Protein AF-0000000070957959 (afdb_homodimer)

pLDDT: mean 90.69, std 14.15, range [27.62, 98.88]

Secondary structure (DSSP, 8-state):
--SSSTHHHHHHHHHHS---------EEEEE-----HHHHHHHHHHHHHHHHTT-EEEEEES---SS--TTEEEEE-TTHHHHHHHH--TGGGTT--HHHHHHHHHHHHHHHHHHHHHSHHHHHHHHHTGGG--SEEEEE-SS-GGGHHHHHHTT---EEEEETT---HHHHHHHT----TTTS--TTS---SS--HHHHHHHHHHHHHHHHHIIIIIHHHHHHHHHHHH-S-SPPHHHHHHT-SEEEES--TTTS----B-TTEEE---SS--SSPPPPPHHHHHHHHT-TT-EEEEE-TTTS-GGGS-HHHHHHHHHHHHT-SSEEEEE-SSS--TT--TTEEEES---HHHHHTSTTEEEEEE---HHHHHHHHHHT--EEE---STTHHHHHHHHHHTTSEEE--GGG--HHHHHHHHHHHHH-HHHHHHHHHHHHHHH--SS-HHHHHHHHHHHHHHTTT-GGGS-GGGGS-HHHHTTHHHHHHHHHHHHHHHHHHHHHHHHHHHHHS---------------/--TTTTTHHHHHHHHHS---------EEEEE-----HHHHHHHHHHHHHHHHTT-EEEEEESS--SS--TTEEEEE-TTHHHHHHHH--TGGGTT--HHHHHHHHHHHHHHHHHHHHHSHHHHHHHHHTGGG--SEEEEE-SS-GGGHHHHHHTT---EEEEETT---HHHHHHHT----TTTS--TTS---SS--HHHHHHHHHHHHHHHHHIIIIIHHHHHHHHHHHH-S-SPPHHHHHHT-SEEEES--TTTS----B-TTEEE---SS--SSPPPPPHHHHHHHHT-TT-EEEEE-TTTS-GGGS-HHHHHHHHHHHHT-SSEEEEE-SSS--TT--TTEEEES---HHHHHTSTTEEEEEE---HHHHHHHHHHT--EEE---STTHHHHHHHHHHTTSEEE--GGG--HHHHHHHHHHHHH-HHHHHHHHHHHHHHH--SS-HHHHHHHHHHHHHHTTT-GGGS-GGGGS-HHHHTTHHHHHHHHHHHHHHHHHHHHHHHHHHHHHS---------------

Organism: NCBI:txid2509291

InterPro domains:
  IPR002213 UDP-glucuronosyl/UDP-glucosyltransferase [PF00201] (36-499)
  IPR002213 UDP-glucuronosyl/UDP-glucosyltransferase [cd03784] (26-450)
  IPR035595 UDP-glycosyltransferase family, conserved site [PS00375] (349-392)
  IPR050271 UDP-glycosyltransferase [PTHR48043] (38-495)

Nearest PDB structures (foldseek):
  2o6l-assembly1_B  TM=9.450E-01  e=4.364E-14  Homo sapiens
  2o6l-assembly1_A  TM=9.464E-01  e=1.926E-13  Homo sapiens
  7yan-assembly2_D-2  TM=9.320E-01  e=1.075E-13  Homo sapiens
  7yf5-assembly1_A  TM=9.341E-01  e=1.642E-13  Homo sapiens
  7cjx-assembly2_B  TM=9.316E-01  e=2.510E-13  Homo sapiens

Radius of gyration: 35.18 Å; Cα contacts (8 Å, |Δi|>4): 1770; chains: 2; bounding box: 72×118×155 Å

Structure (mmCIF, N/CA/C/O backbone):
data_AF-0000000070957959-model_v1
#
loop_
_entity.id
_entity.type
_entity.pdbx_description
1 polymer UDP-glucuronosyltransferase
#
loop_
_atom_site.group_PDB
_atom_site.id
_atom_site.type_symbol
_atom_site.label_atom_id
_atom_site.label_alt_id
_atom_site.label_comp_id
_atom_site.label_asym_id
_atom_site.label_entity_id
_atom_site.label_seq_id
_atom_site.pdbx_PDB_ins_code
_atom_site.Cartn_x
_atom_site.Cartn_y
_atom_site.Cartn_z
_atom_site.occupancy
_atom_site.B_iso_or_equiv
_atom_site.auth_seq_id
_atom_site.auth_comp_id
_atom_site.auth_asym_id
_atom_site.auth_atom_id
_atom_site.pdbx_PDB_model_num
ATOM 1 N N . MET A 1 1 ? -3.891 26.984 -51.281 1 30.73 1 MET A N 1
ATOM 2 C CA . MET A 1 1 ? -2.564 26.422 -51 1 30.73 1 MET A CA 1
ATOM 3 C C . MET A 1 1 ? -1.951 27.062 -49.75 1 30.73 1 MET A C 1
ATOM 5 O O . MET A 1 1 ? -1.009 26.516 -49.188 1 30.73 1 MET A O 1
ATOM 9 N N . GLY A 1 2 ? -2.471 28.297 -49.438 1 33.56 2 GLY A N 1
ATOM 10 C CA . GLY A 1 2 ? -1.83 29.109 -48.406 1 33.56 2 GLY A CA 1
ATOM 11 C C . GLY A 1 2 ? -2.201 28.703 -47 1 33.56 2 GLY A C 1
ATOM 12 O O . GLY A 1 2 ? -1.458 28.969 -46.062 1 33.56 2 GLY A O 1
ATOM 13 N N . ALA A 1 3 ? -3.531 28.297 -46.781 1 35.53 3 ALA A N 1
ATOM 14 C CA . ALA A 1 3 ? -4.02 28.125 -45.406 1 35.53 3 ALA A CA 1
ATOM 15 C C . ALA A 1 3 ? -3.473 26.844 -44.781 1 35.53 3 ALA A C 1
ATOM 17 O O . ALA A 1 3 ? -3.625 26.609 -43.594 1 35.53 3 ALA A O 1
ATOM 18 N N . LEU A 1 4 ? -3.154 25.828 -45.656 1 36.91 4 LEU A N 1
ATOM 19 C CA . LEU A 1 4 ? -2.686 24.562 -45.125 1 36.91 4 LEU A CA 1
ATOM 20 C C . LEU A 1 4 ? -1.299 24.703 -44.531 1 36.91 4 LEU A C 1
ATOM 22 O O . LEU A 1 4 ? -0.892 23.891 -43.688 1 36.91 4 LEU A O 1
ATOM 26 N N . ILE A 1 5 ? -0.542 25.781 -44.906 1 41.12 5 ILE A N 1
ATOM 27 C CA . ILE A 1 5 ? 0.854 25.875 -44.5 1 41.12 5 ILE A CA 1
ATOM 28 C C . ILE A 1 5 ? 0.932 26.359 -43.062 1 41.12 5 ILE A C 1
ATOM 30 O O . ILE A 1 5 ? 1.941 26.156 -42.375 1 41.12 5 ILE A O 1
ATOM 34 N N . ALA A 1 6 ? -0.154 27.172 -42.625 1 39.28 6 ALA A N 1
ATOM 35 C CA . ALA A 1 6 ? 0.054 27.797 -41.312 1 39.28 6 ALA A CA 1
ATOM 36 C C . ALA A 1 6 ? -0.189 26.812 -40.188 1 39.28 6 ALA A C 1
ATOM 38 O O . ALA A 1 6 ? 0.077 27.125 -39 1 39.28 6 ALA A O 1
ATOM 39 N N . ARG A 1 7 ? -1.023 25.797 -40.438 1 42.38 7 ARG A N 1
ATOM 40 C CA . ARG A 1 7 ? -1.355 24.938 -39.312 1 42.38 7 ARG A CA 1
ATOM 41 C C . ARG A 1 7 ? -0.302 23.859 -39.125 1 42.38 7 ARG A C 1
ATOM 43 O O . ARG A 1 7 ? -0.403 23.031 -38.188 1 42.38 7 ARG A O 1
ATOM 50 N N . LEU A 1 8 ? 0.708 23.828 -40.094 1 44.59 8 LEU A N 1
ATOM 51 C CA . LEU A 1 8 ? 1.721 22.797 -39.969 1 44.59 8 LEU A CA 1
ATOM 52 C C . LEU A 1 8 ? 2.609 23.016 -38.75 1 44.59 8 LEU A C 1
ATOM 54 O O . LEU A 1 8 ? 2.955 22.078 -38.062 1 44.59 8 LEU A O 1
ATOM 58 N N . PRO A 1 9 ? 2.863 24.391 -38.438 1 47.53 9 PRO A N 1
ATOM 59 C CA . PRO A 1 9 ? 3.791 24.5 -37.312 1 47.53 9 PRO A CA 1
ATOM 60 C C . PRO A 1 9 ? 3.139 24.156 -36 1 47.53 9 PRO A C 1
ATOM 62 O O . PRO A 1 9 ? 3.805 23.625 -35.094 1 47.53 9 PRO A O 1
ATOM 65 N N . LEU A 1 10 ? 1.771 24.344 -35.938 1 46 10 LEU A N 1
ATOM 66 C CA . LEU A 1 10 ? 1.179 24.109 -34.625 1 46 10 LEU A CA 1
ATOM 67 C C . LEU A 1 10 ? 1.058 22.609 -34.375 1 46 10 LEU A C 1
ATOM 69 O O . LEU A 1 10 ? 1.142 22.172 -33.219 1 46 10 LEU A O 1
ATOM 73 N N . LEU A 1 11 ? 0.83 21.844 -35.469 1 44.56 11 LEU A N 1
ATOM 74 C CA . LEU A 1 11 ? 0.797 20.391 -35.25 1 44.56 11 LEU A CA 1
ATOM 75 C C . LEU A 1 11 ? 2.186 19.859 -34.906 1 44.56 11 LEU A C 1
ATOM 77 O O . LEU A 1 11 ? 2.328 18.984 -34.062 1 44.56 11 LEU A O 1
ATOM 81 N N . LEU A 1 12 ? 3.236 20.484 -35.594 1 45.44 12 LEU A N 1
ATOM 82 C CA . LEU A 1 12 ? 4.59 20.062 -35.25 1 45.44 12 LEU A CA 1
ATOM 83 C C . LEU A 1 12 ? 4.957 20.469 -33.844 1 45.44 12 LEU A C 1
ATOM 85 O O . LEU A 1 12 ? 5.68 19.766 -33.125 1 45.44 12 LEU A O 1
ATOM 89 N N . LEU A 1 13 ? 4.367 21.594 -33.375 1 41.5 13 LEU A N 1
ATOM 90 C CA . LEU A 1 13 ? 4.684 22.016 -32 1 41.5 13 LEU A CA 1
ATOM 91 C C . LEU A 1 13 ? 3.951 21.141 -30.984 1 41.5 13 LEU A C 1
ATOM 93 O O . LEU A 1 13 ? 4.48 20.859 -29.906 1 41.5 13 LEU A O 1
ATOM 97 N N . ALA A 1 14 ? 2.715 20.688 -31.297 1 42.56 14 ALA A N 1
ATOM 98 C CA . ALA A 1 14 ? 2.01 19.844 -30.344 1 42.56 14 ALA A CA 1
ATOM 99 C C . ALA A 1 14 ? 2.668 18.469 -30.234 1 42.56 14 ALA A C 1
ATOM 101 O O . ALA A 1 14 ? 2.645 17.844 -29.172 1 42.56 14 ALA A O 1
ATOM 102 N N . LEU A 1 15 ? 3.219 18 -31.328 1 42.25 15 LEU A N 1
ATOM 103 C CA . LEU A 1 15 ? 3.959 16.75 -31.25 1 42.25 15 LEU A CA 1
ATOM 104 C C . LEU A 1 15 ? 5.254 16.922 -30.469 1 42.25 15 LEU A C 1
ATOM 106 O O . LEU A 1 15 ? 5.812 15.953 -29.953 1 42.25 15 LEU A O 1
ATOM 110 N N . GLY A 1 16 ? 5.777 18.156 -30.484 1 38.84 16 GLY A N 1
ATOM 111 C CA . GLY A 1 16 ? 7.047 18.344 -29.797 1 38.84 16 GLY A CA 1
ATOM 112 C C . GLY A 1 16 ? 6.941 18.219 -28.297 1 38.84 16 GLY A C 1
ATOM 113 O O . GLY A 1 16 ? 7.949 18.016 -27.609 1 38.84 16 GLY A O 1
ATOM 114 N N . LEU A 1 17 ? 5.805 18.625 -27.719 1 39.28 17 LEU A N 1
ATOM 115 C CA . LEU A 1 17 ? 5.832 18.812 -26.281 1 39.28 17 LEU A CA 1
ATOM 116 C C . LEU A 1 17 ? 5.734 17.469 -25.562 1 39.28 17 LEU A C 1
ATOM 118 O O . LEU A 1 17 ? 5.816 17.422 -24.328 1 39.28 17 LEU A O 1
ATOM 122 N N . TRP A 1 18 ? 5.164 16.547 -26.188 1 39.06 18 TRP A N 1
ATOM 123 C CA . TRP A 1 18 ? 5.273 15.328 -25.391 1 39.06 18 TRP A CA 1
ATOM 124 C C . TRP A 1 18 ? 6.68 14.742 -25.469 1 39.06 18 TRP A C 1
ATOM 126 O O . TRP A 1 18 ? 6.914 13.773 -26.203 1 39.06 18 TRP A O 1
ATOM 136 N N . LEU A 1 19 ? 7.684 15.531 -25.672 1 38.03 19 LEU A N 1
ATOM 137 C CA . LEU A 1 19 ? 8.961 14.844 -25.531 1 38.03 19 LEU A CA 1
ATOM 138 C C . LEU A 1 19 ? 9.07 14.172 -24.172 1 38.03 19 LEU A C 1
ATOM 140 O O . LEU A 1 19 ? 8.977 14.836 -23.141 1 38.03 19 LEU A O 1
ATOM 144 N N . PRO A 1 20 ? 8.719 12.898 -24.031 1 43.19 20 PRO A N 1
ATOM 145 C CA . PRO A 1 20 ? 9.086 12.273 -22.766 1 43.19 20 PRO A CA 1
ATOM 146 C C . PRO A 1 20 ? 10.453 12.727 -22.266 1 43.19 20 PRO A C 1
ATOM 148 O O . PRO A 1 20 ? 11.312 13.117 -23.062 1 43.19 20 PRO A O 1
ATOM 151 N N . ALA A 1 21 ? 10.656 13.258 -21.156 1 47.41 21 ALA A N 1
ATOM 152 C CA . ALA A 1 21 ? 11.977 13.477 -20.562 1 47.41 21 ALA A CA 1
ATOM 153 C C . ALA A 1 21 ? 12.984 12.453 -21.094 1 47.41 21 ALA A C 1
ATOM 155 O O . ALA A 1 21 ? 12.664 11.266 -21.203 1 47.41 21 ALA A O 1
ATOM 156 N N . PRO A 1 22 ? 13.93 12.828 -21.922 1 48.28 22 PRO A N 1
ATOM 157 C CA . PRO A 1 22 ? 14.953 11.891 -22.391 1 48.28 22 PRO A CA 1
ATOM 158 C C . PRO A 1 22 ? 15.375 10.883 -21.328 1 48.28 22 PRO A C 1
ATOM 160 O O . PRO A 1 22 ? 15.914 11.273 -20.281 1 48.28 22 PRO A O 1
ATOM 163 N N . THR A 1 23 ? 14.547 9.969 -20.969 1 56.81 23 THR A N 1
ATOM 164 C CA . THR A 1 23 ? 15.164 8.938 -20.141 1 56.81 23 THR A CA 1
ATOM 165 C C . THR A 1 23 ? 16.531 8.539 -20.703 1 56.81 23 THR A C 1
ATOM 167 O O . THR A 1 23 ? 16.656 8.25 -21.891 1 56.81 23 THR A O 1
ATOM 170 N N . HIS A 1 24 ? 17.562 9.031 -20.172 1 69.88 24 HIS A N 1
ATOM 171 C CA . HIS A 1 24 ? 18.906 8.562 -20.469 1 69.88 24 HIS A CA 1
ATOM 172 C C . HIS A 1 24 ? 18.953 7.043 -20.578 1 69.88 24 HIS A C 1
ATOM 174 O O . HIS A 1 24 ? 18.406 6.34 -19.719 1 69.88 24 HIS A O 1
ATOM 180 N N . ALA A 1 25 ? 19.234 6.488 -21.656 1 90.06 25 ALA A N 1
ATOM 181 C CA . ALA A 1 25 ? 19.438 5.066 -21.922 1 90.06 25 ALA A CA 1
ATOM 182 C C . ALA A 1 25 ? 20.375 4.445 -20.891 1 90.06 25 ALA A C 1
ATOM 184 O O . ALA A 1 25 ? 21.5 4.906 -20.719 1 90.06 25 ALA A O 1
ATOM 185 N N . ALA A 1 26 ? 19.812 3.572 -20.078 1 97.25 26 ALA A N 1
ATOM 186 C CA . ALA A 1 26 ? 20.578 2.896 -19.031 1 97.25 26 ALA A CA 1
ATOM 187 C C . ALA A 1 26 ? 20.984 1.494 -19.484 1 97.25 26 ALA A C 1
ATOM 189 O O . ALA A 1 26 ? 20.422 0.949 -20.438 1 97.25 26 ALA A O 1
ATOM 190 N N . ARG A 1 27 ? 22.047 0.978 -18.938 1 97.75 27 ARG A N 1
ATOM 191 C CA . ARG A 1 27 ? 22.438 -0.422 -19.078 1 97.75 27 ARG A CA 1
ATOM 192 C C . ARG A 1 27 ? 21.875 -1.266 -17.938 1 97.75 27 ARG A C 1
ATOM 194 O O . ARG A 1 27 ? 22.203 -1.05 -16.766 1 97.75 27 ARG A O 1
ATOM 201 N N . ILE A 1 28 ? 21.031 -2.205 -18.25 1 98.31 28 ILE A N 1
ATOM 202 C CA . ILE A 1 28 ? 20.328 -3.002 -17.266 1 98.31 28 ILE A CA 1
ATOM 203 C C . ILE A 1 28 ? 20.719 -4.469 -17.391 1 98.31 28 ILE A C 1
ATOM 205 O O . ILE A 1 28 ? 20.75 -5.016 -18.5 1 98.31 28 ILE A O 1
ATOM 209 N N . LEU A 1 29 ? 21.125 -5.09 -16.312 1 98.38 29 LEU A N 1
ATOM 210 C CA . LEU A 1 29 ? 21.422 -6.516 -16.266 1 98.38 29 LEU A CA 1
ATOM 211 C C . LEU A 1 29 ? 20.266 -7.297 -15.672 1 98.38 29 LEU A C 1
ATOM 213 O O . LEU A 1 29 ? 19.891 -7.07 -14.516 1 98.38 29 LEU A O 1
ATOM 217 N N . GLY A 1 30 ? 19.656 -8.164 -16.469 1 98.38 30 GLY A N 1
ATOM 218 C CA . GLY A 1 30 ? 18.641 -9.086 -15.984 1 98.38 30 GLY A CA 1
ATOM 219 C C . GLY A 1 30 ? 19.203 -10.422 -15.539 1 98.38 30 GLY A C 1
ATOM 220 O O . GLY A 1 30 ? 19.984 -11.039 -16.266 1 98.38 30 GLY A O 1
ATOM 221 N N . ILE A 1 31 ? 18.828 -10.867 -14.312 1 98.25 31 ILE A N 1
ATOM 222 C CA . ILE A 1 31 ? 19.281 -12.141 -13.766 1 98.25 31 ILE A CA 1
ATOM 223 C C . ILE A 1 31 ? 18.062 -13.008 -13.43 1 98.25 31 ILE A C 1
ATOM 225 O O . ILE A 1 31 ? 17.438 -12.828 -12.375 1 98.25 31 ILE A O 1
ATOM 229 N N . PHE A 1 32 ? 17.812 -13.992 -14.273 1 98.19 32 PHE A N 1
ATOM 230 C CA . PHE A 1 32 ? 16.625 -14.828 -14.141 1 98.19 32 PHE A CA 1
ATOM 231 C C . PHE A 1 32 ? 16.984 -16.297 -14.289 1 98.19 32 PHE A C 1
ATOM 233 O O . PHE A 1 32 ? 16.672 -16.922 -15.312 1 98.19 32 PHE A O 1
ATOM 240 N N . PRO A 1 33 ? 17.375 -16.938 -13.227 1 97.12 33 PRO A N 1
ATOM 241 C CA . PRO A 1 33 ? 18 -18.25 -13.328 1 97.12 33 PRO A CA 1
ATOM 242 C C . PRO A 1 33 ? 16.984 -19.391 -13.43 1 97.12 33 PRO A C 1
ATOM 244 O O . PRO A 1 33 ? 17.328 -20.484 -13.867 1 97.12 33 PRO A O 1
ATOM 247 N N . THR A 1 34 ? 15.789 -19.25 -13.031 1 94.88 34 THR A N 1
ATOM 248 C CA . THR A 1 34 ? 14.844 -20.344 -12.922 1 94.88 34 THR A CA 1
ATOM 249 C C . THR A 1 34 ? 14.523 -20.922 -14.305 1 94.88 34 THR A C 1
ATOM 251 O O . THR A 1 34 ? 13.992 -20.219 -15.164 1 94.88 34 THR A O 1
ATOM 254 N N . PRO A 1 35 ? 14.812 -22.219 -14.516 1 93.56 35 PRO A N 1
ATOM 255 C CA . PRO A 1 35 ? 14.477 -22.844 -15.797 1 93.56 35 PRO A CA 1
ATOM 256 C C . PRO A 1 35 ? 13.008 -23.25 -15.898 1 93.56 35 PRO A C 1
ATOM 258 O O . PRO A 1 35 ? 12.695 -24.438 -15.961 1 93.56 35 PRO A O 1
ATOM 261 N N . SER A 1 36 ? 12.195 -22.328 -15.961 1 89.88 36 SER A N 1
ATOM 262 C CA . SER A 1 36 ? 10.75 -22.484 -16.109 1 89.88 36 SER A CA 1
ATOM 263 C C . SER A 1 36 ? 10.148 -21.391 -16.969 1 89.88 36 SER A C 1
ATOM 265 O O . SER A 1 36 ? 10.273 -20.203 -16.656 1 89.88 36 SER A O 1
ATOM 267 N N . ILE A 1 37 ? 9.508 -21.844 -17.984 1 87.06 37 ILE A N 1
ATOM 268 C CA . ILE A 1 37 ? 8.969 -20.906 -18.969 1 87.06 37 ILE A CA 1
ATOM 269 C C . ILE A 1 37 ? 7.969 -19.969 -18.297 1 87.06 37 ILE A C 1
ATOM 271 O O . ILE A 1 37 ? 7.945 -18.766 -18.594 1 87.06 37 ILE A O 1
ATOM 275 N N . SER A 1 38 ? 7.172 -20.5 -17.422 1 87.75 38 SER A N 1
ATOM 276 C CA . SER A 1 38 ? 6.137 -19.703 -16.781 1 87.75 38 SER A CA 1
ATOM 277 C C . SER A 1 38 ? 6.746 -18.562 -15.953 1 87.75 38 SER A C 1
ATOM 279 O O . SER A 1 38 ? 6.152 -17.484 -15.836 1 87.75 38 SER A O 1
ATOM 281 N N . HIS A 1 39 ? 7.926 -18.719 -15.438 1 91.94 39 HIS A N 1
ATOM 282 C CA . HIS A 1 39 ? 8.617 -17.688 -14.688 1 91.94 39 HIS A CA 1
ATOM 283 C C . HIS A 1 39 ? 9.18 -16.625 -15.625 1 91.94 39 HIS A C 1
ATOM 285 O O . HIS A 1 39 ? 9.164 -15.43 -15.305 1 91.94 39 HIS A O 1
ATOM 291 N N . GLN A 1 40 ? 9.602 -17.062 -16.75 1 94.25 40 GLN A N 1
ATOM 292 C CA . GLN A 1 40 ? 10.359 -16.203 -17.641 1 94.25 40 GLN A CA 1
ATOM 293 C C . GLN A 1 40 ? 9.438 -15.242 -18.391 1 94.25 40 GLN A C 1
ATOM 295 O O . GLN A 1 40 ? 9.844 -14.141 -18.75 1 94.25 40 GLN A O 1
ATOM 300 N N . LEU A 1 41 ? 8.195 -15.602 -18.562 1 92.44 41 LEU A N 1
ATOM 301 C CA . LEU A 1 41 ? 7.277 -14.859 -19.406 1 92.44 41 LEU A CA 1
ATOM 302 C C . LEU A 1 41 ? 7.129 -13.422 -18.922 1 92.44 41 LEU A C 1
ATOM 304 O O . LEU A 1 41 ? 7.34 -12.477 -19.688 1 92.44 41 LEU A O 1
ATOM 308 N N . PRO A 1 42 ? 6.805 -13.211 -17.656 1 94.19 42 PRO A N 1
ATOM 309 C CA . PRO A 1 42 ? 6.664 -11.828 -17.219 1 94.19 42 PRO A CA 1
ATOM 310 C C . PRO A 1 42 ? 7.984 -11.062 -17.234 1 94.19 42 PRO A C 1
ATOM 312 O O . PRO A 1 42 ? 8 -9.859 -17.5 1 94.19 42 PRO A O 1
ATOM 315 N N . TYR A 1 43 ? 9.102 -11.734 -16.969 1 96.5 43 TYR A N 1
ATOM 316 C CA . TYR A 1 43 ? 10.398 -11.086 -17 1 96.5 43 TYR A CA 1
ATOM 317 C C . TYR A 1 43 ? 10.711 -10.539 -18.391 1 96.5 43 TYR A C 1
ATOM 319 O O . TYR A 1 43 ? 11.094 -9.375 -18.531 1 96.5 43 TYR A O 1
ATOM 327 N N . GLN A 1 44 ? 10.484 -11.398 -19.344 1 96.06 44 GLN A N 1
ATOM 328 C CA . GLN A 1 44 ? 10.789 -11.055 -20.719 1 96.06 44 GLN A CA 1
ATOM 329 C C . GLN A 1 44 ? 9.93 -9.891 -21.203 1 96.06 44 GLN A C 1
ATOM 331 O O . GLN A 1 44 ? 10.398 -9.031 -21.953 1 96.06 44 GLN A O 1
ATOM 336 N N . ALA A 1 45 ? 8.703 -9.898 -20.797 1 95.31 45 ALA A N 1
ATOM 337 C CA . ALA A 1 45 ? 7.809 -8.812 -21.188 1 95.31 45 ALA A CA 1
ATOM 338 C C . ALA A 1 45 ? 8.352 -7.457 -20.719 1 95.31 45 ALA A C 1
ATOM 340 O O . ALA A 1 45 ? 8.398 -6.504 -21.5 1 95.31 45 ALA A O 1
ATOM 341 N N . VAL A 1 46 ? 8.812 -7.336 -19.516 1 97.44 46 VAL A N 1
ATOM 342 C CA . VAL A 1 46 ? 9.32 -6.086 -18.953 1 97.44 46 VAL A CA 1
ATOM 343 C C . VAL A 1 46 ? 10.633 -5.711 -19.641 1 97.44 46 VAL A C 1
ATOM 345 O O . VAL A 1 46 ? 10.828 -4.562 -20.047 1 97.44 46 VAL A O 1
ATOM 348 N N . LEU A 1 47 ? 11.492 -6.695 -19.844 1 98 47 LEU A N 1
ATOM 349 C CA . LEU A 1 47 ? 12.82 -6.441 -20.406 1 98 47 LEU A CA 1
ATOM 350 C C . LEU A 1 47 ? 12.727 -6.012 -21.859 1 98 47 LEU A C 1
ATOM 352 O O . LEU A 1 47 ? 13.438 -5.102 -22.297 1 98 47 LEU A O 1
ATOM 356 N N . LYS A 1 48 ? 11.875 -6.66 -22.625 1 97.06 48 LYS A N 1
ATOM 357 C CA . LYS A 1 48 ? 11.672 -6.258 -24.016 1 97.06 48 LYS A CA 1
ATOM 358 C C . LYS A 1 48 ? 11.141 -4.828 -24.094 1 97.06 48 LYS A C 1
ATOM 360 O O . LYS A 1 48 ? 11.547 -4.059 -24.969 1 97.06 48 LYS A O 1
ATOM 365 N N . ALA A 1 49 ? 10.227 -4.5 -23.203 1 96.69 49 ALA A N 1
ATOM 366 C CA . ALA A 1 49 ? 9.656 -3.156 -23.188 1 96.69 49 ALA A CA 1
ATOM 367 C C . ALA A 1 49 ? 10.711 -2.115 -22.812 1 96.69 49 ALA A C 1
ATOM 369 O O . ALA A 1 49 ? 10.727 -1.013 -23.375 1 96.69 49 ALA A O 1
ATOM 370 N N . LEU A 1 50 ? 11.578 -2.432 -21.891 1 98.06 50 LEU A N 1
ATOM 371 C CA . LEU A 1 50 ? 12.672 -1.532 -21.531 1 98.06 50 LEU A CA 1
ATOM 372 C C . LEU A 1 50 ? 13.633 -1.343 -22.688 1 98.06 50 LEU A C 1
ATOM 374 O O . LEU A 1 50 ? 14.102 -0.229 -22.938 1 98.06 50 LEU A O 1
ATOM 378 N N . ALA A 1 51 ? 13.922 -2.428 -23.391 1 98 51 ALA A N 1
ATOM 379 C CA . ALA A 1 51 ? 14.773 -2.348 -24.578 1 98 51 ALA A CA 1
ATOM 380 C C . ALA A 1 51 ? 14.156 -1.442 -25.625 1 98 51 ALA A C 1
ATOM 382 O O . ALA A 1 51 ? 14.852 -0.642 -26.266 1 98 51 ALA A O 1
ATOM 383 N N . ALA A 1 52 ? 12.898 -1.605 -25.812 1 96.94 52 ALA A N 1
ATOM 384 C CA . ALA A 1 52 ? 12.18 -0.809 -26.812 1 96.94 52 ALA A CA 1
ATOM 385 C C . ALA A 1 52 ? 12.234 0.677 -26.453 1 96.94 52 ALA A C 1
ATOM 387 O O . ALA A 1 52 ? 12.141 1.53 -27.344 1 96.94 52 ALA A O 1
ATOM 388 N N . ARG A 1 53 ? 12.406 0.985 -25.188 1 96.19 53 ARG A N 1
ATOM 389 C CA . ARG A 1 53 ? 12.492 2.371 -24.75 1 96.19 53 ARG A CA 1
ATOM 390 C C . ARG A 1 53 ? 13.914 2.9 -24.859 1 96.19 53 ARG A C 1
ATOM 392 O O . ARG A 1 53 ? 14.203 4.02 -24.422 1 96.19 53 ARG A O 1
ATOM 399 N N . GLY A 1 54 ? 14.844 2.051 -25.281 1 96.94 54 GLY A N 1
ATOM 400 C CA . GLY A 1 54 ? 16.188 2.523 -25.578 1 96.94 54 GLY A CA 1
ATOM 401 C C . GLY A 1 54 ? 17.219 2.045 -24.562 1 96.94 54 GLY A C 1
ATOM 402 O O . GLY A 1 54 ? 18.406 2.311 -24.719 1 96.94 54 GLY A O 1
ATOM 403 N N . HIS A 1 55 ? 16.812 1.336 -23.547 1 98.06 55 HIS A N 1
ATOM 404 C CA . HIS A 1 55 ? 17.766 0.8 -22.594 1 98.06 55 HIS A CA 1
ATOM 405 C C . HIS A 1 55 ? 18.547 -0.372 -23.188 1 98.06 55 HIS A C 1
ATOM 407 O O . HIS A 1 55 ? 18.031 -1.112 -24.016 1 98.06 55 HIS A O 1
ATOM 413 N N . GLN A 1 56 ? 19.844 -0.486 -22.844 1 97.56 56 GLN A N 1
ATOM 414 C CA . GLN A 1 56 ? 20.641 -1.651 -23.203 1 97.56 56 GLN A CA 1
ATOM 415 C C . GLN A 1 56 ? 20.438 -2.787 -22.203 1 97.56 56 GLN A C 1
ATOM 417 O O . GLN A 1 56 ? 20.797 -2.656 -21.031 1 97.56 56 GLN A O 1
ATOM 422 N N . ILE A 1 57 ? 19.938 -3.84 -22.703 1 98 57 ILE A N 1
ATOM 423 C CA . ILE A 1 57 ? 19.531 -4.926 -21.828 1 98 57 ILE A CA 1
ATOM 424 C C . ILE A 1 57 ? 20.453 -6.133 -22.047 1 98 57 ILE A C 1
ATOM 426 O O . ILE A 1 57 ? 20.641 -6.574 -23.172 1 98 57 ILE A O 1
ATOM 430 N N . THR A 1 58 ? 21.047 -6.648 -21.047 1 97.88 58 THR A N 1
ATOM 431 C CA . THR A 1 58 ? 21.703 -7.953 -21.016 1 97.88 58 THR A CA 1
ATOM 432 C C . THR A 1 58 ? 20.969 -8.906 -20.078 1 97.88 58 THR A C 1
ATOM 434 O O . THR A 1 58 ? 20.734 -8.586 -18.906 1 97.88 58 THR A O 1
ATOM 437 N N . VAL A 1 59 ? 20.625 -10.078 -20.578 1 98.38 59 VAL A N 1
ATOM 438 C CA . VAL A 1 59 ? 19.766 -10.961 -19.797 1 98.38 59 VAL A CA 1
ATOM 439 C C . VAL A 1 59 ? 20.453 -12.32 -19.609 1 98.38 59 VAL A C 1
ATOM 441 O O . VAL A 1 59 ? 20.812 -12.977 -20.594 1 98.38 59 VAL A O 1
ATOM 444 N N . ILE A 1 60 ? 20.609 -12.688 -18.375 1 98.25 60 ILE A N 1
ATOM 445 C CA . ILE A 1 60 ? 21.047 -14.031 -18 1 98.25 60 ILE A CA 1
ATOM 446 C C . ILE A 1 60 ? 19.828 -14.898 -17.688 1 98.25 60 ILE A C 1
ATOM 448 O O . ILE A 1 60 ? 19.156 -14.695 -16.672 1 98.25 60 ILE A O 1
ATOM 452 N N . SER A 1 61 ? 19.5 -15.852 -18.516 1 97.88 61 SER A N 1
ATOM 453 C CA . SER A 1 61 ? 18.312 -16.656 -18.312 1 97.88 61 SER A CA 1
ATOM 454 C C . SER A 1 61 ? 18.391 -17.969 -19.094 1 97.88 61 SER A C 1
ATOM 456 O O . SER A 1 61 ? 19.219 -18.109 -20 1 97.88 61 SER A O 1
ATOM 458 N N . PRO A 1 62 ? 17.562 -18.922 -18.766 1 96.81 62 PRO A N 1
ATOM 459 C CA . PRO A 1 62 ? 17.484 -20.172 -19.531 1 96.81 62 PRO A CA 1
ATOM 460 C C . PRO A 1 62 ? 16.609 -20.047 -20.766 1 96.81 62 PRO A C 1
ATOM 462 O O . PRO A 1 62 ? 16.406 -21.031 -21.484 1 96.81 62 PRO A O 1
ATOM 465 N N . ASP A 1 63 ? 16.062 -18.891 -20.984 1 94.75 63 ASP A N 1
ATOM 466 C CA . ASP A 1 63 ? 15.133 -18.719 -22.094 1 94.75 63 ASP A CA 1
ATOM 467 C C . ASP A 1 63 ? 15.562 -17.562 -23 1 94.75 63 ASP A C 1
ATOM 469 O O . ASP A 1 63 ? 14.859 -16.562 -23.109 1 94.75 63 ASP A O 1
ATOM 473 N N . PRO A 1 64 ? 16.625 -17.797 -23.719 1 95.94 64 PRO A N 1
ATOM 474 C CA . PRO A 1 64 ? 17.031 -16.734 -24.641 1 95.94 64 PRO A CA 1
ATOM 475 C C . PRO A 1 64 ? 15.984 -16.469 -25.719 1 95.94 64 PRO A C 1
ATOM 477 O O . PRO A 1 64 ? 15.203 -17.359 -26.062 1 95.94 64 PRO A O 1
ATOM 480 N N . LEU A 1 65 ? 16.016 -15.242 -26.219 1 94.88 65 LEU A N 1
ATOM 481 C CA . LEU A 1 65 ? 15.07 -14.891 -27.281 1 94.88 65 LEU A CA 1
ATOM 482 C C . LEU A 1 65 ? 15.375 -15.656 -28.562 1 94.88 65 LEU A C 1
ATOM 484 O O . LEU A 1 65 ? 16.547 -15.859 -28.906 1 94.88 65 LEU A O 1
ATOM 488 N N . LYS A 1 66 ? 14.367 -16.047 -29.172 1 91 66 LYS A N 1
ATOM 489 C CA . LYS A 1 66 ? 14.516 -16.766 -30.422 1 91 66 LYS A CA 1
ATOM 490 C C . LYS A 1 66 ? 14.938 -15.828 -31.562 1 91 66 LYS A C 1
ATOM 492 O O . LYS A 1 66 ? 15.758 -16.203 -32.406 1 91 66 LYS A O 1
ATOM 497 N N . GLU A 1 67 ? 14.375 -14.688 -31.531 1 92.88 67 GLU A N 1
ATOM 498 C CA . GLU A 1 67 ? 14.711 -13.648 -32.5 1 92.88 67 GLU A CA 1
ATOM 499 C C . GLU A 1 67 ? 15.406 -12.469 -31.828 1 92.88 67 GLU A C 1
ATOM 501 O O . GLU A 1 67 ? 15.023 -12.055 -30.734 1 92.88 67 GLU A O 1
ATOM 506 N N . PRO A 1 68 ? 16.375 -12.023 -32.562 1 92.38 68 PRO A N 1
ATOM 507 C CA . PRO A 1 68 ? 17.094 -10.883 -31.984 1 92.38 68 PRO A CA 1
ATOM 508 C C . PRO A 1 68 ? 16.203 -9.648 -31.828 1 92.38 68 PRO A C 1
ATOM 510 O O . PRO A 1 68 ? 15.359 -9.383 -32.688 1 92.38 68 PRO A O 1
ATOM 513 N N . VAL A 1 69 ? 16.359 -8.992 -30.766 1 94.81 69 VAL A N 1
ATOM 514 C CA . VAL A 1 69 ? 15.703 -7.723 -30.469 1 94.81 69 VAL A CA 1
ATOM 515 C C . VAL A 1 69 ? 16.75 -6.645 -30.219 1 94.81 69 VAL A C 1
ATOM 517 O O . VAL A 1 69 ? 17.781 -6.906 -29.594 1 94.81 69 VAL A O 1
ATOM 520 N N . ALA A 1 70 ? 16.531 -5.461 -30.812 1 95.81 70 ALA A N 1
ATOM 521 C CA . ALA A 1 70 ? 17.469 -4.359 -30.625 1 95.81 70 ALA A CA 1
ATOM 522 C C . ALA A 1 70 ? 17.703 -4.062 -29.156 1 95.81 70 ALA A C 1
ATOM 524 O O . ALA A 1 70 ? 16.766 -4.086 -28.359 1 95.81 70 ALA A O 1
ATOM 525 N N . ASN A 1 71 ? 18.969 -3.789 -28.781 1 96.81 71 ASN A N 1
ATOM 526 C CA . ASN A 1 71 ? 19.391 -3.396 -27.438 1 96.81 71 ASN A CA 1
ATOM 527 C C . ASN A 1 71 ? 19.203 -4.535 -26.438 1 96.81 71 ASN A C 1
ATOM 529 O O . ASN A 1 71 ? 19.141 -4.305 -25.234 1 96.81 71 ASN A O 1
ATOM 533 N N . TYR A 1 72 ? 19.078 -5.738 -26.938 1 97.69 72 TYR A N 1
ATOM 534 C CA . TYR A 1 72 ? 18.828 -6.902 -26.109 1 97.69 72 TYR A CA 1
ATOM 535 C C . TYR A 1 72 ? 19.859 -7.996 -26.359 1 97.69 72 TYR A C 1
ATOM 537 O O . TYR A 1 72 ? 19.984 -8.477 -27.484 1 97.69 72 TYR A O 1
ATOM 545 N N . SER A 1 73 ? 20.609 -8.414 -25.375 1 96.62 73 SER A N 1
ATOM 546 C CA . SER A 1 73 ? 21.609 -9.469 -25.5 1 96.62 73 SER A CA 1
ATOM 547 C C . SER A 1 73 ? 21.375 -10.578 -24.469 1 96.62 73 SER A C 1
ATOM 549 O O . SER A 1 73 ? 21.094 -10.297 -23.297 1 96.62 73 SER A O 1
ATOM 551 N N . ASP A 1 74 ? 21.578 -11.812 -24.891 1 97.44 74 ASP A N 1
ATOM 552 C CA . ASP A 1 74 ? 21.297 -12.953 -24.031 1 97.44 74 ASP A CA 1
ATOM 553 C C . ASP A 1 74 ? 22.578 -13.641 -23.594 1 97.44 74 ASP A C 1
ATOM 555 O O . ASP A 1 74 ? 23.531 -13.766 -24.375 1 97.44 74 ASP A O 1
ATOM 559 N N . VAL A 1 75 ? 22.641 -13.945 -22.328 1 97.75 75 VAL A N 1
ATOM 560 C CA . VAL A 1 75 ? 23.547 -14.961 -21.781 1 97.75 75 VAL A CA 1
ATOM 561 C C . VAL A 1 75 ? 22.766 -16.266 -21.547 1 97.75 75 VAL A C 1
ATOM 563 O O . VAL A 1 75 ? 22 -16.375 -20.594 1 97.75 75 VAL A O 1
ATOM 566 N N . ASP A 1 76 ? 23.047 -17.25 -22.375 1 97.75 76 ASP A N 1
ATOM 567 C CA . ASP A 1 76 ? 22.188 -18.406 -22.547 1 97.75 76 ASP A CA 1
ATOM 568 C C . ASP A 1 76 ? 22.469 -19.469 -21.484 1 97.75 76 ASP A C 1
ATOM 570 O O . ASP A 1 76 ? 23.562 -20.047 -21.453 1 97.75 76 ASP A O 1
ATOM 574 N N . LEU A 1 77 ? 21.469 -19.734 -20.641 1 97.88 77 LEU A N 1
ATOM 575 C CA . LEU A 1 77 ? 21.562 -20.797 -19.641 1 97.88 77 LEU A CA 1
ATOM 576 C C . LEU A 1 77 ? 20.562 -21.906 -19.922 1 97.88 77 LEU A C 1
ATOM 578 O O . LEU A 1 77 ? 20.094 -22.594 -19.016 1 97.88 77 LEU A O 1
ATOM 582 N N . SER A 1 78 ? 20.156 -22.125 -21.156 1 96.12 78 SER A N 1
ATOM 583 C CA . SER A 1 78 ? 19.094 -23.062 -21.547 1 96.12 78 SER A CA 1
ATOM 584 C C . SER A 1 78 ? 19.453 -24.5 -21.172 1 96.12 78 SER A C 1
ATOM 586 O O . SER A 1 78 ? 18.578 -25.344 -21 1 96.12 78 SER A O 1
ATOM 588 N N . PHE A 1 79 ? 20.75 -24.797 -20.984 1 94.31 79 PHE A N 1
ATOM 589 C CA . PHE A 1 79 ? 21.203 -26.125 -20.625 1 94.31 79 PHE A CA 1
ATOM 590 C C . PHE A 1 79 ? 20.609 -26.562 -19.281 1 94.31 79 PHE A C 1
ATOM 592 O O . PHE A 1 79 ? 20.484 -27.766 -19.016 1 94.31 79 PHE A O 1
ATOM 599 N N . SER A 1 80 ? 20.219 -25.625 -18.453 1 94.19 80 SER A N 1
ATOM 600 C CA . SER A 1 80 ? 19.797 -25.938 -17.094 1 94.19 80 SER A CA 1
ATOM 601 C C . SER A 1 80 ? 18.375 -26.469 -17.062 1 94.19 80 SER A C 1
ATOM 603 O O . SER A 1 80 ? 17.906 -26.953 -16.031 1 94.19 80 SER A O 1
ATOM 605 N N . TYR A 1 81 ? 17.625 -26.375 -18.141 1 89.5 81 TYR A N 1
ATOM 606 C CA . TYR A 1 81 ? 16.281 -26.969 -18.219 1 89.5 81 TYR A CA 1
ATOM 607 C C . TYR A 1 81 ? 16.328 -28.469 -17.969 1 89.5 81 TYR A C 1
ATOM 609 O O . TYR A 1 81 ? 15.469 -29.016 -17.281 1 89.5 81 TYR A O 1
ATOM 617 N N . GLU A 1 82 ? 17.266 -29.078 -18.594 1 84 82 GLU A N 1
ATOM 618 C CA . GLU A 1 82 ? 17.375 -30.531 -18.469 1 84 82 GLU A CA 1
ATOM 619 C C . GLU A 1 82 ? 17.594 -30.938 -17.016 1 84 82 GLU A C 1
ATOM 621 O O . GLU A 1 82 ? 17 -31.906 -16.547 1 84 82 GLU A O 1
ATOM 626 N N . ASP A 1 83 ? 18.391 -30.266 -16.328 1 80.75 83 ASP A N 1
ATOM 627 C CA . ASP A 1 83 ? 18.656 -30.562 -14.922 1 80.75 83 ASP A CA 1
ATOM 628 C C . ASP A 1 83 ? 17.406 -30.375 -14.07 1 80.75 83 ASP A C 1
ATOM 630 O O . ASP A 1 83 ? 17.125 -31.203 -13.195 1 80.75 83 ASP A O 1
ATOM 634 N N . PHE A 1 84 ? 16.719 -29.406 -14.344 1 81.25 84 PHE A N 1
ATOM 635 C CA . PHE A 1 84 ? 15.516 -29.078 -13.578 1 81.25 84 PHE A CA 1
ATOM 636 C C . PHE A 1 84 ? 14.422 -30.109 -13.812 1 81.25 84 PHE A C 1
ATOM 638 O O . PHE A 1 84 ? 13.797 -30.578 -12.859 1 81.25 84 PHE A O 1
ATOM 645 N N . ARG A 1 85 ? 14.25 -30.516 -15.039 1 77.25 85 ARG A N 1
ATOM 646 C CA . ARG A 1 85 ? 13.203 -31.453 -15.414 1 77.25 85 ARG A CA 1
ATOM 647 C C . ARG A 1 85 ? 13.5 -32.844 -14.867 1 77.25 85 ARG A C 1
ATOM 649 O O . ARG A 1 85 ? 12.586 -33.594 -14.539 1 77.25 85 ARG A O 1
ATOM 656 N N . GLN A 1 86 ? 14.719 -33.125 -14.758 1 75.56 86 GLN A N 1
ATOM 657 C CA . GLN A 1 86 ? 15.109 -34.469 -14.266 1 75.56 86 GLN A CA 1
ATOM 658 C C . GLN A 1 86 ? 14.914 -34.562 -12.75 1 75.56 86 GLN A C 1
ATOM 660 O O . GLN A 1 86 ? 14.695 -35.656 -12.219 1 75.56 86 GLN A O 1
ATOM 665 N N . SER A 1 87 ? 14.906 -33.5 -12.188 1 74.81 87 SER A N 1
ATOM 666 C CA . SER A 1 87 ? 14.906 -33.5 -10.727 1 74.81 87 SER A CA 1
ATOM 667 C C . SER A 1 87 ? 13.492 -33.406 -10.172 1 74.81 87 SER A C 1
ATOM 669 O O . SER A 1 87 ? 13.242 -33.781 -9.023 1 74.81 87 SER A O 1
ATOM 671 N N . ILE A 1 88 ? 12.594 -32.906 -11.008 1 70.31 88 ILE A N 1
ATOM 672 C CA . ILE A 1 88 ? 11.273 -32.625 -10.453 1 70.31 88 ILE A CA 1
ATOM 673 C C . ILE A 1 88 ? 10.219 -33.438 -11.219 1 70.31 88 ILE A C 1
ATOM 675 O O . ILE A 1 88 ? 10.133 -33.344 -12.445 1 70.31 88 ILE A O 1
ATOM 679 N N . THR A 1 89 ? 9.664 -34.375 -10.492 1 68.44 89 THR A N 1
ATOM 680 C CA . THR A 1 89 ? 8.469 -35 -11.047 1 68.44 89 THR A CA 1
ATOM 681 C C . THR A 1 89 ? 7.215 -34.25 -10.586 1 68.44 89 THR A C 1
ATOM 683 O O . THR A 1 89 ? 6.773 -34.438 -9.445 1 68.44 89 THR A O 1
ATOM 686 N N . PHE A 1 90 ? 6.602 -33.5 -11.422 1 69.19 90 PHE A N 1
ATOM 687 C CA . PHE A 1 90 ? 5.504 -32.625 -11.055 1 69.19 90 PHE A CA 1
ATOM 688 C C . PHE A 1 90 ? 4.273 -33.438 -10.648 1 69.19 90 PHE A C 1
ATOM 690 O O . PHE A 1 90 ? 3.59 -33.062 -9.68 1 69.19 90 PHE A O 1
ATOM 697 N N . ALA A 1 91 ? 3.971 -34.469 -11.336 1 66.88 91 ALA A N 1
ATOM 698 C CA . ALA A 1 91 ? 2.801 -35.281 -11 1 66.88 91 ALA A CA 1
ATOM 699 C C . ALA A 1 91 ? 2.938 -35.875 -9.602 1 66.88 91 ALA A C 1
ATOM 701 O O . ALA A 1 91 ? 1.95 -36 -8.867 1 66.88 91 ALA A O 1
ATOM 702 N N . GLY A 1 92 ? 4.098 -36.156 -9.266 1 67.5 92 GLY A N 1
ATOM 703 C CA . GLY A 1 92 ? 4.344 -36.75 -7.957 1 67.5 92 GLY A CA 1
ATOM 704 C C . GLY A 1 92 ? 4.281 -35.719 -6.828 1 67.5 92 GLY A C 1
ATOM 705 O O . GLY A 1 92 ? 4.238 -36.094 -5.656 1 67.5 92 GLY A O 1
ATOM 706 N N . MET A 1 93 ? 4.188 -34.594 -7.176 1 74.12 93 MET A N 1
ATOM 707 C CA . MET A 1 93 ? 4.23 -33.562 -6.156 1 74.12 93 MET A CA 1
ATOM 708 C C . MET A 1 93 ? 2.824 -33.062 -5.805 1 74.12 93 MET A C 1
ATOM 710 O O . MET A 1 93 ? 2.652 -32.219 -4.926 1 74.12 93 MET A O 1
ATOM 714 N N . ALA A 1 94 ? 2.01 -33.906 -6.484 1 74.56 94 ALA A N 1
ATOM 715 C CA . ALA A 1 94 ? 0.626 -33.562 -6.199 1 74.56 94 ALA A CA 1
ATOM 716 C C . ALA A 1 94 ? 0.265 -33.844 -4.746 1 74.56 94 ALA A C 1
ATOM 718 O O . ALA A 1 94 ? 0.749 -34.844 -4.176 1 74.56 94 ALA A O 1
ATOM 719 N N . ASP A 1 95 ? -0.036 -32.906 -3.873 1 77.56 95 ASP A N 1
ATOM 720 C CA . ASP A 1 95 ? -0.585 -33.094 -2.533 1 77.56 95 ASP A CA 1
ATOM 721 C C . ASP A 1 95 ? 0.512 -33 -1.475 1 77.56 95 ASP A C 1
ATOM 723 O O . ASP A 1 95 ? 0.306 -33.406 -0.327 1 77.56 95 ASP A O 1
ATOM 727 N N . VAL A 1 96 ? 1.639 -32.781 -1.946 1 82.25 96 VAL A N 1
ATOM 728 C CA . VAL A 1 96 ? 2.725 -32.562 -0.992 1 82.25 96 VAL A CA 1
ATOM 729 C C . VAL A 1 96 ? 2.525 -31.234 -0.257 1 82.25 96 VAL A C 1
ATOM 731 O O . VAL A 1 96 ? 2.119 -30.25 -0.86 1 82.25 96 VAL A O 1
ATOM 734 N N . ASN A 1 97 ? 2.701 -31.297 1.057 1 86.56 97 ASN A N 1
ATOM 735 C CA . ASN A 1 97 ? 2.561 -30.047 1.794 1 86.56 97 ASN A CA 1
ATOM 736 C C . ASN A 1 97 ? 3.713 -29.094 1.502 1 86.56 97 ASN A C 1
ATOM 738 O O . ASN A 1 97 ? 4.762 -29.516 1.008 1 86.56 97 ASN A O 1
ATOM 742 N N . PRO A 1 98 ? 3.549 -27.859 1.843 1 87.5 98 PRO A N 1
ATOM 743 C CA . PRO A 1 98 ? 4.516 -26.828 1.466 1 87.5 98 PRO A CA 1
ATOM 744 C C . PRO A 1 98 ? 5.91 -27.094 2.025 1 87.5 98 PRO A C 1
ATOM 746 O O . PRO A 1 98 ? 6.91 -26.844 1.347 1 87.5 98 PRO A O 1
ATOM 749 N N . ILE A 1 99 ? 5.977 -27.578 3.195 1 91.75 99 ILE A N 1
ATOM 750 C CA . ILE A 1 99 ? 7.262 -27.812 3.848 1 91.75 99 ILE A CA 1
ATOM 751 C C . ILE A 1 99 ? 8.016 -28.938 3.123 1 91.75 99 ILE A C 1
ATOM 753 O O . ILE A 1 99 ? 9.188 -28.781 2.787 1 91.75 99 ILE A O 1
ATOM 757 N N . ARG A 1 100 ? 7.355 -29.984 2.863 1 89.94 100 ARG A N 1
ATOM 758 C CA . ARG A 1 100 ? 7.969 -31.094 2.133 1 89.94 100 ARG A CA 1
ATOM 759 C C . ARG A 1 100 ? 8.344 -30.672 0.715 1 89.94 100 ARG A C 1
ATOM 761 O O . ARG A 1 100 ? 9.383 -31.062 0.195 1 89.94 100 ARG A O 1
ATOM 768 N N . MET A 1 101 ? 7.496 -29.969 0.145 1 87.88 101 MET A N 1
ATOM 769 C CA . MET A 1 101 ? 7.781 -29.453 -1.189 1 87.88 101 MET A CA 1
ATOM 770 C C . MET A 1 101 ? 9.07 -28.641 -1.193 1 87.88 101 MET A C 1
ATOM 772 O O . MET A 1 101 ? 9.938 -28.844 -2.045 1 87.88 101 MET A O 1
ATOM 776 N N . MET A 1 102 ? 9.172 -27.734 -0.254 1 89.69 102 MET A N 1
ATOM 777 C CA . MET A 1 102 ? 10.352 -26.891 -0.181 1 89.69 102 MET A CA 1
ATOM 778 C C . MET A 1 102 ? 11.602 -27.719 0.1 1 89.69 102 MET A C 1
ATOM 780 O O . MET A 1 102 ? 12.672 -27.453 -0.458 1 89.69 102 MET A O 1
ATOM 784 N N . LYS A 1 103 ? 11.445 -28.75 0.909 1 90.5 103 LYS A N 1
ATOM 785 C CA . LYS A 1 103 ? 12.57 -29.625 1.193 1 90.5 103 LYS A CA 1
ATOM 786 C C . LYS A 1 103 ? 13.016 -30.375 -0.064 1 90.5 103 LYS A C 1
ATOM 788 O O . LYS A 1 103 ? 14.211 -30.625 -0.25 1 90.5 103 LYS A O 1
ATOM 793 N N . MET A 1 104 ? 12.094 -30.672 -0.874 1 86.81 104 MET A N 1
ATOM 794 C CA . MET A 1 104 ? 12.391 -31.375 -2.117 1 86.81 104 MET A CA 1
ATOM 795 C C . MET A 1 104 ? 12.984 -30.422 -3.15 1 86.81 104 MET A C 1
ATOM 797 O O . MET A 1 104 ? 13.844 -30.828 -3.939 1 86.81 104 MET A O 1
ATOM 801 N N . MET A 1 105 ? 12.562 -29.203 -3.141 1 88.75 105 MET A N 1
ATOM 802 C CA . MET A 1 105 ? 12.969 -28.219 -4.148 1 88.75 105 MET A CA 1
ATOM 803 C C . MET A 1 105 ? 14.336 -27.625 -3.807 1 88.75 105 MET A C 1
ATOM 805 O O . MET A 1 105 ? 15.086 -27.234 -4.699 1 88.75 105 MET A O 1
ATOM 809 N N . THR A 1 106 ? 14.664 -27.578 -2.561 1 93.25 106 THR A N 1
ATOM 810 C CA . THR A 1 106 ? 15.859 -26.906 -2.082 1 93.25 106 THR A CA 1
ATOM 811 C C . THR A 1 106 ? 17.109 -27.469 -2.754 1 93.25 106 THR A C 1
ATOM 813 O O . THR A 1 106 ? 17.875 -26.734 -3.373 1 93.25 106 THR A O 1
ATOM 816 N N . PRO A 1 107 ? 17.312 -28.828 -2.734 1 92.75 107 PRO A N 1
ATOM 817 C CA . PRO A 1 107 ? 18.516 -29.359 -3.393 1 92.75 107 PRO A CA 1
ATOM 818 C C . PRO A 1 107 ? 18.531 -29.078 -4.895 1 92.75 107 PRO A C 1
ATOM 820 O O . PRO A 1 107 ? 19.594 -28.875 -5.477 1 92.75 107 PRO A O 1
ATOM 823 N N . THR A 1 108 ? 17.406 -29.062 -5.484 1 91.56 108 THR A N 1
ATOM 824 C CA . THR A 1 108 ? 17.312 -28.797 -6.914 1 91.56 108 THR A CA 1
ATOM 825 C C . THR A 1 108 ? 17.734 -27.359 -7.223 1 91.56 108 THR A C 1
ATOM 827 O O . THR A 1 108 ? 18.516 -27.125 -8.141 1 91.56 108 THR A O 1
ATOM 830 N N . ILE A 1 109 ? 17.234 -26.406 -6.48 1 93.81 109 ILE A N 1
ATOM 831 C CA . ILE A 1 109 ? 17.547 -25 -6.68 1 93.81 109 ILE A CA 1
ATOM 832 C C . ILE A 1 109 ? 19.047 -24.766 -6.5 1 93.81 109 ILE A C 1
ATOM 834 O O . ILE A 1 109 ? 19.688 -24.125 -7.328 1 93.81 109 ILE A O 1
ATOM 838 N N . LEU A 1 110 ? 19.578 -25.391 -5.48 1 95.38 110 LEU A N 1
ATOM 839 C CA . LEU A 1 110 ? 21 -25.219 -5.188 1 95.38 110 LEU A CA 1
ATOM 840 C C . LEU A 1 110 ? 21.859 -25.859 -6.277 1 95.38 110 LEU A C 1
ATOM 842 O O . LEU A 1 110 ? 22.859 -25.281 -6.703 1 95.38 110 LEU A O 1
ATOM 846 N N . SER A 1 111 ? 21.438 -27.016 -6.707 1 94.62 111 SER A N 1
ATOM 847 C CA . SER A 1 111 ? 22.172 -27.719 -7.75 1 94.62 111 SER A CA 1
ATOM 848 C C . SER A 1 111 ? 22.156 -26.953 -9.062 1 94.62 111 SER A C 1
ATOM 850 O O . SER A 1 111 ? 23.188 -26.812 -9.727 1 94.62 111 SER A O 1
ATOM 852 N N . VAL A 1 112 ? 21.031 -26.484 -9.422 1 94.94 112 VAL A N 1
ATOM 853 C CA . VAL A 1 112 ? 20.875 -25.703 -10.641 1 94.94 112 VAL A CA 1
ATOM 854 C C . VAL A 1 112 ? 21.734 -24.438 -10.547 1 94.94 112 VAL A C 1
ATOM 856 O O . VAL A 1 112 ? 22.422 -24.078 -11.508 1 94.94 112 VAL A O 1
ATOM 859 N N . THR A 1 113 ? 21.734 -23.797 -9.438 1 96.5 113 THR A N 1
ATOM 860 C CA . THR A 1 113 ? 22.516 -22.578 -9.211 1 96.5 113 THR A CA 1
ATOM 861 C C . THR A 1 113 ? 24 -22.844 -9.406 1 96.5 113 THR A C 1
ATOM 863 O O . THR A 1 113 ? 24.688 -22.094 -10.117 1 96.5 113 THR A O 1
ATOM 866 N N . GLU A 1 114 ? 24.422 -23.906 -8.812 1 96.62 114 GLU A N 1
ATOM 867 C CA . GLU A 1 114 ? 25.828 -24.25 -8.891 1 96.62 114 GLU A CA 1
ATOM 868 C C . GLU A 1 114 ? 26.25 -24.562 -10.328 1 96.62 114 GLU A C 1
ATOM 870 O O . GLU A 1 114 ? 27.297 -24.109 -10.789 1 96.62 114 GLU A O 1
ATOM 875 N N . LYS A 1 115 ? 25.484 -25.344 -10.984 1 96.31 115 LYS A N 1
ATOM 876 C CA . LYS A 1 115 ? 25.781 -25.688 -12.375 1 96.31 115 LYS A CA 1
ATOM 877 C C . LYS A 1 115 ? 25.797 -24.453 -13.258 1 96.31 115 LYS A C 1
ATOM 879 O O . LYS A 1 115 ? 26.641 -24.344 -14.148 1 96.31 115 LYS A O 1
ATOM 884 N N . GLN A 1 116 ? 24.875 -23.594 -13.039 1 97.69 116 GLN A N 1
ATOM 885 C CA . GLN A 1 116 ? 24.812 -22.359 -13.82 1 97.69 116 GLN A CA 1
ATOM 886 C C . GLN A 1 116 ? 26.031 -21.484 -13.562 1 97.69 116 GLN A C 1
ATOM 888 O O . GLN A 1 116 ? 26.672 -21 -14.5 1 97.69 116 GLN A O 1
ATOM 893 N N . LEU A 1 117 ? 26.391 -21.266 -12.312 1 97.88 117 LEU A N 1
ATOM 894 C CA . LEU A 1 117 ? 27.531 -20.422 -11.969 1 97.88 117 LEU A CA 1
ATOM 895 C C . LEU A 1 117 ? 28.828 -21 -12.508 1 97.88 117 LEU A C 1
ATOM 897 O O . LEU A 1 117 ? 29.734 -20.266 -12.883 1 97.88 117 LEU A O 1
ATOM 901 N N . ALA A 1 118 ? 28.891 -22.312 -12.594 1 97.44 118 ALA A N 1
ATOM 902 C CA . ALA A 1 118 ? 30.094 -23 -13.078 1 97.44 118 ALA A CA 1
ATOM 903 C C . ALA A 1 118 ? 30.141 -23.016 -14.602 1 97.44 118 ALA A C 1
ATOM 905 O O . ALA A 1 118 ? 31.188 -23.297 -15.195 1 97.44 118 ALA A O 1
ATOM 906 N N . SER A 1 119 ? 29.141 -22.688 -15.234 1 97.5 119 SER A N 1
ATOM 907 C CA . SER A 1 119 ? 29 -22.844 -16.688 1 97.5 119 SER A CA 1
ATOM 908 C C . SER A 1 119 ? 29.859 -21.828 -17.438 1 97.5 119 SER A C 1
ATOM 910 O O . SER A 1 119 ? 30.203 -20.781 -16.891 1 97.5 119 SER A O 1
ATOM 912 N N . LYS A 1 120 ? 30.156 -22.125 -18.672 1 97.62 120 LYS A N 1
ATOM 913 C CA . LYS A 1 120 ? 30.969 -21.266 -19.531 1 97.62 120 LYS A CA 1
ATOM 914 C C . LYS A 1 120 ? 30.281 -19.922 -19.766 1 97.62 120 LYS A C 1
ATOM 916 O O . LYS A 1 120 ? 30.922 -18.875 -19.688 1 97.62 120 LYS A O 1
ATOM 921 N N . PRO A 1 121 ? 28.984 -19.891 -20.031 1 97.44 121 PRO A N 1
ATOM 922 C CA . PRO A 1 121 ? 28.344 -18.594 -20.281 1 97.44 121 PRO A CA 1
ATOM 923 C C . PRO A 1 121 ? 28.531 -17.609 -19.125 1 97.44 121 PRO A C 1
ATOM 925 O O . PRO A 1 121 ? 28.812 -16.438 -19.359 1 97.44 121 PRO A O 1
ATOM 928 N N . ILE A 1 122 ? 28.406 -18.094 -17.906 1 97.44 122 ILE A N 1
ATOM 929 C CA . ILE A 1 122 ? 28.547 -17.203 -16.75 1 97.44 122 ILE A CA 1
ATOM 930 C C . ILE A 1 122 ? 30.016 -16.828 -16.562 1 97.44 122 ILE A C 1
ATOM 932 O O . ILE A 1 122 ? 30.328 -15.672 -16.312 1 97.44 122 ILE A O 1
ATOM 936 N N . GLN A 1 123 ? 30.891 -17.828 -16.75 1 96.75 123 GLN A N 1
ATOM 937 C CA . GLN A 1 123 ? 32.312 -17.547 -16.625 1 96.75 123 GLN A CA 1
ATOM 938 C C . GLN A 1 123 ? 32.781 -16.562 -17.688 1 96.75 123 GLN A C 1
ATOM 940 O O . GLN A 1 123 ? 33.594 -15.68 -17.422 1 96.75 123 GLN A O 1
ATOM 945 N N . ASP A 1 124 ? 32.312 -16.703 -18.844 1 97.06 124 ASP A N 1
ATOM 946 C CA . ASP A 1 124 ? 32.625 -15.766 -19.906 1 97.06 124 ASP A CA 1
ATOM 947 C C . ASP A 1 124 ? 32.094 -14.367 -19.578 1 97.06 124 ASP A C 1
ATOM 949 O O . ASP A 1 124 ? 32.75 -13.367 -19.812 1 97.06 124 ASP A O 1
ATOM 953 N N . PHE A 1 125 ? 30.875 -14.32 -19.078 1 96.69 125 PHE A N 1
ATOM 954 C CA . PHE A 1 125 ? 30.297 -13.039 -18.688 1 96.69 125 PHE A CA 1
ATOM 955 C C . PHE A 1 125 ? 31.188 -12.344 -17.656 1 96.69 125 PHE A C 1
ATOM 957 O O . PHE A 1 125 ? 31.438 -11.141 -17.766 1 96.69 125 PHE A O 1
ATOM 964 N N . LEU A 1 126 ? 31.625 -13.109 -16.688 1 95 126 LEU A N 1
ATOM 965 C CA . LEU A 1 126 ? 32.469 -12.57 -15.625 1 95 126 LEU A CA 1
ATOM 966 C C . LEU A 1 126 ? 33.812 -12.062 -16.188 1 95 126 LEU A C 1
ATOM 968 O O . LEU A 1 126 ? 34.344 -11.055 -15.719 1 95 126 LEU A O 1
ATOM 972 N N . LYS A 1 127 ? 34.25 -12.688 -17.172 1 94.62 127 LYS A N 1
ATOM 973 C CA . LYS A 1 127 ? 35.531 -12.352 -17.75 1 94.62 127 LYS A CA 1
ATOM 974 C C . LYS A 1 127 ? 35.406 -11.164 -18.703 1 94.62 127 LYS A C 1
ATOM 976 O O . LYS A 1 127 ? 36.281 -10.297 -18.734 1 94.62 127 LYS A O 1
ATOM 981 N N . TYR A 1 128 ? 34.312 -11.078 -19.375 1 92.56 128 TYR A N 1
ATOM 982 C CA . TYR A 1 128 ? 34.312 -10.18 -20.531 1 92.56 128 TYR A CA 1
ATOM 983 C C . TYR A 1 128 ? 33.281 -9.07 -20.375 1 92.56 128 TYR A C 1
ATOM 985 O O . TYR A 1 128 ? 33.375 -8.047 -21.062 1 92.56 128 TYR A O 1
ATOM 993 N N . ASN A 1 129 ? 32.312 -9.219 -19.5 1 90 129 ASN A N 1
ATOM 994 C CA . ASN A 1 129 ? 31.172 -8.305 -19.547 1 90 129 ASN A CA 1
ATOM 995 C C . ASN A 1 129 ? 30.984 -7.555 -18.234 1 90 129 ASN A C 1
ATOM 997 O O . ASN A 1 129 ? 30.234 -6.578 -18.172 1 90 129 ASN A O 1
ATOM 1001 N N . VAL A 1 130 ? 31.656 -7.863 -17.234 1 88.94 130 VAL A N 1
ATOM 1002 C CA . VAL A 1 130 ? 31.484 -7.258 -15.922 1 88.94 130 VAL A CA 1
ATOM 1003 C C . VAL A 1 130 ? 31.891 -5.789 -15.969 1 88.94 130 VAL A C 1
ATOM 1005 O O . VAL A 1 130 ? 31.328 -4.953 -15.266 1 88.94 130 VAL A O 1
ATOM 1008 N N . SER A 1 131 ? 32.844 -5.496 -16.781 1 87.5 131 SER A N 1
ATOM 1009 C CA . SER A 1 131 ? 33.406 -4.148 -16.844 1 87.5 131 SER A CA 1
ATOM 1010 C C . SER A 1 131 ? 32.531 -3.225 -17.688 1 87.5 131 SER A C 1
ATOM 1012 O O . SER A 1 131 ? 32.812 -2.021 -17.766 1 87.5 131 SER A O 1
ATOM 1014 N N . ASP A 1 132 ? 31.484 -3.789 -18.297 1 84.75 132 ASP A N 1
ATOM 1015 C CA . ASP A 1 132 ? 30.594 -2.99 -19.125 1 84.75 132 ASP A CA 1
ATOM 1016 C C . ASP A 1 132 ? 29.906 -1.9 -18.312 1 84.75 132 ASP A C 1
ATOM 1018 O O . ASP A 1 132 ? 29.453 -0.894 -18.859 1 84.75 132 ASP A O 1
ATOM 1022 N N . GLY A 1 133 ? 29.859 -2.15 -17.062 1 88.81 133 GLY A N 1
ATOM 1023 C CA . GLY A 1 133 ? 29.156 -1.197 -16.219 1 88.81 133 GLY A CA 1
ATOM 1024 C C . GLY A 1 133 ? 27.656 -1.297 -16.312 1 88.81 133 GLY A C 1
ATOM 1025 O O . GLY A 1 133 ? 27.094 -1.341 -17.422 1 88.81 133 GLY A O 1
ATOM 1026 N N . PHE A 1 134 ? 26.906 -1.538 -15.344 1 96.94 134 PHE A N 1
ATOM 1027 C CA . PHE A 1 134 ? 25.453 -1.624 -15.297 1 96.94 134 PHE A CA 1
ATOM 1028 C C . PHE A 1 134 ? 24.891 -0.602 -14.312 1 96.94 134 PHE A C 1
ATOM 1030 O O . PHE A 1 134 ? 25.484 -0.338 -13.273 1 96.94 134 PHE A O 1
ATOM 1037 N N . ASP A 1 135 ? 23.766 -0.035 -14.75 1 97.69 135 ASP A N 1
ATOM 1038 C CA . ASP A 1 135 ? 23.141 1.018 -13.953 1 97.69 135 ASP A CA 1
ATOM 1039 C C . ASP A 1 135 ? 22.062 0.443 -13.039 1 97.69 135 ASP A C 1
ATOM 1041 O O . ASP A 1 135 ? 21.641 1.099 -12.078 1 97.69 135 ASP A O 1
ATOM 1045 N N . LEU A 1 136 ? 21.625 -0.756 -13.32 1 98.25 136 LEU A N 1
ATOM 1046 C CA . LEU A 1 136 ? 20.531 -1.376 -12.57 1 98.25 136 LEU A CA 1
ATOM 1047 C C . LEU A 1 136 ? 20.547 -2.889 -12.758 1 98.25 136 LEU A C 1
ATOM 1049 O O . LEU A 1 136 ? 20.844 -3.385 -13.844 1 98.25 136 LEU A O 1
ATOM 1053 N N . ILE A 1 137 ? 20.219 -3.566 -11.688 1 98.19 137 ILE A N 1
ATOM 1054 C CA . ILE A 1 137 ? 20 -5.004 -11.727 1 98.19 137 ILE A CA 1
ATOM 1055 C C . ILE A 1 137 ? 18.5 -5.293 -11.672 1 98.19 137 ILE A C 1
ATOM 1057 O O . ILE A 1 137 ? 17.781 -4.746 -10.82 1 98.19 137 ILE A O 1
ATOM 1061 N N . PHE A 1 138 ? 18.016 -6.082 -12.586 1 98.25 138 PHE A N 1
ATOM 1062 C CA . PHE A 1 138 ? 16.672 -6.641 -12.555 1 98.25 138 PHE A CA 1
ATOM 1063 C C . PHE A 1 138 ? 16.719 -8.141 -12.289 1 98.25 138 PHE A C 1
ATOM 1065 O O . PHE A 1 138 ? 17.156 -8.914 -13.141 1 98.25 138 PHE A O 1
ATOM 1072 N N . LEU A 1 139 ? 16.234 -8.531 -11.094 1 97.19 139 LEU A N 1
ATOM 1073 C CA . LEU A 1 139 ? 16.578 -9.883 -10.648 1 97.19 139 LEU A CA 1
ATOM 1074 C C . LEU A 1 139 ? 15.328 -10.625 -10.18 1 97.19 139 LEU A C 1
ATOM 1076 O O . LEU A 1 139 ? 14.453 -10.039 -9.547 1 97.19 139 LEU A O 1
ATOM 1080 N N . GLU A 1 140 ? 15.242 -11.898 -10.57 1 96.88 140 GLU A N 1
ATOM 1081 C CA . GLU A 1 140 ? 14.242 -12.797 -10 1 96.88 140 GLU A CA 1
ATOM 1082 C C . GLU A 1 140 ? 14.547 -13.102 -8.539 1 96.88 140 GLU A C 1
ATOM 1084 O O . GLU A 1 140 ? 15.664 -13.508 -8.203 1 96.88 140 GLU A O 1
ATOM 1089 N N . TRP A 1 141 ? 13.594 -12.898 -7.734 1 93.69 141 TRP A N 1
ATOM 1090 C CA . TRP A 1 141 ? 13.781 -13.242 -6.328 1 93.69 141 TRP A CA 1
ATOM 1091 C C . TRP A 1 141 ? 13.141 -14.586 -6.004 1 93.69 141 TRP A C 1
ATOM 1093 O O . TRP A 1 141 ? 12 -14.648 -5.555 1 93.69 141 TRP A O 1
ATOM 1103 N N . PHE A 1 142 ? 13.977 -15.719 -6.141 1 90.25 142 PHE A N 1
ATOM 1104 C CA . PHE A 1 142 ? 13.422 -17.062 -5.992 1 90.25 142 PHE A CA 1
ATOM 1105 C C . PHE A 1 142 ? 14.484 -18.031 -5.512 1 90.25 142 PHE A C 1
ATOM 1107 O O . PHE A 1 142 ? 14.672 -19.094 -6.098 1 90.25 142 PHE A O 1
ATOM 1114 N N . GLY A 1 143 ? 15.391 -17.688 -4.617 1 91.62 143 GLY A N 1
ATOM 1115 C CA . GLY A 1 143 ? 16.25 -18.625 -3.92 1 91.62 143 GLY A CA 1
ATOM 1116 C C . GLY A 1 143 ? 17.625 -18.75 -4.551 1 91.62 143 GLY A C 1
ATOM 1117 O O . GLY A 1 143 ? 18.438 -19.578 -4.129 1 91.62 143 GLY A O 1
ATOM 1118 N N . TYR A 1 144 ? 17.938 -18 -5.535 1 95.94 144 TYR A N 1
ATOM 1119 C CA . TYR A 1 144 ? 19.203 -18.062 -6.242 1 95.94 144 TYR A CA 1
ATOM 1120 C C . TYR A 1 144 ? 20.156 -16.984 -5.734 1 95.94 144 TYR A C 1
ATOM 1122 O O . TYR A 1 144 ? 20.781 -16.266 -6.523 1 95.94 144 TYR A O 1
ATOM 1130 N N . GLU A 1 145 ? 20.297 -16.891 -4.461 1 96.88 145 GLU A N 1
ATOM 1131 C CA . GLU A 1 145 ? 20.953 -15.742 -3.85 1 96.88 145 GLU A CA 1
ATOM 1132 C C . GLU A 1 145 ? 22.453 -15.766 -4.082 1 96.88 145 GLU A C 1
ATOM 1134 O O . GLU A 1 145 ? 23.141 -14.75 -3.908 1 96.88 145 GLU A O 1
ATOM 1139 N N . ALA A 1 146 ? 23.016 -16.938 -4.512 1 97.81 146 ALA A N 1
ATOM 1140 C CA . ALA A 1 146 ? 24.438 -16.969 -4.852 1 97.81 146 ALA A CA 1
ATOM 1141 C C . ALA A 1 146 ? 24.734 -16.016 -6.004 1 97.81 146 ALA A C 1
ATOM 1143 O O . ALA A 1 146 ? 25.859 -15.516 -6.129 1 97.81 146 ALA A O 1
ATOM 1144 N N . TYR A 1 147 ? 23.781 -15.703 -6.836 1 97.62 147 TYR A N 1
ATOM 1145 C CA . TYR A 1 147 ? 23.938 -14.773 -7.949 1 97.62 147 TYR A CA 1
ATOM 1146 C C . TYR A 1 147 ? 24.188 -13.359 -7.453 1 97.62 147 TYR A C 1
ATOM 1148 O O . TYR A 1 147 ? 24.578 -12.484 -8.227 1 97.62 147 TYR A O 1
ATOM 1156 N N . TYR A 1 148 ? 23.938 -13.086 -6.125 1 97.5 148 TYR A N 1
ATOM 1157 C CA . TYR A 1 148 ? 24.219 -11.773 -5.566 1 97.5 148 TYR A CA 1
ATOM 1158 C C . TYR A 1 148 ? 25.703 -11.43 -5.711 1 97.5 148 TYR A C 1
ATOM 1160 O O . TYR A 1 148 ? 26.078 -10.258 -5.707 1 97.5 148 TYR A O 1
ATOM 1168 N N . GLY A 1 149 ? 26.562 -12.477 -5.828 1 96.81 149 GLY A N 1
ATOM 1169 C CA . GLY A 1 149 ? 27.953 -12.227 -6.148 1 96.81 149 GLY A CA 1
ATOM 1170 C C . GLY A 1 149 ? 28.141 -11.469 -7.449 1 96.81 149 GLY A C 1
ATOM 1171 O O . GLY A 1 149 ? 29.047 -10.641 -7.566 1 96.81 149 GLY A O 1
ATOM 1172 N N . LEU A 1 150 ? 27.312 -11.766 -8.406 1 95.94 150 LEU A N 1
ATOM 1173 C CA . LEU A 1 150 ? 27.359 -11.078 -9.695 1 95.94 150 LEU A CA 1
ATOM 1174 C C . LEU A 1 150 ? 26.984 -9.602 -9.531 1 95.94 150 LEU A C 1
ATOM 1176 O O . LEU A 1 150 ? 27.547 -8.742 -10.211 1 95.94 150 LEU A O 1
ATOM 1180 N N . ILE A 1 151 ? 26.031 -9.305 -8.664 1 96.25 151 ILE A N 1
ATOM 1181 C CA . ILE A 1 151 ? 25.625 -7.938 -8.375 1 96.25 151 ILE A CA 1
ATOM 1182 C C . ILE A 1 151 ? 26.828 -7.141 -7.871 1 96.25 151 ILE A C 1
ATOM 1184 O O . ILE A 1 151 ? 27.078 -6.023 -8.336 1 96.25 151 ILE A O 1
ATOM 1188 N N . HIS A 1 152 ? 27.531 -7.738 -7.02 1 95.19 152 HIS A N 1
ATOM 1189 C CA . HIS A 1 152 ? 28.719 -7.098 -6.484 1 95.19 152 HIS A CA 1
ATOM 1190 C C . HIS A 1 152 ? 29.797 -6.945 -7.559 1 95.19 152 HIS A C 1
ATOM 1192 O O . HIS A 1 152 ? 30.453 -5.91 -7.637 1 95.19 152 HIS A O 1
ATOM 1198 N N . ALA A 1 153 ? 29.969 -7.98 -8.375 1 95.94 153 ALA A N 1
ATOM 1199 C CA . ALA A 1 153 ? 31 -7.992 -9.406 1 95.94 153 ALA A CA 1
ATOM 1200 C C . ALA A 1 153 ? 30.797 -6.848 -10.398 1 95.94 153 ALA A C 1
ATOM 1202 O O . ALA A 1 153 ? 31.766 -6.309 -10.938 1 95.94 153 ALA A O 1
ATOM 1203 N N . VAL A 1 154 ? 29.578 -6.445 -10.602 1 96.25 154 VAL A N 1
ATOM 1204 C CA . VAL A 1 154 ? 29.312 -5.43 -11.617 1 96.25 154 VAL A CA 1
ATOM 1205 C C . VAL A 1 154 ? 29.203 -4.059 -10.953 1 96.25 154 VAL A C 1
ATOM 1207 O O . VAL A 1 154 ? 28.719 -3.107 -11.57 1 96.25 154 VAL A O 1
ATOM 1210 N N . GLY A 1 155 ? 29.484 -3.93 -9.711 1 94.38 155 GLY A N 1
ATOM 1211 C CA . GLY A 1 155 ? 29.609 -2.625 -9.086 1 94.38 155 GLY A CA 1
ATOM 1212 C C . GLY A 1 155 ? 28.438 -2.291 -8.172 1 94.38 155 GLY A C 1
ATOM 1213 O O . GLY A 1 155 ? 28.234 -1.128 -7.824 1 94.38 155 GLY A O 1
ATOM 1214 N N . SER A 1 156 ? 27.594 -3.166 -7.859 1 95.62 156 SER A N 1
ATOM 1215 C CA . SER A 1 156 ? 26.5 -3.072 -6.891 1 95.62 156 SER A CA 1
ATOM 1216 C C . SER A 1 156 ? 25.547 -1.948 -7.25 1 95.62 156 SER A C 1
ATOM 1218 O O . SER A 1 156 ? 25.219 -1.106 -6.406 1 95.62 156 SER A O 1
ATOM 1220 N N . PRO A 1 157 ? 25.094 -1.908 -8.469 1 97.12 157 PRO A N 1
ATOM 1221 C CA . PRO A 1 157 ? 24.047 -0.95 -8.797 1 97.12 157 PRO A CA 1
ATOM 1222 C C . PRO A 1 157 ? 22.734 -1.248 -8.07 1 97.12 157 PRO A C 1
ATOM 1224 O O . PRO A 1 157 ? 22.609 -2.285 -7.418 1 97.12 157 PRO A O 1
ATOM 1227 N N . PRO A 1 158 ? 21.719 -0.295 -8.117 1 97.81 158 PRO A N 1
ATOM 1228 C CA . PRO A 1 158 ? 20.422 -0.551 -7.492 1 97.81 158 PRO A CA 1
ATOM 1229 C C . PRO A 1 158 ? 19.75 -1.821 -8.016 1 97.81 158 PRO A C 1
ATOM 1231 O O . PRO A 1 158 ? 19.953 -2.199 -9.172 1 97.81 158 PRO A O 1
ATOM 1234 N N . ILE A 1 159 ? 18.969 -2.43 -7.152 1 98.06 159 ILE A N 1
ATOM 1235 C CA . ILE A 1 159 ? 18.391 -3.727 -7.477 1 98.06 159 ILE A CA 1
ATOM 1236 C C . ILE A 1 159 ? 16.859 -3.617 -7.488 1 98.06 159 ILE A C 1
ATOM 1238 O O . ILE A 1 159 ? 16.25 -3.156 -6.52 1 98.06 159 ILE A O 1
ATOM 1242 N N . VAL A 1 160 ? 16.25 -4.016 -8.562 1 98.38 160 VAL A N 1
ATOM 1243 C CA . VAL A 1 160 ? 14.82 -4.25 -8.641 1 98.38 160 VAL A CA 1
ATOM 1244 C C . VAL A 1 160 ? 14.539 -5.754 -8.672 1 98.38 160 VAL A C 1
ATOM 1246 O O . VAL A 1 160 ? 15.031 -6.461 -9.555 1 98.38 160 VAL A O 1
ATOM 1249 N N . GLY A 1 161 ? 13.867 -6.18 -7.672 1 97.56 161 GLY A N 1
ATOM 1250 C CA . GLY A 1 161 ? 13.469 -7.578 -7.637 1 97.56 161 GLY A CA 1
ATOM 1251 C C . GLY A 1 161 ? 12.094 -7.82 -8.227 1 97.56 161 GLY A C 1
ATOM 1252 O O . GLY A 1 161 ? 11.227 -6.949 -8.18 1 97.56 161 GLY A O 1
ATOM 1253 N N . ILE A 1 162 ? 11.891 -9.023 -8.758 1 97.31 162 ILE A N 1
ATOM 1254 C CA . ILE A 1 162 ? 10.594 -9.422 -9.273 1 97.31 162 ILE A CA 1
ATOM 1255 C C . ILE A 1 162 ? 10.312 -10.875 -8.891 1 97.31 162 ILE A C 1
ATOM 1257 O O . ILE A 1 162 ? 11.211 -11.719 -8.914 1 97.31 162 ILE A O 1
ATOM 1261 N N . VAL A 1 163 ? 9.109 -11.133 -8.508 1 95.94 163 VAL A N 1
ATOM 1262 C CA . VAL A 1 163 ? 8.672 -12.477 -8.172 1 95.94 163 VAL A CA 1
ATOM 1263 C C . VAL A 1 163 ? 7.48 -12.867 -9.047 1 95.94 163 VAL A C 1
ATOM 1265 O O . VAL A 1 163 ? 6.445 -12.203 -9.031 1 95.94 163 VAL A O 1
ATOM 1268 N N . SER A 1 164 ? 7.574 -13.969 -9.742 1 92.25 164 SER A N 1
ATOM 1269 C CA . SER A 1 164 ? 6.598 -14.352 -10.758 1 92.25 164 SER A CA 1
ATOM 1270 C C . SER A 1 164 ? 5.395 -15.047 -10.125 1 92.25 164 SER A C 1
ATOM 1272 O O . SER A 1 164 ? 4.348 -15.18 -10.766 1 92.25 164 SER A O 1
ATOM 1274 N N . LEU A 1 165 ? 5.434 -15.562 -8.945 1 88 165 LEU A N 1
ATOM 1275 C CA . LEU A 1 165 ? 4.324 -16.297 -8.352 1 88 165 LEU A CA 1
ATOM 1276 C C . LEU A 1 165 ? 3.713 -15.523 -7.191 1 88 165 LEU A C 1
ATOM 1278 O O . LEU A 1 165 ? 2.863 -16.047 -6.465 1 88 165 LEU A O 1
ATOM 1282 N N . GLY A 1 166 ? 4.113 -14.305 -6.922 1 85.25 166 GLY A N 1
ATOM 1283 C CA . GLY A 1 166 ? 3.662 -13.539 -5.77 1 85.25 166 GLY A CA 1
ATOM 1284 C C . GLY A 1 166 ? 4.645 -13.57 -4.613 1 85.25 166 GLY A C 1
ATOM 1285 O O . GLY A 1 166 ? 5.586 -14.367 -4.609 1 85.25 166 GLY A O 1
ATOM 1286 N N . GLY A 1 167 ? 4.41 -12.828 -3.619 1 89.88 167 GLY A N 1
ATOM 1287 C CA . GLY A 1 167 ? 5.324 -12.711 -2.494 1 89.88 167 GLY A CA 1
ATOM 1288 C C . GLY A 1 167 ? 5.094 -13.766 -1.427 1 89.88 167 GLY A C 1
ATOM 1289 O O . GLY A 1 167 ? 3.959 -14.18 -1.191 1 89.88 167 GLY A O 1
ATOM 1290 N N . SER A 1 168 ? 6.141 -14.297 -0.851 1 92.25 168 SER A N 1
ATOM 1291 C CA . SER A 1 168 ? 6.125 -15.18 0.312 1 92.25 168 SER A CA 1
ATOM 1292 C C . SER A 1 168 ? 6.695 -14.484 1.542 1 92.25 168 SER A C 1
ATOM 1294 O O . SER A 1 168 ? 7.109 -13.32 1.469 1 92.25 168 SER A O 1
ATOM 1296 N N . ALA A 1 169 ? 6.656 -15.172 2.66 1 92.06 169 ALA A N 1
ATOM 1297 C CA . ALA A 1 169 ? 7.211 -14.648 3.904 1 92.06 169 ALA A CA 1
ATOM 1298 C C . ALA A 1 169 ? 8.672 -14.234 3.727 1 92.06 169 ALA A C 1
ATOM 1300 O O . ALA A 1 169 ? 9.117 -13.25 4.32 1 92.06 169 ALA A O 1
ATOM 1301 N N . ILE A 1 170 ? 9.328 -14.867 2.865 1 92.56 170 ILE A N 1
ATOM 1302 C CA . ILE A 1 170 ? 10.758 -14.648 2.678 1 92.56 170 ILE A CA 1
ATOM 1303 C C . ILE A 1 170 ? 10.992 -13.258 2.088 1 92.56 170 ILE A C 1
ATOM 1305 O O . ILE A 1 170 ? 11.789 -12.484 2.623 1 92.56 170 ILE A O 1
ATOM 1309 N N . GLN A 1 171 ? 10.344 -12.945 1.033 1 94.94 171 GLN A N 1
ATOM 1310 C CA . GLN A 1 171 ? 10.523 -11.664 0.369 1 94.94 171 GLN A CA 1
ATOM 1311 C C . GLN A 1 171 ? 10.016 -10.516 1.237 1 94.94 171 GLN A C 1
ATOM 1313 O O . GLN A 1 171 ? 10.672 -9.484 1.363 1 94.94 171 GLN A O 1
ATOM 1318 N N . TYR A 1 172 ? 8.836 -10.711 1.86 1 94.69 172 TYR A N 1
ATOM 1319 C CA . TYR A 1 172 ? 8.25 -9.656 2.688 1 94.69 172 TYR A CA 1
ATOM 1320 C C . TYR A 1 172 ? 9.148 -9.344 3.879 1 94.69 172 TYR A C 1
ATOM 1322 O O . TYR A 1 172 ? 9.375 -8.172 4.195 1 94.69 172 TYR A O 1
ATOM 1330 N N . ASN A 1 173 ? 9.648 -10.383 4.488 1 92.56 173 ASN A N 1
ATOM 1331 C CA . ASN A 1 173 ? 10.547 -10.172 5.621 1 92.56 173 ASN A CA 1
ATOM 1332 C C . ASN A 1 173 ? 11.828 -9.461 5.199 1 92.56 173 ASN A C 1
ATOM 1334 O O . ASN A 1 173 ? 12.297 -8.562 5.895 1 92.56 173 ASN A O 1
ATOM 1338 N N . ALA A 1 174 ? 12.352 -9.883 4.109 1 92.62 174 ALA A N 1
ATOM 1339 C CA . ALA A 1 174 ? 13.633 -9.336 3.666 1 92.62 174 ALA A CA 1
ATOM 1340 C C . ALA A 1 174 ? 13.508 -7.852 3.332 1 92.62 174 ALA A C 1
ATOM 1342 O O . ALA A 1 174 ? 14.414 -7.07 3.621 1 92.62 174 ALA A O 1
ATOM 1343 N N . ILE A 1 175 ? 12.414 -7.441 2.785 1 94.62 175 ILE A N 1
ATOM 1344 C CA . ILE A 1 175 ? 12.273 -6.055 2.348 1 94.62 175 ILE A CA 1
ATOM 1345 C C . ILE A 1 175 ? 11.664 -5.219 3.469 1 94.62 175 ILE A C 1
ATOM 1347 O O . ILE A 1 175 ? 11.555 -3.996 3.35 1 94.62 175 ILE A O 1
ATOM 1351 N N . GLY A 1 176 ? 11.234 -5.895 4.523 1 94.62 176 GLY A N 1
ATOM 1352 C CA . GLY A 1 176 ? 10.711 -5.199 5.691 1 94.62 176 GLY A CA 1
ATOM 1353 C C . GLY A 1 176 ? 9.219 -4.953 5.617 1 94.62 176 GLY A C 1
ATOM 1354 O O . GLY A 1 176 ? 8.688 -4.102 6.34 1 94.62 176 GLY A O 1
ATOM 1355 N N . ASN A 1 177 ? 8.523 -5.582 4.719 1 96.5 177 ASN A N 1
ATOM 1356 C CA . ASN A 1 177 ? 7.07 -5.477 4.609 1 96.5 177 ASN A CA 1
ATOM 1357 C C . ASN A 1 177 ? 6.367 -6.332 5.66 1 96.5 177 ASN A C 1
ATOM 1359 O O . ASN A 1 177 ? 6.742 -7.48 5.883 1 96.5 177 ASN A O 1
ATOM 1363 N N . PRO A 1 178 ? 5.336 -5.781 6.289 1 93.81 178 PRO A N 1
ATOM 1364 C CA . PRO A 1 178 ? 4.613 -6.613 7.254 1 93.81 178 PRO A CA 1
ATOM 1365 C C . PRO A 1 178 ? 3.932 -7.812 6.598 1 93.81 178 PRO A C 1
ATOM 1367 O O . PRO A 1 178 ? 3.434 -7.711 5.473 1 93.81 178 PRO A O 1
ATOM 1370 N N . ASN A 1 179 ? 3.951 -8.906 7.305 1 94.06 179 ASN A N 1
ATOM 1371 C CA . ASN A 1 179 ? 3.307 -10.156 6.906 1 94.06 179 ASN A CA 1
ATOM 1372 C C . ASN A 1 179 ? 2.639 -10.852 8.094 1 94.06 179 ASN A C 1
ATOM 1374 O O . ASN A 1 179 ? 3.307 -11.523 8.875 1 94.06 179 ASN A O 1
ATOM 1378 N N . ASN A 1 180 ? 1.338 -10.711 8.188 1 94.69 180 ASN A N 1
ATOM 1379 C CA . ASN A 1 180 ? 0.582 -11.297 9.289 1 94.69 180 ASN A CA 1
ATOM 1380 C C . ASN A 1 180 ? -0.029 -12.641 8.906 1 94.69 180 ASN A C 1
ATOM 1382 O O . ASN A 1 180 ? -1.011 -12.688 8.156 1 94.69 180 ASN A O 1
ATOM 1386 N N . PRO A 1 181 ? 0.448 -13.68 9.453 1 95.75 181 PRO A N 1
ATOM 1387 C CA . PRO A 1 181 ? -0.026 -15.008 9.047 1 95.75 181 PRO A CA 1
ATOM 1388 C C . PRO A 1 181 ? -1.489 -15.25 9.414 1 95.7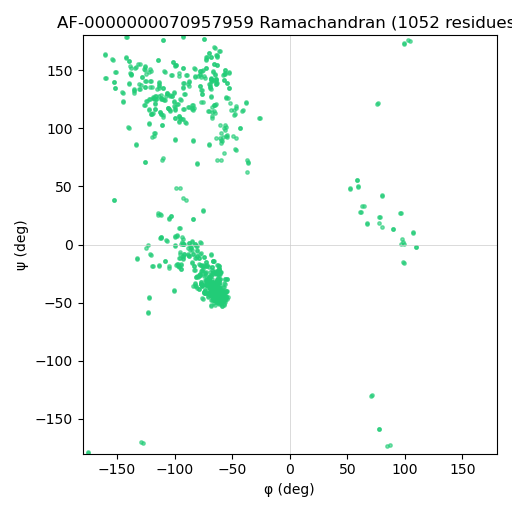5 181 PRO A C 1
ATOM 1390 O O . PRO A 1 181 ? -2.092 -16.219 8.953 1 95.75 181 PRO A O 1
ATOM 1393 N N . ALA A 1 182 ? -2.043 -14.438 10.258 1 96.5 182 ALA A N 1
ATOM 1394 C CA . ALA A 1 182 ? -3.445 -14.609 10.633 1 96.5 182 ALA A CA 1
ATOM 1395 C C . ALA A 1 182 ? -4.367 -14.305 9.453 1 96.5 182 ALA A C 1
ATOM 1397 O O . ALA A 1 182 ? -5.477 -14.828 9.367 1 96.5 182 ALA A O 1
ATOM 1398 N N . ILE A 1 183 ? -3.879 -13.453 8.547 1 95.75 183 ILE A N 1
ATOM 1399 C CA . ILE A 1 183 ? -4.785 -13.008 7.496 1 95.75 183 ILE A CA 1
ATOM 1400 C C . ILE A 1 183 ? -4.098 -13.125 6.137 1 95.75 183 ILE A C 1
ATOM 1402 O O . ILE A 1 183 ? -4.738 -12.961 5.098 1 95.75 183 ILE A O 1
ATOM 1406 N N . ASN A 1 184 ? -2.832 -13.352 6.133 1 94.94 184 ASN A N 1
ATOM 1407 C CA . ASN A 1 184 ? -2.072 -13.508 4.895 1 94.94 184 ASN A CA 1
ATOM 1408 C C . ASN A 1 184 ? -1.587 -14.938 4.711 1 94.94 184 ASN A C 1
ATOM 1410 O O . ASN A 1 184 ? -0.574 -15.336 5.289 1 94.94 184 ASN A O 1
ATOM 1414 N N . PRO A 1 185 ? -2.221 -15.625 3.912 1 95.12 185 PRO A N 1
ATOM 1415 C CA . PRO A 1 185 ? -1.762 -17 3.686 1 95.12 185 PRO A CA 1
ATOM 1416 C C . PRO A 1 185 ? -0.421 -17.062 2.957 1 95.12 185 PRO A C 1
ATOM 1418 O O . PRO A 1 185 ? -0.148 -16.219 2.09 1 95.12 185 PRO A O 1
ATOM 1421 N N . GLU A 1 186 ? 0.364 -18.031 3.379 1 94.81 186 GLU A N 1
ATOM 1422 C CA . GLU A 1 186 ? 1.601 -18.297 2.646 1 94.81 186 GLU A CA 1
ATOM 1423 C C . GLU A 1 186 ? 1.312 -18.766 1.227 1 94.81 186 GLU A C 1
ATOM 1425 O O . GLU A 1 186 ? 0.448 -19.625 1.018 1 94.81 186 GLU A O 1
ATOM 1430 N N . VAL A 1 187 ? 2.031 -18.312 0.273 1 92.5 187 VAL A N 1
ATOM 1431 C CA . VAL A 1 187 ? 1.771 -18.5 -1.149 1 92.5 187 VAL A CA 1
ATOM 1432 C C . VAL A 1 187 ? 1.814 -19.984 -1.487 1 92.5 187 VAL A C 1
ATOM 1434 O O . VAL A 1 187 ? 1.175 -20.438 -2.443 1 92.5 187 VAL A O 1
ATOM 1437 N N . LEU A 1 188 ? 2.498 -20.734 -0.73 1 89.12 188 LEU A N 1
ATOM 1438 C CA . LEU A 1 188 ? 2.582 -22.172 -0.986 1 89.12 188 LEU A CA 1
ATOM 1439 C C . LEU A 1 188 ? 1.507 -22.922 -0.212 1 89.12 188 LEU A C 1
ATOM 1441 O O . LEU A 1 188 ? 1.351 -24.141 -0.38 1 89.12 188 LEU A O 1
ATOM 1445 N N . ALA A 1 189 ? 0.803 -21.984 0.466 1 86.38 189 ALA A N 1
ATOM 1446 C CA . ALA A 1 189 ? -0.271 -22.609 1.229 1 86.38 189 ALA A CA 1
ATOM 1447 C C . ALA A 1 189 ? -1.59 -22.562 0.462 1 86.38 189 ALA A C 1
ATOM 1449 O O . ALA A 1 189 ? -1.756 -21.75 -0.451 1 86.38 189 ALA A O 1
ATOM 1450 N N . GLY A 1 190 ? -2.459 -23.516 0.531 1 89.81 190 GLY A N 1
ATOM 1451 C CA . GLY A 1 190 ? -3.725 -23.625 -0.177 1 89.81 190 GLY A CA 1
ATOM 1452 C C . GLY A 1 190 ? -4.891 -23.016 0.583 1 89.81 190 GLY A C 1
ATOM 1453 O O . GLY A 1 190 ? -5.996 -23.562 0.572 1 89.81 190 GLY A O 1
ATOM 1454 N N . TYR A 1 191 ? -4.543 -21.75 1.301 1 94.44 191 TYR A N 1
ATOM 1455 C CA . TYR A 1 191 ? -5.605 -21.156 2.102 1 94.44 191 TYR A CA 1
ATOM 1456 C C . TYR A 1 191 ? -6.023 -19.797 1.532 1 94.44 191 TYR A C 1
ATOM 1458 O O . TYR A 1 191 ? -5.289 -19.203 0.744 1 94.44 191 TYR A O 1
ATOM 1466 N N . SER A 1 192 ? -7.215 -19.375 1.879 1 95.12 192 SER A N 1
ATOM 1467 C CA . SER A 1 192 ? -7.664 -18 1.632 1 95.12 192 SER A CA 1
ATOM 1468 C C . SER A 1 192 ? -7.375 -17.109 2.826 1 95.12 192 SER A C 1
ATOM 1470 O O . SER A 1 192 ? -6.777 -17.547 3.812 1 95.12 192 SER A O 1
ATOM 1472 N N . ASP A 1 193 ? -7.738 -15.828 2.701 1 94.94 193 ASP A N 1
ATOM 1473 C CA . ASP A 1 193 ? -7.531 -14.883 3.793 1 94.94 193 ASP A CA 1
ATOM 1474 C C . ASP A 1 193 ? -8.594 -15.047 4.875 1 94.94 193 ASP A C 1
ATOM 1476 O O . ASP A 1 193 ? -8.633 -14.281 5.84 1 94.94 193 ASP A O 1
ATOM 1480 N N . ARG A 1 194 ? -9.492 -16.016 4.699 1 94.25 194 ARG A N 1
ATOM 1481 C CA . ARG A 1 194 ? -10.5 -16.359 5.699 1 94.25 194 ARG A CA 1
ATOM 1482 C C . ARG A 1 194 ? -10.203 -17.734 6.305 1 94.25 194 ARG A C 1
ATOM 1484 O O . ARG A 1 194 ? -10.992 -18.672 6.148 1 94.25 194 ARG A O 1
ATOM 1491 N N . MET A 1 195 ? -9.258 -17.75 7.062 1 96.81 195 MET A N 1
ATOM 1492 C CA . MET A 1 195 ? -8.758 -19.016 7.605 1 96.81 195 MET A CA 1
ATOM 1493 C C . MET A 1 195 ? -9.477 -19.375 8.898 1 96.81 195 MET A C 1
ATOM 1495 O O . MET A 1 195 ? -9.812 -18.5 9.695 1 96.81 195 MET A O 1
ATOM 1499 N N . THR A 1 196 ? -9.68 -20.672 9.125 1 96.5 196 THR A N 1
ATOM 1500 C CA . THR A 1 196 ? -10.133 -21.188 10.414 1 96.5 196 THR A CA 1
ATOM 1501 C C . THR A 1 196 ? -8.992 -21.156 11.43 1 96.5 196 THR A C 1
ATOM 1503 O O . THR A 1 196 ? -7.855 -20.828 11.086 1 96.5 196 THR A O 1
ATOM 1506 N N . PHE A 1 197 ? -9.352 -21.562 12.68 1 96.94 197 PHE A N 1
ATOM 1507 C CA . PHE A 1 197 ? -8.336 -21.641 13.727 1 96.94 197 PHE A CA 1
ATOM 1508 C C . PHE A 1 197 ? -7.203 -22.562 13.305 1 96.94 197 PHE A C 1
ATOM 1510 O O . PHE A 1 197 ? -6.031 -22.203 13.406 1 96.94 197 PHE A O 1
ATOM 1517 N N . TRP A 1 198 ? -7.516 -23.719 12.781 1 97.38 198 TRP A N 1
ATOM 1518 C CA . TRP A 1 198 ? -6.531 -24.719 12.422 1 97.38 198 TRP A CA 1
ATOM 1519 C C . TRP A 1 198 ? -5.703 -24.281 11.219 1 97.38 198 TRP A C 1
ATOM 1521 O O . TRP A 1 198 ? -4.504 -24.547 11.156 1 97.38 198 TRP A O 1
ATOM 1531 N N . GLN A 1 199 ? -6.336 -23.594 10.305 1 97.06 199 GLN A N 1
ATOM 1532 C CA . GLN A 1 199 ? -5.621 -23.078 9.141 1 97.06 199 GLN A CA 1
ATOM 1533 C C . GLN A 1 199 ? -4.652 -21.969 9.531 1 97.06 199 GLN A C 1
ATOM 1535 O O . GLN A 1 199 ? -3.535 -21.906 9.008 1 97.06 199 GLN A O 1
ATOM 1540 N N . ARG A 1 200 ? -5.094 -21.094 10.445 1 97.69 200 ARG A N 1
ATOM 1541 C CA . ARG A 1 200 ? -4.195 -20.062 10.945 1 97.69 200 ARG A CA 1
ATOM 1542 C C . ARG A 1 200 ? -2.988 -20.672 11.648 1 97.69 200 ARG A C 1
ATOM 1544 O O . ARG A 1 200 ? -1.865 -20.188 11.5 1 97.69 200 ARG A O 1
ATOM 1551 N N . LEU A 1 201 ? -3.24 -21.703 12.43 1 97.56 201 LEU A N 1
ATOM 1552 C CA . LEU A 1 201 ? -2.152 -22.406 13.109 1 97.56 201 LEU A CA 1
ATOM 1553 C C . LEU A 1 201 ? -1.159 -22.969 12.094 1 97.56 201 LEU A C 1
ATOM 1555 O O . LEU A 1 201 ? 0.048 -22.75 12.219 1 97.56 201 LEU A O 1
ATOM 1559 N N . ASP A 1 202 ? -1.674 -23.688 11.133 1 96.69 202 ASP A N 1
ATOM 1560 C CA . ASP A 1 202 ? -0.826 -24.281 10.109 1 96.69 202 ASP A CA 1
ATOM 1561 C C . ASP A 1 202 ? -0.071 -23.219 9.32 1 96.69 202 ASP A C 1
ATOM 1563 O O . ASP A 1 202 ? 1.119 -23.375 9.039 1 96.69 202 ASP A O 1
ATOM 1567 N N . ASN A 1 203 ? -0.798 -22.188 8.977 1 97.06 203 ASN A N 1
ATOM 1568 C CA . ASN A 1 203 ? -0.187 -21.094 8.211 1 97.06 203 ASN A CA 1
ATOM 1569 C C . ASN A 1 203 ? 0.917 -20.406 9.008 1 97.06 203 ASN A C 1
ATOM 1571 O O . ASN A 1 203 ? 1.97 -20.078 8.461 1 97.06 203 ASN A O 1
ATOM 1575 N N . ALA A 1 204 ? 0.639 -20.156 10.242 1 96.75 204 ALA A N 1
ATOM 1576 C CA . ALA A 1 204 ? 1.649 -19.547 11.109 1 96.75 204 ALA A CA 1
ATOM 1577 C C . ALA A 1 204 ? 2.891 -20.438 11.203 1 96.75 204 ALA A C 1
ATOM 1579 O O . ALA A 1 204 ? 4.02 -19.938 11.109 1 96.75 204 ALA A O 1
ATOM 1580 N N . TYR A 1 205 ? 2.654 -21.703 11.367 1 96.19 205 TYR A N 1
ATOM 1581 C CA . TYR A 1 205 ? 3.76 -22.641 11.438 1 96.19 205 TYR A CA 1
ATOM 1582 C C . TYR A 1 205 ? 4.559 -22.641 10.141 1 96.19 205 TYR A C 1
ATOM 1584 O O . TYR A 1 205 ? 5.789 -22.609 10.164 1 96.19 205 TYR A O 1
ATOM 1592 N N . THR A 1 206 ? 3.863 -22.734 9.031 1 95.56 206 THR A N 1
ATOM 1593 C CA . THR A 1 206 ? 4.508 -22.75 7.723 1 95.56 206 THR A CA 1
ATOM 1594 C C . THR A 1 206 ? 5.332 -21.484 7.508 1 95.56 206 THR A C 1
ATOM 1596 O O . THR A 1 206 ? 6.469 -21.562 7.035 1 95.56 206 THR A O 1
ATOM 1599 N N . ASN A 1 207 ? 4.738 -20.359 7.867 1 95.19 207 ASN A N 1
ATOM 1600 C CA . ASN A 1 207 ? 5.449 -19.094 7.758 1 95.19 207 ASN A CA 1
ATOM 1601 C C . ASN A 1 207 ? 6.73 -19.094 8.586 1 95.19 207 ASN A C 1
ATOM 1603 O O . ASN A 1 207 ? 7.789 -18.688 8.109 1 95.19 207 ASN A O 1
ATOM 1607 N N . MET A 1 208 ? 6.613 -19.531 9.742 1 94.25 208 MET A N 1
ATOM 1608 C CA . MET A 1 208 ? 7.766 -19.594 10.641 1 94.25 208 MET A CA 1
ATOM 1609 C C . MET A 1 208 ? 8.82 -20.547 10.102 1 94.25 208 MET A C 1
ATOM 1611 O O . MET A 1 208 ? 10.016 -20.234 10.125 1 94.25 208 MET A O 1
ATOM 1615 N N . TRP A 1 209 ? 8.375 -21.641 9.688 1 95.69 209 TRP A N 1
ATOM 1616 C CA . TRP A 1 209 ? 9.305 -22.641 9.172 1 95.69 209 TRP A CA 1
ATOM 1617 C C . TRP A 1 209 ? 10.008 -22.141 7.922 1 95.69 209 TRP A C 1
ATOM 1619 O O . TRP A 1 209 ? 11.219 -22.328 7.758 1 95.69 209 TRP A O 1
ATOM 1629 N N . MET A 1 210 ? 9.273 -21.578 7.012 1 94.38 210 MET A N 1
ATOM 1630 C CA . MET A 1 210 ? 9.867 -21.031 5.793 1 94.38 210 MET A CA 1
ATOM 1631 C C . MET A 1 210 ? 10.945 -20 6.125 1 94.38 210 MET A C 1
ATOM 1633 O O . MET A 1 210 ? 12.023 -20.031 5.535 1 94.38 210 MET A O 1
ATOM 1637 N N . THR A 1 211 ? 10.648 -19.109 7.023 1 93.75 211 THR A N 1
ATOM 1638 C CA . THR A 1 211 ? 11.609 -18.109 7.453 1 93.75 211 THR A CA 1
ATOM 1639 C C . THR A 1 211 ? 12.867 -18.766 8.023 1 93.75 211 THR A C 1
ATOM 1641 O O . THR A 1 211 ? 13.984 -18.391 7.668 1 93.75 211 THR A O 1
ATOM 1644 N N . TRP A 1 212 ? 12.656 -19.719 8.844 1 95.19 212 TRP A N 1
ATOM 1645 C CA . TRP A 1 212 ? 13.758 -20.438 9.453 1 95.19 212 TRP A CA 1
ATOM 1646 C C . TRP A 1 212 ? 14.594 -21.156 8.391 1 95.19 212 TRP A C 1
ATOM 1648 O O . TRP A 1 212 ? 15.828 -21.094 8.414 1 95.19 212 TRP A O 1
ATOM 1658 N N . HIS A 1 213 ? 13.93 -21.875 7.555 1 96 213 HIS A N 1
ATOM 1659 C CA . HIS A 1 213 ? 14.602 -22.641 6.508 1 96 213 HIS A CA 1
ATOM 1660 C C . HIS A 1 213 ? 15.453 -21.734 5.621 1 96 213 HIS A C 1
ATOM 1662 O O . HIS A 1 213 ? 16.562 -22.109 5.23 1 96 213 HIS A O 1
ATOM 1668 N N . TRP A 1 214 ? 14.953 -20.609 5.316 1 94.81 214 TRP A N 1
ATOM 1669 C CA . TRP A 1 214 ? 15.703 -19.688 4.465 1 94.81 214 TRP A CA 1
ATOM 1670 C C . TRP A 1 214 ? 16.922 -19.141 5.199 1 94.81 214 TRP A C 1
ATOM 1672 O O . TRP A 1 214 ? 18.016 -19.094 4.641 1 94.81 214 TRP A O 1
ATOM 1682 N N . GLU A 1 215 ? 16.781 -18.781 6.41 1 93.81 215 GLU A N 1
ATOM 1683 C CA . GLU A 1 215 ? 17.859 -18.156 7.195 1 93.81 215 GLU A CA 1
ATOM 1684 C C . GLU A 1 215 ? 18.922 -19.188 7.562 1 93.81 215 GLU A C 1
ATOM 1686 O O . GLU A 1 215 ? 20.109 -18.844 7.637 1 93.81 215 GLU A O 1
ATOM 1691 N N . ARG A 1 216 ? 18.484 -20.422 7.727 1 95.69 216 ARG A N 1
ATOM 1692 C CA . ARG A 1 216 ? 19.422 -21.391 8.32 1 95.69 216 ARG A CA 1
ATOM 1693 C C . ARG A 1 216 ? 19.906 -22.391 7.285 1 95.69 216 ARG A C 1
ATOM 1695 O O . ARG A 1 216 ? 20.891 -23.094 7.508 1 95.69 216 ARG A O 1
ATOM 1702 N N . VAL A 1 217 ? 19.219 -22.422 6.18 1 96.69 217 VAL A N 1
ATOM 1703 C CA . VAL A 1 217 ? 19.625 -23.406 5.176 1 96.69 217 VAL A CA 1
ATOM 1704 C C . VAL A 1 217 ? 19.938 -22.703 3.861 1 96.69 217 VAL A C 1
ATOM 1706 O O . VAL A 1 217 ? 21.094 -22.703 3.41 1 96.69 217 VAL A O 1
ATOM 1709 N N . MET A 1 218 ? 19.047 -22.016 3.322 1 96.44 218 MET A N 1
ATOM 1710 C CA . MET A 1 218 ? 19.188 -21.438 1.995 1 96.44 218 MET A CA 1
ATOM 1711 C C . MET A 1 218 ? 20.281 -20.375 1.986 1 96.44 218 MET A C 1
ATOM 1713 O O . MET A 1 218 ? 21.172 -20.406 1.138 1 96.44 218 MET A O 1
ATOM 1717 N N . PHE A 1 219 ? 20.219 -19.422 2.947 1 96 219 PHE A N 1
ATOM 1718 C CA . PHE A 1 219 ? 21.203 -18.344 2.963 1 96 219 PHE A CA 1
ATOM 1719 C C . PHE A 1 219 ? 22.609 -18.891 3.16 1 96 219 PHE A C 1
ATOM 1721 O O . PHE A 1 219 ? 23.516 -18.578 2.391 1 96 219 PHE A O 1
ATOM 1728 N N . PRO A 1 220 ? 22.828 -19.812 4.137 1 96.81 220 PRO A N 1
ATOM 1729 C CA . PRO A 1 220 ? 24.188 -20.344 4.312 1 96.81 220 PRO A CA 1
ATOM 1730 C C . PRO A 1 220 ? 24.688 -21.109 3.09 1 96.81 220 PRO A C 1
ATOM 1732 O O . PRO A 1 220 ? 25.844 -20.953 2.695 1 96.81 220 PRO A O 1
ATOM 1735 N N . GLU A 1 221 ? 23.875 -21.906 2.467 1 97.75 221 GLU A N 1
ATOM 1736 C CA . GLU A 1 221 ? 24.297 -22.672 1.293 1 97.75 221 GLU A CA 1
ATOM 1737 C C . GLU A 1 221 ? 24.609 -21.734 0.12 1 97.75 221 GLU A C 1
ATOM 1739 O O . GLU A 1 221 ? 25.578 -21.953 -0.612 1 97.75 221 GLU A O 1
ATOM 1744 N N . ASN A 1 222 ? 23.828 -20.75 -0.088 1 97.75 222 ASN A N 1
ATOM 1745 C CA . ASN A 1 222 ? 24.094 -19.766 -1.127 1 97.75 222 ASN A CA 1
ATOM 1746 C C . ASN A 1 222 ? 25.359 -18.953 -0.834 1 97.75 222 ASN A C 1
ATOM 1748 O O . ASN A 1 222 ? 26.094 -18.594 -1.753 1 97.75 222 ASN A O 1
ATOM 1752 N N . GLU A 1 223 ? 25.484 -18.641 0.449 1 97.69 223 GLU A N 1
ATOM 1753 C CA . GLU A 1 223 ? 26.688 -17.922 0.86 1 97.69 223 GLU A CA 1
ATOM 1754 C C . GLU A 1 223 ? 27.953 -18.703 0.497 1 97.69 223 GLU A C 1
ATOM 1756 O O . GLU A 1 223 ? 28.906 -18.125 -0.027 1 97.69 223 GLU A O 1
ATOM 1761 N N . LYS A 1 224 ? 27.953 -19.984 0.801 1 97.69 224 LYS A N 1
ATOM 1762 C CA . LYS A 1 224 ? 29.078 -20.844 0.447 1 97.69 224 LYS A CA 1
ATOM 1763 C C . LYS A 1 224 ? 29.359 -20.797 -1.053 1 97.69 224 LYS A C 1
ATOM 1765 O O . LYS A 1 224 ? 30.516 -20.672 -1.471 1 97.69 224 LYS A O 1
ATOM 1770 N N . MET A 1 225 ? 28.359 -20.922 -1.852 1 97.75 225 MET A N 1
ATOM 1771 C CA . MET A 1 225 ? 28.5 -20.891 -3.305 1 97.75 225 MET A CA 1
ATOM 1772 C C . MET A 1 225 ? 28.969 -19.516 -3.777 1 97.75 225 MET A C 1
ATOM 1774 O O . MET A 1 225 ? 29.812 -19.438 -4.676 1 97.75 225 MET A O 1
ATOM 1778 N N . LEU A 1 226 ? 28.375 -18.469 -3.209 1 98.06 226 LEU A N 1
ATOM 1779 C CA . LEU A 1 226 ? 28.781 -17.109 -3.529 1 98.06 226 LEU A CA 1
ATOM 1780 C C . LEU A 1 226 ? 30.281 -16.922 -3.295 1 98.06 226 LEU A C 1
ATOM 1782 O O . LEU A 1 226 ? 30.984 -16.406 -4.16 1 98.06 226 LEU A O 1
ATOM 1786 N N . ARG A 1 227 ? 30.797 -17.422 -2.176 1 98 227 ARG A N 1
ATOM 1787 C CA . ARG A 1 227 ? 32.219 -17.312 -1.847 1 98 227 ARG A CA 1
ATOM 1788 C C . ARG A 1 227 ? 33.062 -18.125 -2.809 1 98 227 ARG A C 1
ATOM 1790 O O . ARG A 1 227 ? 34.156 -17.703 -3.195 1 98 227 ARG A O 1
ATOM 1797 N N . LYS A 1 228 ? 32.594 -19.234 -3.148 1 97.62 228 LYS A N 1
ATOM 1798 C CA . LYS A 1 228 ? 33.312 -20.125 -4.043 1 97.62 228 LYS A CA 1
ATOM 1799 C C . LYS A 1 228 ? 33.531 -19.484 -5.41 1 97.62 228 LYS A C 1
ATOM 1801 O O . LYS A 1 228 ? 34.625 -19.578 -5.973 1 97.62 228 LYS A O 1
ATOM 1806 N N . TYR A 1 229 ? 32.562 -18.812 -5.953 1 96.81 229 TYR A N 1
ATOM 1807 C CA . TYR A 1 229 ? 32.625 -18.406 -7.352 1 96.81 229 TYR A CA 1
ATOM 1808 C C . TYR A 1 229 ? 32.938 -16.922 -7.473 1 96.81 229 TYR A C 1
ATOM 1810 O O . TYR A 1 229 ? 33.375 -16.469 -8.531 1 96.81 229 TYR A O 1
ATOM 1818 N N . PHE A 1 230 ? 32.75 -16.109 -6.395 1 96.69 230 PHE A N 1
ATOM 1819 C CA . PHE A 1 230 ? 32.938 -14.672 -6.516 1 96.69 230 PHE A CA 1
ATOM 1820 C C . PHE A 1 230 ? 33.938 -14.164 -5.484 1 96.69 230 PHE A C 1
ATOM 1822 O O . PHE A 1 230 ? 34.219 -12.969 -5.43 1 96.69 230 PHE A O 1
ATOM 1829 N N . GLY A 1 231 ? 34.438 -15.016 -4.629 1 95.81 231 GLY A N 1
ATOM 1830 C CA . GLY A 1 231 ? 35.438 -14.625 -3.641 1 95.81 231 GLY A CA 1
ATOM 1831 C C . GLY A 1 231 ? 34.812 -14.078 -2.363 1 95.81 231 GLY A C 1
ATOM 1832 O O . GLY A 1 231 ? 33.625 -14.148 -2.168 1 95.81 231 GLY A O 1
ATOM 1833 N N . PRO A 1 232 ? 35.562 -13.555 -1.437 1 94.25 232 PRO A N 1
ATOM 1834 C CA . PRO A 1 232 ? 35.125 -13.164 -0.094 1 94.25 232 PRO A CA 1
ATOM 1835 C C . PRO A 1 232 ? 34.594 -11.734 -0.041 1 94.25 232 PRO A C 1
ATOM 1837 O O . PRO A 1 232 ? 34.031 -11.312 0.977 1 94.25 232 PRO A O 1
ATOM 1840 N N . THR A 1 233 ? 34.625 -11.016 -1.059 1 92.69 233 THR A N 1
ATOM 1841 C CA . THR A 1 233 ? 34.438 -9.57 -1.013 1 92.69 233 THR A CA 1
ATOM 1842 C C . THR A 1 233 ? 32.938 -9.234 -1.012 1 92.69 233 THR A C 1
ATOM 1844 O O . THR A 1 233 ? 32.531 -8.258 -0.386 1 92.69 233 THR A O 1
ATOM 1847 N N . PRO A 1 234 ? 32.156 -9.984 -1.71 1 95.12 234 PRO A N 1
ATOM 1848 C CA . PRO A 1 234 ? 30.734 -9.633 -1.697 1 95.12 234 PRO A CA 1
ATOM 1849 C C . PRO A 1 234 ? 30.141 -9.625 -0.291 1 95.12 234 PRO A C 1
ATOM 1851 O O . PRO A 1 234 ? 30.562 -10.398 0.566 1 95.12 234 PRO A O 1
ATOM 1854 N N . PRO A 1 235 ? 29.172 -8.695 -0.086 1 96.38 235 PRO A N 1
ATOM 1855 C CA . PRO A 1 235 ? 28.484 -8.727 1.211 1 96.38 235 PRO A CA 1
ATOM 1856 C C . PRO A 1 235 ? 27.703 -10.016 1.44 1 96.38 235 PRO A C 1
ATOM 1858 O O . PRO A 1 235 ? 27.422 -10.742 0.487 1 96.38 235 PRO A O 1
ATOM 1861 N N . PRO A 1 236 ? 27.375 -10.219 2.746 1 95.81 236 PRO A N 1
ATOM 1862 C CA . PRO A 1 236 ? 26.531 -11.383 3.012 1 95.81 236 PRO A CA 1
ATOM 1863 C C . PRO A 1 236 ? 25.219 -11.352 2.213 1 95.81 236 PRO A C 1
ATOM 1865 O O . PRO A 1 236 ? 24.656 -10.273 1.987 1 95.81 236 PRO A O 1
ATOM 1868 N N . VAL A 1 237 ? 24.781 -12.547 1.86 1 95.56 237 VAL A N 1
ATOM 1869 C CA . VAL A 1 237 ? 23.578 -12.703 1.051 1 95.56 237 VAL A CA 1
ATOM 1870 C C . VAL A 1 237 ? 22.406 -11.992 1.72 1 95.56 237 VAL A C 1
ATOM 1872 O O . VAL A 1 237 ? 21.609 -11.336 1.05 1 95.56 237 VAL A O 1
ATOM 1875 N N . ARG A 1 238 ? 22.297 -12.078 3.02 1 92.88 238 ARG A N 1
ATOM 1876 C CA . ARG A 1 238 ? 21.203 -11.469 3.779 1 92.88 238 ARG A CA 1
ATOM 1877 C C . ARG A 1 238 ? 21.219 -9.953 3.613 1 92.88 238 ARG A C 1
ATOM 1879 O O . ARG A 1 238 ? 20.156 -9.328 3.494 1 92.88 238 ARG A O 1
ATOM 1886 N N . ASP A 1 239 ? 22.375 -9.359 3.635 1 94.56 239 ASP A N 1
ATOM 1887 C CA . ASP A 1 239 ? 22.5 -7.91 3.521 1 94.56 239 ASP A CA 1
ATOM 1888 C C . ASP A 1 239 ? 22.078 -7.434 2.133 1 94.56 239 ASP A C 1
ATOM 1890 O O . ASP A 1 239 ? 21.406 -6.406 2 1 94.56 239 ASP A O 1
ATOM 1894 N N . THR A 1 240 ? 22.438 -8.203 1.145 1 95.31 240 THR A N 1
ATOM 1895 C CA . THR A 1 240 ? 22.047 -7.852 -0.217 1 95.31 240 THR A CA 1
ATOM 1896 C C . THR A 1 240 ? 20.531 -7.977 -0.397 1 95.31 240 THR A C 1
ATOM 1898 O O . THR A 1 240 ? 19.906 -7.125 -1.031 1 95.31 240 THR A O 1
ATOM 1901 N N . ALA A 1 241 ? 19.984 -8.992 0.165 1 93.5 241 ALA A N 1
ATOM 1902 C CA . ALA A 1 241 ? 18.547 -9.203 0.077 1 93.5 241 ALA A CA 1
ATOM 1903 C C . ALA A 1 241 ? 17.781 -8.055 0.721 1 93.5 241 ALA A C 1
ATOM 1905 O O . ALA A 1 241 ? 16.703 -7.684 0.263 1 93.5 241 ALA A O 1
ATOM 1906 N N . ARG A 1 242 ? 18.328 -7.445 1.727 1 92.69 242 ARG A N 1
ATOM 1907 C CA . ARG A 1 242 ? 17.688 -6.371 2.475 1 92.69 242 ARG A CA 1
ATOM 1908 C C . ARG A 1 242 ? 17.891 -5.027 1.783 1 92.69 242 ARG A C 1
ATOM 1910 O O . ARG A 1 242 ? 17.25 -4.035 2.148 1 92.69 242 ARG A O 1
ATOM 1917 N N . ASN A 1 243 ? 18.703 -5 0.773 1 93.06 243 ASN A N 1
ATOM 1918 C CA . ASN A 1 243 ? 19.062 -3.736 0.135 1 93.06 243 ASN A CA 1
ATOM 1919 C C . ASN A 1 243 ? 18.344 -3.566 -1.203 1 93.06 243 ASN A C 1
ATOM 1921 O O . ASN A 1 243 ? 18.797 -2.789 -2.053 1 93.06 243 ASN A O 1
ATOM 1925 N N . LEU A 1 244 ? 17.281 -4.203 -1.414 1 95.06 244 LEU A N 1
ATOM 1926 C CA . LEU A 1 244 ? 16.5 -4.047 -2.637 1 95.06 244 LEU A CA 1
ATOM 1927 C C . LEU A 1 244 ? 15.828 -2.68 -2.684 1 95.06 244 LEU A C 1
ATOM 1929 O O . LEU A 1 244 ? 15.297 -2.211 -1.677 1 95.06 244 LEU A O 1
ATOM 1933 N N . SER A 1 245 ? 15.883 -2.105 -3.863 1 97.56 245 SER A N 1
ATOM 1934 C CA . SER A 1 245 ? 15.266 -0.802 -4.078 1 97.56 245 SER A CA 1
ATOM 1935 C C . SER A 1 245 ? 13.758 -0.932 -4.266 1 97.56 245 SER A C 1
ATOM 1937 O O . SER A 1 245 ? 12.992 -0.079 -3.807 1 97.56 245 SER A O 1
ATOM 1939 N N . LEU A 1 246 ? 13.359 -1.934 -4.938 1 97.88 246 LEU A N 1
ATOM 1940 C CA . LEU A 1 246 ? 11.977 -2.143 -5.34 1 97.88 246 LEU A CA 1
ATOM 1941 C C . LEU A 1 246 ? 11.68 -3.629 -5.516 1 97.88 246 LEU A C 1
ATOM 1943 O O . LEU A 1 246 ? 12.523 -4.383 -6.004 1 97.88 246 LEU A O 1
ATOM 1947 N N . LEU A 1 247 ? 10.539 -4.016 -5.086 1 97.56 247 LEU A N 1
ATOM 1948 C CA . LEU A 1 247 ? 10.047 -5.371 -5.305 1 97.56 247 LEU A CA 1
ATOM 1949 C C . LEU A 1 247 ? 8.781 -5.363 -6.152 1 97.56 247 LEU A C 1
ATOM 1951 O O . LEU A 1 247 ? 7.785 -4.738 -5.781 1 97.56 247 LEU A O 1
ATOM 1955 N N . ILE A 1 248 ? 8.836 -6.027 -7.246 1 97.44 248 ILE A N 1
ATOM 1956 C CA . ILE A 1 248 ? 7.676 -6.188 -8.117 1 97.44 248 ILE A CA 1
ATOM 1957 C C . ILE A 1 248 ? 7.051 -7.562 -7.895 1 97.44 248 ILE A C 1
ATOM 1959 O O . ILE A 1 248 ? 7.73 -8.586 -8 1 97.44 248 ILE A O 1
ATOM 1963 N N . LEU A 1 249 ? 5.82 -7.516 -7.559 1 96.5 249 LEU A N 1
ATOM 1964 C CA . LEU A 1 249 ? 5.039 -8.742 -7.434 1 96.5 249 LEU A CA 1
ATOM 1965 C C . LEU A 1 249 ? 4.137 -8.938 -8.648 1 96.5 249 LEU A C 1
ATOM 1967 O O . LEU A 1 249 ? 3.346 -8.055 -8.984 1 96.5 249 LEU A O 1
ATOM 1971 N N . CYS A 1 250 ? 4.223 -10.078 -9.242 1 94.38 250 CYS A N 1
ATOM 1972 C CA . CYS A 1 250 ? 3.428 -10.336 -10.438 1 94.38 250 CYS A CA 1
ATOM 1973 C C . CYS A 1 250 ? 2.021 -10.789 -10.078 1 94.38 250 CYS A C 1
ATOM 1975 O O . CYS A 1 250 ? 1.397 -11.555 -10.812 1 94.38 250 CYS A O 1
ATOM 1977 N N . ASN A 1 251 ? 1.659 -10.461 -8.945 1 90.88 251 ASN A N 1
ATOM 1978 C CA . ASN A 1 251 ? 0.289 -10.672 -8.492 1 90.88 251 ASN A CA 1
ATOM 1979 C C . ASN A 1 251 ? -0.34 -9.383 -7.977 1 90.88 251 ASN A C 1
ATOM 1981 O O . ASN A 1 251 ? 0.368 -8.43 -7.66 1 90.88 251 ASN A O 1
ATOM 1985 N N . HIS A 1 252 ? -1.56 -9.242 -8.023 1 91.44 252 HIS A N 1
ATOM 1986 C CA . HIS A 1 252 ? -2.371 -8.07 -7.715 1 91.44 252 HIS A CA 1
ATOM 1987 C C . HIS A 1 252 ? -3.539 -8.43 -6.805 1 91.44 252 HIS A C 1
ATOM 1989 O O . HIS A 1 252 ? -3.979 -9.586 -6.781 1 91.44 252 HIS A O 1
ATOM 1995 N N . TRP A 1 253 ? -3.998 -7.488 -6.102 1 91.06 253 TRP A N 1
ATOM 1996 C CA . TRP A 1 253 ? -5.039 -7.809 -5.129 1 91.06 253 TRP A CA 1
ATOM 1997 C C . TRP A 1 253 ? -6.277 -8.367 -5.824 1 91.06 253 TRP A C 1
ATOM 1999 O O . TRP A 1 253 ? -7.109 -9.023 -5.195 1 91.06 253 TRP A O 1
ATOM 2009 N N . SER A 1 254 ? -6.434 -8.156 -7.094 1 91.75 254 SER A N 1
ATOM 2010 C CA . SER A 1 254 ? -7.562 -8.719 -7.824 1 91.75 254 SER A CA 1
ATOM 2011 C C . SER A 1 254 ? -7.449 -10.234 -7.93 1 91.75 254 SER A C 1
ATOM 2013 O O . SER A 1 254 ? -8.461 -10.945 -7.938 1 91.75 254 SER A O 1
ATOM 2015 N N . THR A 1 255 ? -6.238 -10.773 -8.039 1 94.44 255 THR A N 1
ATOM 2016 C CA . THR A 1 255 ? -6.012 -12.211 -8.117 1 94.44 255 THR A CA 1
ATOM 2017 C C . THR A 1 255 ? -5.305 -12.719 -6.859 1 94.44 255 THR A C 1
ATOM 2019 O O . THR A 1 255 ? -4.77 -13.828 -6.844 1 94.44 255 THR A O 1
ATOM 2022 N N . ASP A 1 256 ? -5.16 -11.859 -5.953 1 93.88 256 ASP A N 1
ATOM 2023 C CA . ASP A 1 256 ? -4.613 -12.133 -4.625 1 93.88 256 ASP A CA 1
ATOM 2024 C C . ASP A 1 256 ? -5.531 -11.602 -3.531 1 93.88 256 ASP A C 1
ATOM 2026 O O . ASP A 1 256 ? -6.715 -11.359 -3.773 1 93.88 256 ASP A O 1
ATOM 2030 N N . TYR A 1 257 ? -5.07 -11.602 -2.383 1 94.62 257 TYR A N 1
ATOM 2031 C CA . TYR A 1 257 ? -5.82 -11.062 -1.256 1 94.62 257 TYR A CA 1
ATOM 2032 C C . TYR A 1 257 ? -5.289 -9.688 -0.855 1 94.62 257 TYR A C 1
ATOM 2034 O O . TYR A 1 257 ? -4.098 -9.406 -1.009 1 94.62 257 TYR A O 1
ATOM 2042 N N . PRO A 1 258 ? -6.23 -8.797 -0.391 1 94.88 258 PRO A N 1
ATOM 2043 C CA . PRO A 1 258 ? -5.75 -7.488 0.054 1 94.88 258 PRO A CA 1
ATOM 2044 C C . PRO A 1 258 ? -4.676 -7.59 1.133 1 94.88 258 PRO A C 1
ATOM 2046 O O . PRO A 1 258 ? -4.859 -8.297 2.129 1 94.88 258 PRO A O 1
ATOM 2049 N N . ARG A 1 259 ? -3.605 -6.941 0.846 1 94.19 259 ARG A N 1
ATOM 2050 C CA . ARG A 1 259 ? -2.482 -6.895 1.776 1 94.19 259 ARG A CA 1
ATOM 2051 C C . ARG A 1 259 ? -1.886 -5.492 1.847 1 94.19 259 ARG A C 1
ATOM 2053 O O . ARG A 1 259 ? -1.868 -4.77 0.849 1 94.19 259 ARG A O 1
ATOM 2060 N N . ALA A 1 260 ? -1.422 -5.184 3.043 1 96.56 260 ALA A N 1
ATOM 2061 C CA . ALA A 1 260 ? -0.727 -3.904 3.18 1 96.56 260 ALA A CA 1
ATOM 2062 C C . ALA A 1 260 ? 0.682 -3.98 2.602 1 96.56 260 ALA A C 1
ATOM 2064 O O . ALA A 1 260 ? 1.449 -4.887 2.936 1 96.56 260 ALA A O 1
ATOM 2065 N N . LEU A 1 261 ? 1.014 -3.033 1.767 1 96.94 261 LEU A N 1
ATOM 2066 C CA . LEU A 1 261 ? 2.312 -3.062 1.103 1 96.94 261 LEU A CA 1
ATOM 2067 C C . LEU A 1 261 ? 3.039 -1.731 1.273 1 96.94 261 LEU A C 1
ATOM 2069 O O . LEU A 1 261 ? 2.406 -0.673 1.291 1 96.94 261 LEU A O 1
ATOM 2073 N N . LEU A 1 262 ? 4.316 -1.826 1.403 1 97.19 262 LEU A N 1
ATOM 2074 C CA . LEU A 1 262 ? 5.188 -0.653 1.415 1 97.19 262 LEU A CA 1
ATOM 2075 C C . LEU A 1 262 ? 5.223 0.009 0.042 1 97.19 262 LEU A C 1
ATOM 2077 O O . LEU A 1 262 ? 4.883 -0.619 -0.964 1 97.19 262 LEU A O 1
ATOM 2081 N N . PRO A 1 263 ? 5.664 1.293 0.031 1 95.69 263 PRO A N 1
ATOM 2082 C CA . PRO A 1 263 ? 5.68 1.991 -1.257 1 95.69 263 PRO A CA 1
ATOM 2083 C C . PRO A 1 263 ? 6.641 1.354 -2.26 1 95.69 263 PRO A C 1
ATOM 2085 O O . PRO A 1 263 ? 6.477 1.528 -3.471 1 95.69 263 PRO A O 1
ATOM 2088 N N . ASN A 1 264 ? 7.637 0.627 -1.786 1 97 264 ASN A N 1
ATOM 2089 C CA . ASN A 1 264 ? 8.586 0.022 -2.717 1 97 264 ASN A CA 1
ATOM 2090 C C . ASN A 1 264 ? 8.211 -1.424 -3.035 1 97 264 ASN A C 1
ATOM 2092 O O . ASN A 1 264 ? 9.055 -2.203 -3.482 1 97 264 ASN A O 1
ATOM 2096 N N . VAL A 1 265 ? 7.043 -1.83 -2.723 1 97.19 265 VAL A N 1
ATOM 2097 C CA . VAL A 1 265 ? 6.465 -3.098 -3.158 1 97.19 265 VAL A CA 1
ATOM 2098 C C . VAL A 1 265 ? 5.301 -2.836 -4.113 1 97.19 265 VAL A C 1
ATOM 2100 O O . VAL A 1 265 ? 4.266 -2.309 -3.705 1 97.19 265 VAL A O 1
ATOM 2103 N N . VAL A 1 266 ? 5.473 -3.229 -5.336 1 96.19 266 VAL A N 1
ATOM 2104 C CA . VAL A 1 266 ? 4.5 -2.898 -6.371 1 96.19 266 VAL A CA 1
ATOM 2105 C C . VAL A 1 266 ? 3.859 -4.18 -6.902 1 96.19 266 VAL A C 1
ATOM 2107 O O . VAL A 1 266 ? 4.559 -5.102 -7.324 1 96.19 266 VAL A O 1
ATOM 2110 N N . GLN A 1 267 ? 2.562 -4.184 -6.832 1 95.38 267 GLN A N 1
ATOM 2111 C CA . GLN A 1 267 ? 1.817 -5.305 -7.391 1 95.38 267 GLN A CA 1
ATOM 2112 C C . GLN A 1 267 ? 1.404 -5.027 -8.836 1 95.38 267 GLN A C 1
ATOM 2114 O O . GLN A 1 267 ? 0.926 -3.938 -9.148 1 95.38 267 GLN A O 1
ATOM 2119 N N . LEU A 1 268 ? 1.587 -6.016 -9.68 1 93.56 268 LEU A N 1
ATOM 2120 C CA . LEU A 1 268 ? 1.231 -5.887 -11.094 1 93.56 268 LEU A CA 1
ATOM 2121 C C . LEU A 1 268 ? 0.478 -7.121 -11.578 1 93.56 268 LEU A C 1
ATOM 2123 O O . LEU A 1 268 ? 0.59 -8.195 -10.984 1 93.56 268 LEU A O 1
ATOM 2127 N N . THR A 1 269 ? -0.362 -6.898 -12.578 1 87.88 269 THR A N 1
ATOM 2128 C CA . THR A 1 269 ? -1.079 -8.016 -13.18 1 87.88 269 THR A CA 1
ATOM 2129 C C . THR A 1 269 ? -0.786 -8.102 -14.672 1 87.88 269 THR A C 1
ATOM 2131 O O . THR A 1 269 ? -0.47 -7.094 -15.305 1 87.88 269 THR A O 1
ATOM 2134 N N . GLY A 1 270 ? -0.808 -9.297 -15.109 1 88.88 270 GLY A N 1
ATOM 2135 C CA . GLY A 1 270 ? -0.969 -9.547 -16.531 1 88.88 270 GLY A CA 1
ATOM 2136 C C . GLY A 1 270 ? 0.172 -9 -17.375 1 88.88 270 GLY A C 1
ATOM 2137 O O . GLY A 1 270 ? -0.054 -8.414 -18.438 1 88.88 270 GLY A O 1
ATOM 2138 N N . LEU A 1 271 ? 1.366 -9 -16.844 1 93.19 271 LEU A N 1
ATOM 2139 C CA . LEU A 1 271 ? 2.506 -8.508 -17.609 1 93.19 271 LEU A CA 1
ATOM 2140 C C . LEU A 1 271 ? 2.633 -9.25 -18.922 1 93.19 271 LEU A C 1
ATOM 2142 O O . LEU A 1 271 ? 3.057 -8.672 -19.938 1 93.19 271 LEU A O 1
ATOM 2146 N N . HIS A 1 272 ? 2.189 -10.547 -18.953 1 91.88 272 HIS A N 1
ATOM 2147 C CA . HIS A 1 272 ? 2.301 -11.398 -20.125 1 91.88 272 HIS A CA 1
ATOM 2148 C C . HIS A 1 272 ? 1.006 -11.391 -20.938 1 91.88 272 HIS A C 1
ATOM 2150 O O . HIS A 1 272 ? 0.959 -11.914 -22.047 1 91.88 272 HIS A O 1
ATOM 2156 N N . VAL A 1 273 ? -0.058 -10.828 -20.344 1 93.12 273 VAL A N 1
ATOM 2157 C CA . VAL A 1 273 ? -1.371 -10.875 -20.984 1 93.12 273 VAL A CA 1
ATOM 2158 C C . VAL A 1 273 ? -1.433 -9.859 -22.109 1 93.12 273 VAL A C 1
ATOM 2160 O O . VAL A 1 273 ? -1.086 -8.688 -21.938 1 93.12 273 VAL A O 1
ATOM 2163 N N . ARG A 1 274 ? -1.904 -10.312 -23.188 1 89.56 274 ARG A N 1
ATOM 2164 C CA . ARG A 1 274 ? -2.045 -9.438 -24.359 1 89.56 274 ARG A CA 1
ATOM 2165 C C . ARG A 1 274 ? -3.43 -8.805 -24.391 1 89.56 274 ARG A C 1
ATOM 2167 O O . ARG A 1 274 ? -4.434 -9.469 -24.141 1 89.56 274 ARG A O 1
ATOM 2174 N N . GLU A 1 275 ? -3.412 -7.57 -24.734 1 83.19 275 GLU A N 1
ATOM 2175 C CA . GLU A 1 275 ? -4.695 -6.879 -24.844 1 83.19 275 GLU A CA 1
ATOM 2176 C C . GLU A 1 275 ? -5.422 -7.254 -26.125 1 83.19 275 GLU A C 1
ATOM 2178 O O . GLU A 1 275 ? -6.645 -7.414 -26.125 1 83.19 275 GLU A O 1
ATOM 2183 N N . GLU A 1 276 ? -4.602 -7.48 -27.156 1 88.12 276 GLU A N 1
ATOM 2184 C CA . GLU A 1 276 ? -5.195 -7.82 -28.453 1 88.12 276 GLU A CA 1
ATOM 2185 C C . GLU A 1 276 ? -5.137 -9.32 -28.703 1 88.12 276 GLU A C 1
ATOM 2187 O O . GLU A 1 276 ? -4.105 -9.961 -28.484 1 88.12 276 GLU A O 1
ATOM 2192 N N . THR A 1 277 ? -6.266 -9.82 -29.094 1 92.44 277 THR A N 1
ATOM 2193 C CA . THR A 1 277 ? -6.336 -11.227 -29.453 1 92.44 277 THR A CA 1
ATOM 2194 C C . THR A 1 277 ? -5.785 -11.438 -30.859 1 92.44 277 THR A C 1
ATOM 2196 O O . THR A 1 277 ? -5.977 -10.602 -31.75 1 92.44 277 THR A O 1
ATOM 2199 N N . ARG A 1 278 ? -5.137 -12.539 -31.078 1 94 278 ARG A N 1
ATOM 2200 C CA . ARG A 1 278 ? -4.637 -12.922 -32.406 1 94 278 ARG A CA 1
ATOM 2201 C C . ARG A 1 278 ? -5.57 -13.922 -33.062 1 94 278 ARG A C 1
ATOM 2203 O O . ARG A 1 278 ? -6.273 -14.68 -32.406 1 94 278 ARG A O 1
ATOM 2210 N N . PRO A 1 279 ? -5.496 -13.883 -34.406 1 95.62 279 PRO A N 1
ATOM 2211 C CA . PRO A 1 279 ? -6.34 -14.852 -35.094 1 95.62 279 PRO A CA 1
ATOM 2212 C C . PRO A 1 279 ? -5.922 -16.297 -34.844 1 95.62 279 PRO A C 1
ATOM 2214 O O . PRO A 1 279 ? -4.727 -16.594 -34.781 1 95.62 279 PRO A O 1
ATOM 2217 N N . LEU A 1 280 ? -6.926 -17.109 -34.719 1 97.06 280 LEU A N 1
ATOM 2218 C CA . LEU A 1 280 ? -6.676 -18.547 -34.562 1 97.06 280 LEU A CA 1
ATOM 2219 C C . LEU A 1 280 ? -6.434 -19.219 -35.906 1 97.06 280 LEU A C 1
ATOM 2221 O O . LEU A 1 280 ? -6.949 -18.766 -36.938 1 97.06 280 LEU A O 1
ATOM 2225 N N . PRO A 1 281 ? -5.609 -20.328 -35.844 1 96.19 281 PRO A N 1
ATOM 2226 C CA . PRO A 1 281 ? -5.586 -21.141 -37.062 1 96.19 281 PRO A CA 1
ATOM 2227 C C . PRO A 1 281 ? -6.98 -21.547 -37.531 1 96.19 281 PRO A C 1
ATOM 2229 O O . PRO A 1 281 ? -7.859 -21.812 -36.719 1 96.19 281 PRO A O 1
ATOM 2232 N N . ALA A 1 282 ? -7.168 -21.688 -38.844 1 96.62 282 ALA A N 1
ATOM 2233 C CA . ALA A 1 282 ? -8.484 -21.859 -39.438 1 96.62 282 ALA A CA 1
ATOM 2234 C C . ALA A 1 282 ? -9.172 -23.109 -38.906 1 96.62 282 ALA A C 1
ATOM 2236 O O . ALA A 1 282 ? -10.375 -23.094 -38.625 1 96.62 282 ALA A O 1
ATOM 2237 N N . ASP A 1 283 ? -8.484 -24.141 -38.781 1 96.19 283 ASP A N 1
ATOM 2238 C CA . ASP A 1 283 ? -9.062 -25.391 -38.312 1 96.19 283 ASP A CA 1
ATOM 2239 C C . ASP A 1 283 ? -9.516 -25.281 -36.875 1 96.19 283 ASP A C 1
ATOM 2241 O O . ASP A 1 283 ? -10.586 -25.781 -36.5 1 96.19 283 ASP A O 1
ATOM 2245 N N . LEU A 1 284 ? -8.719 -24.625 -36.062 1 97.19 284 LEU A N 1
ATOM 2246 C CA . LEU A 1 284 ? -9.07 -24.406 -34.656 1 97.19 284 LEU A CA 1
ATOM 2247 C C . LEU A 1 284 ? -10.273 -23.484 -34.531 1 97.19 284 LEU A C 1
ATOM 2249 O O . LEU A 1 284 ? -11.156 -23.703 -33.719 1 97.19 284 LEU A O 1
ATOM 2253 N N . GLN A 1 285 ? -10.258 -22.406 -35.344 1 97.5 285 GLN A N 1
ATOM 2254 C CA . GLN A 1 285 ? -11.383 -21.484 -35.375 1 97.5 285 GLN A CA 1
ATOM 2255 C C . GLN A 1 285 ? -12.688 -22.219 -35.688 1 97.5 285 GLN A C 1
ATOM 2257 O O . GLN A 1 285 ? -13.695 -22.016 -35 1 97.5 285 GLN A O 1
ATOM 2262 N N . ALA A 1 286 ? -12.586 -23.062 -36.656 1 97.31 286 ALA A N 1
ATOM 2263 C CA . ALA A 1 286 ? -13.773 -23.812 -37.094 1 97.31 286 ALA A CA 1
ATOM 2264 C C . ALA A 1 286 ? -14.25 -24.75 -35.969 1 97.31 286 ALA A C 1
ATOM 2266 O O . ALA A 1 286 ? -15.461 -24.891 -35.75 1 97.31 286 ALA A O 1
ATOM 2267 N N . TRP A 1 287 ? -13.297 -25.344 -35.344 1 97.25 287 TRP A N 1
ATOM 2268 C CA . TRP A 1 287 ? -13.625 -26.25 -34.25 1 97.25 287 TRP A CA 1
ATOM 2269 C C . TRP A 1 287 ? -14.359 -25.516 -33.125 1 97.25 287 TRP A C 1
ATOM 2271 O O . TRP A 1 287 ? -15.352 -26.016 -32.594 1 97.25 287 TRP A O 1
ATOM 2281 N N . LEU A 1 288 ? -13.938 -24.391 -32.781 1 98.31 288 LEU A N 1
ATOM 2282 C CA . LEU A 1 288 ? -14.523 -23.594 -31.703 1 98.31 288 LEU A CA 1
ATOM 2283 C C . LEU A 1 288 ? -15.867 -23 -32.125 1 98.31 288 LEU A C 1
ATOM 2285 O O . LEU A 1 288 ? -16.828 -23.031 -31.344 1 98.31 288 LEU A O 1
ATOM 2289 N N . ASP A 1 289 ? -15.922 -22.516 -33.344 1 97.75 289 ASP A N 1
ATOM 2290 C CA . ASP A 1 289 ? -17.156 -21.922 -33.875 1 97.75 289 ASP A CA 1
ATOM 2291 C C . ASP A 1 289 ? -18.281 -22.953 -33.906 1 97.75 289 ASP A C 1
ATOM 2293 O O . ASP A 1 289 ? -19.438 -22.609 -33.688 1 97.75 289 ASP A O 1
ATOM 2297 N N . GLY A 1 290 ? -17.906 -24.109 -34.219 1 97.12 290 GLY A N 1
ATOM 2298 C CA . GLY A 1 290 ? -18.906 -25.156 -34.438 1 97.12 290 GLY A CA 1
ATOM 2299 C C . GLY A 1 290 ? -19.406 -25.766 -33.156 1 97.12 290 GLY A C 1
ATOM 2300 O O . GLY A 1 290 ? -20.312 -26.609 -33.156 1 97.12 290 GLY A O 1
ATOM 2301 N N . ALA A 1 291 ? -18.875 -25.312 -32.062 1 97.69 291 ALA A N 1
ATOM 2302 C CA . ALA A 1 291 ? -19.266 -25.891 -30.766 1 97.69 291 ALA A CA 1
ATOM 2303 C C . ALA A 1 291 ? -20.547 -25.25 -30.25 1 97.69 291 ALA A C 1
ATOM 2305 O O . ALA A 1 291 ? -20.516 -24.359 -29.391 1 97.69 291 ALA A O 1
ATOM 2306 N N . GLU A 1 292 ? -21.641 -25.766 -30.562 1 96 292 GLU A N 1
ATOM 2307 C CA . GLU A 1 292 ? -22.953 -25.203 -30.25 1 96 292 GLU A CA 1
ATOM 2308 C C . GLU A 1 292 ? -23.203 -25.219 -28.75 1 96 292 GLU A C 1
ATOM 2310 O O . GLU A 1 292 ? -23.844 -24.297 -28.219 1 96 292 GLU A O 1
ATOM 2315 N N . GLN A 1 293 ? -22.719 -26.266 -28.141 1 96.88 293 GLN A N 1
ATOM 2316 C CA . GLN A 1 293 ? -22.953 -26.391 -26.703 1 96.88 293 GLN A CA 1
ATOM 2317 C C . GLN A 1 293 ? -21.781 -25.797 -25.922 1 96.88 293 GLN A C 1
ATOM 2319 O O . GLN A 1 293 ? -21.75 -25.875 -24.688 1 96.88 293 GLN A O 1
ATOM 2324 N N . GLY A 1 294 ? -20.812 -25.25 -26.641 1 98.06 294 GLY A N 1
ATOM 2325 C CA . GLY A 1 294 ? -19.672 -24.625 -26 1 98.06 294 GLY A CA 1
ATOM 2326 C C . GLY A 1 294 ? -18.422 -25.484 -26.031 1 98.06 294 GLY A C 1
ATOM 2327 O O . GLY A 1 294 ? -18.453 -26.609 -26.516 1 98.06 294 GLY A O 1
ATOM 2328 N N . VAL A 1 295 ? -17.359 -24.906 -25.531 1 98.75 295 VAL A N 1
ATOM 2329 C CA . VAL A 1 295 ? -16.047 -25.562 -25.531 1 98.75 295 VAL A CA 1
ATOM 2330 C C . VAL A 1 295 ? -15.477 -25.594 -24.125 1 98.75 295 VAL A C 1
ATOM 2332 O O . VAL A 1 295 ? -15.594 -24.609 -23.375 1 98.75 295 VAL A O 1
ATOM 2335 N N . VAL A 1 296 ? -14.945 -26.719 -23.75 1 98.81 296 VAL A N 1
ATOM 2336 C CA . VAL A 1 296 ? -14.086 -26.859 -22.578 1 98.81 296 VAL A CA 1
ATOM 2337 C C . VAL A 1 296 ? -12.625 -26.891 -2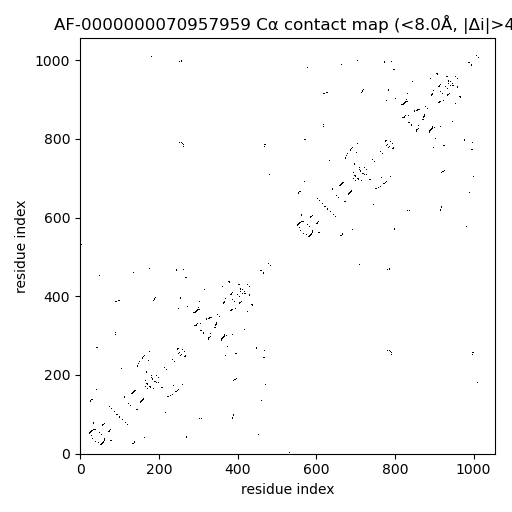3.016 1 98.81 296 VAL A C 1
ATOM 2339 O O . VAL A 1 296 ? -12.227 -27.734 -23.828 1 98.81 296 VAL A O 1
ATOM 2342 N N . TYR A 1 297 ? -11.891 -25.938 -22.547 1 98.81 297 TYR A N 1
ATOM 2343 C CA . TYR A 1 297 ? -10.461 -25.906 -22.797 1 98.81 297 TYR A CA 1
ATOM 2344 C C . TYR A 1 297 ? -9.688 -26.562 -21.656 1 98.81 297 TYR A C 1
ATOM 2346 O O . TYR A 1 297 ? -9.867 -26.188 -20.5 1 98.81 297 TYR A O 1
ATOM 2354 N N . PHE A 1 298 ? -8.867 -27.547 -21.969 1 98.44 298 PHE A N 1
ATOM 2355 C CA . PHE A 1 298 ? -8.125 -28.312 -20.969 1 98.44 298 PHE A CA 1
ATOM 2356 C C . PHE A 1 298 ? -6.621 -28.188 -21.188 1 98.44 298 PHE A C 1
ATOM 2358 O O . PHE A 1 298 ? -6.102 -28.672 -22.203 1 98.44 298 PHE A O 1
ATOM 2365 N N . SER A 1 299 ? -5.918 -27.516 -20.25 1 97.12 299 SER A N 1
ATOM 2366 C CA . SER A 1 299 ? -4.469 -27.359 -20.297 1 97.12 299 SER A CA 1
ATOM 2367 C C . SER A 1 299 ? -3.863 -27.375 -18.906 1 97.12 299 SER A C 1
ATOM 2369 O O . SER A 1 299 ? -4.316 -26.641 -18.016 1 97.12 299 SER A O 1
ATOM 2371 N N . LEU A 1 300 ? -2.855 -28.172 -18.719 1 92.06 300 LEU A N 1
ATOM 2372 C CA . LEU A 1 300 ? -2.197 -28.234 -17.422 1 92.06 300 LEU A CA 1
ATOM 2373 C C . LEU A 1 300 ? -0.879 -27.469 -17.438 1 92.06 300 LEU A C 1
ATOM 2375 O O . LEU A 1 300 ? 0.054 -27.812 -16.703 1 92.06 300 LEU A O 1
ATOM 2379 N N . GLY A 1 301 ? -0.776 -26.5 -18.344 1 85.81 301 GLY A N 1
ATOM 2380 C CA . GLY A 1 301 ? 0.367 -25.609 -18.375 1 85.81 301 GLY A CA 1
ATOM 2381 C C . GLY A 1 301 ? 1.602 -26.234 -19 1 85.81 301 GLY A C 1
ATOM 2382 O O . GLY A 1 301 ? 1.494 -27.109 -19.844 1 85.81 301 GLY A O 1
ATOM 2383 N N . SER A 1 302 ? 2.791 -25.641 -18.656 1 78.12 302 SER A N 1
ATOM 2384 C CA . SER A 1 302 ? 4.039 -26.016 -19.312 1 78.12 302 SER A CA 1
ATOM 2385 C C . SER A 1 302 ? 4.809 -27.047 -18.5 1 78.12 302 SER A C 1
ATOM 2387 O O . SER A 1 302 ? 5.637 -27.781 -19.047 1 78.12 302 SER A O 1
ATOM 2389 N N . ASN A 1 303 ? 4.449 -27.125 -17.25 1 77.88 303 ASN A N 1
ATOM 2390 C CA . ASN A 1 303 ? 5.277 -27.953 -16.391 1 77.88 303 ASN A CA 1
ATOM 2391 C C . ASN A 1 303 ? 4.641 -29.328 -16.156 1 77.88 303 ASN A C 1
ATOM 2393 O O . ASN A 1 303 ? 5.328 -30.344 -16.203 1 77.88 303 ASN A O 1
ATOM 2397 N N . VAL A 1 304 ? 3.352 -29.328 -15.984 1 79.75 304 VAL A N 1
ATOM 2398 C CA . VAL A 1 304 ? 2.639 -30.594 -15.82 1 79.75 304 VAL A CA 1
ATOM 2399 C C . VAL A 1 304 ? 2.324 -31.188 -17.188 1 79.75 304 VAL A C 1
ATOM 2401 O O . VAL A 1 304 ? 1.61 -30.578 -18 1 79.75 304 VAL A O 1
ATOM 2404 N N . MET A 1 305 ? 2.842 -32.375 -17.391 1 84.38 305 MET A N 1
ATOM 2405 C CA . MET A 1 305 ? 2.605 -33.031 -18.672 1 84.38 305 MET A CA 1
ATOM 2406 C C . MET A 1 305 ? 1.446 -34.031 -18.562 1 84.38 305 MET A C 1
ATOM 2408 O O . MET A 1 305 ? 1.512 -34.969 -17.797 1 84.38 305 MET A O 1
ATOM 2412 N N . SER A 1 306 ? 0.494 -33.781 -19.359 1 89.06 306 SER A N 1
ATOM 2413 C CA . SER A 1 306 ? -0.686 -34.656 -19.344 1 89.06 306 SER A CA 1
ATOM 2414 C C . SER A 1 306 ? -0.327 -36.094 -19.703 1 89.06 306 SER A C 1
ATOM 2416 O O . SER A 1 306 ? -0.902 -37.031 -19.156 1 89.06 306 SER A O 1
ATOM 2418 N N . LYS A 1 307 ? 0.644 -36.219 -20.562 1 87.38 307 LYS A N 1
ATOM 2419 C CA . LYS A 1 307 ? 1.04 -37.562 -21.031 1 87.38 307 LYS A CA 1
ATOM 2420 C C . LYS A 1 307 ? 1.611 -38.375 -19.891 1 87.38 307 LYS A C 1
ATOM 2422 O O . LYS A 1 307 ? 1.669 -39.625 -19.984 1 87.38 307 LYS A O 1
ATOM 2427 N N . ASP A 1 308 ? 2.109 -37.625 -18.891 1 85.56 308 ASP A N 1
ATOM 2428 C CA . ASP A 1 308 ? 2.781 -38.344 -17.797 1 85.56 308 ASP A CA 1
ATOM 2429 C C . ASP A 1 308 ? 1.811 -38.625 -16.656 1 85.56 308 ASP A C 1
ATOM 2431 O O . ASP A 1 308 ? 2.209 -39.156 -15.617 1 85.56 308 ASP A O 1
ATOM 2435 N N . LEU A 1 309 ? 0.529 -38.312 -16.875 1 89.75 309 LEU A N 1
ATOM 2436 C CA . LEU A 1 309 ? -0.457 -38.656 -15.844 1 89.75 309 LEU A CA 1
ATOM 2437 C C . LEU A 1 309 ? -0.603 -40.156 -15.703 1 89.75 309 LEU A C 1
ATOM 2439 O O . LEU A 1 309 ? -0.473 -40.906 -16.688 1 89.75 309 LEU A O 1
ATOM 2443 N N . PRO A 1 310 ? -0.921 -40.594 -14.492 1 91 310 PRO A N 1
ATOM 2444 C CA . PRO A 1 310 ? -1.193 -42.031 -14.352 1 91 310 PRO A CA 1
ATOM 2445 C C . PRO A 1 310 ? -2.312 -42.5 -15.266 1 91 310 PRO A C 1
ATOM 2447 O O . PRO A 1 310 ? -3.314 -41.812 -15.445 1 91 310 PRO A O 1
ATOM 2450 N N . PRO A 1 311 ? -2.141 -43.688 -15.805 1 92.5 311 PRO A N 1
ATOM 2451 C CA . PRO A 1 311 ? -3.119 -44.219 -16.766 1 92.5 311 PRO A CA 1
ATOM 2452 C C . PRO A 1 311 ? -4.543 -44.219 -16.203 1 92.5 311 PRO A C 1
ATOM 2454 O O . PRO A 1 311 ? -5.496 -43.938 -16.938 1 92.5 311 PRO A O 1
ATOM 2457 N N . GLU A 1 312 ? -4.621 -44.562 -14.953 1 94 312 GLU A N 1
ATOM 2458 C CA . GLU A 1 312 ? -5.945 -44.625 -14.336 1 94 312 GLU A CA 1
ATOM 2459 C C . GLU A 1 312 ? -6.602 -43.25 -14.336 1 94 312 GLU A C 1
ATOM 2461 O O . GLU A 1 312 ? -7.809 -43.125 -14.562 1 94 312 GLU A O 1
ATOM 2466 N N . LYS A 1 313 ? -5.805 -42.219 -14.078 1 94.25 313 LYS A N 1
ATOM 2467 C CA . LYS A 1 313 ? -6.316 -40.844 -14.086 1 94.25 313 LYS A CA 1
ATOM 2468 C C . LYS A 1 313 ? -6.656 -40.375 -15.5 1 94.25 313 LYS A C 1
ATOM 2470 O O . LYS A 1 313 ? -7.688 -39.75 -15.727 1 94.25 313 LYS A O 1
ATOM 2475 N N . LEU A 1 314 ? -5.797 -40.719 -16.422 1 94.69 314 LEU A N 1
ATOM 2476 C CA . LEU A 1 314 ? -6.016 -40.344 -17.812 1 94.69 314 LEU A CA 1
ATOM 2477 C C . LEU A 1 314 ? -7.316 -40.969 -18.328 1 94.69 314 LEU A C 1
ATOM 2479 O O . LEU A 1 314 ? -8.102 -40.281 -18.984 1 94.69 314 LEU A O 1
ATOM 2483 N N . GLN A 1 315 ? -7.512 -42.219 -18.016 1 95.94 315 GLN A N 1
ATOM 2484 C CA . GLN A 1 315 ? -8.727 -42.875 -18.453 1 95.94 315 GLN A CA 1
ATOM 2485 C C . GLN A 1 315 ? -9.969 -42.281 -17.812 1 95.94 315 GLN A C 1
ATOM 2487 O O . GLN A 1 315 ? -11 -42.125 -18.469 1 95.94 315 GLN A O 1
ATOM 2492 N N . ALA A 1 316 ? -9.828 -41.969 -16.562 1 97.25 316 ALA A N 1
ATOM 2493 C CA . ALA A 1 316 ? -10.938 -41.344 -15.859 1 97.25 316 ALA A CA 1
ATOM 2494 C C . ALA A 1 316 ? -11.312 -40 -16.5 1 97.25 316 ALA A C 1
ATOM 2496 O O . ALA A 1 316 ? -12.492 -39.688 -16.656 1 97.25 316 ALA A O 1
ATOM 2497 N N . ILE A 1 317 ? -10.32 -39.219 -16.859 1 97.81 317 ILE A N 1
ATOM 2498 C CA . ILE A 1 317 ? -10.531 -37.938 -17.484 1 97.81 317 ILE A CA 1
ATOM 2499 C C . ILE A 1 317 ? -11.234 -38.125 -18.828 1 97.81 317 ILE A C 1
ATOM 2501 O O . ILE A 1 317 ? -12.242 -37.469 -19.109 1 97.81 317 ILE A O 1
ATOM 2505 N N . LEU A 1 318 ? -10.797 -39.094 -19.609 1 97.44 318 LEU A N 1
ATOM 2506 C CA . LEU A 1 318 ? -11.352 -39.344 -20.938 1 97.44 318 LEU A CA 1
ATOM 2507 C C . LEU A 1 318 ? -12.812 -39.781 -20.844 1 97.44 318 LEU A C 1
ATOM 2509 O O . LEU A 1 318 ? -13.648 -39.312 -21.609 1 97.44 318 LEU A O 1
ATOM 2513 N N . ARG A 1 319 ? -13.047 -40.594 -19.906 1 98.12 319 ARG A N 1
ATOM 2514 C CA . ARG A 1 319 ? -14.414 -41.094 -19.719 1 98.12 319 ARG A CA 1
ATOM 2515 C C . ARG A 1 319 ? -15.336 -39.938 -19.297 1 98.12 319 ARG A C 1
ATOM 2517 O O . ARG A 1 319 ? -16.484 -39.844 -19.75 1 98.12 319 ARG A O 1
ATOM 2524 N N . ALA A 1 320 ? -14.859 -39.125 -18.406 1 98.56 320 ALA A N 1
ATOM 2525 C CA . ALA A 1 320 ? -15.648 -37.969 -17.969 1 98.56 320 ALA A CA 1
ATOM 2526 C C . ALA A 1 320 ? -15.93 -37 -19.125 1 98.56 320 ALA A C 1
ATOM 2528 O O . ALA A 1 320 ? -17.062 -36.531 -19.281 1 98.56 320 ALA A O 1
ATOM 2529 N N . LEU A 1 321 ? -14.914 -36.75 -19.938 1 98.5 321 LEU A N 1
ATOM 2530 C CA . LEU A 1 321 ? -15.047 -35.812 -21.031 1 98.5 321 LEU A CA 1
ATOM 2531 C C . LEU A 1 321 ? -15.977 -36.344 -22.109 1 98.5 321 LEU A C 1
ATOM 2533 O O . LEU A 1 321 ? -16.672 -35.562 -22.781 1 98.5 321 LEU A O 1
ATOM 2537 N N . ALA A 1 322 ? -15.969 -37.625 -22.266 1 98.19 322 ALA A N 1
ATOM 2538 C CA . ALA A 1 322 ? -16.797 -38.281 -23.281 1 98.19 322 ALA A CA 1
ATOM 2539 C C . ALA A 1 322 ? -18.281 -38.062 -23 1 98.19 322 ALA A C 1
ATOM 2541 O O . ALA A 1 322 ? -19.109 -38.094 -23.906 1 98.19 322 ALA A O 1
ATOM 2542 N N . ARG A 1 323 ? -18.594 -37.812 -21.812 1 98.12 323 ARG A N 1
ATOM 2543 C CA . ARG A 1 323 ? -19.984 -37.656 -21.375 1 98.12 323 ARG A CA 1
ATOM 2544 C C . ARG A 1 323 ? -20.5 -36.281 -21.703 1 98.12 323 ARG A C 1
ATOM 2546 O O . ARG A 1 323 ? -21.703 -36.031 -21.641 1 98.12 323 ARG A O 1
ATOM 2553 N N . LEU A 1 324 ? -19.703 -35.375 -22.109 1 98.31 324 LEU A N 1
ATOM 2554 C CA . LEU A 1 324 ? -20.062 -33.969 -22.266 1 98.31 324 LEU A CA 1
ATOM 2555 C C . LEU A 1 324 ? -20.641 -33.688 -23.641 1 98.31 324 LEU A C 1
ATOM 2557 O O . LEU A 1 324 ? -20.156 -34.219 -24.641 1 98.31 324 LEU A O 1
ATOM 2561 N N . PRO A 1 325 ? -21.672 -32.906 -23.656 1 97.94 325 PRO A N 1
ATOM 2562 C CA . PRO A 1 325 ? -22.141 -32.438 -24.969 1 97.94 325 PRO A CA 1
ATOM 2563 C C . PRO A 1 325 ? -21.219 -31.375 -25.562 1 97.94 325 PRO A C 1
ATOM 2565 O O . PRO A 1 325 ? -21.266 -31.109 -26.766 1 97.94 325 PRO A O 1
ATOM 2568 N N . GLN A 1 326 ? -20.391 -30.734 -24.75 1 98.38 326 GLN A N 1
ATOM 2569 C CA . GLN A 1 326 ? -19.422 -29.719 -25.203 1 98.38 326 GLN A CA 1
ATOM 2570 C C . GLN A 1 326 ? -18.266 -30.359 -25.953 1 98.38 326 GLN A C 1
ATOM 2572 O O . GLN A 1 326 ? -17.938 -31.531 -25.734 1 98.38 326 GLN A O 1
ATOM 2577 N N . ARG A 1 327 ? -17.688 -29.609 -26.844 1 98.56 327 ARG A N 1
ATOM 2578 C CA . ARG A 1 327 ? -16.391 -30 -27.406 1 98.56 327 ARG A CA 1
ATOM 2579 C C . ARG A 1 327 ? -15.258 -29.688 -26.438 1 98.56 327 ARG A C 1
ATOM 2581 O O . ARG A 1 327 ? -15.336 -28.734 -25.656 1 98.56 327 ARG A O 1
ATOM 2588 N N . VAL A 1 328 ? -14.273 -30.562 -26.5 1 98.44 328 VAL A N 1
ATOM 2589 C CA . VAL A 1 328 ? -13.125 -30.391 -25.609 1 98.44 328 VAL A CA 1
ATOM 2590 C C . VAL A 1 328 ? -11.859 -30.172 -26.438 1 98.44 328 VAL A C 1
ATOM 2592 O O . VAL A 1 328 ? -11.586 -30.938 -27.375 1 98.44 328 VAL A O 1
ATOM 2595 N N . LEU A 1 329 ? -11.18 -29.141 -26.172 1 98.12 329 LEU A N 1
ATOM 2596 C CA . LEU A 1 329 ? -9.836 -28.906 -26.672 1 98.12 329 LEU A CA 1
ATOM 2597 C C . LEU A 1 329 ? -8.797 -29.125 -25.578 1 98.12 329 LEU A C 1
ATOM 2599 O O . LEU A 1 329 ? -8.789 -28.422 -24.562 1 98.12 329 LEU A O 1
ATOM 2603 N N . TRP A 1 330 ? -7.922 -30.125 -25.766 1 97.62 330 TRP A N 1
ATOM 2604 C CA . TRP A 1 330 ? -6.996 -30.547 -24.719 1 97.62 330 TRP A CA 1
ATOM 2605 C C . TRP A 1 330 ? -5.551 -30.453 -25.188 1 97.62 330 TRP A C 1
ATOM 2607 O O . TRP A 1 330 ? -5.156 -31.125 -26.141 1 97.62 330 TRP A O 1
ATOM 2617 N N . LYS A 1 331 ? -4.734 -29.547 -24.531 1 96.38 331 LYS A N 1
ATOM 2618 C CA . LYS A 1 331 ? -3.295 -29.547 -24.781 1 96.38 331 LYS A CA 1
ATOM 2619 C C . LYS A 1 331 ? -2.652 -30.844 -24.281 1 96.38 331 LYS A C 1
ATOM 2621 O O . LYS A 1 331 ? -2.627 -31.109 -23.078 1 96.38 331 LYS A O 1
ATOM 2626 N N . PHE A 1 332 ? -2.154 -31.594 -25.188 1 93.94 332 PHE A N 1
ATOM 2627 C CA . PHE A 1 332 ? -1.595 -32.906 -24.922 1 93.94 332 PHE A CA 1
ATOM 2628 C C . PHE A 1 332 ? -0.271 -33.094 -25.656 1 93.94 332 PHE A C 1
ATOM 2630 O O . PHE A 1 332 ? -0.167 -32.781 -26.844 1 93.94 332 PHE A O 1
ATOM 2637 N N . GLU A 1 333 ? 0.727 -33.562 -24.984 1 89.94 333 GLU A N 1
ATOM 2638 C CA . GLU A 1 333 ? 2.104 -33.5 -25.469 1 89.94 333 GLU A CA 1
ATOM 2639 C C . GLU A 1 333 ? 2.361 -34.562 -26.516 1 89.94 333 GLU A C 1
ATOM 2641 O O . GLU A 1 333 ? 3.338 -34.5 -27.266 1 89.94 333 GLU A O 1
ATOM 2646 N N . ASN A 1 334 ? 1.491 -35.594 -26.594 1 90 334 ASN A N 1
ATOM 2647 C CA . ASN A 1 334 ? 1.615 -36.625 -27.641 1 90 334 ASN A CA 1
ATOM 2648 C C . ASN A 1 334 ? 0.621 -36.375 -28.766 1 90 334 ASN A C 1
ATOM 2650 O O . ASN A 1 334 ? -0.431 -35.781 -28.562 1 90 334 ASN A O 1
ATOM 2654 N N . ASP A 1 335 ? 0.952 -36.906 -29.906 1 85.44 335 ASP A N 1
ATOM 2655 C CA . ASP A 1 335 ? 0.086 -36.75 -31.078 1 85.44 335 ASP A CA 1
ATOM 2656 C C . ASP A 1 335 ? -1.165 -37.625 -30.953 1 85.44 335 ASP A C 1
ATOM 2658 O O . ASP A 1 335 ? -2.24 -37.25 -31.406 1 85.44 335 ASP A O 1
ATOM 2662 N N . GLU A 1 336 ? -0.942 -38.688 -30.359 1 85.12 336 GLU A N 1
ATOM 2663 C CA . GLU A 1 336 ? -2.061 -39.625 -30.25 1 85.12 336 GLU A CA 1
ATOM 2664 C C . GLU A 1 336 ? -2.477 -39.812 -28.797 1 85.12 336 GLU A C 1
ATOM 2666 O O . GLU A 1 336 ? -1.631 -39.812 -27.891 1 85.12 336 GLU A O 1
ATOM 2671 N N . LEU A 1 337 ? -3.725 -39.75 -28.625 1 90.25 337 LEU A N 1
ATOM 2672 C CA . LEU A 1 337 ? -4.344 -40.062 -27.344 1 90.25 337 LEU A CA 1
ATOM 2673 C C . LEU A 1 337 ? -5.277 -41.281 -27.469 1 90.25 337 LEU A C 1
ATOM 2675 O O . LEU A 1 337 ? -6.414 -41.125 -27.938 1 90.25 337 LEU A O 1
ATOM 2679 N N . PRO A 1 338 ? -4.719 -42.406 -27.125 1 86.88 338 PRO A N 1
ATOM 2680 C CA . PRO A 1 338 ? -5.559 -43.594 -27.266 1 86.88 338 PRO A CA 1
ATOM 2681 C C . PRO A 1 338 ? -6.898 -43.469 -26.562 1 86.88 338 PRO A C 1
ATOM 2683 O O . PRO A 1 338 ? -6.953 -42.969 -25.422 1 86.88 338 PRO A O 1
ATOM 2686 N N . GLY A 1 339 ? -7.98 -43.875 -27.281 1 89 339 GLY A N 1
ATOM 2687 C CA . GLY A 1 339 ? -9.305 -43.875 -26.672 1 89 339 GLY A CA 1
ATOM 2688 C C . GLY A 1 339 ? -9.938 -42.5 -26.656 1 89 339 GLY A C 1
ATOM 2689 O O . GLY A 1 339 ? -10.945 -42.281 -25.984 1 89 339 GLY A O 1
ATOM 2690 N N . ARG A 1 340 ? -9.398 -41.656 -27.406 1 93.19 340 ARG A N 1
ATOM 2691 C CA . ARG A 1 340 ? -9.898 -40.281 -27.438 1 93.19 340 ARG A CA 1
ATOM 2692 C C . ARG A 1 340 ? -11.328 -40.25 -27.969 1 93.19 340 ARG A C 1
ATOM 2694 O O . ARG A 1 340 ? -11.602 -40.688 -29.078 1 93.19 340 ARG A O 1
ATOM 2701 N N . PRO A 1 341 ? -12.266 -39.75 -27.203 1 96.25 341 PRO A N 1
ATOM 2702 C CA . PRO A 1 341 ? -13.641 -39.594 -27.688 1 96.25 341 PRO A CA 1
ATOM 2703 C C . PRO A 1 341 ? -13.758 -38.625 -28.844 1 96.25 341 PRO A C 1
ATOM 2705 O O . PRO A 1 341 ? -12.883 -37.75 -29.016 1 96.25 341 PRO A O 1
ATOM 2708 N N . PRO A 1 342 ? -14.852 -38.656 -29.625 1 95.75 342 PRO A N 1
ATOM 2709 C CA . PRO A 1 342 ? -15 -37.812 -30.812 1 95.75 342 PRO A CA 1
ATOM 2710 C C . PRO A 1 342 ? -15.109 -36.312 -30.453 1 95.75 342 PRO A C 1
ATOM 2712 O O . PRO A 1 342 ? -14.766 -35.469 -31.281 1 95.75 342 PRO A O 1
ATOM 2715 N N . ASN A 1 343 ? -15.547 -36.062 -29.281 1 97.69 343 ASN A N 1
ATOM 2716 C CA . ASN A 1 343 ? -15.734 -34.656 -28.938 1 97.69 343 ASN A CA 1
ATOM 2717 C C . ASN A 1 343 ? -14.453 -34.031 -28.375 1 97.69 343 ASN A C 1
ATOM 2719 O O . ASN A 1 343 ? -14.438 -32.875 -27.984 1 97.69 343 ASN A O 1
ATOM 2723 N N . VAL A 1 344 ? -13.367 -34.812 -28.297 1 97.75 344 VAL A N 1
ATOM 2724 C CA . VAL A 1 344 ? -12.109 -34.344 -27.734 1 97.75 344 VAL A CA 1
ATOM 2725 C C . VAL A 1 344 ? -11.086 -34.156 -28.844 1 97.75 344 VAL A C 1
ATOM 2727 O O . VAL A 1 344 ? -10.789 -35.094 -29.578 1 97.75 344 VAL A O 1
ATOM 2730 N N . ARG A 1 345 ? -10.539 -33 -28.938 1 96.44 345 ARG A N 1
ATOM 2731 C CA . ARG A 1 345 ? -9.422 -32.688 -29.828 1 96.44 345 ARG A CA 1
ATOM 2732 C C . ARG A 1 345 ? -8.164 -32.344 -29.031 1 96.44 345 ARG A C 1
ATOM 2734 O O . ARG A 1 345 ? -8.234 -31.656 -28.016 1 96.44 345 ARG A O 1
ATOM 2741 N N . VAL A 1 346 ? -7.008 -32.875 -29.469 1 96.06 346 VAL A N 1
ATOM 2742 C CA . VAL A 1 346 ? -5.758 -32.625 -28.75 1 96.06 346 VAL A CA 1
ATOM 2743 C C . VAL A 1 346 ? -4.758 -31.953 -29.688 1 96.06 346 VAL A C 1
ATOM 2745 O O . VAL A 1 346 ? -4.855 -32.094 -30.906 1 96.06 346 VAL A O 1
ATOM 2748 N N . ALA A 1 347 ? -3.9 -31.172 -29.109 1 94.5 347 ALA A N 1
ATOM 2749 C CA . ALA A 1 347 ? -2.768 -30.578 -29.812 1 94.5 347 ALA A CA 1
ATOM 2750 C C . ALA A 1 347 ? -1.604 -30.312 -28.859 1 94.5 347 ALA A C 1
ATOM 2752 O O . ALA A 1 347 ? -1.814 -30.047 -27.672 1 94.5 347 ALA A O 1
ATOM 2753 N N . LYS A 1 348 ? -0.422 -30.406 -29.391 1 92.38 348 LYS A N 1
ATOM 2754 C CA . LYS A 1 348 ? 0.788 -30.234 -28.578 1 92.38 348 LYS A CA 1
ATOM 2755 C C . LYS A 1 348 ? 0.948 -28.781 -28.141 1 92.38 348 LYS A C 1
ATOM 2757 O O . LYS A 1 348 ? 1.486 -28.516 -27.062 1 92.38 348 LYS A O 1
ATOM 2762 N N . TRP A 1 349 ? 0.605 -27.938 -29.016 1 90.19 349 TRP A N 1
ATOM 2763 C CA . TRP A 1 349 ? 0.651 -26.516 -28.703 1 90.19 349 TRP A CA 1
ATOM 2764 C C . TRP A 1 349 ? -0.659 -25.844 -29.078 1 90.19 349 TRP A C 1
ATOM 2766 O O . TRP A 1 349 ? -1.227 -26.125 -30.141 1 90.19 349 TRP A O 1
ATOM 2776 N N . LEU A 1 350 ? -1.155 -25.031 -28.172 1 95.25 350 LEU A N 1
ATOM 2777 C CA . LEU A 1 350 ? -2.391 -24.281 -28.375 1 95.25 350 LEU A CA 1
ATOM 2778 C C . LEU A 1 350 ? -2.225 -22.828 -27.922 1 95.25 350 LEU A C 1
ATOM 2780 O O . LEU A 1 350 ? -1.632 -22.562 -26.875 1 95.25 350 LEU A O 1
ATOM 2784 N N . PRO A 1 351 ? -2.67 -21.875 -28.75 1 96.19 351 PRO A N 1
ATOM 2785 C CA . PRO A 1 351 ? -2.637 -20.469 -28.344 1 96.19 351 PRO A CA 1
ATOM 2786 C C . PRO A 1 351 ? -3.648 -20.156 -27.234 1 96.19 351 PRO A C 1
ATOM 2788 O O . PRO A 1 351 ? -4.707 -19.578 -27.516 1 96.19 351 PRO A O 1
ATOM 2791 N N . GLN A 1 352 ? -3.334 -20.344 -26.062 1 96.69 352 GLN A N 1
ATOM 2792 C CA . GLN A 1 352 ? -4.219 -20.375 -24.906 1 96.69 352 GLN A CA 1
ATOM 2793 C C . GLN A 1 352 ? -4.996 -19.078 -24.766 1 96.69 352 GLN A C 1
ATOM 2795 O O . GLN A 1 352 ? -6.219 -19.078 -24.609 1 96.69 352 GLN A O 1
ATOM 2800 N N . GLN A 1 353 ? -4.352 -17.922 -24.844 1 96.94 353 GLN A N 1
ATOM 2801 C CA . GLN A 1 353 ? -5.02 -16.641 -24.656 1 96.94 353 GLN A CA 1
ATOM 2802 C C . GLN A 1 353 ? -6.082 -16.406 -25.719 1 96.94 353 GLN A C 1
ATOM 2804 O O . GLN A 1 353 ? -7.176 -15.914 -25.422 1 96.94 353 GLN A O 1
ATOM 2809 N N . ASP A 1 354 ? -5.73 -16.797 -26.938 1 98.25 354 ASP A N 1
ATOM 2810 C CA . ASP A 1 354 ? -6.672 -16.609 -28.031 1 98.25 354 ASP A CA 1
ATOM 2811 C C . ASP A 1 354 ? -7.848 -17.578 -27.922 1 98.25 354 ASP A C 1
ATOM 2813 O O . ASP A 1 354 ? -8.969 -17.234 -28.312 1 98.25 354 ASP A O 1
ATOM 2817 N N . ILE A 1 355 ? -7.574 -18.734 -27.469 1 98.31 355 ILE A N 1
ATOM 2818 C CA . ILE A 1 355 ? -8.633 -19.703 -27.234 1 98.31 355 ILE A CA 1
ATOM 2819 C C . ILE A 1 355 ? -9.562 -19.203 -26.141 1 98.31 355 ILE A C 1
ATOM 2821 O O . ILE A 1 355 ? -10.789 -19.219 -26.297 1 98.31 355 ILE A O 1
ATOM 2825 N N . LEU A 1 356 ? -9.016 -18.719 -25.031 1 98.38 356 LEU A N 1
ATOM 2826 C CA . LEU A 1 356 ? -9.805 -18.234 -23.906 1 98.38 356 LEU A CA 1
ATOM 2827 C C . LEU A 1 356 ? -10.641 -17.016 -24.297 1 98.38 356 LEU A C 1
ATOM 2829 O O . LEU A 1 356 ? -11.688 -16.766 -23.719 1 98.38 356 LEU A O 1
ATOM 2833 N N . ALA A 1 357 ? -10.172 -16.328 -25.312 1 97.88 357 ALA A N 1
ATOM 2834 C CA . ALA A 1 357 ? -10.875 -15.125 -25.766 1 97.88 357 ALA A CA 1
ATOM 2835 C C . ALA A 1 357 ? -12.094 -15.5 -26.609 1 97.88 357 ALA A C 1
ATOM 2837 O O . ALA A 1 357 ? -12.945 -14.648 -26.891 1 97.88 357 ALA A O 1
ATOM 2838 N N . HIS A 1 358 ? -12.156 -16.719 -27.094 1 98.06 358 HIS A N 1
ATOM 2839 C CA . HIS A 1 358 ? -13.258 -17.141 -27.969 1 98.06 358 HIS A CA 1
ATOM 2840 C C . HIS A 1 358 ? -14.57 -17.219 -27.203 1 98.06 358 HIS A C 1
ATOM 2842 O O . HIS A 1 358 ? -14.617 -17.781 -26.094 1 98.06 358 HIS A O 1
ATOM 2848 N N . PRO A 1 359 ? -15.656 -16.734 -27.719 1 96.88 359 PRO A N 1
ATOM 2849 C CA . PRO A 1 359 ? -16.922 -16.625 -26.984 1 96.88 359 PRO A CA 1
ATOM 2850 C C . PRO A 1 359 ? -17.531 -17.984 -26.656 1 96.88 359 PRO A C 1
ATOM 2852 O O . PRO A 1 359 ? -18.344 -18.094 -25.734 1 96.88 359 PRO A O 1
ATOM 2855 N N . ASN A 1 360 ? -17.125 -19.031 -27.359 1 98.38 360 ASN A N 1
ATOM 2856 C CA . ASN A 1 360 ? -17.734 -20.344 -27.125 1 98.38 360 ASN A CA 1
ATOM 2857 C C . ASN A 1 360 ? -17.016 -21.109 -26.016 1 98.38 360 ASN A C 1
ATOM 2859 O O . ASN A 1 360 ? -17.469 -22.156 -25.578 1 98.38 360 ASN A O 1
ATOM 2863 N N . VAL A 1 361 ? -15.875 -20.594 -25.547 1 98.75 361 VAL A N 1
ATOM 2864 C CA . VAL A 1 361 ? -15.188 -21.266 -24.438 1 98.75 361 VAL A CA 1
ATOM 2865 C C . VAL A 1 361 ? -15.898 -20.969 -23.125 1 98.75 361 VAL A C 1
ATOM 2867 O O . VAL A 1 361 ? -16.016 -19.812 -22.719 1 98.75 361 VAL A O 1
ATOM 2870 N N . ARG A 1 362 ? -16.312 -22.062 -22.469 1 98.44 362 ARG A N 1
ATOM 2871 C CA . ARG A 1 362 ? -17.188 -21.891 -21.312 1 98.44 362 ARG A CA 1
ATOM 2872 C C . ARG A 1 362 ? -16.484 -22.328 -20.031 1 98.44 362 ARG A C 1
ATOM 2874 O O . ARG A 1 362 ? -16.906 -21.969 -18.938 1 98.44 362 ARG A O 1
ATOM 2881 N N . LEU A 1 363 ? -15.484 -23.047 -20.203 1 98.88 363 LEU A N 1
ATOM 2882 C CA . LEU A 1 363 ? -14.766 -23.578 -19.047 1 98.88 363 LEU A CA 1
ATOM 2883 C C . LEU A 1 363 ? -13.297 -23.812 -19.375 1 98.88 363 LEU A C 1
ATOM 2885 O O . LEU A 1 363 ? -12.969 -24.312 -20.453 1 98.88 363 LEU A O 1
ATOM 2889 N N . PHE A 1 364 ? -12.43 -23.406 -18.5 1 98.88 364 PHE A N 1
ATOM 2890 C CA . PHE A 1 364 ? -11 -23.672 -18.594 1 98.88 364 PHE A CA 1
ATOM 2891 C C . PHE A 1 364 ? -10.562 -24.625 -17.484 1 98.88 364 PHE A C 1
ATOM 2893 O O . PHE A 1 364 ? -10.664 -24.297 -16.297 1 98.88 364 PHE A O 1
ATOM 2900 N N . ILE A 1 365 ? -10.18 -25.812 -17.828 1 98.81 365 ILE A N 1
ATOM 2901 C CA . ILE A 1 365 ? -9.57 -26.75 -16.891 1 98.81 365 ILE A CA 1
ATOM 2902 C C . ILE A 1 365 ? -8.062 -26.531 -16.844 1 98.81 365 ILE A C 1
ATOM 2904 O O . ILE A 1 365 ? -7.371 -26.688 -17.844 1 98.81 365 ILE A O 1
ATOM 2908 N N . THR A 1 366 ? -7.531 -26.156 -15.664 1 97.81 366 THR A N 1
ATOM 2909 C CA . THR A 1 366 ? -6.137 -25.734 -15.547 1 97.81 366 THR A CA 1
ATOM 2910 C C . THR A 1 366 ? -5.531 -26.234 -14.242 1 97.81 366 THR A C 1
ATOM 2912 O O . THR A 1 366 ? -6.254 -26.688 -13.352 1 97.81 366 THR A O 1
ATOM 2915 N N . GLN A 1 367 ? -4.258 -26.281 -14.18 1 95.31 367 GLN A N 1
ATOM 2916 C CA . GLN A 1 367 ? -3.559 -26.625 -12.945 1 95.31 367 GLN A CA 1
ATOM 2917 C C . GLN A 1 367 ? -3.58 -25.469 -11.953 1 95.31 367 GLN A C 1
ATOM 2919 O O . GLN A 1 367 ? -3.287 -25.641 -10.773 1 95.31 367 GLN A O 1
ATOM 2924 N N . GLY A 1 368 ? -3.852 -24.266 -12.461 1 95 368 GLY A N 1
ATOM 2925 C CA . GLY A 1 368 ? -4.031 -23.156 -11.547 1 95 368 GLY A CA 1
ATOM 2926 C C . GLY A 1 368 ? -2.768 -22.328 -11.352 1 95 368 GLY A C 1
ATOM 2927 O O . GLY A 1 368 ? -2.578 -21.703 -10.305 1 95 368 GLY A O 1
ATOM 2928 N N . GLY A 1 369 ? -1.849 -22.312 -12.398 1 94.31 369 GLY A N 1
ATOM 2929 C CA . GLY A 1 369 ? -0.727 -21.391 -12.359 1 94.31 369 GLY A CA 1
ATOM 2930 C C . GLY A 1 369 ? -1.149 -19.938 -12.445 1 94.31 369 GLY A C 1
ATOM 2931 O O . GLY A 1 369 ? -2.213 -19.625 -12.984 1 94.31 369 GLY A O 1
ATOM 2932 N N . LEU A 1 370 ? -0.341 -19.094 -11.938 1 94.56 370 LEU A N 1
ATOM 2933 C CA . LEU A 1 370 ? -0.699 -17.688 -11.859 1 94.56 370 LEU A CA 1
ATOM 2934 C C . LEU A 1 370 ? -0.904 -17.109 -13.258 1 94.56 370 LEU A C 1
ATOM 2936 O O . LEU A 1 370 ? -1.823 -16.312 -13.477 1 94.56 370 LEU A O 1
ATOM 2940 N N . GLN A 1 371 ? -0.07 -17.438 -14.234 1 94.12 371 GLN A N 1
ATOM 2941 C CA . GLN A 1 371 ? -0.212 -16.906 -15.586 1 94.12 371 GLN A CA 1
ATOM 2942 C C . GLN A 1 371 ? -1.546 -17.312 -16.203 1 94.12 371 GLN A C 1
ATOM 2944 O O . GLN A 1 371 ? -2.238 -16.484 -16.797 1 94.12 371 GLN A O 1
ATOM 2949 N N . SER A 1 372 ? -1.857 -18.578 -16.031 1 95.69 372 SER A N 1
ATOM 2950 C CA . SER A 1 372 ? -3.141 -19.047 -16.531 1 95.69 372 SER A CA 1
ATOM 2951 C C . SER A 1 372 ? -4.305 -18.375 -15.812 1 95.69 372 SER A C 1
ATOM 2953 O O . SER A 1 372 ? -5.312 -18.047 -16.438 1 95.69 372 SER A O 1
ATOM 2955 N N . PHE A 1 373 ? -4.152 -18.25 -14.531 1 96.62 373 PHE A N 1
ATOM 2956 C CA . PHE A 1 373 ? -5.168 -17.562 -13.742 1 96.62 373 PHE A CA 1
ATOM 2957 C C . PHE A 1 373 ? -5.402 -16.141 -14.273 1 96.62 373 PHE A C 1
ATOM 2959 O O . PHE A 1 373 ? -6.547 -15.727 -14.461 1 96.62 373 PHE A O 1
ATOM 2966 N N . GLN A 1 374 ? -4.352 -15.453 -14.539 1 96.44 374 GLN A N 1
ATOM 2967 C CA . GLN A 1 374 ? -4.457 -14.086 -15.023 1 96.44 374 GLN A CA 1
ATOM 2968 C C . GLN A 1 374 ? -5.066 -14.047 -16.422 1 96.44 374 GLN A C 1
ATOM 2970 O O . GLN A 1 374 ? -5.859 -13.148 -16.734 1 96.44 374 GLN A O 1
ATOM 2975 N N . GLU A 1 375 ? -4.723 -15 -17.25 1 96.62 375 GLU A N 1
ATOM 2976 C CA . GLU A 1 375 ? -5.289 -15.062 -18.594 1 96.62 375 GLU A CA 1
ATOM 2977 C C . GLU A 1 375 ? -6.793 -15.32 -18.547 1 96.62 375 GLU A C 1
ATOM 2979 O O . GLU A 1 375 ? -7.562 -14.656 -19.25 1 96.62 375 GLU A O 1
ATOM 2984 N N . THR A 1 376 ? -7.18 -16.25 -17.703 1 97.62 376 THR A N 1
ATOM 2985 C CA . THR A 1 376 ? -8.602 -16.562 -17.656 1 97.62 376 THR A CA 1
ATOM 2986 C C . THR A 1 376 ? -9.383 -15.445 -16.969 1 97.62 376 THR A C 1
ATOM 2988 O O . THR A 1 376 ? -10.531 -15.172 -17.328 1 97.62 376 THR A O 1
ATOM 2991 N N . ALA A 1 377 ? -8.758 -14.805 -16 1 97.25 377 ALA A N 1
ATOM 2992 C CA . ALA A 1 377 ? -9.375 -13.633 -15.383 1 97.25 377 ALA A CA 1
ATOM 2993 C C . ALA A 1 377 ? -9.586 -12.523 -16.406 1 97.25 377 ALA A C 1
ATOM 2995 O O . ALA A 1 377 ? -10.633 -11.875 -16.422 1 97.25 377 ALA A O 1
ATOM 2996 N N . TYR A 1 378 ? -8.609 -12.305 -17.234 1 96.62 378 TYR A N 1
ATOM 2997 C CA . TYR A 1 378 ? -8.695 -11.266 -18.25 1 96.62 378 TYR A CA 1
ATOM 2998 C C . TYR A 1 378 ? -9.812 -11.562 -19.25 1 96.62 378 TYR A C 1
ATOM 3000 O O . TYR A 1 378 ? -10.578 -10.672 -19.609 1 96.62 378 TYR A O 1
ATOM 3008 N N . HIS A 1 379 ? -9.945 -12.781 -19.656 1 97.38 379 HIS A N 1
ATOM 3009 C CA . HIS A 1 379 ? -10.883 -13.141 -20.719 1 97.38 379 HIS A CA 1
ATOM 3010 C C . HIS A 1 379 ? -12.234 -13.562 -20.156 1 97.38 379 HIS A C 1
ATOM 3012 O O . HIS A 1 379 ? -13.195 -13.742 -20.891 1 97.38 379 HIS A O 1
ATOM 3018 N N . GLY A 1 380 ? -12.312 -13.773 -18.859 1 98 380 GLY A N 1
ATOM 3019 C CA . GLY A 1 380 ? -13.586 -13.977 -18.188 1 98 380 GLY A CA 1
ATOM 3020 C C . GLY A 1 380 ? -14.125 -15.391 -18.344 1 98 380 GLY A C 1
ATOM 3021 O O . GLY A 1 380 ? -15.328 -15.578 -18.547 1 98 380 GLY A O 1
ATOM 3022 N N . VAL A 1 381 ? -13.273 -16.391 -18.219 1 98.81 381 VAL A N 1
ATOM 3023 C CA . VAL A 1 381 ? -13.703 -17.781 -18.375 1 98.81 381 VAL A CA 1
ATOM 3024 C C . VAL A 1 381 ? -13.648 -18.5 -17.031 1 98.81 381 VAL A C 1
ATOM 3026 O O . VAL A 1 381 ? -12.594 -18.562 -16.406 1 98.81 381 VAL A O 1
ATOM 3029 N N . PRO A 1 382 ? -14.742 -19.109 -16.578 1 98.81 382 PRO A N 1
ATOM 3030 C CA . PRO A 1 382 ? -14.719 -19.875 -15.336 1 98.81 382 PRO A CA 1
ATOM 3031 C C . PRO A 1 382 ? -13.758 -21.062 -15.398 1 98.81 382 PRO A C 1
ATOM 3033 O O . PRO A 1 382 ? -13.352 -21.484 -16.484 1 98.81 382 PRO A O 1
ATOM 3036 N N . VAL A 1 383 ? -13.477 -21.656 -14.141 1 98.88 383 VAL A N 1
ATOM 3037 C CA . VAL A 1 383 ? -12.367 -22.594 -14.172 1 98.88 383 VAL A CA 1
ATOM 3038 C C . VAL A 1 383 ? -12.711 -23.828 -13.344 1 98.88 383 VAL A C 1
ATOM 3040 O O . VAL A 1 383 ? -13.516 -23.766 -12.414 1 98.88 383 VAL A O 1
ATOM 3043 N N . LEU A 1 384 ? -12.258 -24.922 -13.734 1 98.88 384 LEU A N 1
ATOM 3044 C CA . LEU A 1 384 ? -11.969 -26.094 -12.906 1 98.88 384 LEU A CA 1
ATOM 3045 C C . LEU A 1 384 ? -10.469 -26.234 -12.672 1 98.88 384 LEU A C 1
ATOM 3047 O O . LEU A 1 384 ? -9.711 -26.453 -13.617 1 98.88 384 LEU A O 1
ATOM 3051 N N . VAL A 1 385 ? -10.062 -26.094 -11.445 1 98.19 385 VAL A N 1
ATOM 3052 C CA . VAL A 1 385 ? -8.633 -26.078 -11.164 1 98.19 385 VAL A CA 1
ATOM 3053 C C . VAL A 1 385 ? -8.227 -27.391 -10.492 1 98.19 385 VAL A C 1
ATOM 3055 O O . VAL A 1 385 ? -8.875 -27.844 -9.547 1 98.19 385 VAL A O 1
ATOM 3058 N N . ILE A 1 386 ? -7.227 -28 -11.016 1 96.5 386 ILE A N 1
ATOM 3059 C CA . ILE A 1 386 ? -6.594 -29.203 -10.461 1 96.5 386 ILE A CA 1
ATOM 3060 C C . ILE A 1 386 ? -5.129 -28.906 -10.141 1 96.5 386 ILE A C 1
ATOM 3062 O O . ILE A 1 386 ? -4.25 -29.109 -10.984 1 96.5 386 ILE A O 1
ATOM 3066 N N . PRO A 1 387 ? -4.855 -28.5 -8.906 1 93.94 387 PRO A N 1
ATOM 3067 C CA . PRO A 1 387 ? -3.494 -28.078 -8.578 1 93.94 387 PRO A CA 1
ATOM 3068 C C . PRO A 1 387 ? -2.539 -29.25 -8.375 1 93.94 387 PRO A C 1
ATOM 3070 O O . PRO A 1 387 ? -2.951 -30.312 -7.902 1 93.94 387 PRO A O 1
ATOM 3073 N N . PHE A 1 388 ? -1.278 -29.031 -8.695 1 88.56 388 PHE A N 1
ATOM 3074 C CA . PHE A 1 388 ? -0.256 -30.062 -8.555 1 88.56 388 PHE A CA 1
ATOM 3075 C C . PHE A 1 388 ? 0.868 -29.594 -7.641 1 88.56 388 PHE A C 1
ATOM 3077 O O . PHE A 1 388 ? 1.316 -30.344 -6.766 1 88.56 388 PHE A O 1
ATOM 3084 N N . MET A 1 389 ? 1.336 -28.328 -7.871 1 83.06 389 MET A N 1
ATOM 3085 C CA . MET A 1 389 ? 2.518 -27.906 -7.121 1 83.06 389 MET A CA 1
ATOM 3086 C C . MET A 1 389 ? 2.549 -26.391 -6.957 1 83.06 389 MET A C 1
ATOM 3088 O O . MET A 1 389 ? 1.851 -25.672 -7.672 1 83.06 389 MET A O 1
ATOM 3092 N N . GLY A 1 390 ? 3.346 -26.047 -5.918 1 83.38 390 GLY A N 1
ATOM 3093 C CA . GLY A 1 390 ? 3.711 -24.641 -5.773 1 83.38 390 GLY A CA 1
ATOM 3094 C C . GLY A 1 390 ? 2.555 -23.766 -5.332 1 83.38 390 GLY A C 1
ATOM 3095 O O . GLY A 1 390 ? 1.865 -24.078 -4.359 1 83.38 390 GLY A O 1
ATOM 3096 N N . ASP A 1 391 ? 2.422 -22.656 -6.141 1 90.19 391 ASP A N 1
ATOM 3097 C CA . ASP A 1 391 ? 1.439 -21.641 -5.766 1 90.19 391 ASP A CA 1
ATOM 3098 C C . ASP A 1 391 ? 0.053 -22 -6.297 1 90.19 391 ASP A C 1
ATOM 3100 O O . ASP A 1 391 ? -0.904 -21.25 -6.102 1 90.19 391 ASP A O 1
ATOM 3104 N N . GLN A 1 392 ? -0.056 -23.125 -6.914 1 94.06 392 GLN A N 1
ATOM 3105 C CA . GLN A 1 392 ? -1.289 -23.469 -7.617 1 94.06 392 GLN A CA 1
ATOM 3106 C C . GLN A 1 392 ? -2.453 -23.609 -6.641 1 94.06 392 GLN A C 1
ATOM 3108 O O . GLN A 1 392 ? -3.557 -23.141 -6.906 1 94.06 392 GLN A O 1
ATOM 3113 N N . LYS A 1 393 ? -2.205 -24.234 -5.508 1 93.88 393 LYS A N 1
ATOM 3114 C CA . LYS A 1 393 ? -3.268 -24.375 -4.516 1 93.88 393 LYS A CA 1
ATOM 3115 C C . LYS A 1 393 ? -3.672 -23.016 -3.955 1 93.88 393 LYS A C 1
ATOM 3117 O O . LYS A 1 393 ? -4.84 -22.797 -3.633 1 93.88 393 LYS A O 1
ATOM 3122 N N . TYR A 1 394 ? -2.699 -22.156 -3.783 1 95.25 394 TYR A N 1
ATOM 3123 C CA . TYR A 1 394 ? -2.961 -20.797 -3.355 1 95.25 394 TYR A CA 1
ATOM 3124 C C . TYR A 1 394 ? -3.871 -20.078 -4.344 1 95.25 394 TYR A C 1
ATOM 3126 O O . TYR A 1 394 ? -4.855 -19.438 -3.951 1 95.25 394 TYR A O 1
ATOM 3134 N N . ASN A 1 395 ? -3.559 -20.141 -5.594 1 96.5 395 ASN A N 1
ATOM 3135 C CA . ASN A 1 395 ? -4.371 -19.562 -6.652 1 96.5 395 ASN A CA 1
ATOM 3136 C C . ASN A 1 395 ? -5.766 -20.172 -6.703 1 96.5 395 ASN A C 1
ATOM 3138 O O . ASN A 1 395 ? -6.758 -19.469 -6.891 1 96.5 395 ASN A O 1
ATOM 3142 N N . ALA A 1 396 ? -5.773 -21.484 -6.539 1 96.94 396 ALA A N 1
ATOM 3143 C CA . ALA A 1 396 ? -7.051 -22.203 -6.527 1 96.94 396 ALA A CA 1
ATOM 3144 C C . ALA A 1 396 ? -7.953 -21.688 -5.406 1 96.94 396 ALA A C 1
ATOM 3146 O O . ALA A 1 396 ? -9.156 -21.5 -5.609 1 96.94 396 ALA A O 1
ATOM 3147 N N . ALA A 1 397 ? -7.371 -21.5 -4.262 1 96.88 397 ALA A N 1
ATOM 3148 C CA . ALA A 1 397 ? -8.141 -20.984 -3.127 1 96.88 397 ALA A CA 1
ATOM 3149 C C . ALA A 1 397 ? -8.773 -19.641 -3.453 1 96.88 397 ALA A C 1
ATOM 3151 O O . ALA A 1 397 ? -9.922 -19.375 -3.088 1 96.88 397 ALA A O 1
ATOM 3152 N N . LYS A 1 398 ? -8.062 -18.812 -4.09 1 96.81 398 LYS A N 1
ATOM 3153 C CA . LYS A 1 398 ? -8.594 -17.516 -4.488 1 96.81 398 LYS A CA 1
ATOM 3154 C C . LYS A 1 398 ? -9.719 -17.656 -5.504 1 96.81 398 LYS A C 1
ATOM 3156 O O . LYS A 1 398 ? -10.75 -16.984 -5.41 1 96.81 398 LYS A O 1
ATOM 3161 N N . MET A 1 399 ? -9.547 -18.547 -6.48 1 98.06 399 MET A N 1
ATOM 3162 C CA . MET A 1 399 ? -10.57 -18.781 -7.492 1 98.06 399 MET A CA 1
ATOM 3163 C C . MET A 1 399 ? -11.867 -19.266 -6.852 1 98.06 399 MET A C 1
ATOM 3165 O O . MET A 1 399 ? -12.945 -18.766 -7.164 1 98.06 399 MET A O 1
ATOM 3169 N N . VAL A 1 400 ? -11.711 -20.172 -5.934 1 98 400 VAL A N 1
ATOM 3170 C CA . VAL A 1 400 ? -12.867 -20.781 -5.281 1 98 400 VAL A CA 1
ATOM 3171 C C . VAL A 1 400 ? -13.539 -19.766 -4.367 1 98 400 VAL A C 1
ATOM 3173 O O . VAL A 1 400 ? -14.766 -19.594 -4.402 1 98 400 VAL A O 1
ATOM 3176 N N . SER A 1 401 ? -12.758 -19.031 -3.594 1 96.06 401 SER A N 1
ATOM 3177 C CA . SER A 1 401 ? -13.328 -18.062 -2.658 1 96.06 401 SER A CA 1
ATOM 3178 C C . SER A 1 401 ? -14.016 -16.922 -3.393 1 96.06 401 SER A C 1
ATOM 3180 O O . SER A 1 401 ? -14.922 -16.281 -2.854 1 96.06 401 SER A O 1
ATOM 3182 N N . SER A 1 402 ? -13.609 -16.703 -4.645 1 97.12 402 SER A N 1
ATOM 3183 C CA . SER A 1 402 ? -14.211 -15.648 -5.457 1 97.12 402 SER A CA 1
ATOM 3184 C C . SER A 1 402 ? -15.445 -16.156 -6.195 1 97.12 402 SER A C 1
ATOM 3186 O O . SER A 1 402 ? -16.141 -15.391 -6.852 1 97.12 402 SER A O 1
ATOM 3188 N N . GLY A 1 403 ? -15.648 -17.469 -6.156 1 97.94 403 GLY A N 1
ATOM 3189 C CA . GLY A 1 403 ? -16.812 -18.078 -6.766 1 97.94 403 GLY A CA 1
ATOM 3190 C C . GLY A 1 403 ? -16.703 -18.219 -8.273 1 97.94 403 GLY A C 1
ATOM 3191 O O . GLY A 1 403 ? -17.703 -18.281 -8.977 1 97.94 403 GLY A O 1
ATOM 3192 N N . ILE A 1 404 ? -15.477 -18.25 -8.766 1 98.62 404 ILE A N 1
ATOM 3193 C CA . ILE A 1 404 ? -15.32 -18.219 -10.211 1 98.62 404 ILE A CA 1
ATOM 3194 C C . ILE A 1 404 ? -14.898 -19.594 -10.719 1 98.62 404 ILE A C 1
ATOM 3196 O O . ILE A 1 404 ? -14.641 -19.781 -11.906 1 98.62 404 ILE A O 1
ATOM 3200 N N . GLY A 1 405 ? -14.812 -20.547 -9.859 1 98.5 405 GLY A N 1
ATOM 3201 C CA . GLY A 1 405 ? -14.43 -21.906 -10.234 1 98.5 405 GLY A CA 1
ATOM 3202 C C . GLY A 1 405 ? -14.508 -22.891 -9.078 1 98.5 405 GLY A C 1
ATOM 3203 O O . GLY A 1 405 ? -14.93 -22.531 -7.977 1 98.5 405 GLY A O 1
ATOM 3204 N N . VAL A 1 406 ? -14.133 -24.125 -9.445 1 98.62 406 VAL A N 1
ATOM 3205 C CA . VAL A 1 406 ? -14.102 -25.188 -8.445 1 98.62 406 VAL A CA 1
ATOM 3206 C C . VAL A 1 406 ? -12.727 -25.859 -8.438 1 98.62 406 VAL A C 1
ATOM 3208 O O . VAL A 1 406 ? -12.008 -25.812 -9.438 1 98.62 406 VAL A O 1
ATOM 3211 N N . GLN A 1 407 ? -12.367 -26.359 -7.328 1 98.19 407 GLN A N 1
ATOM 3212 C CA . GLN A 1 407 ? -11.109 -27.078 -7.184 1 98.19 407 GLN A CA 1
ATOM 3213 C C . GLN A 1 407 ? -11.344 -28.578 -7.047 1 98.19 407 GLN A C 1
ATOM 3215 O O . GLN A 1 407 ? -12.273 -29 -6.352 1 98.19 407 GLN A O 1
ATOM 3220 N N . LEU A 1 408 ? -10.672 -29.344 -7.781 1 97.88 408 LEU A N 1
ATOM 3221 C CA . LEU A 1 408 ? -10.625 -30.797 -7.668 1 97.88 408 LEU A CA 1
ATOM 3222 C C . LEU A 1 408 ? -9.219 -31.266 -7.32 1 97.88 408 LEU A C 1
ATOM 3224 O O . LEU A 1 408 ? -8.273 -31.031 -8.086 1 97.88 408 LEU A O 1
ATOM 3228 N N . GLU A 1 409 ? -9.062 -31.875 -6.18 1 94.81 409 GLU A N 1
ATOM 3229 C CA . GLU A 1 409 ? -7.758 -32.406 -5.805 1 94.81 409 GLU A CA 1
ATOM 3230 C C . GLU A 1 409 ? -7.371 -33.594 -6.695 1 94.81 409 GLU A C 1
ATOM 3232 O O . GLU A 1 409 ? -8.211 -34.406 -7.031 1 94.81 409 GLU A O 1
ATOM 3237 N N . PHE A 1 410 ? -6.156 -33.656 -7.008 1 93.38 410 PHE A N 1
ATOM 3238 C CA . PHE A 1 410 ? -5.68 -34.688 -7.91 1 93.38 410 PHE A CA 1
ATOM 3239 C C . PHE A 1 410 ? -5.926 -36.062 -7.316 1 93.38 410 PHE A C 1
ATOM 3241 O O . PHE A 1 410 ? -6.301 -37 -8.031 1 93.38 410 PHE A O 1
ATOM 3248 N N . LYS A 1 411 ? -5.719 -36.156 -6.012 1 92.19 411 LYS A N 1
ATOM 3249 C CA . LYS A 1 411 ? -5.906 -37.438 -5.344 1 92.19 411 LYS A CA 1
ATOM 3250 C C . LYS A 1 411 ? -7.355 -37.906 -5.449 1 92.19 411 LYS A C 1
ATOM 3252 O O . LYS A 1 411 ? -7.629 -39.094 -5.449 1 92.19 411 LYS A O 1
ATOM 3257 N N . ASP A 1 412 ? -8.281 -37 -5.625 1 95.88 412 ASP A N 1
ATOM 3258 C CA . ASP A 1 412 ? -9.703 -37.312 -5.645 1 95.88 412 ASP A CA 1
ATOM 3259 C C . ASP A 1 412 ? -10.227 -37.406 -7.078 1 95.88 412 ASP A C 1
ATOM 3261 O O . ASP A 1 412 ? -11.406 -37.688 -7.297 1 95.88 412 ASP A O 1
ATOM 3265 N N . LEU A 1 413 ? -9.406 -37.188 -8.07 1 96.69 413 LEU A N 1
ATOM 3266 C CA . LEU A 1 413 ? -9.82 -37.156 -9.469 1 96.69 413 LEU A CA 1
ATOM 3267 C C . LEU A 1 413 ? -10.188 -38.531 -9.961 1 96.69 413 LEU A C 1
ATOM 3269 O O . LEU A 1 413 ? -9.367 -39.469 -9.898 1 96.69 413 LEU A O 1
ATOM 3273 N N . ASN A 1 414 ? -11.359 -38.75 -10.281 1 97.88 414 ASN A N 1
ATOM 3274 C CA . ASN A 1 414 ? -11.914 -39.906 -10.992 1 97.88 414 ASN A CA 1
ATOM 3275 C C . ASN A 1 414 ? -13.008 -39.469 -11.969 1 97.88 414 ASN A C 1
ATOM 3277 O O . ASN A 1 414 ? -13.289 -38.281 -12.117 1 97.88 414 ASN A O 1
ATOM 3281 N N . GLU A 1 415 ? -13.508 -40.5 -12.641 1 98.44 415 GLU A N 1
ATOM 3282 C CA . GLU A 1 415 ? -14.492 -40.188 -13.68 1 98.44 415 GLU A CA 1
ATOM 3283 C C . GLU A 1 415 ? -15.664 -39.406 -13.109 1 98.44 415 GLU A C 1
ATOM 3285 O O . GLU A 1 415 ? -16.062 -38.375 -13.672 1 98.44 415 GLU A O 1
ATOM 3290 N N . GLU A 1 416 ? -16.156 -39.75 -11.938 1 98.62 416 GLU A N 1
ATOM 3291 C CA . GLU A 1 416 ? -17.359 -39.156 -11.352 1 98.62 416 GLU A CA 1
ATOM 3292 C C . GLU A 1 416 ? -17.062 -37.75 -10.82 1 98.62 416 GLU A C 1
ATOM 3294 O O . GLU A 1 416 ? -17.844 -36.812 -11.055 1 98.62 416 GLU A O 1
ATOM 3299 N N . THR A 1 417 ? -16 -37.562 -10.102 1 98.62 417 THR A N 1
ATOM 3300 C CA . THR A 1 417 ? -15.688 -36.281 -9.516 1 98.62 417 THR A CA 1
ATOM 3301 C C . THR A 1 417 ? -15.32 -35.281 -10.602 1 98.62 417 THR A C 1
ATOM 3303 O O . THR A 1 417 ? -15.641 -34.094 -10.492 1 98.62 417 THR A O 1
ATOM 3306 N N . MET A 1 418 ? -14.617 -35.75 -11.609 1 98.44 418 MET A N 1
ATOM 3307 C CA . MET A 1 418 ? -14.281 -34.906 -12.742 1 98.44 418 MET A CA 1
ATOM 3308 C C . MET A 1 418 ? -15.539 -34.406 -13.461 1 98.44 418 MET A C 1
ATOM 3310 O O . MET A 1 418 ? -15.703 -33.219 -13.695 1 98.44 418 MET A O 1
ATOM 3314 N N . PHE A 1 419 ? -16.406 -35.375 -13.773 1 98.75 419 PHE A N 1
ATOM 3315 C CA . PHE A 1 419 ? -17.641 -35.031 -14.469 1 98.75 419 PHE A CA 1
ATOM 3316 C C . PHE A 1 419 ? -18.5 -34.094 -13.633 1 98.75 419 PHE A C 1
ATOM 3318 O O . PHE A 1 419 ? -19.016 -33.094 -14.141 1 98.75 419 PHE A O 1
ATOM 3325 N N . ALA A 1 420 ? -18.594 -34.375 -12.375 1 98.75 420 ALA A N 1
ATOM 3326 C CA . ALA A 1 420 ? -19.406 -33.562 -11.469 1 98.75 420 ALA A CA 1
ATOM 3327 C C . ALA A 1 420 ? -18.859 -32.156 -11.359 1 98.75 420 ALA A C 1
ATOM 3329 O O . ALA A 1 420 ? -19.609 -31.172 -11.32 1 98.75 420 ALA A O 1
ATOM 3330 N N . SER A 1 421 ? -17.531 -32 -11.273 1 98.81 421 SER A N 1
ATOM 3331 C CA . SER A 1 421 ? -16.891 -30.688 -11.164 1 98.81 421 SER A CA 1
ATOM 3332 C C . SER A 1 421 ? -17.109 -29.859 -12.422 1 98.81 421 SER A C 1
ATOM 3334 O O . SER A 1 421 ? -17.422 -28.656 -12.336 1 98.81 421 SER A O 1
ATOM 3336 N N . ILE A 1 422 ? -16.969 -30.531 -13.594 1 98.81 422 ILE A N 1
ATOM 3337 C CA . ILE A 1 422 ? -17.141 -29.844 -14.867 1 98.81 422 ILE A CA 1
ATOM 3338 C C . ILE A 1 422 ? -18.594 -29.359 -15 1 98.81 422 ILE A C 1
ATOM 3340 O O . ILE A 1 422 ? -18.844 -28.188 -15.289 1 98.81 422 ILE A O 1
ATOM 3344 N N . THR A 1 423 ? -19.5 -30.203 -14.727 1 98.56 423 THR A N 1
ATOM 3345 C CA . THR A 1 423 ? -20.906 -29.906 -14.938 1 98.56 423 THR A CA 1
ATOM 3346 C C . THR A 1 423 ? -21.406 -28.891 -13.922 1 98.56 423 THR A C 1
ATOM 3348 O O . THR A 1 423 ? -22.297 -28.078 -14.219 1 98.56 423 THR A O 1
ATOM 3351 N N . LYS A 1 424 ? -20.844 -28.922 -12.727 1 98.56 424 LYS A N 1
ATOM 3352 C CA . LYS A 1 424 ? -21.203 -27.922 -11.727 1 98.56 424 LYS A CA 1
ATOM 3353 C C . LYS A 1 424 ? -20.938 -26.5 -12.242 1 98.56 424 LYS A C 1
ATOM 3355 O O . LYS A 1 424 ? -21.812 -25.641 -12.141 1 98.56 424 LYS A O 1
ATOM 3360 N N . VAL A 1 425 ? -19.797 -26.281 -12.82 1 98.69 425 VAL A N 1
ATOM 3361 C CA . VAL A 1 425 ? -19.438 -24.953 -13.297 1 98.69 425 VAL A CA 1
ATOM 3362 C C . VAL A 1 425 ? -20.266 -24.594 -14.531 1 98.69 425 VAL A C 1
ATOM 3364 O O . VAL A 1 425 ? -20.766 -23.484 -14.648 1 98.69 425 VAL A O 1
ATOM 3367 N N . LEU A 1 426 ? -20.438 -25.562 -15.422 1 98.31 426 LEU A N 1
ATOM 3368 C CA . LEU A 1 426 ? -21.109 -25.312 -16.703 1 98.31 426 LEU A CA 1
ATOM 3369 C C . LEU A 1 426 ? -22.594 -25.062 -16.5 1 98.31 426 LEU A C 1
ATOM 3371 O O . LEU A 1 426 ? -23.203 -24.297 -17.25 1 98.31 426 LEU A O 1
ATOM 3375 N N . ASN A 1 427 ? -23.156 -25.688 -15.492 1 97.81 427 ASN A N 1
ATOM 3376 C CA . ASN A 1 427 ? -24.609 -25.641 -15.359 1 97.81 427 ASN A CA 1
ATOM 3377 C C . ASN A 1 427 ? -25.062 -24.562 -14.375 1 97.81 427 ASN A C 1
ATOM 3379 O O . ASN A 1 427 ? -26.234 -24.219 -14.32 1 97.81 427 ASN A O 1
ATOM 3383 N N . ASP A 1 428 ? -24.25 -24.047 -13.562 1 98.12 428 ASP A N 1
ATOM 3384 C CA . ASP A 1 428 ? -24.562 -22.938 -12.664 1 98.12 428 ASP A CA 1
ATOM 3385 C C . ASP A 1 428 ? -24.125 -21.609 -13.273 1 98.12 428 ASP A C 1
ATOM 3387 O O . ASP A 1 428 ? -22.922 -21.297 -13.266 1 98.12 428 ASP A O 1
ATOM 3391 N N . PRO A 1 429 ? -25.047 -20.875 -13.719 1 97.56 429 PRO A N 1
ATOM 3392 C CA . PRO A 1 429 ? -24.688 -19.609 -14.359 1 97.56 429 PRO A CA 1
ATOM 3393 C C . PRO A 1 429 ? -23.984 -18.641 -13.406 1 97.56 429 PRO A C 1
ATOM 3395 O O . PRO A 1 429 ? -23.375 -17.672 -13.844 1 97.56 429 PRO A O 1
ATOM 3398 N N . GLY A 1 430 ? -24.141 -18.938 -12.133 1 98.44 430 GLY A N 1
ATOM 3399 C CA . GLY A 1 430 ? -23.5 -18.094 -11.133 1 98.44 430 GLY A CA 1
ATOM 3400 C C . GLY A 1 430 ? -22 -17.984 -11.32 1 98.44 430 GLY A C 1
ATOM 3401 O O . GLY A 1 430 ? -21.406 -16.938 -11.055 1 98.44 430 GLY A O 1
ATOM 3402 N N . TYR A 1 431 ? -21.344 -19.016 -11.789 1 98.62 431 TYR A N 1
ATOM 3403 C CA . TYR A 1 431 ? -19.906 -19 -11.992 1 98.62 431 TYR A CA 1
ATOM 3404 C C . TYR A 1 431 ? -19.516 -18.031 -13.117 1 98.62 431 TYR A C 1
ATOM 3406 O O . TYR A 1 431 ? -18.578 -17.25 -12.977 1 98.62 431 TYR A O 1
ATOM 3414 N N . ALA A 1 432 ? -20.234 -18.078 -14.195 1 98.38 432 ALA A N 1
ATOM 3415 C CA . ALA A 1 432 ? -19.969 -17.203 -15.32 1 98.38 432 ALA A CA 1
ATOM 3416 C C . ALA A 1 432 ? -20.234 -15.742 -14.945 1 98.38 432 ALA A C 1
ATOM 3418 O O . ALA A 1 432 ? -19.484 -14.844 -15.336 1 98.38 432 ALA A O 1
ATOM 3419 N N . GLU A 1 433 ? -21.297 -15.531 -14.211 1 98.19 433 GLU A N 1
ATOM 3420 C CA . GLU A 1 433 ? -21.656 -14.18 -13.789 1 98.19 433 GLU A CA 1
ATOM 3421 C C . GLU A 1 433 ? -20.594 -13.586 -12.867 1 98.19 433 GLU A C 1
ATOM 3423 O O . GLU A 1 433 ? -20.156 -12.453 -13.062 1 98.19 433 GLU A O 1
ATOM 3428 N N . ARG A 1 434 ? -20.188 -14.344 -11.891 1 98.25 434 ARG A N 1
ATOM 3429 C CA . ARG A 1 434 ? -19.156 -13.883 -10.969 1 98.25 434 ARG A CA 1
ATOM 3430 C C . ARG A 1 434 ? -17.812 -13.703 -11.68 1 98.25 434 ARG A C 1
ATOM 3432 O O . ARG A 1 434 ? -17.062 -12.781 -11.367 1 98.25 434 ARG A O 1
ATOM 3439 N N . MET A 1 435 ? -17.531 -14.523 -12.648 1 98.5 435 MET A N 1
ATOM 3440 C CA . MET A 1 435 ? -16.297 -14.391 -13.414 1 98.5 435 MET A CA 1
ATOM 3441 C C . MET A 1 435 ? -16.312 -13.102 -14.242 1 98.5 435 MET A C 1
ATOM 3443 O O . MET A 1 435 ? -15.281 -12.438 -14.383 1 98.5 435 MET A O 1
ATOM 3447 N N . ARG A 1 436 ? -17.438 -12.805 -14.758 1 97.56 436 ARG A N 1
ATOM 3448 C CA . ARG A 1 436 ? -17.547 -11.555 -15.5 1 97.56 436 ARG A CA 1
ATOM 3449 C C . ARG A 1 436 ? -17.234 -10.359 -14.609 1 97.56 436 ARG A C 1
ATOM 3451 O O . ARG A 1 436 ? -16.516 -9.445 -15.023 1 97.56 436 ARG A O 1
ATOM 3458 N N . ARG A 1 437 ? -17.812 -10.383 -13.43 1 96.44 437 ARG A N 1
ATOM 3459 C CA . ARG A 1 437 ? -17.531 -9.32 -12.477 1 96.44 437 ARG A CA 1
ATOM 3460 C C . ARG A 1 437 ? -16.047 -9.305 -12.086 1 96.44 437 ARG A C 1
ATOM 3462 O O . ARG A 1 437 ? -15.43 -8.242 -12.008 1 96.44 437 ARG A O 1
ATOM 3469 N N . PHE A 1 438 ? -15.562 -10.492 -11.859 1 97.25 438 PHE A N 1
ATOM 3470 C CA . PHE A 1 438 ? -14.156 -10.648 -11.508 1 97.25 438 PHE A CA 1
ATOM 3471 C C . PHE A 1 438 ? -13.258 -10.094 -12.609 1 97.25 438 PHE A C 1
ATOM 3473 O O . PHE A 1 438 ? -12.297 -9.375 -12.336 1 97.25 438 PHE A O 1
ATOM 3480 N N . SER A 1 439 ? -13.547 -10.422 -13.828 1 97 439 SER A N 1
ATOM 3481 C CA . SER A 1 439 ? -12.797 -9.938 -14.992 1 97 439 SER A CA 1
ATOM 3482 C C . SER A 1 439 ? -12.852 -8.422 -15.086 1 97 439 SER A C 1
ATOM 3484 O O . SER A 1 439 ? -11.852 -7.777 -15.43 1 97 439 SER A O 1
ATOM 3486 N N . GLY A 1 440 ? -14 -7.875 -14.836 1 94.94 440 GLY A N 1
ATOM 3487 C CA . GLY A 1 440 ? -14.125 -6.426 -14.82 1 94.94 440 GLY A CA 1
ATOM 3488 C C . GLY A 1 440 ? -13.188 -5.758 -13.836 1 94.94 440 GLY A C 1
ATOM 3489 O O . GLY A 1 440 ? -12.523 -4.773 -14.164 1 94.94 440 GLY A O 1
ATOM 3490 N N . VAL A 1 441 ? -13.133 -6.273 -12.648 1 95.31 441 VAL A N 1
ATOM 3491 C CA . VAL A 1 441 ? -12.234 -5.766 -11.609 1 95.31 441 VAL A CA 1
ATOM 3492 C C . VAL A 1 441 ? -10.789 -5.957 -12.047 1 95.31 441 VAL A C 1
ATOM 3494 O O . VAL A 1 441 ? -9.969 -5.043 -11.93 1 95.31 441 VAL A O 1
ATOM 3497 N N . TYR A 1 442 ? -10.484 -7.133 -12.578 1 95.38 442 TYR A N 1
ATOM 3498 C CA . TYR A 1 442 ? -9.125 -7.48 -12.984 1 95.38 442 TYR A CA 1
ATOM 3499 C C . TYR A 1 442 ? -8.625 -6.547 -14.078 1 95.38 442 TYR A C 1
ATOM 3501 O O . TYR A 1 442 ? -7.453 -6.168 -14.094 1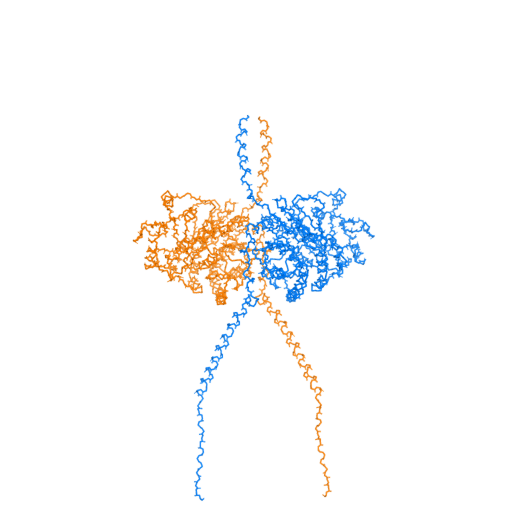 95.38 442 TYR A O 1
ATOM 3509 N N . ARG A 1 443 ? -9.453 -6.141 -14.984 1 93.19 443 ARG A N 1
ATOM 3510 C CA . ARG A 1 443 ? -9.062 -5.379 -16.172 1 93.19 443 ARG A CA 1
ATOM 3511 C C . ARG A 1 443 ? -8.984 -3.887 -15.852 1 93.19 443 ARG A C 1
ATOM 3513 O O . ARG A 1 443 ? -8.422 -3.111 -16.625 1 93.19 443 ARG A O 1
ATOM 3520 N N . GLU A 1 444 ? -9.547 -3.539 -14.773 1 90.62 444 GLU A N 1
ATOM 3521 C CA . GLU A 1 444 ? -9.656 -2.105 -14.516 1 90.62 444 GLU A CA 1
ATOM 3522 C C . GLU A 1 444 ? -8.477 -1.599 -13.695 1 90.62 444 GLU A C 1
ATOM 3524 O O . GLU A 1 444 ? -8.422 -1.811 -12.484 1 90.62 444 GLU A O 1
ATOM 3529 N N . HIS A 1 445 ? -7.621 -0.863 -14.359 1 85.12 445 HIS A N 1
ATOM 3530 C CA . HIS A 1 445 ? -6.465 -0.226 -13.742 1 85.12 445 HIS A CA 1
ATOM 3531 C C . HIS A 1 445 ? -6.27 1.193 -14.266 1 85.12 445 HIS A C 1
ATOM 3533 O O . HIS A 1 445 ? -6.707 1.517 -15.375 1 85.12 445 HIS A O 1
ATOM 3539 N N . LYS A 1 446 ? -5.688 1.964 -13.422 1 77.88 446 LYS A N 1
ATOM 3540 C CA . LYS A 1 446 ? -5.379 3.326 -13.852 1 77.88 446 LYS A CA 1
ATOM 3541 C C . LYS A 1 446 ? -4.402 3.326 -15.023 1 77.88 446 LYS A C 1
ATOM 3543 O O . LYS A 1 446 ? -4.477 4.184 -15.898 1 77.88 446 LYS A O 1
ATOM 3548 N N . ALA A 1 447 ? -3.439 2.41 -14.961 1 83.12 447 ALA A N 1
ATOM 3549 C CA . ALA A 1 447 ? -2.449 2.201 -16.016 1 83.12 447 ALA A CA 1
ATOM 3550 C C . ALA A 1 447 ? -2.193 0.715 -16.234 1 83.12 447 ALA A C 1
ATOM 3552 O O . ALA A 1 447 ? -2.414 -0.102 -15.344 1 83.12 447 ALA A O 1
ATOM 3553 N N . ARG A 1 448 ? -1.692 0.459 -17.438 1 85.94 448 ARG A N 1
ATOM 3554 C CA . ARG A 1 448 ? -1.318 -0.924 -17.703 1 85.94 448 ARG A CA 1
ATOM 3555 C C . ARG A 1 448 ? -0.165 -1.366 -16.812 1 85.94 448 ARG A C 1
ATOM 3557 O O . ARG A 1 448 ? 0.724 -0.572 -16.5 1 85.94 448 ARG A O 1
ATOM 3564 N N . SER A 1 449 ? -0.227 -2.59 -16.484 1 92.38 449 SER A N 1
ATOM 3565 C CA . SER A 1 449 ? 0.782 -3.148 -15.594 1 92.38 449 SER A CA 1
ATOM 3566 C C . SER A 1 449 ? 2.184 -2.99 -16.172 1 92.38 449 SER A C 1
ATOM 3568 O O . SER A 1 449 ? 3.127 -2.664 -15.453 1 92.38 449 SER A O 1
ATOM 3570 N N . LEU A 1 450 ? 2.312 -3.273 -17.422 1 94.44 450 LEU A N 1
ATOM 3571 C CA . LEU A 1 450 ? 3.623 -3.15 -18.047 1 94.44 450 LEU A CA 1
ATOM 3572 C C . LEU A 1 450 ? 4.145 -1.72 -17.953 1 94.44 450 LEU A C 1
ATOM 3574 O O . LEU A 1 450 ? 5.305 -1.501 -17.609 1 94.44 450 LEU A O 1
ATOM 3578 N N . GLU A 1 451 ? 3.318 -0.751 -18.219 1 94.44 451 GLU A N 1
ATOM 3579 C CA . GLU A 1 451 ? 3.705 0.652 -18.109 1 94.44 451 GLU A CA 1
ATOM 3580 C C . GLU A 1 451 ? 4.094 1.004 -16.672 1 94.44 451 GLU A C 1
ATOM 3582 O O . GLU A 1 451 ? 5.035 1.765 -16.453 1 94.44 451 GLU A O 1
ATOM 3587 N N . THR A 1 452 ? 3.33 0.511 -15.781 1 95.38 452 THR A N 1
ATOM 3588 C CA . THR A 1 452 ? 3.629 0.747 -14.367 1 95.38 452 THR A CA 1
ATOM 3589 C C . THR A 1 452 ? 4.992 0.168 -14 1 95.38 452 THR A C 1
ATOM 3591 O O . THR A 1 452 ? 5.77 0.805 -13.289 1 95.38 452 THR A O 1
ATOM 3594 N N . ALA A 1 453 ? 5.266 -1.034 -14.461 1 96.81 453 ALA A N 1
ATOM 3595 C CA . ALA A 1 453 ? 6.57 -1.647 -14.219 1 96.81 453 ALA A CA 1
ATOM 3596 C C . ALA A 1 453 ? 7.695 -0.771 -14.758 1 96.81 453 ALA A C 1
ATOM 3598 O O . ALA A 1 453 ? 8.68 -0.51 -14.055 1 96.81 453 ALA A O 1
ATOM 3599 N N . LEU A 1 454 ? 7.547 -0.313 -15.984 1 97.12 454 LEU A N 1
ATOM 3600 C CA . LEU A 1 454 ? 8.57 0.513 -16.625 1 97.12 454 LEU A CA 1
ATOM 3601 C C . LEU A 1 454 ? 8.773 1.812 -15.852 1 97.12 454 LEU A C 1
ATOM 3603 O O . LEU A 1 454 ? 9.914 2.23 -15.625 1 97.12 454 LEU A O 1
ATOM 3607 N N . TRP A 1 455 ? 7.66 2.393 -15.438 1 96.5 455 TRP A N 1
ATOM 3608 C CA . TRP A 1 455 ? 7.734 3.646 -14.695 1 96.5 455 TRP A CA 1
ATOM 3609 C C . TRP A 1 455 ? 8.539 3.473 -13.414 1 96.5 455 TRP A C 1
ATOM 3611 O O . TRP A 1 455 ? 9.406 4.293 -13.102 1 96.5 455 TRP A O 1
ATOM 3621 N N . TRP A 1 456 ? 8.336 2.432 -12.711 1 97.19 456 TRP A N 1
ATOM 3622 C CA . TRP A 1 456 ? 8.984 2.223 -11.422 1 97.19 456 TRP A CA 1
ATOM 3623 C C . TRP A 1 456 ? 10.453 1.856 -11.609 1 97.19 456 TRP A C 1
ATOM 3625 O O . TRP A 1 456 ? 11.312 2.295 -10.836 1 97.19 456 TRP A O 1
ATOM 3635 N N . VAL A 1 457 ? 10.719 1 -12.586 1 98 457 VAL A N 1
ATOM 3636 C CA . VAL A 1 457 ? 12.109 0.673 -12.859 1 98 457 VAL A CA 1
ATOM 3637 C C . VAL A 1 457 ? 12.891 1.949 -13.18 1 98 457 VAL A C 1
ATOM 3639 O O . VAL A 1 457 ? 13.969 2.178 -12.625 1 98 457 VAL A O 1
ATOM 3642 N N . GLU A 1 458 ? 12.375 2.764 -14 1 97.75 458 GLU A N 1
ATOM 3643 C CA . GLU A 1 458 ? 13.023 4.023 -14.367 1 97.75 458 GLU A CA 1
ATOM 3644 C C . GLU A 1 458 ? 13.07 4.984 -13.18 1 97.75 458 GLU A C 1
ATOM 3646 O O . GLU A 1 458 ? 14 5.785 -13.07 1 97.75 458 GLU A O 1
ATOM 3651 N N . TYR A 1 459 ? 12.031 4.93 -12.336 1 96.81 459 TYR A N 1
ATOM 3652 C CA . TYR A 1 459 ? 12.047 5.73 -11.109 1 96.81 459 TYR A CA 1
ATOM 3653 C C . TYR A 1 459 ? 13.25 5.387 -10.25 1 96.81 459 TYR A C 1
ATOM 3655 O O . TYR A 1 459 ? 13.922 6.281 -9.727 1 96.81 459 TYR A O 1
ATOM 3663 N N . VAL A 1 460 ? 13.508 4.109 -10.078 1 97.56 460 VAL A N 1
ATOM 3664 C CA . VAL A 1 460 ? 14.664 3.658 -9.312 1 97.56 460 VAL A CA 1
ATOM 3665 C C . VAL A 1 460 ? 15.945 4.188 -9.953 1 97.56 460 VAL A C 1
ATOM 3667 O O . VAL A 1 460 ? 16.859 4.617 -9.25 1 97.56 460 VAL A O 1
ATOM 3670 N N . LEU A 1 461 ? 15.984 4.176 -11.281 1 97.12 461 LEU A N 1
ATOM 3671 C CA . LEU A 1 461 ? 17.141 4.699 -12.008 1 97.12 461 LEU A CA 1
ATOM 3672 C C . LEU A 1 461 ? 17.297 6.195 -11.781 1 97.12 461 LEU A C 1
ATOM 3674 O O . LEU A 1 461 ? 18.375 6.668 -11.438 1 97.12 461 LEU A O 1
ATOM 3678 N N . ARG A 1 462 ? 16.219 6.934 -11.852 1 95.06 462 ARG A N 1
ATOM 3679 C CA . ARG A 1 462 ? 16.25 8.391 -11.766 1 95.06 462 ARG A CA 1
ATOM 3680 C C . ARG A 1 462 ? 16.594 8.852 -10.352 1 95.06 462 ARG A C 1
ATOM 3682 O O . ARG A 1 462 ? 17.203 9.906 -10.164 1 95.06 462 ARG A O 1
ATOM 3689 N N . HIS A 1 463 ? 16.25 8.047 -9.391 1 95 463 HIS A N 1
ATOM 3690 C CA . HIS A 1 463 ? 16.453 8.469 -8.008 1 95 463 HIS A CA 1
ATOM 3691 C C . HIS A 1 463 ? 17.516 7.617 -7.324 1 95 463 HIS A C 1
ATOM 3693 O O . HIS A 1 463 ? 17.469 7.395 -6.113 1 95 463 HIS A O 1
ATOM 3699 N N . GLU A 1 464 ? 18.422 7.066 -8.094 1 93.81 464 GLU A N 1
ATOM 3700 C CA . GLU A 1 464 ? 19.625 6.406 -7.609 1 93.81 464 GLU A CA 1
ATOM 3701 C C . GLU A 1 464 ? 19.297 5.352 -6.555 1 93.81 464 GLU A C 1
ATOM 3703 O O . GLU A 1 464 ? 19.859 5.359 -5.461 1 93.81 464 GLU A O 1
ATOM 3708 N N . GLY A 1 465 ? 18.328 4.539 -6.891 1 96.5 465 GLY A N 1
ATOM 3709 C CA . GLY A 1 465 ? 17.969 3.432 -6.02 1 96.5 465 GLY A CA 1
ATOM 3710 C C . GLY A 1 465 ? 16.75 3.732 -5.16 1 96.5 465 GLY A C 1
ATOM 3711 O O . GLY A 1 465 ? 16.234 2.85 -4.469 1 96.5 465 GLY A O 1
ATOM 3712 N N . ALA A 1 466 ? 16.359 5.027 -5.043 1 96.31 466 ALA A N 1
ATOM 3713 C CA . ALA A 1 466 ? 15.172 5.488 -4.332 1 96.31 466 ALA A CA 1
ATOM 3714 C C . ALA A 1 466 ? 15.203 5.059 -2.869 1 96.31 466 ALA A C 1
ATOM 3716 O O . ALA A 1 466 ? 14.25 4.457 -2.371 1 96.31 466 ALA A O 1
ATOM 3717 N N . PRO A 1 467 ? 16.25 5.398 -2.102 1 94.38 467 PRO A N 1
ATOM 3718 C CA . PRO A 1 467 ? 16.359 4.973 -0.704 1 94.38 467 PRO A CA 1
ATOM 3719 C C . PRO A 1 467 ? 15.219 5.504 0.167 1 94.38 467 PRO A C 1
ATOM 3721 O O . PRO A 1 467 ? 14.93 4.941 1.226 1 94.38 467 PRO A O 1
ATOM 3724 N N . HIS A 1 468 ? 14.555 6.586 -0.279 1 93.62 468 HIS A N 1
ATOM 3725 C CA . HIS A 1 468 ? 13.484 7.219 0.486 1 93.62 468 HIS A CA 1
ATOM 3726 C C . HIS A 1 468 ? 12.258 6.312 0.567 1 93.62 468 HIS A C 1
ATOM 3728 O O . HIS A 1 468 ? 11.352 6.559 1.368 1 93.62 468 HIS A O 1
ATOM 3734 N N . LEU A 1 469 ? 12.219 5.191 -0.176 1 95.44 469 LEU A N 1
ATOM 3735 C CA . LEU A 1 469 ? 11.07 4.289 -0.164 1 95.44 469 LEU A CA 1
ATOM 3736 C C . LEU A 1 469 ? 11.266 3.18 0.866 1 95.44 469 LEU A C 1
ATOM 3738 O O . LEU A 1 469 ? 10.328 2.443 1.176 1 95.44 469 LEU A O 1
ATOM 3742 N N . ARG A 1 470 ? 12.406 3.055 1.411 1 91.44 470 ARG A N 1
ATOM 3743 C CA . ARG A 1 470 ? 12.758 1.911 2.248 1 91.44 470 ARG A CA 1
ATOM 3744 C C . ARG A 1 470 ? 12.109 2.02 3.623 1 91.44 470 ARG A C 1
ATOM 3746 O O . ARG A 1 470 ? 11.969 3.117 4.164 1 91.44 470 ARG A O 1
ATOM 3753 N N . ALA A 1 471 ? 11.836 0.917 4.184 1 87.44 471 ALA A N 1
ATOM 3754 C CA . ALA A 1 471 ? 11.117 0.824 5.453 1 87.44 471 ALA A CA 1
ATOM 3755 C C . ALA A 1 471 ? 12.062 1.025 6.633 1 87.44 471 ALA A C 1
ATOM 3757 O O . ALA A 1 471 ? 13.203 0.547 6.613 1 87.44 471 ALA A O 1
ATOM 3758 N N . ALA A 1 472 ? 11.57 1.63 7.605 1 92.75 472 ALA A N 1
ATOM 3759 C CA . ALA A 1 472 ? 12.328 1.803 8.844 1 92.75 472 ALA A CA 1
ATOM 3760 C C . ALA A 1 472 ? 12.453 0.482 9.602 1 92.75 472 ALA A C 1
ATOM 3762 O O . ALA A 1 472 ? 13.336 0.325 10.445 1 92.75 472 ALA A O 1
ATO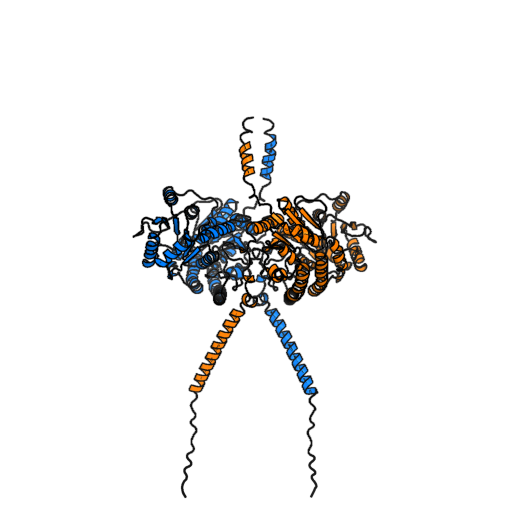M 3763 N N . SER A 1 473 ? 11.602 -0.468 9.258 1 94 473 SER A N 1
ATOM 3764 C CA . SER A 1 473 ? 11.594 -1.751 9.953 1 94 473 SER A CA 1
ATOM 3765 C C . SER A 1 473 ? 12.922 -2.48 9.781 1 94 473 SER A C 1
ATOM 3767 O O . SER A 1 473 ? 13.297 -3.293 10.633 1 94 473 SER A O 1
ATOM 3769 N N . LEU A 1 474 ? 13.633 -2.23 8.766 1 93.44 474 LEU A N 1
ATOM 3770 C CA . LEU A 1 474 ? 14.867 -2.938 8.461 1 93.44 474 LEU A CA 1
ATOM 3771 C C . LEU A 1 474 ? 15.992 -2.496 9.391 1 93.44 474 LEU A C 1
ATOM 3773 O O . LEU A 1 474 ? 17.031 -3.146 9.461 1 93.44 474 LEU A O 1
ATOM 3777 N N . ARG A 1 475 ? 15.742 -1.432 10.125 1 93.06 475 ARG A N 1
ATOM 3778 C CA . ARG A 1 475 ? 16.766 -0.915 11.016 1 93.06 475 ARG A CA 1
ATOM 3779 C C . ARG A 1 475 ? 16.594 -1.453 12.43 1 93.06 475 ARG A C 1
ATOM 3781 O O . ARG A 1 475 ? 17.422 -1.19 13.312 1 93.06 475 ARG A O 1
ATOM 3788 N N . LEU A 1 476 ? 15.539 -2.119 12.672 1 95.06 476 LEU A N 1
ATOM 3789 C CA . LEU A 1 476 ? 15.227 -2.611 14.008 1 95.06 476 LEU A CA 1
ATOM 3790 C C . LEU A 1 476 ? 15.391 -4.125 14.086 1 95.06 476 LEU A C 1
ATOM 3792 O O . LEU A 1 476 ? 15.172 -4.828 13.102 1 95.06 476 LEU A O 1
ATOM 3796 N N . ALA A 1 477 ? 15.781 -4.52 15.305 1 93.56 477 ALA A N 1
ATOM 3797 C CA . ALA A 1 477 ? 15.711 -5.949 15.586 1 93.56 477 ALA A CA 1
ATOM 3798 C C . ALA A 1 477 ? 14.266 -6.41 15.742 1 93.56 477 ALA A C 1
ATOM 3800 O O . ALA A 1 477 ? 13.367 -5.59 15.969 1 93.56 477 ALA A O 1
ATOM 3801 N N . TRP A 1 478 ? 14.141 -7.707 15.602 1 89.69 478 TRP A N 1
ATOM 3802 C CA . TRP A 1 478 ? 12.789 -8.266 15.648 1 89.69 478 TRP A CA 1
ATOM 3803 C C . TRP A 1 478 ? 12.109 -7.934 16.969 1 89.69 478 TRP A C 1
ATOM 3805 O O . TRP A 1 478 ? 10.914 -7.641 17 1 89.69 478 TRP A O 1
ATOM 3815 N N . TYR A 1 479 ? 12.805 -7.984 18.094 1 93.19 479 TYR A N 1
ATOM 3816 C CA . TYR A 1 479 ? 12.203 -7.754 19.391 1 93.19 479 TYR A CA 1
ATOM 3817 C C . TYR A 1 479 ? 11.875 -6.277 19.594 1 93.19 479 TYR A C 1
ATOM 3819 O O . TYR A 1 479 ? 10.984 -5.934 20.375 1 93.19 479 TYR A O 1
ATOM 3827 N N . GLU A 1 480 ? 12.594 -5.344 18.859 1 96.12 480 GLU A N 1
ATOM 3828 C CA . GLU A 1 480 ? 12.273 -3.922 18.875 1 96.12 480 GLU A CA 1
ATOM 3829 C C . GLU A 1 480 ? 11.016 -3.635 18.062 1 96.12 480 GLU A C 1
ATOM 3831 O O . GLU A 1 480 ? 10.172 -2.84 18.469 1 96.12 480 GLU A O 1
ATOM 3836 N N . LEU A 1 481 ? 10.977 -4.352 16.922 1 93.56 481 LEU A N 1
ATOM 3837 C CA . LEU A 1 481 ? 9.836 -4.168 16.031 1 93.56 481 LEU A CA 1
ATOM 3838 C C . LEU A 1 481 ? 8.539 -4.598 16.719 1 93.56 481 LEU A C 1
ATOM 3840 O O . LEU A 1 481 ? 7.48 -4.012 16.469 1 93.56 481 LEU A O 1
ATOM 3844 N N . LEU A 1 482 ? 8.648 -5.574 17.625 1 91.44 482 LEU A N 1
ATOM 3845 C CA . LEU A 1 482 ? 7.484 -6.082 18.344 1 91.44 482 LEU A CA 1
ATOM 3846 C C . LEU A 1 482 ? 7.293 -5.355 19.672 1 91.44 482 LEU A C 1
ATOM 3848 O O . LEU A 1 482 ? 6.406 -5.703 20.453 1 91.44 482 LEU A O 1
ATOM 3852 N N . LEU A 1 483 ? 8.141 -4.414 19.984 1 95.75 483 LEU A N 1
ATOM 3853 C CA . LEU A 1 483 ? 8.109 -3.598 21.203 1 95.75 483 LEU A CA 1
ATOM 3854 C C . LEU A 1 483 ? 8.258 -4.465 22.453 1 95.75 483 LEU A C 1
ATOM 3856 O O . LEU A 1 483 ? 7.699 -4.148 23.5 1 95.75 483 LEU A O 1
ATOM 3860 N N . LEU A 1 484 ? 8.93 -5.574 22.266 1 94 484 LEU A N 1
ATOM 3861 C CA . LEU A 1 484 ? 9.141 -6.453 23.422 1 94 484 LEU A CA 1
ATOM 3862 C C . LEU A 1 484 ? 10.102 -5.82 24.422 1 94 484 LEU A C 1
ATOM 3864 O O . LEU A 1 484 ? 9.969 -6.031 25.625 1 94 484 LEU A O 1
ATOM 3868 N N . ASP A 1 485 ? 11.102 -5.125 23.891 1 96.56 485 ASP A N 1
ATOM 3869 C CA . ASP A 1 485 ? 12 -4.398 24.781 1 96.56 485 ASP A CA 1
ATOM 3870 C C . ASP A 1 485 ? 11.242 -3.369 25.609 1 96.56 485 ASP A C 1
ATOM 3872 O O . ASP A 1 485 ? 11.445 -3.268 26.812 1 96.56 485 ASP A O 1
ATOM 3876 N N . VAL A 1 486 ? 10.312 -2.666 24.953 1 96.69 486 VAL A N 1
ATOM 3877 C CA . VAL A 1 486 ? 9.484 -1.674 25.625 1 96.69 486 VAL A CA 1
ATOM 3878 C C . VAL A 1 486 ? 8.586 -2.361 26.656 1 96.69 486 VAL A C 1
ATOM 3880 O O . VAL A 1 486 ? 8.5 -1.932 27.812 1 96.69 486 VAL A O 1
ATOM 3883 N N . ALA A 1 487 ? 7.918 -3.406 26.281 1 95.81 487 ALA A N 1
ATOM 3884 C CA . ALA A 1 487 ? 7.039 -4.156 27.172 1 95.81 487 ALA A CA 1
ATOM 3885 C C . ALA A 1 487 ? 7.812 -4.688 28.375 1 95.81 487 ALA A C 1
ATOM 3887 O O . ALA A 1 487 ? 7.332 -4.621 29.516 1 95.81 487 ALA A O 1
ATOM 3888 N N . ALA A 1 488 ? 8.938 -5.227 28.125 1 96.38 488 ALA A N 1
ATOM 3889 C CA . ALA A 1 488 ? 9.781 -5.766 29.188 1 96.38 488 ALA A CA 1
ATOM 3890 C C . ALA A 1 488 ? 10.156 -4.676 30.188 1 96.38 488 ALA A C 1
ATOM 3892 O O . ALA A 1 488 ? 10.125 -4.895 31.406 1 96.38 488 ALA A O 1
ATOM 3893 N N . ALA A 1 489 ? 10.555 -3.576 29.641 1 96.69 489 ALA A N 1
ATOM 3894 C CA . ALA A 1 489 ? 10.93 -2.459 30.5 1 96.69 489 ALA A CA 1
ATOM 3895 C C . ALA A 1 489 ? 9.766 -2.025 31.375 1 96.69 489 ALA A C 1
ATOM 3897 O O . ALA A 1 489 ? 9.938 -1.776 32.562 1 96.69 489 ALA A O 1
ATOM 3898 N N . VAL A 1 490 ? 8.625 -1.902 30.797 1 96.5 490 VAL A N 1
ATOM 3899 C CA . VAL A 1 490 ? 7.43 -1.507 31.531 1 96.5 490 VAL A CA 1
ATOM 3900 C C . VAL A 1 490 ? 7.098 -2.566 32.594 1 96.5 490 VAL A C 1
ATOM 3902 O O . VAL A 1 490 ? 6.758 -2.236 33.719 1 96.5 490 VAL A O 1
ATOM 3905 N N . ALA A 1 491 ? 7.176 -3.818 32.219 1 96.25 491 ALA A N 1
ATOM 3906 C CA . ALA A 1 491 ? 6.902 -4.918 33.125 1 96.25 491 ALA A CA 1
ATOM 3907 C C . ALA A 1 491 ? 7.891 -4.914 34.312 1 96.25 491 ALA A C 1
ATOM 3909 O O . ALA A 1 491 ? 7.504 -5.125 35.438 1 96.25 491 ALA A O 1
ATOM 3910 N N . LEU A 1 492 ? 9.117 -4.742 34 1 96.62 492 LEU A N 1
ATOM 3911 C CA . LEU A 1 492 ? 10.148 -4.707 35.031 1 96.62 492 LEU A CA 1
ATOM 3912 C C . LEU A 1 492 ? 9.93 -3.537 36 1 96.62 492 LEU A C 1
ATOM 3914 O O . LEU A 1 492 ? 10.117 -3.674 37.188 1 96.62 492 LEU A O 1
ATOM 3918 N N . ALA A 1 493 ? 9.586 -2.406 35.406 1 96.62 493 ALA A N 1
ATOM 3919 C CA . ALA A 1 493 ? 9.297 -1.243 36.25 1 96.62 493 ALA A CA 1
ATOM 3920 C C . ALA A 1 493 ? 8.094 -1.505 37.156 1 96.62 493 ALA A C 1
ATOM 3922 O O . ALA A 1 493 ? 8.102 -1.13 38.312 1 96.62 493 ALA A O 1
ATOM 3923 N N . ALA A 1 494 ? 7.105 -2.109 36.531 1 96.19 494 ALA A N 1
ATOM 3924 C CA . ALA A 1 494 ? 5.918 -2.455 37.312 1 96.19 494 ALA A CA 1
ATOM 3925 C C . ALA A 1 494 ? 6.262 -3.447 38.438 1 96.19 494 ALA A C 1
ATOM 3927 O O . ALA A 1 494 ? 5.793 -3.311 39.562 1 96.19 494 ALA A O 1
ATOM 3928 N N . LEU A 1 495 ? 7.035 -4.395 38.094 1 96.62 495 LEU A N 1
ATOM 3929 C CA . LEU A 1 495 ? 7.457 -5.383 39.094 1 96.62 495 LEU A CA 1
ATOM 3930 C C . LEU A 1 495 ? 8.258 -4.73 40.188 1 96.62 495 LEU A C 1
ATOM 3932 O O . LEU A 1 495 ? 8.062 -5.039 41.375 1 96.62 495 LEU A O 1
ATOM 3936 N N . ALA A 1 496 ? 9.125 -3.885 39.844 1 96.94 496 ALA A N 1
ATOM 3937 C CA . ALA A 1 496 ? 9.922 -3.158 40.844 1 96.94 496 ALA A CA 1
ATOM 3938 C C . ALA A 1 496 ? 9.031 -2.334 41.75 1 96.94 496 ALA A C 1
ATOM 3940 O O . ALA A 1 496 ? 9.25 -2.291 42.969 1 96.94 496 ALA A O 1
ATOM 3941 N N . ALA A 1 497 ? 8.094 -1.715 41.156 1 96.69 497 ALA A N 1
ATOM 3942 C CA . ALA A 1 497 ? 7.156 -0.921 41.938 1 96.69 497 ALA A CA 1
ATOM 3943 C C . ALA A 1 497 ? 6.359 -1.805 42.906 1 96.69 497 ALA A C 1
ATOM 3945 O O . ALA A 1 497 ? 6.145 -1.438 44.062 1 96.69 497 ALA A O 1
ATOM 3946 N N . LEU A 1 498 ? 5.961 -2.916 42.406 1 96.56 498 LEU A N 1
ATOM 3947 C CA . LEU A 1 498 ? 5.207 -3.85 43.219 1 96.56 498 LEU A CA 1
ATOM 3948 C C . LEU A 1 498 ? 6.07 -4.391 44.344 1 96.56 498 LEU A C 1
ATOM 3950 O O . LEU A 1 498 ? 5.605 -4.52 45.5 1 96.56 498 LEU A O 1
ATOM 3954 N N . LEU A 1 499 ? 7.258 -4.73 44.094 1 96.44 499 LEU A N 1
ATOM 3955 C CA . LEU A 1 499 ? 8.18 -5.23 45.094 1 96.44 499 LEU A CA 1
ATOM 3956 C C . LEU A 1 499 ? 8.477 -4.16 46.156 1 96.44 499 LEU A C 1
ATOM 3958 O O . LEU A 1 499 ? 8.555 -4.461 47.344 1 96.44 499 LEU A O 1
ATOM 3962 N N . LEU A 1 500 ? 8.633 -2.963 45.688 1 96.69 500 LEU A N 1
ATOM 3963 C CA . LEU A 1 500 ? 8.859 -1.851 46.594 1 96.69 500 LEU A CA 1
ATOM 3964 C C . LEU A 1 500 ? 7.637 -1.621 47.5 1 96.69 500 LEU A C 1
ATOM 3966 O O . LEU A 1 500 ? 7.773 -1.346 48.688 1 96.69 500 LEU A O 1
ATOM 3970 N N . ALA A 1 501 ? 6.543 -1.685 46.844 1 96.44 501 ALA A N 1
ATOM 3971 C CA . ALA A 1 501 ? 5.305 -1.552 47.594 1 96.44 501 ALA A CA 1
ATOM 3972 C C . ALA A 1 501 ? 5.172 -2.674 48.625 1 96.44 501 ALA A C 1
ATOM 3974 O O . ALA A 1 501 ? 4.781 -2.436 49.781 1 96.44 501 ALA A O 1
ATOM 3975 N N . ALA A 1 502 ? 5.477 -3.852 48.188 1 95.88 502 ALA A N 1
ATOM 3976 C CA . ALA A 1 502 ? 5.418 -5 49.094 1 95.88 502 ALA A CA 1
ATOM 3977 C C . ALA A 1 502 ? 6.414 -4.852 50.25 1 95.88 502 ALA A C 1
ATOM 3979 O O . ALA A 1 502 ? 6.098 -5.172 51.375 1 95.88 502 ALA A O 1
ATOM 3980 N N . PHE A 1 503 ? 7.559 -4.438 49.906 1 95.31 503 PHE A N 1
ATOM 3981 C CA . PHE A 1 503 ? 8.586 -4.191 50.906 1 95.31 503 PHE A CA 1
ATOM 3982 C C . PHE A 1 503 ? 8.125 -3.139 51.906 1 95.31 503 PHE A C 1
ATOM 3984 O O . PHE A 1 503 ? 8.289 -3.314 53.125 1 95.31 503 PHE A O 1
ATOM 3991 N N . ALA A 1 504 ? 7.535 -2.09 51.406 1 95.81 504 ALA A N 1
ATOM 3992 C CA . ALA A 1 504 ? 7.031 -1.018 52.25 1 95.81 504 ALA A CA 1
ATOM 3993 C C . ALA A 1 504 ? 5.91 -1.519 53.156 1 95.81 504 ALA A C 1
ATOM 3995 O O . ALA A 1 504 ? 5.867 -1.189 54.344 1 95.81 504 ALA A O 1
ATOM 3996 N N . LEU A 1 505 ? 5.102 -2.297 52.562 1 95.19 505 LEU A N 1
ATOM 3997 C CA . LEU A 1 505 ? 3.99 -2.854 53.344 1 95.19 505 LEU A CA 1
ATOM 3998 C C . LEU A 1 505 ? 4.496 -3.805 54.406 1 95.19 505 LEU A C 1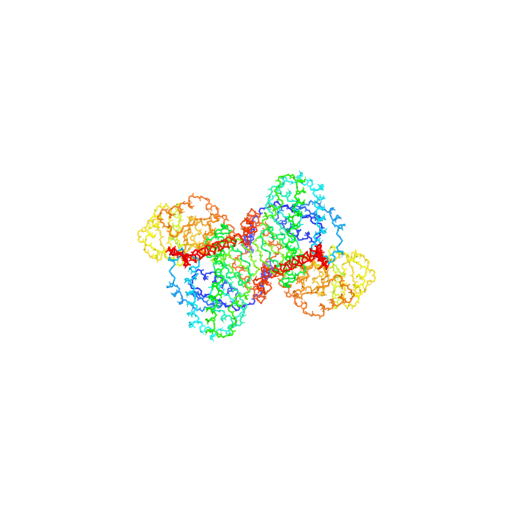
ATOM 4000 O O . LEU A 1 505 ? 3.969 -3.824 55.531 1 95.19 505 LEU A O 1
ATOM 4004 N N . ARG A 1 506 ? 5.438 -4.578 54.094 1 94.38 506 ARG A N 1
ATOM 4005 C CA . ARG A 1 506 ? 6.023 -5.492 55.062 1 94.38 506 ARG A CA 1
ATOM 4006 C C . ARG A 1 506 ? 6.691 -4.727 56.188 1 94.38 506 ARG A C 1
ATOM 4008 O O . ARG A 1 506 ? 6.586 -5.113 57.375 1 94.38 506 ARG A O 1
ATOM 4015 N N . ARG A 1 507 ? 7.352 -3.689 55.844 1 94 507 ARG A N 1
ATOM 4016 C CA . ARG A 1 507 ? 8.016 -2.855 56.844 1 94 507 ARG A CA 1
ATOM 4017 C C . ARG A 1 507 ? 6.992 -2.168 57.75 1 94 507 ARG A C 1
ATOM 4019 O O . ARG A 1 507 ? 7.195 -2.061 58.969 1 94 507 ARG A O 1
ATOM 4026 N N . LEU A 1 508 ? 5.969 -1.755 57.125 1 93.88 508 LEU A N 1
ATOM 4027 C CA . LEU A 1 508 ? 4.895 -1.127 57.875 1 93.88 508 LEU A CA 1
ATOM 4028 C C . LEU A 1 508 ? 4.211 -2.139 58.812 1 93.88 508 LEU A C 1
ATOM 4030 O O . LEU A 1 508 ? 3.879 -1.823 59.938 1 93.88 508 LEU A O 1
ATOM 4034 N N . TRP A 1 509 ? 4.027 -3.369 58.281 1 92.31 509 TRP A N 1
ATOM 4035 C CA . TRP A 1 509 ? 3.408 -4.441 59.062 1 92.31 509 TRP A CA 1
ATOM 4036 C C . TRP A 1 509 ? 4.285 -4.836 60.25 1 92.31 509 TRP A C 1
ATOM 4038 O O . TRP A 1 509 ? 3.787 -5.055 61.344 1 92.31 509 TRP A O 1
ATOM 4048 N N . ARG A 1 510 ? 5.547 -4.84 60.156 1 91.69 510 ARG A N 1
ATOM 4049 C CA . ARG A 1 510 ? 6.484 -5.176 61.219 1 91.69 510 ARG A CA 1
ATOM 4050 C C . ARG A 1 510 ? 6.547 -4.066 62.25 1 91.69 510 ARG A C 1
ATOM 4052 O O . ARG A 1 510 ? 6.699 -4.336 63.438 1 91.69 510 ARG A O 1
ATOM 4059 N N . ALA A 1 511 ? 6.328 -2.865 61.75 1 91.5 511 ALA A N 1
ATOM 4060 C CA . ALA A 1 511 ? 6.379 -1.718 62.656 1 91.5 511 ALA A CA 1
ATOM 4061 C C . ALA A 1 511 ? 5.117 -1.639 63.531 1 91.5 511 ALA A C 1
ATOM 4063 O O . ALA A 1 511 ? 5.16 -1.15 64.625 1 91.5 511 ALA A O 1
ATOM 4064 N N . LEU A 1 512 ? 4.078 -2.217 63.156 1 89.81 512 LEU A N 1
ATOM 4065 C CA . LEU A 1 512 ? 2.803 -2.137 63.875 1 89.81 512 LEU A CA 1
ATOM 4066 C C . LEU A 1 512 ? 2.594 -3.361 64.75 1 89.81 512 LEU A C 1
ATOM 4068 O O . LEU A 1 512 ? 1.717 -3.363 65.625 1 89.81 512 LEU A O 1
ATOM 4072 N N . ARG A 1 513 ? 3.271 -4.434 64.562 1 82.06 513 ARG A N 1
ATOM 4073 C CA . ARG A 1 513 ? 3.162 -5.582 65.5 1 82.06 513 ARG A CA 1
ATOM 4074 C C . ARG A 1 513 ? 3.736 -5.266 66.875 1 82.06 513 ARG A C 1
ATOM 4076 O O . ARG A 1 513 ? 4.852 -4.754 66.938 1 82.06 513 ARG A O 1
ATOM 4083 N N . PRO A 1 514 ? 2.918 -5.16 67.875 1 69.88 514 PRO A N 1
ATOM 4084 C CA . PRO A 1 514 ? 3.355 -4.887 69.25 1 69.88 514 PRO A CA 1
ATOM 4085 C C . PRO A 1 514 ? 4.469 -5.82 69.75 1 69.88 514 PRO A C 1
ATOM 4087 O O . PRO A 1 514 ? 4.5 -6.992 69.312 1 69.88 514 PRO A O 1
ATOM 4090 N N . SER A 1 515 ? 5.559 -5.262 70 1 61.91 515 SER A N 1
ATOM 4091 C CA . SER A 1 515 ? 6.617 -6.031 70.625 1 61.91 515 SER A CA 1
ATOM 4092 C C . SER A 1 515 ? 6.078 -6.82 71.812 1 61.91 515 SER A C 1
ATOM 4094 O O . SER A 1 515 ? 5.512 -6.242 72.75 1 61.91 515 SER A O 1
ATOM 4096 N N . THR A 1 516 ? 5.504 -7.902 71.75 1 58.38 516 THR A N 1
ATOM 4097 C CA . THR A 1 516 ? 5.254 -8.68 72.938 1 58.38 516 THR A CA 1
ATOM 4098 C C . THR A 1 516 ? 6.523 -8.797 73.75 1 58.38 516 THR A C 1
ATOM 4100 O O . THR A 1 516 ? 7.508 -9.398 73.312 1 58.38 516 THR A O 1
ATOM 4103 N N . ALA A 1 517 ? 6.699 -7.922 74.688 1 56.66 517 ALA A N 1
ATOM 4104 C CA . ALA A 1 517 ? 7.715 -8.039 75.75 1 56.66 517 ALA A CA 1
ATOM 4105 C C . ALA A 1 517 ? 7.707 -9.43 76.375 1 56.66 517 ALA A C 1
ATOM 4107 O O . ALA A 1 517 ? 6.645 -9.977 76.688 1 56.66 517 ALA A O 1
ATOM 4108 N N . PRO A 1 518 ? 8.789 -10.062 76.25 1 52.56 518 PRO A N 1
ATOM 4109 C CA . PRO A 1 518 ? 8.82 -11.297 77.062 1 52.56 518 PRO A CA 1
ATOM 4110 C C . PRO A 1 518 ? 8.516 -11.07 78.5 1 52.56 518 PRO A C 1
ATOM 4112 O O . PRO A 1 518 ? 8.898 -10.031 79.062 1 52.56 518 PRO A O 1
ATOM 4115 N N . ALA A 1 519 ? 7.547 -11.75 79.125 1 51.72 519 ALA A N 1
ATOM 4116 C CA . ALA A 1 519 ? 7.328 -11.867 80.562 1 51.72 519 ALA A CA 1
ATOM 4117 C C . ALA A 1 519 ? 8.539 -12.484 81.312 1 51.72 519 ALA A C 1
ATOM 4119 O O . ALA A 1 519 ? 8.93 -13.617 81 1 51.72 519 ALA A O 1
ATOM 4120 N N . HIS A 1 520 ? 9.367 -11.727 81.688 1 50.31 520 HIS A N 1
ATOM 4121 C CA . HIS A 1 520 ? 10.367 -12.203 82.688 1 50.31 520 HIS A CA 1
ATOM 4122 C C . HIS A 1 520 ? 9.719 -12.773 83.938 1 50.31 520 HIS A C 1
ATOM 4124 O O . HIS A 1 520 ? 8.898 -12.109 84.562 1 50.31 520 HIS A O 1
ATOM 4130 N N . HIS A 1 521 ? 9.633 -14.062 84.062 1 50.12 521 HIS A N 1
ATOM 4131 C CA . HIS A 1 521 ? 9.391 -14.797 85.312 1 50.12 521 HIS A CA 1
ATOM 4132 C C . HIS A 1 521 ? 10.477 -14.5 86.312 1 50.12 521 HIS A C 1
ATOM 4134 O O . HIS A 1 521 ? 11.656 -14.742 86.062 1 50.12 521 HIS A O 1
ATOM 4140 N N . ALA A 1 522 ? 10.266 -13.586 87.188 1 46.56 522 ALA A N 1
ATOM 4141 C CA . ALA A 1 522 ? 11 -13.383 88.438 1 46.56 522 ALA A CA 1
ATOM 4142 C C . ALA A 1 522 ? 10.805 -14.562 89.375 1 46.56 522 ALA A C 1
ATOM 4144 O O . ALA A 1 522 ? 9.68 -14.875 89.812 1 46.56 522 ALA A O 1
ATOM 4145 N N . ARG A 1 523 ? 11.656 -15.602 89.375 1 41.81 523 ARG A N 1
ATOM 4146 C CA . ARG A 1 523 ? 11.852 -16.609 90.438 1 41.81 523 ARG A CA 1
ATOM 4147 C C . ARG A 1 523 ? 12.227 -15.969 91.75 1 41.81 523 ARG A C 1
ATOM 4149 O O . ARG A 1 523 ? 13.172 -15.188 91.812 1 41.81 523 ARG A O 1
ATOM 4156 N N . LEU A 1 524 ? 11.234 -15.844 92.625 1 41.91 524 LEU A N 1
ATOM 4157 C CA . LEU A 1 524 ? 11.383 -15.648 94.062 1 41.91 524 LEU A CA 1
ATOM 4158 C C . LEU A 1 524 ? 12.156 -16.812 94.688 1 41.91 524 LEU A C 1
ATOM 4160 O O . LEU A 1 524 ? 11.719 -17.953 94.625 1 41.91 524 LEU A O 1
ATOM 4164 N N . ARG A 1 525 ? 13.43 -16.859 94.438 1 32.28 525 ARG A N 1
ATOM 4165 C CA . ARG A 1 525 ? 14.211 -17.688 95.375 1 32.28 525 ARG A CA 1
ATOM 4166 C C . ARG A 1 525 ? 14.156 -17.141 96.812 1 32.28 525 ARG A C 1
ATOM 4168 O O . ARG A 1 525 ? 14.68 -16.062 97.062 1 32.28 525 ARG A O 1
ATOM 4175 N N . LYS A 1 526 ? 12.953 -17.359 97.375 1 34.53 526 LYS A N 1
ATOM 4176 C CA . LYS A 1 526 ? 13.008 -17.438 98.875 1 34.53 526 LYS A CA 1
ATOM 4177 C C . LYS A 1 526 ? 13.984 -18.516 99.312 1 34.53 526 LYS A C 1
ATOM 4179 O O . LYS A 1 526 ? 13.93 -19.656 98.812 1 34.53 526 LYS A O 1
ATOM 4184 N N . ASP A 1 527 ? 15.164 -18.078 99.75 1 35.44 527 ASP A N 1
ATOM 4185 C CA . ASP A 1 527 ? 16.125 -18.641 100.688 1 35.44 527 ASP A CA 1
ATOM 4186 C C . ASP A 1 527 ? 15.414 -19.328 101.812 1 35.44 527 ASP A C 1
ATOM 4188 O O . ASP A 1 527 ? 14.672 -18.672 102.562 1 35.44 527 ASP A O 1
ATOM 4192 N N . GLN A 1 528 ? 14.586 -20.438 101.625 1 28.59 528 GLN A N 1
ATOM 4193 C CA . GLN A 1 528 ? 14.766 -21.344 102.75 1 28.59 528 GLN A CA 1
ATOM 4194 C C . GLN A 1 528 ? 16.062 -22.125 102.625 1 28.59 528 GLN A C 1
ATOM 4196 O O . GLN A 1 528 ? 16.469 -22.5 101.562 1 28.59 528 GLN A O 1
ATOM 4201 N N . MET B 1 1 ? -7.918 21.984 -52.812 1 30.03 1 MET B N 1
ATOM 4202 C CA . MET B 1 1 ? -9.117 22.047 -52 1 30.03 1 MET B CA 1
ATOM 4203 C C . MET B 1 1 ? -9.562 20.656 -51.562 1 30.03 1 MET B C 1
ATOM 4205 O O . MET B 1 1 ? -10.328 20.484 -50.625 1 30.03 1 MET B O 1
ATOM 4209 N N . GLY B 1 2 ? -9.109 19.656 -52.406 1 31.39 2 GLY B N 1
ATOM 4210 C CA . GLY B 1 2 ? -9.641 18.312 -52.25 1 31.39 2 GLY B CA 1
ATOM 4211 C C . GLY B 1 2 ? -8.969 17.531 -51.125 1 31.39 2 GLY B C 1
ATOM 4212 O O . GLY B 1 2 ? -9.477 16.484 -50.688 1 31.39 2 GLY B O 1
ATOM 4213 N N . ALA B 1 3 ? -7.582 17.75 -50.906 1 37.44 3 ALA B N 1
ATOM 4214 C CA . ALA B 1 3 ? -6.82 16.906 -49.969 1 37.44 3 ALA B CA 1
ATOM 4215 C C . ALA B 1 3 ? -7.199 17.203 -48.531 1 37.44 3 ALA B C 1
ATOM 4217 O O . ALA B 1 3 ? -6.867 16.422 -47.625 1 37.44 3 ALA B O 1
ATOM 4218 N N . LEU B 1 4 ? -7.609 18.484 -48.25 1 37.44 4 LEU B N 1
ATOM 4219 C CA . LEU B 1 4 ? -7.902 18.844 -46.875 1 37.44 4 LEU B CA 1
ATOM 4220 C C . LEU B 1 4 ? -9.172 18.141 -46.375 1 37.44 4 LEU B C 1
ATOM 4222 O O . LEU B 1 4 ? -9.375 18 -45.156 1 37.44 4 LEU B O 1
ATOM 4226 N N . ILE B 1 5 ? -10.062 17.734 -47.344 1 40.97 5 ILE B N 1
ATOM 4227 C CA . ILE B 1 5 ? -11.375 17.25 -46.906 1 40.97 5 ILE B CA 1
ATOM 4228 C C . ILE B 1 5 ? -11.266 15.812 -46.438 1 40.97 5 ILE B C 1
ATOM 4230 O O . ILE B 1 5 ? -12.102 15.344 -45.656 1 40.97 5 ILE B O 1
ATOM 4234 N N . ALA B 1 6 ? -10.227 15.039 -47 1 39.47 6 ALA B N 1
ATOM 4235 C CA . ALA B 1 6 ? -10.281 13.617 -46.688 1 39.47 6 ALA B CA 1
ATOM 4236 C C . ALA B 1 6 ? -9.742 13.352 -45.281 1 39.47 6 ALA B C 1
ATOM 4238 O O . ALA B 1 6 ? -9.852 12.234 -44.75 1 39.47 6 ALA B O 1
ATOM 4239 N N . ARG B 1 7 ? -8.844 14.211 -44.781 1 42.31 7 ARG B N 1
ATOM 4240 C CA . ARG B 1 7 ? -8.227 13.898 -43.5 1 42.31 7 ARG B CA 1
ATOM 4241 C C . ARG B 1 7 ? -9.094 14.383 -42.344 1 42.31 7 ARG B C 1
ATOM 4243 O O . ARG B 1 7 ? -8.742 14.203 -41.188 1 42.31 7 ARG B O 1
ATOM 4250 N N . LEU B 1 8 ? -10.258 15.078 -42.75 1 44.47 8 LEU B N 1
ATOM 4251 C CA . LEU B 1 8 ? -11.102 15.594 -41.688 1 44.47 8 LEU B CA 1
ATOM 4252 C C . LEU B 1 8 ? -11.789 14.453 -40.938 1 44.47 8 LEU B C 1
ATOM 4254 O O . LEU B 1 8 ? -11.891 14.477 -39.688 1 44.47 8 LEU B O 1
ATOM 4258 N N . PRO B 1 9 ? -12.156 13.352 -41.75 1 47.53 9 PRO B N 1
ATOM 4259 C CA . PRO B 1 9 ? -12.883 12.352 -40.938 1 47.53 9 PRO B CA 1
ATOM 4260 C C . PRO B 1 9 ? -11.977 11.57 -40 1 47.53 9 PRO B C 1
ATOM 4262 O O . PRO B 1 9 ? -12.414 11.172 -38.906 1 47.53 9 PRO B O 1
ATOM 4265 N N . LEU B 1 10 ? -10.656 11.492 -40.375 1 46.12 10 LEU B N 1
ATOM 4266 C CA . LEU B 1 10 ? -9.828 10.664 -39.531 1 46.12 10 LEU B CA 1
ATOM 4267 C C . LEU B 1 10 ? -9.484 11.398 -38.219 1 46.12 10 LEU B C 1
ATOM 4269 O O . LEU B 1 10 ? -9.32 10.773 -37.188 1 46.12 10 LEU B O 1
ATOM 4273 N N . LEU B 1 11 ? -9.367 12.758 -38.344 1 44.22 11 LEU B N 1
ATOM 4274 C CA . LEU B 1 11 ? -9.125 13.5 -37.094 1 44.22 11 LEU B CA 1
ATOM 4275 C C . LEU B 1 11 ? -10.367 13.492 -36.219 1 44.22 11 LEU B C 1
ATOM 4277 O O . LEU B 1 11 ? -10.258 13.391 -35 1 44.22 11 LEU B O 1
ATOM 4281 N N . LEU B 1 12 ? -11.57 13.547 -36.906 1 45.12 12 LEU B N 1
ATOM 4282 C CA . LEU B 1 12 ? -12.789 13.484 -36.094 1 45.12 12 LEU B CA 1
ATOM 4283 C C . LEU B 1 12 ? -12.961 12.102 -35.469 1 45.12 12 LEU B C 1
ATOM 4285 O O . LEU B 1 12 ? -13.461 11.977 -34.344 1 45.12 12 LEU B O 1
ATOM 4289 N N . LEU B 1 13 ? -12.438 11.062 -36.156 1 41.75 13 LEU B N 1
ATOM 4290 C CA . LEU B 1 13 ? -12.562 9.727 -35.562 1 41.75 13 LEU B CA 1
ATOM 4291 C C . LEU B 1 13 ? -11.57 9.531 -34.438 1 41.75 13 LEU B C 1
ATOM 4293 O O . LEU B 1 13 ? -11.875 8.852 -33.438 1 41.75 13 LEU B O 1
ATOM 4297 N N . ALA B 1 14 ? -10.344 10.078 -34.5 1 43.72 14 ALA B N 1
ATOM 4298 C CA . ALA B 1 14 ? -9.383 9.922 -33.406 1 43.72 14 ALA B CA 1
ATOM 4299 C C . ALA B 1 14 ? -9.844 10.672 -32.156 1 43.72 14 ALA B C 1
ATOM 4301 O O . ALA B 1 14 ? -9.555 10.25 -31.031 1 43.72 14 ALA B O 1
ATOM 4302 N N . LEU B 1 15 ? -10.539 11.797 -32.375 1 42.19 15 LEU B N 1
ATOM 4303 C CA . LEU B 1 15 ? -11.102 12.492 -31.234 1 42.19 15 LEU B CA 1
ATOM 4304 C C . LEU B 1 15 ? -12.25 11.695 -30.625 1 42.19 15 LEU B C 1
ATOM 4306 O O . LEU B 1 15 ? -12.586 11.883 -29.453 1 42.19 15 LEU B O 1
ATOM 4310 N N . GLY B 1 16 ? -12.914 10.898 -31.453 1 38.72 16 GLY B N 1
ATOM 4311 C CA . GLY B 1 16 ? -14.055 10.172 -30.938 1 38.72 16 GLY B CA 1
ATOM 4312 C C . GLY B 1 16 ? -13.672 9.094 -29.938 1 38.72 16 GLY B C 1
ATOM 4313 O O . GLY B 1 16 ? -14.5 8.656 -29.141 1 38.72 16 GLY B O 1
ATOM 4314 N N . LEU B 1 17 ? -12.508 8.453 -30.141 1 39.03 17 LEU B N 1
ATOM 4315 C CA . LEU B 1 17 ? -12.305 7.215 -29.391 1 39.03 17 LEU B CA 1
ATOM 4316 C C . LEU B 1 17 ? -11.914 7.504 -27.953 1 39.03 17 LEU B C 1
ATOM 4318 O O . LEU B 1 17 ? -11.75 6.578 -27.141 1 39.03 17 LEU B O 1
ATOM 4322 N N . TRP B 1 18 ? -11.359 8.617 -27.734 1 39.38 18 TRP B N 1
ATOM 4323 C CA . TRP B 1 18 ? -11.188 8.75 -26.297 1 39.38 18 TRP B CA 1
ATOM 4324 C C . TRP B 1 18 ? -12.516 9.07 -25.609 1 39.38 18 TRP B C 1
ATOM 4326 O O . TRP B 1 18 ? -12.781 10.219 -25.266 1 39.38 18 TRP B O 1
ATOM 4336 N N . LEU B 1 19 ? -13.617 8.641 -26.141 1 38.16 19 LEU B N 1
ATOM 4337 C CA . LEU B 1 19 ? -14.766 8.859 -25.266 1 38.16 19 LEU B CA 1
ATOM 4338 C C . LEU B 1 19 ? -14.523 8.234 -23.891 1 38.16 19 LEU B C 1
ATOM 4340 O O . LEU B 1 19 ? -14.305 7.023 -23.781 1 38.16 19 LEU B O 1
ATOM 4344 N N . PRO B 1 20 ? -14.031 8.969 -22.922 1 43 20 PRO B N 1
ATOM 4345 C CA . PRO B 1 20 ? -14.078 8.367 -21.594 1 43 20 PRO B CA 1
ATOM 4346 C C . PRO B 1 20 ? -15.359 7.57 -21.344 1 43 20 PRO B C 1
ATOM 4348 O O . PRO B 1 20 ? -16.391 7.855 -21.953 1 43 20 PRO B O 1
ATOM 4351 N N . ALA B 1 21 ? -15.391 6.371 -21.047 1 47.47 21 ALA B N 1
ATOM 4352 C CA . ALA B 1 21 ? -16.594 5.672 -20.578 1 47.47 21 ALA B CA 1
ATOM 4353 C C . ALA B 1 21 ? -17.562 6.641 -19.906 1 47.47 21 ALA B C 1
ATOM 4355 O O . ALA B 1 21 ? -17.141 7.504 -19.141 1 47.47 21 ALA B O 1
ATOM 4356 N N . PRO B 1 22 ? -18.688 6.957 -20.516 1 48.16 22 PRO B N 1
ATOM 4357 C CA . PRO B 1 22 ? -19.672 7.828 -19.875 1 48.16 22 PRO B CA 1
ATOM 4358 C C . PRO B 1 22 ? -19.766 7.609 -18.359 1 48.16 22 PRO B C 1
ATOM 4360 O O . PRO B 1 22 ? -20.125 6.516 -17.922 1 48.16 22 PRO B O 1
ATOM 4363 N N . THR B 1 23 ? -18.797 8 -17.625 1 57.06 23 THR B N 1
ATOM 4364 C CA . THR B 1 23 ? -19.125 7.953 -16.203 1 57.06 23 THR B CA 1
ATOM 4365 C C . THR B 1 23 ? -20.531 8.484 -15.945 1 57.06 23 THR B C 1
ATOM 4367 O O . THR B 1 23 ? -20.875 9.57 -16.422 1 57.06 23 THR B O 1
ATOM 4370 N N . HIS B 1 24 ? -21.453 7.66 -15.773 1 70.06 24 HIS B N 1
ATOM 4371 C CA . HIS B 1 24 ? -22.781 8.039 -15.305 1 70.06 24 HIS B CA 1
ATOM 4372 C C . HIS B 1 24 ? -22.703 9.078 -14.195 1 70.06 24 HIS B C 1
ATOM 4374 O O . HIS B 1 24 ? -21.922 8.93 -13.258 1 70.06 24 HIS B O 1
ATOM 4380 N N . ALA B 1 25 ? -23.156 10.234 -14.367 1 90 25 ALA B N 1
ATOM 4381 C CA . ALA B 1 25 ? -23.281 11.312 -13.398 1 90 25 ALA B CA 1
ATOM 4382 C C . ALA B 1 25 ? -23.922 10.82 -12.102 1 90 25 ALA B C 1
ATOM 4384 O O . ALA B 1 25 ? -25.031 10.281 -12.117 1 90 25 ALA B O 1
ATOM 4385 N N . ALA B 1 26 ? -23.109 10.797 -11.055 1 97.25 26 ALA B N 1
ATOM 4386 C CA . ALA B 1 26 ? -23.578 10.344 -9.742 1 97.25 26 ALA B CA 1
ATOM 4387 C C . ALA B 1 26 ? -23.922 11.531 -8.852 1 97.25 26 ALA B C 1
ATOM 4389 O O . ALA B 1 26 ? -23.516 12.664 -9.117 1 97.25 26 ALA B O 1
ATOM 4390 N N . ARG B 1 27 ? -24.797 11.336 -7.895 1 97.69 27 ARG B N 1
ATOM 4391 C CA . ARG B 1 27 ? -25.062 12.289 -6.82 1 97.69 27 ARG B CA 1
ATOM 4392 C C . ARG B 1 27 ? -24.203 12 -5.605 1 97.69 27 ARG B C 1
ATOM 4394 O O . ARG B 1 27 ? -24.297 10.93 -5 1 97.69 27 ARG B O 1
ATOM 4401 N N . ILE B 1 28 ? -23.344 12.906 -5.246 1 98.31 28 ILE B N 1
ATOM 4402 C CA . ILE B 1 28 ? -22.359 12.711 -4.18 1 98.31 28 ILE B CA 1
ATOM 4403 C C . ILE B 1 28 ? -22.641 13.695 -3.045 1 98.31 28 ILE B C 1
ATOM 4405 O O . ILE B 1 28 ? -22.844 14.891 -3.285 1 98.31 28 ILE B O 1
ATOM 4409 N N . LEU B 1 29 ? -22.75 13.219 -1.833 1 98.38 29 LEU B N 1
ATOM 4410 C CA . LEU B 1 29 ? -22.891 14.055 -0.645 1 98.38 29 LEU B CA 1
ATOM 4411 C C . LEU B 1 29 ? -21.547 14.203 0.079 1 98.38 29 LEU B C 1
ATOM 4413 O O . LEU B 1 29 ? -20.969 13.211 0.517 1 98.38 29 LEU B O 1
ATOM 4417 N N . GLY B 1 30 ? -21.047 15.414 0.141 1 98.38 30 GLY B N 1
ATOM 4418 C CA . GLY B 1 30 ? -19.859 15.727 0.928 1 98.38 30 GLY B CA 1
ATOM 4419 C C . GLY B 1 30 ? -20.188 16.172 2.342 1 98.38 30 GLY B C 1
ATOM 4420 O O . GLY B 1 30 ? -21.031 17.031 2.549 1 98.38 30 GLY B O 1
ATOM 4421 N N . ILE B 1 31 ? -19.516 15.547 3.352 1 98.25 31 ILE B N 1
ATOM 4422 C CA . ILE B 1 31 ? -19.703 15.883 4.758 1 98.25 31 ILE B CA 1
ATOM 4423 C C . ILE B 1 31 ? -18.375 16.297 5.379 1 98.25 31 ILE B C 1
ATOM 4425 O O . ILE B 1 31 ? -17.562 15.438 5.742 1 98.25 31 ILE B O 1
ATOM 4429 N N . PHE B 1 32 ? -18.188 17.578 5.582 1 98.19 32 PHE B N 1
ATOM 4430 C CA . PHE B 1 32 ? -16.922 18.125 6.059 1 98.19 32 PHE B CA 1
ATOM 4431 C C . PHE B 1 32 ? -17.156 19.125 7.18 1 98.19 32 PHE B C 1
ATOM 4433 O O . PHE B 1 32 ? -17.016 20.344 6.98 1 98.19 32 PHE B O 1
ATOM 4440 N N . PRO B 1 33 ? -17.266 18.672 8.383 1 97.12 33 PRO B N 1
ATOM 4441 C CA . PRO B 1 33 ? -17.766 19.516 9.477 1 97.12 33 PRO B CA 1
ATOM 4442 C C . PRO B 1 33 ? -16.688 20.406 10.078 1 97.12 33 PRO B C 1
ATOM 4444 O O . PRO B 1 33 ? -17 21.406 10.742 1 97.12 33 PRO B O 1
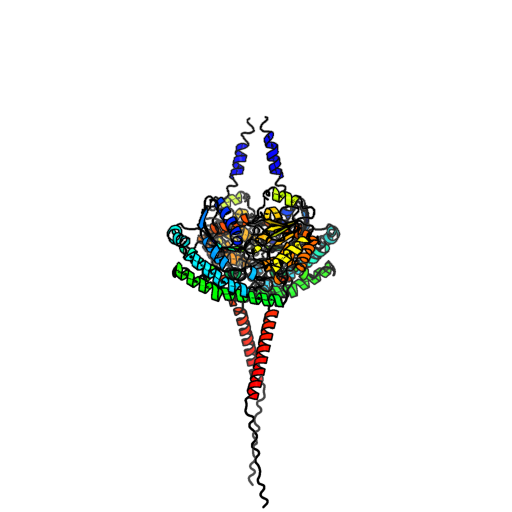ATOM 4447 N N . THR B 1 34 ? -15.438 20.125 9.953 1 94.94 34 THR B N 1
ATOM 4448 C CA . THR B 1 34 ? -14.391 20.828 10.672 1 94.94 34 THR B CA 1
ATOM 4449 C C . THR B 1 34 ? -14.305 22.297 10.219 1 94.94 34 THR B C 1
ATOM 4451 O O . THR B 1 34 ? -14.039 22.562 9.047 1 94.94 34 THR B O 1
ATOM 4454 N N . PRO B 1 35 ? -14.508 23.25 11.164 1 93.56 35 PRO B N 1
ATOM 4455 C CA . PRO B 1 35 ? -14.391 24.656 10.789 1 93.56 35 PRO B CA 1
ATOM 4456 C C . PRO B 1 35 ? -12.945 25.141 10.742 1 93.56 35 PRO B C 1
ATOM 4458 O O . PRO B 1 35 ? -12.547 25.984 11.547 1 93.56 35 PRO B O 1
ATOM 4461 N N . SER B 1 36 ? -12.25 24.703 9.828 1 89.88 36 SER B N 1
ATOM 4462 C CA . SER B 1 36 ? -10.859 25.062 9.57 1 89.88 36 SER B CA 1
ATOM 4463 C C . SER B 1 36 ? -10.562 25.094 8.078 1 89.88 36 SER B C 1
ATOM 4465 O O . SER B 1 36 ? -10.727 24.078 7.387 1 89.88 36 SER B O 1
ATOM 4467 N N . ILE B 1 37 ? -10.102 26.219 7.688 1 87.12 37 ILE B N 1
ATOM 4468 C CA . ILE B 1 37 ? -9.875 26.438 6.266 1 87.12 37 ILE B CA 1
ATOM 4469 C C . ILE B 1 37 ? -8.859 25.438 5.734 1 87.12 37 ILE B C 1
ATOM 4471 O O . ILE B 1 37 ? -9.016 24.906 4.633 1 87.12 37 ILE B O 1
ATOM 4475 N N . SER B 1 38 ? -7.84 25.172 6.488 1 87.88 38 SER B N 1
ATOM 4476 C CA . SER B 1 38 ? -6.777 24.281 6.051 1 87.88 38 SER B CA 1
ATOM 4477 C C . SER B 1 38 ? -7.312 22.875 5.801 1 87.88 38 SER B C 1
ATOM 4479 O O . SER B 1 38 ? -6.812 22.156 4.926 1 87.88 38 SER B O 1
ATOM 4481 N N . HIS B 1 39 ? -8.336 22.469 6.488 1 92 39 HIS B N 1
ATOM 4482 C CA . HIS B 1 39 ? -8.953 21.156 6.277 1 92 39 HIS B CA 1
ATOM 4483 C C . HIS B 1 39 ? -9.812 21.156 5.016 1 92 39 HIS B C 1
ATOM 4485 O O . HIS B 1 39 ? -9.844 20.156 4.285 1 92 39 HIS B O 1
ATOM 4491 N N . GLN B 1 40 ? -10.414 22.25 4.766 1 94.31 40 GLN B N 1
ATOM 4492 C CA . GLN B 1 40 ? -11.422 22.312 3.717 1 94.31 40 GLN B CA 1
ATOM 4493 C C . GLN B 1 40 ? -10.773 22.375 2.336 1 94.31 40 GLN B C 1
ATOM 4495 O O . GLN B 1 40 ? -11.359 21.922 1.35 1 94.31 40 GLN B O 1
ATOM 4500 N N . LEU B 1 41 ? -9.562 22.875 2.252 1 92.56 41 LEU B N 1
ATOM 4501 C CA . LEU B 1 41 ? -8.922 23.156 0.974 1 92.56 41 LEU B CA 1
ATOM 4502 C C . LEU B 1 41 ? -8.82 21.891 0.129 1 92.56 41 LEU B C 1
ATOM 4504 O O . LEU B 1 41 ? -9.273 21.859 -1.018 1 92.56 41 LEU B O 1
ATOM 4508 N N . PRO B 1 42 ? -8.266 20.812 0.658 1 94.31 42 PRO B N 1
ATOM 4509 C CA . PRO B 1 42 ? -8.172 19.609 -0.174 1 94.31 42 PRO B CA 1
ATOM 4510 C C . PRO B 1 42 ? -9.539 19 -0.5 1 94.31 42 PRO B C 1
ATOM 4512 O O . PRO B 1 42 ? -9.734 18.453 -1.587 1 94.31 42 PRO B O 1
ATOM 4515 N N . TYR B 1 43 ? -10.5 19.109 0.415 1 96.56 43 TYR B N 1
ATOM 4516 C CA . TYR B 1 43 ? -11.836 18.594 0.163 1 96.56 43 TYR B CA 1
ATOM 4517 C C . TYR B 1 43 ? -12.477 19.297 -1.03 1 96.56 43 TYR B C 1
ATOM 4519 O O . TYR B 1 43 ? -12.992 18.641 -1.938 1 96.56 43 TYR B O 1
ATOM 4527 N N . GLN B 1 44 ? -12.367 20.594 -0.99 1 96.12 44 GLN B N 1
ATOM 4528 C CA . GLN B 1 44 ? -12.992 21.406 -2.025 1 96.12 44 GLN B CA 1
ATOM 4529 C C . GLN B 1 44 ? -12.375 21.125 -3.393 1 96.12 44 GLN B C 1
ATOM 4531 O O . GLN B 1 44 ? -13.07 21.125 -4.406 1 96.12 44 GLN B O 1
ATOM 4536 N N . ALA B 1 45 ? -11.094 20.938 -3.404 1 95.44 45 ALA B N 1
ATOM 4537 C CA . ALA B 1 45 ? -10.414 20.641 -4.66 1 95.44 45 ALA B CA 1
ATOM 4538 C C . ALA B 1 45 ? -10.984 19.391 -5.312 1 95.44 45 ALA B C 1
ATOM 4540 O O . ALA B 1 45 ? -11.289 19.391 -6.508 1 95.44 45 ALA B O 1
ATOM 4541 N N . VAL B 1 46 ? -11.188 18.328 -4.582 1 97.44 46 VAL B N 1
ATOM 4542 C CA . VAL B 1 46 ? -11.695 17.062 -5.105 1 97.44 46 VAL B CA 1
ATOM 4543 C C . VAL B 1 46 ? -13.156 17.219 -5.531 1 97.44 46 VAL B C 1
ATOM 4545 O O . VAL B 1 46 ? -13.539 16.781 -6.621 1 97.44 46 VAL B O 1
ATOM 4548 N N . LEU B 1 47 ? -13.938 17.922 -4.711 1 98.06 47 LEU B N 1
ATOM 4549 C CA . LEU B 1 47 ? -15.367 18.047 -4.965 1 98.06 47 LEU B CA 1
ATOM 4550 C C . LEU B 1 47 ? -15.625 18.906 -6.195 1 98.06 47 LEU B C 1
ATOM 4552 O O . LEU B 1 47 ? -16.5 18.594 -7.008 1 98.06 47 LEU B O 1
ATOM 4556 N N . LYS B 1 48 ? -14.891 19.984 -6.336 1 97.12 48 LYS B N 1
ATOM 4557 C CA . LYS B 1 48 ? -15.023 20.828 -7.527 1 97.12 48 LYS B CA 1
ATOM 4558 C C . LYS B 1 48 ? -14.672 20.047 -8.789 1 97.12 48 LYS B C 1
ATOM 4560 O O . LYS B 1 48 ? -15.336 20.188 -9.82 1 97.12 48 LYS B O 1
ATOM 4565 N N . ALA B 1 49 ? -13.625 19.25 -8.695 1 96.75 49 ALA B N 1
ATOM 4566 C CA . ALA B 1 49 ? -13.203 18.453 -9.844 1 96.75 49 ALA B CA 1
ATOM 4567 C C . ALA B 1 49 ? -14.258 17.406 -10.203 1 96.75 49 ALA B C 1
ATOM 4569 O O . ALA B 1 49 ? -14.5 17.141 -11.383 1 96.75 49 ALA B O 1
ATOM 4570 N N . LEU B 1 50 ? -14.875 16.797 -9.227 1 98.06 50 LEU B N 1
ATOM 4571 C CA . LEU B 1 50 ? -15.953 15.836 -9.469 1 98.06 50 LEU B CA 1
ATOM 4572 C C . LEU B 1 50 ? -17.156 16.516 -10.125 1 98.06 50 LEU B C 1
ATOM 4574 O O . LEU B 1 50 ? -17.766 15.969 -11.031 1 98.06 50 LEU B O 1
ATOM 4578 N N . ALA B 1 51 ? -17.469 17.703 -9.641 1 98.06 51 ALA B N 1
ATOM 4579 C CA . ALA B 1 51 ? -18.547 18.484 -10.234 1 98.06 51 ALA B CA 1
ATOM 4580 C C . ALA B 1 51 ? -18.266 18.797 -11.703 1 98.06 51 ALA B C 1
ATOM 4582 O O . ALA B 1 51 ? -19.156 18.703 -12.547 1 98.06 51 ALA B O 1
ATOM 4583 N N . ALA B 1 52 ? -17.062 19.156 -11.961 1 96.94 52 ALA B N 1
ATOM 4584 C CA . ALA B 1 52 ? -16.656 19.5 -13.32 1 96.94 52 ALA B CA 1
ATOM 4585 C C . ALA B 1 52 ? -16.781 18.297 -14.242 1 96.94 52 ALA B C 1
ATOM 4587 O O . ALA B 1 52 ? -16.969 18.438 -15.453 1 96.94 52 ALA B O 1
ATOM 4588 N N . ARG B 1 53 ? -16.719 17.109 -13.68 1 96.19 53 ARG B N 1
ATOM 4589 C CA . ARG B 1 53 ? -16.828 15.883 -14.461 1 96.19 53 ARG B CA 1
ATOM 4590 C C . ARG B 1 53 ? -18.297 15.492 -14.641 1 96.19 53 ARG B C 1
ATOM 4592 O O . ARG B 1 53 ? -18.594 14.43 -15.188 1 96.19 53 ARG B O 1
ATOM 4599 N N . GLY B 1 54 ? -19.203 16.25 -14.055 1 96.94 54 GLY B N 1
ATOM 4600 C CA . GLY B 1 54 ? -20.609 16.047 -14.312 1 96.94 54 GLY B CA 1
ATOM 4601 C C . GLY B 1 54 ? -21.359 15.469 -13.133 1 96.94 54 GLY B C 1
ATOM 4602 O O . GLY B 1 54 ? -22.594 15.297 -13.18 1 96.94 54 GLY B O 1
ATOM 4603 N N . HIS B 1 55 ? -20.703 15.172 -12.047 1 98.06 55 HIS B N 1
ATOM 4604 C CA . HIS B 1 55 ? -21.391 14.672 -10.859 1 98.06 55 HIS B CA 1
ATOM 4605 C C . HIS B 1 55 ? -22.141 15.789 -10.156 1 98.06 55 HIS B C 1
ATOM 4607 O O . HIS B 1 55 ? -21.734 16.953 -10.203 1 98.06 55 HIS B O 1
ATOM 4613 N N . GLN B 1 56 ? -23.312 15.469 -9.578 1 97.56 56 GLN B N 1
ATOM 4614 C CA . GLN B 1 56 ? -24.047 16.406 -8.742 1 97.56 56 GLN B CA 1
ATOM 4615 C C . GLN B 1 56 ? -23.531 16.359 -7.301 1 97.56 56 GLN B C 1
ATOM 4617 O O . GLN B 1 56 ? -23.656 15.344 -6.617 1 97.56 56 GLN B O 1
ATOM 4622 N N . ILE B 1 57 ? -23.031 17.469 -6.902 1 98 57 ILE B N 1
ATOM 4623 C CA . ILE B 1 57 ? -22.359 17.516 -5.617 1 98 57 ILE B CA 1
ATOM 4624 C C . ILE B 1 57 ? -23.156 18.359 -4.629 1 98 57 ILE B C 1
ATOM 4626 O O . ILE B 1 57 ? -23.547 19.484 -4.934 1 98 57 ILE B O 1
ATOM 4630 N N . THR B 1 58 ? -23.5 17.844 -3.508 1 97.94 58 THR B N 1
ATOM 4631 C CA . THR B 1 58 ? -24 18.578 -2.348 1 97.94 58 THR B CA 1
ATOM 4632 C C . THR B 1 58 ? -22.984 18.531 -1.201 1 97.94 58 THR B C 1
ATOM 4634 O O . THR B 1 58 ? -22.562 17.453 -0.791 1 97.94 58 THR B O 1
ATOM 4637 N N . VAL B 1 59 ? -22.656 19.688 -0.658 1 98.38 59 VAL B N 1
ATOM 4638 C CA . VAL B 1 59 ? -21.562 19.734 0.314 1 98.38 59 VAL B CA 1
ATOM 4639 C C . VAL B 1 59 ? -22.062 20.375 1.61 1 98.38 59 VAL B C 1
ATOM 4641 O O . VAL B 1 59 ? -22.547 21.5 1.603 1 98.38 59 VAL B O 1
ATOM 4644 N N . ILE B 1 60 ? -21.922 19.641 2.68 1 98.25 60 ILE B N 1
ATOM 4645 C CA . ILE B 1 60 ? -22.125 20.156 4.027 1 98.25 60 ILE B CA 1
ATOM 4646 C C . ILE B 1 60 ? -20.797 20.578 4.633 1 98.25 60 ILE B C 1
ATOM 4648 O O . ILE B 1 60 ? -19.953 19.734 4.945 1 98.25 60 ILE B O 1
ATOM 4652 N N . SER B 1 61 ? -20.547 21.844 4.801 1 97.94 61 SER B N 1
ATOM 4653 C CA . SER B 1 61 ? -19.266 22.312 5.289 1 97.94 61 SER B CA 1
ATOM 4654 C C . SER B 1 61 ? -19.375 23.734 5.84 1 97.94 61 SER B C 1
ATOM 4656 O O . SER B 1 61 ? -20.359 24.438 5.586 1 97.94 61 SER B O 1
ATOM 4658 N N . PRO B 1 62 ? -18.406 24.172 6.617 1 96.75 62 PRO B N 1
ATOM 4659 C CA . PRO B 1 62 ? -18.375 25.547 7.098 1 96.75 62 PRO B CA 1
ATOM 4660 C C . PRO B 1 62 ? -17.781 26.516 6.066 1 96.75 62 PRO B C 1
ATOM 4662 O O . PRO B 1 62 ? -17.625 27.703 6.352 1 96.75 62 PRO B O 1
ATOM 4665 N N . ASP B 1 63 ? -17.406 26.016 4.938 1 94.81 63 ASP B N 1
ATOM 4666 C CA . ASP B 1 63 ? -16.75 26.844 3.939 1 94.81 63 ASP B CA 1
ATOM 4667 C C . ASP B 1 63 ? -17.484 26.766 2.598 1 94.81 63 ASP B C 1
ATOM 4669 O O . ASP B 1 63 ? -16.922 26.297 1.61 1 94.81 63 ASP B O 1
ATOM 4673 N N . PRO B 1 64 ? -18.641 27.359 2.564 1 95.88 64 PRO B N 1
ATOM 4674 C CA . PRO B 1 64 ? -19.344 27.359 1.273 1 95.88 64 PRO B CA 1
ATOM 4675 C C . PRO B 1 64 ? -18.578 28.125 0.197 1 95.88 64 PRO B C 1
ATOM 4677 O O . PRO B 1 64 ? -17.797 29.031 0.512 1 95.88 64 PRO B O 1
ATOM 4680 N N . LEU B 1 65 ? -18.844 27.75 -1.039 1 94.88 65 LEU B N 1
ATOM 4681 C CA . LEU B 1 65 ? -18.172 28.422 -2.145 1 94.88 65 LEU B CA 1
ATOM 4682 C C . LEU B 1 65 ? -18.656 29.875 -2.264 1 94.88 65 LEU B C 1
ATOM 4684 O O . LEU B 1 65 ? -19.844 30.141 -2.074 1 94.88 65 LEU B O 1
ATOM 4688 N N . LYS B 1 66 ? -17.766 30.688 -2.543 1 91 66 LYS B N 1
ATOM 4689 C CA . LYS B 1 66 ? -18.094 32.094 -2.711 1 91 66 LYS B CA 1
ATOM 4690 C C . LYS B 1 66 ? -18.828 32.344 -4.027 1 91 66 LYS B C 1
ATOM 4692 O O . LYS B 1 66 ? -19.766 33.125 -4.086 1 91 66 LYS B O 1
ATOM 4697 N N . GLU B 1 67 ? -18.391 31.656 -5.016 1 92.94 67 GLU B N 1
ATOM 4698 C CA . GLU B 1 67 ? -19.016 31.719 -6.336 1 92.94 67 GLU B CA 1
ATOM 4699 C C . GLU B 1 67 ? -19.672 30.391 -6.699 1 92.94 67 GLU B C 1
ATOM 4701 O O . GLU B 1 67 ? -19.125 29.328 -6.43 1 92.94 67 GLU B O 1
ATOM 4706 N N . PRO B 1 68 ? -20.812 30.562 -7.273 1 92.56 68 PRO B N 1
ATOM 4707 C CA . PRO B 1 68 ? -21.5 29.328 -7.652 1 92.56 68 PRO B CA 1
ATOM 4708 C C . PRO B 1 68 ? -20.734 28.516 -8.695 1 92.56 68 PRO B C 1
ATOM 4710 O O . PRO B 1 68 ? -20.109 29.094 -9.594 1 92.56 68 PRO B O 1
ATOM 4713 N N . VAL B 1 69 ? -20.719 27.281 -8.531 1 94.88 69 VAL B N 1
ATOM 4714 C CA . VAL B 1 69 ? -20.156 26.312 -9.469 1 94.88 69 VAL B CA 1
ATOM 4715 C C . VAL B 1 69 ? -21.234 25.344 -9.93 1 94.88 69 VAL B C 1
ATOM 4717 O O . VAL B 1 69 ? -22.078 24.922 -9.133 1 94.88 69 VAL B O 1
ATOM 4720 N N . ALA B 1 70 ? -21.266 25.078 -11.25 1 95.81 70 ALA B N 1
ATOM 4721 C CA . ALA B 1 70 ? -22.25 24.156 -11.797 1 95.81 70 ALA B CA 1
ATOM 4722 C C . ALA B 1 70 ? -22.188 22.797 -11.078 1 95.81 70 ALA B C 1
ATOM 4724 O O . ALA B 1 70 ? -21.109 22.297 -10.781 1 95.81 70 ALA B O 1
ATOM 4725 N N . ASN B 1 71 ? -23.375 22.203 -10.797 1 96.88 71 ASN B N 1
ATOM 4726 C CA . ASN B 1 71 ? -23.531 20.891 -10.203 1 96.88 71 ASN B CA 1
ATOM 4727 C C . ASN B 1 71 ? -23.031 20.844 -8.766 1 96.88 71 ASN B C 1
ATOM 4729 O O . ASN B 1 71 ? -22.719 19.781 -8.234 1 96.88 71 ASN B O 1
ATOM 4733 N N . TYR B 1 72 ? -22.891 22 -8.172 1 97.75 72 TYR B N 1
ATOM 4734 C CA . TYR B 1 72 ? -22.359 22.109 -6.816 1 97.75 72 TYR B CA 1
ATOM 4735 C C . TYR B 1 72 ? -23.297 22.906 -5.918 1 97.75 72 TYR B C 1
ATOM 4737 O O . TYR B 1 72 ? -23.625 24.062 -6.199 1 97.75 72 TYR B O 1
ATOM 4745 N N . SER B 1 73 ? -23.797 22.328 -4.84 1 96.69 73 SER B N 1
ATOM 4746 C CA . SER B 1 73 ? -24.688 22.984 -3.893 1 96.69 73 SER B CA 1
ATOM 4747 C C . SER B 1 73 ? -24.141 22.922 -2.473 1 96.69 73 SER B C 1
ATOM 4749 O O . SER B 1 73 ? -23.641 21.875 -2.039 1 96.69 73 SER B O 1
ATOM 4751 N N . ASP B 1 74 ? -24.312 24 -1.736 1 97.44 74 ASP B N 1
ATOM 4752 C CA . ASP B 1 74 ? -23.734 24.094 -0.396 1 97.44 74 ASP B CA 1
ATOM 4753 C C . ASP B 1 74 ? -24.828 24.047 0.669 1 97.44 74 ASP B C 1
ATOM 4755 O O . ASP B 1 74 ? -25.906 24.625 0.487 1 97.44 74 ASP B O 1
ATOM 4759 N N . VAL B 1 75 ? -24.594 23.266 1.678 1 97.81 75 VAL B N 1
ATOM 4760 C CA . VAL B 1 75 ? -25.25 23.391 2.975 1 97.81 75 VAL B CA 1
ATOM 4761 C C . VAL B 1 75 ? -24.328 24.109 3.951 1 97.81 75 VAL B C 1
ATOM 4763 O O . VAL B 1 75 ? -23.359 23.531 4.449 1 97.81 75 VAL B O 1
ATOM 4766 N N . ASP B 1 76 ? -24.672 25.344 4.281 1 97.75 76 ASP B N 1
ATOM 4767 C CA . ASP B 1 76 ? -23.75 26.297 4.895 1 97.75 76 ASP B CA 1
ATOM 4768 C C . ASP B 1 76 ? -23.703 26.109 6.41 1 97.75 76 ASP B C 1
ATOM 4770 O O . ASP B 1 76 ? -24.703 26.344 7.098 1 97.75 76 ASP B O 1
ATOM 4774 N N . LEU B 1 77 ? -22.516 25.734 6.918 1 97.88 77 LEU B N 1
ATOM 4775 C CA . LEU B 1 77 ? -22.297 25.609 8.359 1 97.88 77 LEU B CA 1
ATOM 4776 C C . LEU B 1 77 ? -21.281 26.641 8.836 1 97.88 77 LEU B C 1
ATOM 4778 O O . LEU B 1 77 ? -20.562 26.422 9.82 1 97.88 77 LEU B O 1
ATOM 4782 N N . SER B 1 78 ? -21.094 27.766 8.18 1 96.12 78 SER B N 1
ATOM 4783 C CA . SER B 1 78 ? -20.062 28.766 8.438 1 96.12 78 SER B CA 1
ATOM 4784 C C . SER B 1 78 ? -20.203 29.344 9.844 1 96.12 78 SER B C 1
ATOM 4786 O O . SER B 1 78 ? -19.219 29.828 10.414 1 96.12 78 SER B O 1
ATOM 4788 N N . PHE B 1 79 ? -21.375 29.25 10.469 1 94.31 79 PHE B N 1
ATOM 4789 C CA . PHE B 1 79 ? -21.609 29.766 11.812 1 94.31 79 PHE B CA 1
ATOM 4790 C C . PHE B 1 79 ? -20.703 29.078 12.828 1 94.31 79 PHE B C 1
ATOM 4792 O O . PHE B 1 79 ? -20.406 29.625 13.883 1 94.31 79 PHE B O 1
ATOM 4799 N N . SER B 1 80 ? -20.25 27.891 12.516 1 94.19 80 SER B N 1
ATOM 4800 C CA . SER B 1 80 ? -19.531 27.062 13.477 1 94.19 80 SER B CA 1
ATOM 4801 C C . SER B 1 80 ? -18.078 27.516 13.609 1 94.19 80 SER B C 1
ATOM 4803 O O . SER B 1 80 ? -17.375 27.078 14.516 1 94.19 80 SER B O 1
ATOM 4805 N N . TYR B 1 81 ? -17.578 28.375 12.734 1 89.5 81 TYR B N 1
ATOM 4806 C CA . TYR B 1 81 ? -16.234 28.922 12.867 1 89.5 81 TYR B CA 1
ATOM 4807 C C . TYR B 1 81 ? -16.078 29.672 14.188 1 89.5 81 TYR B C 1
ATOM 4809 O O . TYR B 1 81 ? -15.039 29.578 14.844 1 89.5 81 TYR B O 1
ATOM 4817 N N . GLU B 1 82 ? -17.062 30.453 14.492 1 84 82 GLU B N 1
ATOM 4818 C CA . GLU B 1 82 ? -17 31.25 15.711 1 84 82 GLU B CA 1
ATOM 4819 C C . GLU B 1 82 ? -16.875 30.375 16.953 1 84 82 GLU B C 1
ATOM 4821 O O . GLU B 1 82 ? -16.094 30.672 17.859 1 84 82 GLU B O 1
ATOM 4826 N N . ASP B 1 83 ? -17.562 29.328 17 1 80.88 83 ASP B N 1
ATOM 4827 C CA . ASP B 1 83 ? -17.516 28.391 18.125 1 80.88 83 ASP B CA 1
ATOM 4828 C C . ASP B 1 83 ? -16.125 27.75 18.234 1 80.88 83 ASP B C 1
ATOM 4830 O O . ASP B 1 83 ? -15.594 27.609 19.344 1 80.88 83 ASP B O 1
ATOM 4834 N N . PHE B 1 84 ? -15.602 27.422 17.188 1 81.38 84 PHE B N 1
ATOM 4835 C CA . PHE B 1 84 ? -14.305 26.734 17.141 1 81.38 84 PHE B CA 1
ATOM 4836 C C . PHE B 1 84 ? -13.188 27.688 17.578 1 81.38 84 PHE B C 1
ATOM 4838 O O . PHE B 1 84 ? -12.336 27.312 18.375 1 81.38 84 PHE B O 1
ATOM 4845 N N . ARG B 1 85 ? -13.234 28.906 17.109 1 77.25 85 ARG B N 1
ATOM 4846 C CA . ARG B 1 85 ? -12.195 29.891 17.391 1 77.25 85 ARG B CA 1
ATOM 4847 C C . ARG B 1 85 ? -12.234 30.328 18.859 1 77.25 85 ARG B C 1
ATOM 4849 O O . ARG B 1 85 ? -11.203 30.641 19.453 1 77.25 85 ARG B O 1
ATOM 4856 N N . GLN B 1 86 ? -13.375 30.297 19.406 1 75.75 86 GLN B N 1
ATOM 4857 C CA . GLN B 1 86 ? -13.516 30.703 20.797 1 75.75 86 GLN B CA 1
ATOM 4858 C C . GLN B 1 86 ? -13 29.625 21.734 1 75.75 86 GLN B C 1
ATOM 4860 O O . GLN B 1 86 ? -12.57 29.922 22.859 1 75.75 86 GLN B O 1
ATOM 4865 N N . SER B 1 87 ? -12.977 28.516 21.25 1 74.94 87 SER B N 1
ATOM 4866 C CA . SER B 1 87 ? -12.68 27.391 22.141 1 74.94 87 SER B CA 1
ATOM 4867 C C . SER B 1 87 ? -11.195 27.047 22.109 1 74.94 87 SER B C 1
ATOM 4869 O O . SER B 1 87 ? -10.672 26.422 23.031 1 74.94 87 SER B O 1
ATOM 4871 N N . ILE B 1 88 ? -10.539 27.469 21.031 1 70.94 88 ILE B N 1
ATOM 4872 C CA . ILE B 1 88 ? -9.164 27 20.875 1 70.94 88 ILE B CA 1
ATOM 4873 C C . ILE B 1 88 ? -8.227 28.203 20.828 1 70.94 88 ILE B C 1
ATOM 4875 O O . ILE B 1 88 ? -8.406 29.109 20.016 1 70.94 88 ILE B O 1
ATOM 4879 N N . THR B 1 89 ? -7.43 28.297 21.875 1 68.69 89 THR B N 1
ATOM 4880 C CA . THR B 1 89 ? -6.32 29.234 21.781 1 68.69 89 THR B CA 1
ATOM 4881 C C . THR B 1 89 ? -5.074 28.547 21.219 1 68.69 89 THR B C 1
ATOM 4883 O O . THR B 1 89 ? -4.391 27.812 21.938 1 68.69 89 THR B O 1
ATOM 4886 N N . PHE B 1 90 ? -4.727 28.766 20.031 1 69.56 90 PHE B N 1
ATOM 4887 C CA . PHE B 1 90 ? -3.674 28.047 19.328 1 69.56 90 PHE B CA 1
ATOM 4888 C C . PHE B 1 90 ? -2.309 28.359 19.938 1 69.56 90 PHE B C 1
ATOM 4890 O O . PHE B 1 90 ? -1.48 27.453 20.109 1 69.56 90 PHE B O 1
ATOM 4897 N N . ALA B 1 91 ? -2.062 29.594 20.266 1 67.25 91 ALA B N 1
ATOM 4898 C CA . ALA B 1 91 ? -0.77 29.953 20.844 1 67.25 91 ALA B CA 1
ATOM 4899 C C . ALA B 1 91 ? -0.549 29.266 22.172 1 67.25 91 ALA B C 1
ATOM 4901 O O . ALA B 1 91 ? 0.573 28.859 22.5 1 67.25 91 ALA B O 1
ATOM 4902 N N . GLY B 1 92 ? -1.589 29.047 22.828 1 67.5 92 GLY B N 1
ATOM 4903 C CA . GLY B 1 92 ? -1.496 28.391 24.125 1 67.5 92 GLY B CA 1
ATOM 4904 C C . GLY B 1 92 ? -1.302 26.891 24.031 1 67.5 92 GLY B C 1
ATOM 4905 O O . GLY B 1 92 ? -0.978 26.234 25.016 1 67.5 92 GLY B O 1
ATOM 4906 N N . MET B 1 93 ? -1.401 26.438 22.922 1 74.19 93 MET B N 1
ATOM 4907 C CA . MET B 1 93 ? -1.335 25 22.75 1 74.19 93 MET B CA 1
ATOM 4908 C C . MET B 1 93 ? 0.051 24.562 22.297 1 74.19 93 MET B C 1
ATOM 4910 O O . MET B 1 93 ? 0.309 23.375 22.125 1 74.19 93 MET B O 1
ATOM 4914 N N . ALA B 1 94 ? 0.793 25.688 22.359 1 74.88 94 ALA B N 1
ATOM 4915 C CA . ALA B 1 94 ? 2.158 25.359 21.953 1 74.88 94 ALA B CA 1
ATOM 4916 C C . ALA B 1 94 ? 2.832 24.453 22.984 1 74.88 94 ALA B C 1
ATOM 4918 O O . ALA B 1 94 ? 2.572 24.578 24.188 1 74.88 94 ALA B O 1
ATOM 4919 N N . ASP B 1 95 ? 3.252 23.234 22.688 1 77.5 95 ASP B N 1
ATOM 4920 C CA . ASP B 1 95 ? 4.082 22.375 23.516 1 77.5 95 ASP B CA 1
ATOM 4921 C C . ASP B 1 95 ? 3.223 21.391 24.312 1 77.5 95 ASP B C 1
ATOM 4923 O O . ASP B 1 95 ? 3.697 20.797 25.281 1 77.5 95 ASP B O 1
ATOM 4927 N N . VAL B 1 96 ? 1.992 21.5 24.094 1 82.31 96 VAL B N 1
ATOM 4928 C CA . VAL B 1 96 ? 1.115 20.531 24.75 1 82.31 96 VAL B CA 1
ATOM 4929 C C . VAL B 1 96 ? 1.328 19.156 24.125 1 82.31 96 VAL B C 1
ATOM 4931 O O . VAL B 1 96 ? 1.501 19.031 22.922 1 82.31 96 VAL B O 1
ATOM 4934 N N . ASN B 1 97 ? 1.437 18.156 25.016 1 86.5 97 ASN B N 1
ATOM 4935 C CA . ASN B 1 97 ? 1.602 16.828 24.469 1 86.5 97 ASN B CA 1
ATOM 4936 C C . ASN B 1 97 ? 0.323 16.328 23.797 1 86.5 97 ASN B C 1
ATOM 4938 O O . ASN B 1 97 ? -0.759 16.859 24.031 1 86.5 97 ASN B O 1
ATOM 4942 N N . PRO B 1 98 ? 0.432 15.297 23.016 1 87.5 98 PRO B N 1
ATOM 4943 C CA . PRO B 1 98 ? -0.69 14.844 22.188 1 87.5 98 PRO B CA 1
ATOM 4944 C C . PRO B 1 98 ? -1.906 14.438 23.016 1 87.5 98 PRO B C 1
ATOM 4946 O O . PRO B 1 98 ? -3.045 14.711 22.625 1 87.5 98 PRO B O 1
ATOM 4949 N N . ILE B 1 99 ? -1.68 13.844 24.125 1 91.81 99 ILE B N 1
ATOM 4950 C CA . ILE B 1 99 ? -2.771 13.359 24.953 1 91.81 99 ILE B CA 1
ATOM 4951 C C . ILE B 1 99 ? -3.543 14.539 25.531 1 91.81 99 ILE B C 1
ATOM 4953 O O . ILE B 1 99 ? -4.773 14.586 25.453 1 91.81 99 ILE B O 1
ATOM 4957 N N . ARG B 1 100 ? -2.85 15.477 26.062 1 89.88 100 ARG B N 1
ATOM 4958 C CA . ARG B 1 100 ? -3.492 16.672 26.594 1 89.88 100 ARG B CA 1
ATOM 4959 C C . ARG B 1 100 ? -4.188 17.469 25.5 1 89.88 100 ARG B C 1
ATOM 4961 O O . ARG B 1 100 ? -5.27 18.016 25.703 1 89.88 100 ARG B O 1
ATOM 4968 N N . MET B 1 101 ? -3.559 17.547 24.438 1 87.81 101 MET B N 1
ATOM 4969 C CA . MET B 1 101 ? -4.164 18.234 23.297 1 87.81 101 MET B CA 1
ATOM 4970 C C . MET B 1 101 ? -5.5 17.594 22.922 1 87.81 101 MET B C 1
ATOM 4972 O O . MET B 1 101 ? -6.5 18.297 22.75 1 87.81 101 MET B O 1
ATOM 4976 N N . MET B 1 102 ? -5.496 16.281 22.812 1 89.62 102 MET B N 1
ATOM 4977 C CA . MET B 1 102 ? -6.719 15.578 22.453 1 89.62 102 MET B CA 1
ATOM 4978 C C . MET B 1 102 ? -7.793 15.766 23.516 1 89.62 102 MET B C 1
ATOM 4980 O O . MET B 1 102 ? -8.969 15.922 23.203 1 89.62 102 MET B O 1
ATOM 4984 N N . LYS B 1 103 ? -7.367 15.797 24.766 1 90.44 103 LYS B N 1
ATOM 4985 C CA . LYS B 1 103 ? -8.312 16.016 25.844 1 90.44 103 LYS B CA 1
ATOM 4986 C C . LYS B 1 103 ? -8.938 17.406 25.75 1 90.44 103 LYS B C 1
ATOM 4988 O O . LYS B 1 103 ? -10.109 17.594 26.078 1 90.44 103 LYS B O 1
ATOM 4993 N N . MET B 1 104 ? -8.172 18.312 25.297 1 86.75 104 MET B N 1
ATOM 4994 C CA . MET B 1 104 ? -8.648 19.688 25.156 1 86.75 104 MET B CA 1
ATOM 4995 C C . MET B 1 104 ? -9.539 19.844 23.938 1 86.75 104 MET B C 1
ATOM 4997 O O . MET B 1 104 ? -10.5 20.609 23.938 1 86.75 104 MET B O 1
ATOM 5001 N N . MET B 1 105 ? -9.242 19.094 22.891 1 88.75 105 MET B N 1
ATOM 5002 C CA . MET B 1 105 ? -9.953 19.219 21.625 1 88.75 105 MET B CA 1
ATOM 5003 C C . MET B 1 105 ? -11.266 18.453 21.656 1 88.75 105 MET B C 1
ATOM 5005 O O . MET B 1 105 ? -12.227 18.812 20.969 1 88.75 105 MET B O 1
ATOM 5009 N N . THR B 1 106 ? -11.336 17.422 22.438 1 93.25 106 THR B N 1
ATOM 5010 C CA . THR B 1 106 ? -12.469 16.5 22.453 1 93.25 106 THR B CA 1
ATOM 5011 C C . THR B 1 106 ? -13.766 17.25 22.75 1 93.25 106 THR B C 1
ATOM 5013 O O . THR B 1 106 ? -14.719 17.188 21.969 1 93.25 106 THR B O 1
ATOM 5016 N N . PRO B 1 107 ? -13.82 18.078 23.844 1 92.75 107 PRO B N 1
ATOM 5017 C CA . PRO B 1 107 ? -15.078 18.797 24.109 1 92.75 107 PRO B CA 1
ATOM 5018 C C . PRO B 1 107 ? -15.438 19.766 22.984 1 92.75 107 PRO B C 1
ATOM 5020 O O . PRO B 1 107 ? -16.609 19.984 22.703 1 92.75 107 PRO B O 1
ATOM 5023 N N . THR B 1 108 ? -14.469 20.328 22.391 1 91.56 108 THR B N 1
ATOM 5024 C CA . THR B 1 108 ? -14.711 21.281 21.297 1 91.56 108 THR B CA 1
ATOM 5025 C C . THR B 1 108 ? -15.32 20.562 20.094 1 91.56 108 THR B C 1
ATOM 5027 O O . THR B 1 108 ? -16.297 21.047 19.516 1 91.56 108 THR B O 1
ATOM 5030 N N . ILE B 1 109 ? -14.773 19.438 19.703 1 93.81 109 ILE B N 1
ATOM 5031 C CA . ILE B 1 109 ? -15.266 18.672 18.562 1 93.81 109 ILE B CA 1
ATOM 5032 C C . ILE B 1 109 ? -16.703 18.25 18.812 1 93.81 109 ILE B C 1
ATOM 5034 O O . ILE B 1 109 ? -17.562 18.406 17.938 1 93.81 109 ILE B O 1
ATOM 5038 N N . LEU B 1 110 ? -16.953 17.797 20 1 95.44 110 LEU B N 1
ATOM 5039 C CA . LEU B 1 110 ? -18.281 17.328 20.359 1 95.44 110 LEU B CA 1
ATOM 5040 C C . LEU B 1 110 ? -19.281 18.484 20.375 1 95.44 110 LEU B C 1
ATOM 5042 O O . LEU B 1 110 ? -20.406 18.344 19.875 1 95.44 110 LEU B O 1
ATOM 5046 N N . SER B 1 111 ? -18.844 19.594 20.922 1 94.62 111 SER B N 1
ATOM 5047 C CA . SER B 1 111 ? -19.719 20.766 20.984 1 94.62 111 SER B CA 1
ATOM 5048 C C . SER B 1 111 ? -20.047 21.281 19.594 1 94.62 111 SER B C 1
ATOM 5050 O O . SER B 1 111 ? -21.203 21.609 19.312 1 94.62 111 SER B O 1
ATOM 5052 N N . VAL B 1 112 ? -19.078 21.391 18.781 1 94.94 112 VAL B N 1
ATOM 5053 C CA . VAL B 1 112 ? -19.266 21.844 17.422 1 94.94 112 VAL B CA 1
ATOM 5054 C C . VAL B 1 112 ? -20.203 20.891 16.672 1 94.94 112 VAL B C 1
ATOM 5056 O O . VAL B 1 112 ? -21.109 21.328 15.969 1 94.94 112 VAL B O 1
ATOM 5059 N N . THR B 1 113 ? -20.031 19.625 16.844 1 96.5 113 THR B N 1
ATOM 5060 C CA . THR B 1 113 ? -20.859 18.609 16.203 1 96.5 113 THR B CA 1
ATOM 5061 C C . THR B 1 113 ? -22.328 18.781 16.609 1 96.5 113 THR B C 1
ATOM 5063 O O . THR B 1 113 ? -23.219 18.797 15.758 1 96.5 113 THR B O 1
ATOM 5066 N N . GLU B 1 114 ? -22.5 18.953 17.875 1 96.62 114 GLU B N 1
ATOM 5067 C CA . GLU B 1 114 ? -23.875 19.078 18.391 1 96.62 114 GLU B CA 1
ATOM 5068 C C . GLU B 1 114 ? -24.547 20.344 17.844 1 96.62 114 GLU B C 1
ATOM 5070 O O . GLU B 1 114 ? -25.703 20.312 17.453 1 96.62 114 GLU B O 1
ATOM 5075 N N . LYS B 1 115 ? -23.844 21.422 17.891 1 96.31 115 LYS B N 1
ATOM 5076 C CA . LYS B 1 115 ? -24.375 22.688 17.391 1 96.31 115 LYS B CA 1
ATOM 5077 C C . LYS B 1 115 ? -24.719 22.578 15.906 1 96.31 115 LYS B C 1
ATOM 5079 O O . LYS B 1 115 ? -25.734 23.109 15.461 1 96.31 115 LYS B O 1
ATOM 5084 N N . GLN B 1 116 ? -23.859 21.953 15.18 1 97.75 116 GLN B N 1
ATOM 5085 C CA . GLN B 1 116 ? -24.078 21.797 13.75 1 97.75 116 GLN B CA 1
ATOM 5086 C C . GLN B 1 116 ? -25.297 20.922 13.484 1 97.75 116 GLN B C 1
ATOM 5088 O O . GLN B 1 116 ? -26.172 21.281 12.68 1 97.75 116 GLN B O 1
ATOM 5093 N N . LEU B 1 117 ? -25.422 19.781 14.141 1 97.88 117 LEU B N 1
ATOM 5094 C CA . LEU B 1 117 ? -26.547 18.875 13.938 1 97.88 117 LEU B CA 1
ATOM 5095 C C . LEU B 1 117 ? -27.859 19.516 14.328 1 97.88 117 LEU B C 1
ATOM 5097 O O . LEU B 1 117 ? -28.906 19.25 13.727 1 97.88 117 LEU B O 1
ATOM 5101 N N . ALA B 1 118 ? -27.812 20.406 15.305 1 97.44 118 ALA B N 1
ATOM 5102 C CA . ALA B 1 118 ? -29.016 21.078 15.789 1 97.44 118 ALA B CA 1
ATOM 5103 C C . ALA B 1 118 ? -29.375 22.266 14.891 1 97.44 118 ALA B C 1
ATOM 5105 O O . ALA B 1 118 ? -30.484 22.797 14.977 1 97.44 118 ALA B O 1
ATOM 5106 N N . SER B 1 119 ? -28.562 22.656 14.055 1 97.5 119 SER B N 1
ATOM 5107 C CA . SER B 1 119 ? -28.719 23.891 13.289 1 97.5 119 SER B CA 1
ATOM 5108 C C . SER B 1 119 ? -29.812 23.734 12.227 1 97.5 119 SER B C 1
ATOM 5110 O O . SER B 1 119 ? -30.125 22.625 11.812 1 97.5 119 SER B O 1
ATOM 5112 N N . LYS B 1 120 ? -30.328 24.844 11.773 1 97.56 120 LYS B N 1
ATOM 5113 C CA . LYS B 1 120 ? -31.375 24.875 10.758 1 97.56 120 LYS B CA 1
ATOM 5114 C C . LYS B 1 120 ? -30.891 24.297 9.438 1 97.56 120 LYS B C 1
ATOM 5116 O O . LYS B 1 120 ? -31.609 23.516 8.805 1 97.56 120 LYS B O 1
ATOM 5121 N N . PRO B 1 121 ? -29.688 24.594 8.984 1 97.44 121 PRO B N 1
ATOM 5122 C CA . PRO B 1 121 ? -29.25 24.047 7.699 1 97.44 121 PRO B CA 1
ATOM 5123 C C . PRO B 1 121 ? -29.281 22.516 7.668 1 97.44 121 PRO B C 1
ATOM 5125 O O . PRO B 1 121 ? -29.734 21.922 6.684 1 97.44 121 PRO B O 1
ATOM 5128 N N . ILE B 1 122 ? -28.875 21.891 8.742 1 97.5 122 ILE B N 1
ATOM 5129 C CA . ILE B 1 122 ? -28.844 20.438 8.781 1 97.5 122 ILE B CA 1
ATOM 5130 C C . ILE B 1 122 ? -30.266 19.906 8.906 1 97.5 122 ILE B C 1
ATOM 5132 O O . ILE B 1 122 ? -30.641 18.938 8.234 1 97.5 122 ILE B O 1
ATOM 5136 N N . GLN B 1 123 ? -31.062 20.594 9.758 1 96.75 123 GLN B N 1
ATOM 5137 C CA . GLN B 1 123 ? -32.438 20.172 9.922 1 96.75 123 GLN B CA 1
ATOM 5138 C C . GLN B 1 123 ? -33.219 20.328 8.617 1 96.75 123 GLN B C 1
ATOM 5140 O O . GLN B 1 123 ? -34.031 19.484 8.266 1 96.75 123 GLN B O 1
ATOM 5145 N N . ASP B 1 124 ? -33 21.359 7.926 1 97.06 124 ASP B N 1
ATOM 5146 C CA . ASP B 1 124 ? -33.594 21.547 6.617 1 97.06 124 ASP B CA 1
ATOM 5147 C C . ASP B 1 124 ? -33.156 20.469 5.633 1 97.06 124 ASP B C 1
ATOM 5149 O O . ASP B 1 124 ? -33.969 19.969 4.855 1 97.06 124 ASP B O 1
ATOM 5153 N N . PHE B 1 125 ? -31.891 20.172 5.641 1 96.69 125 PHE B N 1
ATOM 5154 C CA . PHE B 1 125 ? -31.375 19.125 4.77 1 96.69 125 PHE B CA 1
ATOM 5155 C C . PHE B 1 125 ? -32.094 17.797 5.039 1 96.69 125 PHE B C 1
ATOM 5157 O O . PHE B 1 125 ? -32.469 17.094 4.105 1 96.69 125 PHE B O 1
ATOM 5164 N N . LEU B 1 126 ? -32.25 17.484 6.309 1 95 126 LEU B N 1
ATOM 5165 C CA . LEU B 1 126 ? -32.906 16.25 6.707 1 95 126 LEU B CA 1
ATOM 5166 C C . LEU B 1 126 ? -34.344 16.234 6.254 1 95 126 LEU B C 1
ATOM 5168 O O . LEU B 1 126 ? -34.875 15.18 5.871 1 95 126 LEU B O 1
ATOM 5172 N N . LYS B 1 127 ? -34.938 17.344 6.23 1 94.56 127 LYS B N 1
ATOM 5173 C CA . LYS B 1 127 ? -36.344 17.438 5.898 1 94.56 127 LYS B CA 1
ATOM 5174 C C . LYS B 1 127 ? -36.562 17.438 4.387 1 94.56 127 LYS B C 1
ATOM 5176 O O . LYS B 1 127 ? -37.5 16.828 3.881 1 94.56 127 LYS B O 1
ATOM 5181 N N . TYR B 1 128 ? -35.625 18.016 3.68 1 92.5 128 TYR B N 1
ATOM 5182 C CA . TYR B 1 128 ? -35.969 18.344 2.301 1 92.5 128 TYR B CA 1
ATOM 5183 C C . TYR B 1 128 ? -35.031 17.625 1.323 1 92.5 128 TYR B C 1
ATOM 5185 O O . TYR B 1 128 ? -35.344 17.5 0.137 1 92.5 128 TYR B O 1
ATOM 5193 N N . ASN B 1 129 ? -33.875 17.156 1.758 1 90.31 129 ASN B N 1
ATOM 5194 C CA . ASN B 1 129 ? -32.875 16.734 0.782 1 90.31 129 ASN B CA 1
ATOM 5195 C C . ASN B 1 129 ? -32.5 15.266 0.958 1 90.31 129 ASN B C 1
ATOM 5197 O O . ASN B 1 129 ? -31.859 14.68 0.086 1 90.31 129 ASN B O 1
ATOM 5201 N N . VAL B 1 130 ? -32.906 14.625 1.943 1 89.19 130 VAL B N 1
ATOM 5202 C CA . VAL B 1 130 ? -32.531 13.242 2.232 1 89.19 130 VAL B CA 1
ATOM 5203 C C . VAL B 1 130 ? -33.094 12.312 1.159 1 89.19 130 VAL B C 1
ATOM 5205 O O . VAL B 1 130 ? -32.469 11.305 0.815 1 89.19 130 VAL B O 1
ATOM 5208 N N . SER B 1 131 ? -34.219 12.664 0.64 1 87.5 131 SER B N 1
ATOM 5209 C CA . SER B 1 131 ? -34.906 11.797 -0.311 1 87.5 131 SER B CA 1
ATOM 5210 C C . SER B 1 131 ? -34.312 11.945 -1.715 1 87.5 131 SER B C 1
ATOM 5212 O O . SER B 1 131 ? -34.719 11.227 -2.635 1 87.5 131 SER B O 1
ATOM 5214 N N . ASP B 1 132 ? -33.375 12.883 -1.871 1 84.81 132 ASP B N 1
ATOM 5215 C CA . ASP B 1 132 ? -32.75 13.109 -3.176 1 84.81 132 ASP B CA 1
ATOM 5216 C C . ASP B 1 132 ? -32.031 11.859 -3.666 1 84.81 132 ASP B C 1
ATOM 5218 O O . ASP B 1 132 ? -31.812 11.695 -4.867 1 84.81 132 ASP B O 1
ATOM 5222 N N . GLY B 1 133 ? -31.688 11.07 -2.727 1 88.69 133 GLY B N 1
ATOM 5223 C CA . GLY B 1 133 ? -30.938 9.883 -3.094 1 88.69 133 GLY B CA 1
ATOM 5224 C C . GLY B 1 133 ? -29.469 10.18 -3.395 1 88.69 133 GLY B C 1
ATOM 5225 O O . GLY B 1 133 ? -29.172 11.117 -4.133 1 88.69 133 GLY B O 1
ATOM 5226 N N . PHE B 1 134 ? -28.531 9.648 -2.785 1 96.94 134 PHE B N 1
ATOM 5227 C CA . PHE B 1 134 ? -27.094 9.805 -2.99 1 96.94 134 PHE B CA 1
ATOM 5228 C C . PHE B 1 134 ? -26.438 8.469 -3.307 1 96.94 134 PHE B C 1
ATOM 5230 O O . PHE B 1 134 ? -26.828 7.434 -2.756 1 96.94 134 PHE B O 1
ATOM 5237 N N . ASP B 1 135 ? -25.5 8.562 -4.234 1 97.62 135 ASP B N 1
ATOM 5238 C CA . ASP B 1 135 ? -24.828 7.352 -4.699 1 97.62 135 ASP B CA 1
ATOM 5239 C C . ASP B 1 135 ? -23.531 7.113 -3.926 1 97.62 135 ASP B C 1
ATOM 5241 O O . ASP B 1 135 ? -22.984 6.004 -3.943 1 97.62 135 ASP B O 1
ATOM 5245 N N . LEU B 1 136 ? -23.031 8.125 -3.268 1 98.31 136 LEU B N 1
ATOM 5246 C CA . LEU B 1 136 ? -21.75 8.047 -2.561 1 98.31 136 LEU B CA 1
ATOM 5247 C C . LEU B 1 136 ? -21.656 9.148 -1.507 1 98.31 136 LEU B C 1
ATOM 5249 O O . LEU B 1 136 ? -22.125 10.266 -1.719 1 98.31 136 LEU B O 1
ATOM 5253 N N . ILE B 1 137 ? -21.047 8.789 -0.41 1 98.25 137 ILE B N 1
ATOM 5254 C CA . ILE B 1 137 ? -20.688 9.742 0.629 1 98.25 137 ILE B CA 1
ATOM 5255 C C . ILE B 1 137 ? -19.203 10.031 0.571 1 98.25 137 ILE B C 1
ATOM 5257 O O . ILE B 1 137 ? -18.375 9.102 0.515 1 98.25 137 ILE B O 1
ATOM 5261 N N . PHE B 1 138 ? -18.844 11.281 0.526 1 98.31 138 PHE B N 1
ATOM 5262 C CA . PHE B 1 138 ? -17.469 11.75 0.694 1 98.31 138 PHE B CA 1
ATOM 5263 C C . PHE B 1 138 ? -17.297 12.484 2.02 1 98.31 138 PHE B C 1
ATOM 5265 O O . PHE B 1 138 ? -17.828 13.586 2.193 1 98.31 138 PHE B O 1
ATOM 5272 N N . LEU B 1 139 ? -16.562 11.852 2.957 1 97.19 139 LEU B N 1
ATOM 5273 C CA . LEU B 1 139 ? -16.656 12.32 4.336 1 97.19 139 LEU B CA 1
ATOM 5274 C C . LEU B 1 139 ? -15.273 12.562 4.93 1 97.19 139 LEU B C 1
ATOM 5276 O O . LEU B 1 139 ? -14.344 11.789 4.684 1 97.19 139 LEU B O 1
ATOM 5280 N N . GLU B 1 140 ? -15.148 13.672 5.652 1 96.94 140 GLU B N 1
ATOM 5281 C CA . GLU B 1 140 ? -13.969 13.898 6.484 1 96.94 140 GLU B CA 1
ATOM 5282 C C . GLU B 1 140 ? -13.938 12.93 7.664 1 96.94 140 GLU B C 1
ATOM 5284 O O . GLU B 1 140 ? -14.914 12.812 8.406 1 96.94 140 GLU B O 1
ATOM 5289 N N . TRP B 1 141 ? -12.859 12.281 7.797 1 93.75 141 TRP B N 1
ATOM 5290 C CA . TRP B 1 141 ? -12.711 11.391 8.938 1 93.75 141 TRP B CA 1
ATOM 5291 C C . TRP B 1 141 ? -11.891 12.047 10.047 1 93.75 141 TRP B C 1
ATOM 5293 O O . TRP B 1 141 ? -10.672 11.852 10.125 1 93.75 141 TRP B O 1
ATOM 5303 N N . PHE B 1 142 ? -12.609 12.781 11 1 90.38 142 PHE B N 1
ATOM 5304 C CA . PHE B 1 142 ? -11.898 13.555 12.008 1 90.38 142 PHE B CA 1
ATOM 5305 C C . PHE B 1 142 ? -12.734 13.695 13.273 1 90.38 142 PHE B C 1
ATOM 5307 O O . PHE B 1 142 ? -12.93 14.805 13.781 1 90.38 142 PHE B O 1
ATOM 5314 N N . GLY B 1 143 ? -13.477 12.695 13.734 1 91.69 143 GLY B N 1
ATOM 5315 C CA . GLY B 1 143 ? -14.078 12.664 15.055 1 91.69 143 GLY B CA 1
ATOM 5316 C C . GLY B 1 143 ? -15.539 13.078 15.055 1 91.69 143 GLY B C 1
ATOM 5317 O O . GLY B 1 143 ? -16.156 13.172 16.109 1 91.69 143 GLY B O 1
ATOM 5318 N N . TYR B 1 144 ? -16.094 13.367 13.953 1 95.94 144 TYR B N 1
ATOM 5319 C CA . TYR B 1 144 ? -17.484 13.812 13.828 1 95.94 144 TYR B CA 1
ATOM 5320 C C . TYR B 1 144 ? -18.406 12.648 13.5 1 95.94 144 TYR B C 1
ATOM 5322 O O . TYR B 1 144 ? -19.25 12.742 12.602 1 95.94 144 TYR B O 1
ATOM 5330 N N . GLU B 1 145 ? -18.281 11.594 14.234 1 96.94 145 GLU B N 1
ATOM 5331 C CA . GLU B 1 145 ? -18.906 10.336 13.844 1 96.94 145 GLU B CA 1
ATOM 5332 C C . GLU B 1 145 ? -20.422 10.375 14.039 1 96.94 145 GLU B C 1
ATOM 5334 O O . GLU B 1 145 ? -21.141 9.531 13.508 1 96.94 145 GLU B O 1
ATOM 5339 N N . ALA B 1 146 ? -20.938 11.383 14.805 1 97.88 146 ALA B N 1
ATOM 5340 C CA . ALA B 1 146 ? -22.375 11.523 14.914 1 97.88 146 ALA B CA 1
ATOM 5341 C C . ALA B 1 146 ? -23.016 11.781 13.555 1 97.88 146 ALA B C 1
ATOM 5343 O O . ALA B 1 146 ? -24.188 11.453 13.328 1 97.88 146 ALA B O 1
ATOM 5344 N N . TYR B 1 147 ? -22.297 12.328 12.609 1 97.69 147 TYR B N 1
ATOM 5345 C CA . TYR B 1 147 ? -22.766 12.586 11.258 1 97.69 147 TYR B CA 1
ATOM 5346 C C . TYR B 1 147 ? -23.047 11.281 10.516 1 97.69 147 TYR B C 1
ATOM 5348 O O . TYR B 1 147 ? -23.688 11.289 9.453 1 97.69 147 TYR B O 1
ATOM 5356 N N . TYR B 1 148 ? -22.562 10.109 11.062 1 97.56 148 TYR B N 1
ATOM 5357 C CA . TYR B 1 148 ? -22.859 8.82 10.445 1 97.56 148 TYR B CA 1
ATOM 5358 C C . TYR B 1 148 ? -24.359 8.57 10.406 1 97.56 148 TYR B C 1
ATOM 5360 O O . TYR B 1 148 ? -24.828 7.781 9.586 1 97.56 148 TYR B O 1
ATOM 5368 N N . GLY B 1 149 ? -25.109 9.227 11.32 1 96.88 149 GLY B N 1
ATOM 5369 C CA . GLY B 1 149 ? -26.562 9.18 11.227 1 96.88 149 GLY B CA 1
ATOM 5370 C C . GLY B 1 149 ? -27.094 9.688 9.898 1 96.88 149 GLY B C 1
ATOM 5371 O O . GLY B 1 149 ? -28.078 9.164 9.375 1 96.88 149 GLY B O 1
ATOM 5372 N N . LEU B 1 150 ? -26.453 10.695 9.383 1 96 150 LEU B N 1
ATOM 5373 C CA . LEU B 1 150 ? -26.844 11.25 8.086 1 96 150 LEU B CA 1
ATOM 5374 C C . LEU B 1 150 ? -26.594 10.242 6.969 1 96 150 LEU B C 1
ATOM 5376 O O . LEU B 1 150 ? -27.375 10.172 6.012 1 96 150 LEU B O 1
ATOM 5380 N N . ILE B 1 151 ? -25.516 9.484 7.059 1 96.31 151 ILE B N 1
ATOM 5381 C CA . ILE B 1 151 ? -25.188 8.438 6.09 1 96.31 151 ILE B CA 1
ATOM 5382 C C . ILE B 1 151 ? -26.328 7.434 6.027 1 96.31 151 ILE B C 1
ATOM 5384 O O . ILE B 1 151 ? -26.781 7.059 4.938 1 96.31 151 ILE B O 1
ATOM 5388 N N . HIS B 1 152 ? -26.781 7.086 7.152 1 95.25 152 HIS B N 1
ATOM 5389 C CA . HIS B 1 152 ? -27.906 6.148 7.227 1 95.25 152 HIS B CA 1
ATOM 5390 C C . HIS B 1 152 ? -29.172 6.77 6.68 1 95.25 152 HIS B C 1
ATOM 5392 O O . HIS B 1 152 ? -29.938 6.113 5.969 1 95.25 152 HIS B O 1
ATOM 5398 N N . ALA B 1 153 ? -29.422 8.023 7.02 1 96 153 ALA B N 1
ATOM 5399 C CA . ALA B 1 153 ? -30.641 8.719 6.621 1 96 153 ALA B CA 1
ATOM 5400 C C . ALA B 1 153 ? -30.75 8.789 5.102 1 96 153 ALA B C 1
ATOM 5402 O O . ALA B 1 153 ? -31.859 8.766 4.559 1 96 153 ALA B O 1
ATOM 5403 N N . VAL B 1 154 ? -29.641 8.82 4.422 1 96.25 154 VAL B N 1
ATOM 5404 C CA . VAL B 1 154 ? -29.703 8.992 2.977 1 96.25 154 VAL B CA 1
ATOM 5405 C C . VAL B 1 154 ? -29.594 7.637 2.287 1 96.25 154 VAL B C 1
ATOM 5407 O O . VAL B 1 154 ? -29.344 7.562 1.082 1 96.25 154 VAL B O 1
ATOM 5410 N N . GLY B 1 155 ? -29.625 6.57 2.988 1 94.38 155 GLY B N 1
ATOM 5411 C CA . GLY B 1 155 ? -29.734 5.25 2.385 1 94.38 155 GLY B CA 1
ATOM 5412 C C . GLY B 1 155 ? -28.453 4.457 2.434 1 94.38 155 GLY B C 1
ATOM 5413 O O . GLY B 1 155 ? -28.297 3.475 1.705 1 94.38 155 GLY B O 1
ATOM 5414 N N . SER B 1 156 ? -27.469 4.855 3.127 1 95.69 156 SER B N 1
ATOM 5415 C CA . SER B 1 156 ? -26.219 4.156 3.412 1 95.69 156 SER B CA 1
ATOM 5416 C C . SER B 1 156 ? -25.469 3.822 2.129 1 95.69 156 SER B C 1
ATOM 5418 O O . SER B 1 156 ? -25.062 2.676 1.921 1 95.69 156 SER B O 1
ATOM 5420 N N . PRO B 1 157 ? -25.297 4.777 1.268 1 97.12 157 PRO B N 1
ATOM 5421 C CA . PRO B 1 157 ? -24.438 4.535 0.113 1 97.12 157 PRO B CA 1
ATOM 5422 C C . PRO B 1 157 ? -22.969 4.297 0.508 1 97.12 157 PRO B C 1
ATOM 5424 O O . PRO B 1 157 ? -22.625 4.453 1.679 1 97.12 157 PRO B O 1
ATOM 5427 N N . PRO B 1 158 ? -22.094 3.834 -0.466 1 97.81 158 PRO B N 1
ATOM 5428 C CA . PRO B 1 158 ? -20.672 3.641 -0.16 1 97.81 158 PRO B CA 1
ATOM 5429 C C . PRO B 1 158 ? -20 4.91 0.364 1 97.81 158 PRO B C 1
ATOM 5431 O O . PRO B 1 158 ? -20.406 6.02 0 1 97.81 158 PRO B O 1
ATOM 5434 N N . ILE B 1 159 ? -19 4.711 1.194 1 98.12 159 ILE B N 1
ATOM 5435 C CA . ILE B 1 159 ? -18.375 5.836 1.878 1 98.12 159 ILE B CA 1
ATOM 5436 C C . ILE B 1 159 ? -16.906 5.93 1.471 1 98.12 159 ILE B C 1
ATOM 5438 O O . ILE B 1 159 ? -16.156 4.953 1.576 1 98.12 159 ILE B O 1
ATOM 5442 N N . VAL B 1 160 ? -16.5 7.059 1 1 98.38 160 VAL B N 1
ATOM 5443 C CA . VAL B 1 160 ? -15.094 7.41 0.835 1 98.38 160 VAL B CA 1
ATOM 5444 C C . VAL B 1 160 ? -14.68 8.406 1.916 1 98.38 160 VAL B C 1
ATOM 5446 O O . VAL B 1 160 ? -15.266 9.484 2.029 1 98.38 160 VAL B O 1
ATOM 5449 N N . GLY B 1 161 ? -13.773 7.98 2.705 1 97.62 161 GLY B N 1
ATOM 5450 C CA . GLY B 1 161 ? -13.242 8.875 3.721 1 97.62 161 GLY B CA 1
ATOM 5451 C C . GLY B 1 161 ? -12 9.625 3.264 1 97.62 161 GLY B C 1
ATOM 5452 O O . GLY B 1 161 ? -11.234 9.125 2.439 1 97.62 161 GLY B O 1
ATOM 5453 N N . ILE B 1 162 ? -11.797 10.805 3.832 1 97.44 162 ILE B N 1
ATOM 5454 C CA . ILE B 1 162 ? -10.602 11.586 3.557 1 97.44 162 ILE B CA 1
ATOM 5455 C C . ILE B 1 162 ? -10.094 12.234 4.844 1 97.44 162 ILE B C 1
ATOM 5457 O O . ILE B 1 162 ? -10.898 12.695 5.664 1 97.44 162 ILE B O 1
ATOM 5461 N N . VAL B 1 163 ? -8.828 12.211 5.027 1 96 163 VAL B N 1
ATOM 5462 C CA . VAL B 1 163 ? -8.195 12.852 6.18 1 96 163 VAL B CA 1
ATOM 5463 C C . VAL B 1 163 ? -7.18 13.891 5.703 1 96 163 VAL B C 1
ATOM 5465 O O . VAL B 1 163 ? -6.227 13.555 4.996 1 96 163 VAL B O 1
ATOM 5468 N N . SER B 1 164 ? -7.305 15.102 6.141 1 92.44 164 SER B N 1
ATOM 5469 C CA . SER B 1 164 ? -6.527 16.219 5.621 1 92.44 164 SER B CA 1
ATOM 5470 C C . SER B 1 164 ? -5.152 16.297 6.277 1 92.44 164 SER B C 1
ATOM 5472 O O . SER B 1 164 ? -4.246 16.953 5.77 1 92.44 164 SER B O 1
ATOM 5474 N N . LEU B 1 165 ? -4.895 15.695 7.406 1 88.5 165 LEU B N 1
ATOM 5475 C CA . LEU B 1 165 ? -3.619 15.812 8.102 1 88.5 165 LEU B CA 1
ATOM 5476 C C . LEU B 1 165 ? -2.857 14.492 8.078 1 88.5 165 LEU B C 1
ATOM 5478 O O . LEU B 1 165 ? -1.83 14.352 8.742 1 88.5 165 LEU B O 1
ATOM 5482 N N . GLY B 1 166 ? -3.322 13.484 7.387 1 85.62 166 GLY B N 1
ATOM 5483 C CA . GLY B 1 166 ? -2.717 12.164 7.398 1 85.62 166 GLY B CA 1
ATOM 5484 C C . GLY B 1 166 ? -3.42 11.195 8.328 1 85.62 166 GLY B C 1
ATOM 5485 O O . GLY B 1 166 ? -4.262 11.594 9.133 1 85.62 166 GLY B O 1
ATOM 5486 N N . GLY B 1 167 ? -3.062 9.992 8.312 1 90.06 167 GLY B N 1
ATOM 5487 C CA . GLY B 1 167 ? -3.727 8.953 9.094 1 90.06 167 GLY B CA 1
ATOM 5488 C C . GLY B 1 167 ? -3.176 8.82 10.5 1 90.06 167 GLY B C 1
ATOM 5489 O O . GLY B 1 167 ? -1.981 9.016 10.727 1 90.06 167 GLY B O 1
ATOM 5490 N N . SER B 1 168 ? -4.02 8.609 11.477 1 92.38 168 SER B N 1
ATOM 5491 C CA . SER B 1 168 ? -3.676 8.273 12.852 1 92.38 168 SER B CA 1
ATOM 5492 C C . SER B 1 168 ? -4.051 6.832 13.18 1 92.38 168 SER B C 1
ATOM 5494 O O . SER B 1 168 ? -4.59 6.117 12.336 1 92.38 168 SER B O 1
ATOM 5496 N N . ALA B 1 169 ? -3.705 6.41 14.383 1 92.12 169 ALA B N 1
ATOM 5497 C CA . ALA B 1 169 ? -4.039 5.066 14.844 1 92.12 169 ALA B CA 1
ATOM 5498 C C . ALA B 1 169 ? -5.535 4.797 14.719 1 92.12 169 ALA B C 1
ATOM 5500 O O . ALA B 1 169 ? -5.949 3.676 14.414 1 92.12 169 ALA B O 1
ATOM 5501 N N . ILE B 1 170 ? -6.289 5.797 14.82 1 92.69 170 ILE B N 1
ATOM 5502 C CA . ILE B 1 170 ? -7.742 5.664 14.836 1 92.69 170 ILE B CA 1
ATOM 5503 C C . ILE B 1 170 ? -8.234 5.215 13.461 1 92.69 170 ILE B C 1
ATOM 5505 O O . ILE B 1 170 ? -8.969 4.23 13.352 1 92.69 170 ILE B O 1
ATOM 5509 N N . GLN B 1 171 ? -7.859 5.895 12.445 1 95.06 171 GLN B N 1
ATOM 5510 C CA . GLN B 1 171 ? -8.305 5.57 11.094 1 95.06 171 GLN B CA 1
ATOM 5511 C C . GLN B 1 171 ? -7.738 4.234 10.625 1 95.06 171 GLN B C 1
ATOM 5513 O O . GLN B 1 171 ? -8.453 3.418 10.047 1 95.06 171 GLN B O 1
ATOM 5518 N N . TYR B 1 172 ? -6.445 3.996 10.906 1 94.81 172 TYR B N 1
ATOM 5519 C CA . TYR B 1 172 ? -5.805 2.756 10.477 1 94.81 172 TYR B CA 1
ATOM 5520 C C . TYR B 1 172 ? -6.461 1.549 11.133 1 94.81 172 TYR B C 1
ATOM 5522 O O . TYR B 1 172 ? -6.738 0.547 10.469 1 94.81 172 TYR B O 1
ATOM 5530 N N . ASN B 1 173 ? -6.715 1.689 12.414 1 92.69 173 ASN B N 1
ATOM 5531 C CA . ASN B 1 173 ? -7.371 0.595 13.117 1 92.69 173 ASN B CA 1
ATOM 5532 C C . ASN B 1 173 ? -8.773 0.339 12.586 1 92.69 173 ASN B C 1
ATOM 5534 O O . ASN B 1 173 ? -9.18 -0.812 12.406 1 92.69 173 ASN B O 1
ATOM 5538 N N . ALA B 1 174 ? -9.469 1.388 12.352 1 92.62 174 ALA B N 1
ATOM 5539 C CA . ALA B 1 174 ? -10.867 1.256 11.938 1 92.62 174 ALA B CA 1
ATOM 5540 C C . ALA B 1 174 ? -10.961 0.593 10.562 1 92.62 174 ALA B C 1
ATOM 5542 O O . ALA B 1 174 ? -11.859 -0.217 10.32 1 92.62 174 ALA B O 1
ATOM 5543 N N . ILE B 1 175 ? -10.055 0.867 9.688 1 94.62 175 ILE B N 1
ATOM 5544 C CA . ILE B 1 175 ? -10.148 0.345 8.328 1 94.62 175 ILE B CA 1
ATOM 5545 C C . ILE B 1 175 ? -9.406 -0.985 8.234 1 94.62 175 ILE B C 1
ATOM 5547 O O . ILE B 1 175 ? -9.445 -1.654 7.203 1 94.62 175 ILE B O 1
ATOM 5551 N N . GLY B 1 176 ? -8.695 -1.333 9.305 1 94.69 176 GLY B N 1
ATOM 5552 C CA . GLY B 1 176 ? -8.016 -2.617 9.367 1 94.69 176 GLY B CA 1
ATOM 5553 C C . GLY B 1 176 ? -6.602 -2.568 8.82 1 94.69 176 GLY B C 1
ATOM 5554 O O . GLY B 1 176 ? -6.02 -3.605 8.492 1 94.69 176 GLY B O 1
ATOM 5555 N N . ASN B 1 177 ? -6.047 -1.409 8.617 1 96.5 177 ASN B N 1
ATOM 5556 C CA . ASN B 1 177 ? -4.668 -1.249 8.164 1 96.5 177 ASN B CA 1
ATOM 5557 C C . ASN B 1 177 ? -3.678 -1.45 9.312 1 96.5 177 ASN B C 1
ATOM 5559 O O . ASN B 1 177 ? -3.885 -0.94 10.414 1 96.5 177 ASN B O 1
ATOM 5563 N N . PRO B 1 178 ? -2.602 -2.17 9.055 1 93.81 178 PRO B N 1
ATOM 5564 C CA . PRO B 1 178 ? -1.614 -2.318 10.125 1 93.81 178 PRO B CA 1
ATOM 5565 C C . PRO B 1 178 ? -0.966 -0.992 10.523 1 93.81 178 PRO B C 1
ATOM 5567 O O . PRO B 1 178 ? -0.723 -0.142 9.656 1 93.81 178 PRO B O 1
ATOM 5570 N N . ASN B 1 179 ? -0.735 -0.853 11.789 1 94.12 179 ASN B N 1
ATOM 5571 C CA . ASN B 1 179 ? -0.069 0.306 12.375 1 94.12 179 ASN B CA 1
ATOM 5572 C C . ASN B 1 179 ? 0.895 -0.102 13.484 1 94.12 179 ASN B C 1
ATOM 5574 O O . ASN B 1 179 ? 0.479 -0.327 14.625 1 94.12 179 ASN B O 1
ATOM 5578 N N . ASN B 1 180 ? 2.174 -0.153 13.172 1 94.75 180 ASN B N 1
ATOM 5579 C CA . ASN B 1 180 ? 3.197 -0.556 14.133 1 94.75 180 ASN B CA 1
ATOM 5580 C C . ASN B 1 180 ? 3.844 0.653 14.797 1 94.75 180 ASN B C 1
ATOM 5582 O O . ASN B 1 180 ? 4.648 1.354 14.188 1 94.75 180 ASN B O 1
ATOM 5586 N N . PRO B 1 181 ? 3.594 0.834 16.031 1 95.81 181 PRO B N 1
ATOM 5587 C CA . PRO B 1 181 ? 4.102 2.031 16.703 1 95.81 181 PRO B CA 1
ATOM 5588 C C . PRO B 1 181 ? 5.625 2.049 16.812 1 95.81 181 PRO B C 1
ATOM 5590 O O . PRO B 1 181 ? 6.215 3.076 17.156 1 95.81 181 PRO B O 1
ATOM 5593 N N . ALA B 1 182 ? 6.262 0.944 16.578 1 96.5 182 ALA B N 1
ATOM 5594 C CA . ALA B 1 182 ? 7.723 0.909 16.641 1 96.5 182 ALA B CA 1
ATOM 5595 C C . ALA B 1 182 ? 8.344 1.717 15.508 1 96.5 182 ALA B C 1
ATOM 5597 O O . ALA B 1 182 ? 9.461 2.227 15.641 1 96.5 182 ALA B O 1
ATOM 5598 N N . ILE B 1 183 ? 7.594 1.837 14.414 1 95.81 183 ILE B N 1
ATOM 5599 C CA . ILE B 1 183 ? 8.211 2.451 13.242 1 95.81 183 ILE B CA 1
ATOM 5600 C C . ILE B 1 183 ? 7.273 3.506 12.664 1 95.81 183 ILE B C 1
ATOM 5602 O O . ILE B 1 183 ? 7.664 4.27 11.773 1 95.81 183 ILE B O 1
ATOM 5606 N N . ASN B 1 184 ? 6.062 3.525 13.094 1 95.06 184 ASN B N 1
ATOM 5607 C CA . ASN B 1 184 ? 5.082 4.5 12.625 1 95.06 184 ASN B CA 1
ATOM 5608 C C . ASN B 1 184 ? 4.715 5.5 13.719 1 95.06 184 ASN B C 1
ATOM 5610 O O . ASN B 1 184 ? 3.891 5.203 14.586 1 95.06 184 ASN B O 1
ATOM 5614 N N . PRO B 1 185 ? 5.238 6.617 13.633 1 95.19 185 PRO B N 1
ATOM 5615 C CA . PRO B 1 185 ? 4.883 7.609 14.648 1 95.19 185 PRO B CA 1
ATOM 5616 C C . PRO B 1 185 ? 3.432 8.078 14.531 1 95.19 185 PRO B C 1
ATOM 5618 O O . PRO B 1 185 ? 2.902 8.195 13.43 1 95.19 185 PRO B O 1
ATOM 5621 N N . GLU B 1 186 ? 2.85 8.281 15.703 1 94.94 186 GLU B N 1
ATOM 5622 C CA . GLU B 1 186 ? 1.521 8.891 15.719 1 94.94 186 GLU B CA 1
ATOM 5623 C C . GLU B 1 186 ? 1.553 10.312 15.172 1 94.94 186 GLU B C 1
ATOM 5625 O O . GLU B 1 186 ? 2.436 11.094 15.523 1 94.94 186 GLU B O 1
ATOM 5630 N N . VAL B 1 187 ? 0.601 10.68 14.391 1 92.69 187 VAL B N 1
ATOM 5631 C CA . VAL B 1 187 ? 0.578 11.922 13.617 1 92.69 187 VAL B CA 1
ATOM 5632 C C . VAL B 1 187 ? 0.61 13.117 14.57 1 92.69 187 VAL B C 1
ATOM 5634 O O . VAL B 1 187 ? 1.073 14.195 14.203 1 92.69 187 VAL B O 1
ATOM 5637 N N . LEU B 1 188 ? 0.183 12.945 15.758 1 89.38 188 LEU B N 1
ATOM 5638 C CA . LEU B 1 188 ? 0.187 14.039 16.719 1 89.38 188 LEU B CA 1
ATOM 5639 C C . LEU B 1 188 ? 1.471 14.031 17.547 1 89.38 188 LEU B C 1
ATOM 5641 O O . LEU B 1 188 ? 1.705 14.945 18.344 1 89.38 188 LEU B O 1
ATOM 5645 N N . ALA B 1 189 ? 2.207 12.992 17.094 1 87 189 ALA B N 1
ATOM 5646 C CA . ALA B 1 189 ? 3.473 12.914 17.812 1 87 189 ALA B CA 1
ATOM 5647 C C . ALA B 1 189 ? 4.59 13.609 17.047 1 87 189 ALA B C 1
ATOM 5649 O O . ALA B 1 189 ? 4.477 13.828 15.836 1 87 189 ALA B O 1
ATOM 5650 N N . GLY B 1 190 ? 5.566 14.203 17.656 1 90.06 190 GLY B N 1
ATOM 5651 C CA . GLY B 1 190 ? 6.66 14.938 17.031 1 90.06 190 GLY B CA 1
ATOM 5652 C C . GLY B 1 190 ? 7.887 14.086 16.781 1 90.06 190 GLY B C 1
ATOM 5653 O O . GLY B 1 190 ? 9.016 14.547 16.953 1 90.06 190 GLY B O 1
ATOM 5654 N N . TYR B 1 191 ? 7.578 12.711 16.312 1 94.5 191 TYR B N 1
ATOM 5655 C CA . TYR B 1 191 ? 8.719 11.82 16.109 1 94.5 191 TYR B CA 1
ATOM 5656 C C . TYR B 1 191 ? 8.867 11.453 14.641 1 94.5 191 TYR B C 1
ATOM 5658 O O . TYR B 1 191 ? 7.93 11.609 13.852 1 94.5 191 TYR B O 1
ATOM 5666 N N . SER B 1 192 ? 10.047 11.031 14.266 1 95.12 192 SER B N 1
ATOM 5667 C CA . SER B 1 192 ? 10.305 10.414 12.969 1 95.12 192 SER B CA 1
ATOM 5668 C C . SER B 1 192 ? 10.18 8.898 13.055 1 95.12 192 SER B C 1
ATOM 5670 O O . SER B 1 192 ? 9.844 8.352 14.109 1 95.12 192 SER B O 1
ATOM 5672 N N . ASP B 1 193 ? 10.375 8.227 11.914 1 94.94 193 ASP B N 1
ATOM 5673 C CA . ASP B 1 193 ? 10.305 6.77 11.875 1 94.94 193 ASP B CA 1
ATOM 5674 C C . ASP B 1 193 ? 11.578 6.145 12.438 1 94.94 193 ASP B C 1
ATOM 5676 O O . ASP B 1 193 ? 11.734 4.922 12.422 1 94.94 193 ASP B O 1
ATOM 5680 N N . ARG B 1 194 ? 12.516 6.977 12.891 1 94.19 194 ARG B N 1
ATOM 5681 C CA . ARG B 1 194 ? 13.734 6.531 13.562 1 94.19 194 ARG B CA 1
ATOM 5682 C C . ARG B 1 194 ? 13.703 6.898 15.047 1 94.19 194 ARG B C 1
ATOM 5684 O O . ARG B 1 194 ? 14.523 7.695 15.508 1 94.19 194 ARG B O 1
ATOM 5691 N N . MET B 1 195 ? 12.961 6.219 15.727 1 96.88 195 MET B N 1
ATOM 5692 C CA . MET B 1 195 ? 12.711 6.543 17.125 1 96.88 195 MET B CA 1
ATOM 5693 C C . MET B 1 195 ? 13.711 5.844 18.031 1 96.88 195 MET B C 1
ATOM 5695 O O . MET B 1 195 ? 14.117 4.707 17.766 1 96.88 195 MET B O 1
ATOM 5699 N N . THR B 1 196 ? 14.086 6.508 19.125 1 96.56 196 THR B N 1
ATOM 5700 C CA . THR B 1 196 ? 14.836 5.883 20.203 1 96.56 196 THR B CA 1
ATOM 5701 C C . THR B 1 196 ? 13.938 4.969 21.031 1 96.56 196 THR B C 1
ATOM 5703 O O . THR B 1 196 ? 12.727 4.914 20.812 1 96.56 196 THR B O 1
ATOM 5706 N N . PHE B 1 197 ? 14.586 4.293 22.016 1 97 197 PHE B N 1
ATOM 5707 C CA . PHE B 1 197 ? 13.82 3.441 22.922 1 97 197 PHE B CA 1
ATOM 5708 C C . PHE B 1 197 ? 12.727 4.238 23.625 1 97 197 PHE B C 1
ATOM 5710 O O . PHE B 1 197 ? 11.57 3.82 23.641 1 97 197 PHE B O 1
ATOM 5717 N N . TRP B 1 198 ? 13.039 5.387 24.125 1 97.44 198 TRP B N 1
ATOM 5718 C CA . TRP B 1 198 ? 12.109 6.211 24.891 1 97.44 198 TRP B CA 1
ATOM 5719 C C . TRP B 1 198 ? 11.016 6.77 24 1 97.44 198 TRP B C 1
ATOM 5721 O O . TRP B 1 198 ? 9.859 6.879 24.422 1 97.44 198 TRP B O 1
ATOM 5731 N N . GLN B 1 199 ? 11.359 7.105 22.781 1 97.12 199 GLN B N 1
ATOM 5732 C CA . GLN B 1 199 ? 10.375 7.609 21.828 1 97.12 199 GLN B CA 1
ATOM 5733 C C . GLN B 1 199 ? 9.398 6.516 21.406 1 97.12 199 GLN B C 1
ATOM 5735 O O . GLN B 1 199 ? 8.203 6.762 21.281 1 97.12 199 GLN B O 1
ATOM 5740 N N . ARG B 1 200 ? 9.93 5.301 21.203 1 97.75 200 ARG B N 1
ATOM 5741 C CA . ARG B 1 200 ? 9.055 4.172 20.891 1 97.75 200 ARG B CA 1
ATOM 5742 C C . ARG B 1 200 ? 8.086 3.9 22.031 1 97.75 200 ARG B C 1
ATOM 5744 O O . ARG B 1 200 ? 6.914 3.596 21.797 1 97.75 200 ARG B O 1
ATOM 5751 N N . LEU B 1 201 ? 8.602 3.977 23.25 1 97.62 201 LEU B N 1
ATOM 5752 C CA . LEU B 1 201 ? 7.754 3.791 24.422 1 97.62 201 LEU B CA 1
ATOM 5753 C C . LEU B 1 201 ? 6.633 4.828 24.453 1 97.62 201 LEU B C 1
ATOM 5755 O O . LEU B 1 201 ? 5.461 4.477 24.594 1 97.62 201 LEU B O 1
ATOM 5759 N N . ASP B 1 202 ? 7.008 6.07 24.297 1 96.69 202 ASP B N 1
ATOM 5760 C CA . ASP B 1 202 ? 6.031 7.156 24.328 1 96.69 202 ASP B CA 1
ATOM 5761 C C . ASP B 1 202 ? 5.027 7.02 23.188 1 96.69 202 ASP B C 1
ATOM 5763 O O . ASP B 1 202 ? 3.828 7.219 23.375 1 96.69 202 ASP B O 1
ATOM 5767 N N . ASN B 1 203 ? 5.562 6.703 22.016 1 97.06 203 ASN B N 1
ATOM 5768 C CA . ASN B 1 203 ? 4.703 6.543 20.844 1 97.06 203 ASN B CA 1
ATOM 5769 C C . ASN B 1 203 ? 3.725 5.387 21.031 1 97.06 203 ASN B C 1
ATOM 5771 O O . ASN B 1 203 ? 2.555 5.496 20.656 1 97.06 203 ASN B O 1
ATOM 5775 N N . ALA B 1 204 ? 4.227 4.301 21.516 1 96.81 204 ALA B N 1
ATOM 5776 C CA . ALA B 1 204 ? 3.359 3.152 21.781 1 96.81 204 ALA B CA 1
ATOM 5777 C C . ALA B 1 204 ? 2.26 3.512 22.781 1 96.81 204 ALA B C 1
ATOM 5779 O O . ALA B 1 204 ? 1.094 3.162 22.578 1 96.81 204 ALA B O 1
ATOM 5780 N N . TYR B 1 205 ? 2.654 4.191 23.812 1 96.25 205 TYR B N 1
ATOM 5781 C CA . TYR B 1 205 ? 1.687 4.629 24.812 1 96.25 205 TYR B CA 1
ATOM 5782 C C . TYR B 1 205 ? 0.642 5.551 24.203 1 96.25 205 TYR B C 1
ATOM 5784 O O . TYR B 1 205 ? -0.556 5.395 24.438 1 96.25 205 TYR B O 1
ATOM 5792 N N . THR B 1 206 ? 1.091 6.543 23.453 1 95.62 206 THR B N 1
ATOM 5793 C CA . THR B 1 206 ? 0.195 7.496 22.812 1 95.62 206 THR B CA 1
ATOM 5794 C C . THR B 1 206 ? -0.78 6.781 21.875 1 95.62 206 THR B C 1
ATOM 5796 O O . THR B 1 206 ? -1.977 7.078 21.875 1 95.62 206 THR B O 1
ATOM 5799 N N . ASN B 1 207 ? -0.239 5.855 21.094 1 95.25 207 ASN B N 1
ATOM 5800 C CA . ASN B 1 207 ? -1.083 5.07 20.203 1 95.25 207 ASN B CA 1
ATOM 5801 C C . ASN B 1 207 ? -2.154 4.301 20.969 1 95.25 207 ASN B C 1
ATOM 5803 O O . ASN B 1 207 ? -3.324 4.305 20.594 1 95.25 207 ASN B O 1
ATOM 5807 N N . MET B 1 208 ? -1.749 3.691 21.984 1 94.31 208 MET B N 1
ATOM 5808 C CA . MET B 1 208 ? -2.682 2.922 22.812 1 94.31 208 MET B CA 1
ATOM 5809 C C . MET B 1 208 ? -3.727 3.832 23.438 1 94.31 208 MET B C 1
ATOM 5811 O O . MET B 1 208 ? -4.914 3.498 23.469 1 94.31 208 MET B O 1
ATOM 5815 N N . TRP B 1 209 ? -3.268 4.887 23.953 1 95.75 209 TRP B N 1
ATOM 5816 C CA . TRP B 1 209 ? -4.18 5.82 24.594 1 95.75 209 TRP B CA 1
ATOM 5817 C C . TRP B 1 209 ? -5.18 6.391 23.594 1 95.75 209 TRP B C 1
ATOM 5819 O O . TRP B 1 209 ? -6.367 6.52 23.891 1 95.75 209 TRP B O 1
ATOM 5829 N N . MET B 1 210 ? -4.707 6.824 22.469 1 94.44 210 MET B N 1
ATOM 5830 C CA . MET B 1 210 ? -5.594 7.355 21.422 1 94.44 210 MET B CA 1
ATOM 5831 C C . MET B 1 210 ? -6.676 6.344 21.062 1 94.44 210 MET B C 1
ATOM 5833 O O . MET B 1 210 ? -7.852 6.703 20.953 1 94.44 210 MET B O 1
ATOM 5837 N N . THR B 1 211 ? -6.285 5.117 20.859 1 93.81 211 THR B N 1
ATOM 5838 C CA . THR B 1 211 ? -7.23 4.055 20.547 1 93.81 211 THR B CA 1
ATOM 5839 C C . THR B 1 211 ? -8.266 3.898 21.656 1 93.81 211 THR B C 1
ATOM 5841 O O . THR B 1 211 ? -9.469 3.828 21.391 1 93.81 211 THR B O 1
ATOM 5844 N N . TRP B 1 212 ? -7.789 3.887 22.844 1 95.19 212 TRP B N 1
ATOM 5845 C CA . TRP B 1 212 ? -8.664 3.764 24 1 95.19 212 TRP B CA 1
ATOM 5846 C C . TRP B 1 212 ? -9.633 4.945 24.094 1 95.19 212 TRP B C 1
ATOM 5848 O O . TRP B 1 212 ? -10.828 4.758 24.312 1 95.19 212 TRP B O 1
ATOM 5858 N N . HIS B 1 213 ? -9.086 6.109 23.984 1 96 213 HIS B N 1
ATOM 5859 C CA . HIS B 1 213 ? -9.883 7.328 24.094 1 96 213 HIS B CA 1
ATOM 5860 C C . HIS B 1 213 ? -10.984 7.355 23.031 1 96 213 HIS B C 1
ATOM 5862 O O . HIS B 1 213 ? -12.109 7.777 23.328 1 96 213 HIS B O 1
ATOM 5868 N N . TRP B 1 214 ? -10.672 6.934 21.875 1 94.75 214 TRP B N 1
ATOM 5869 C CA . TRP B 1 214 ? -11.672 6.938 20.812 1 94.75 214 TRP B CA 1
ATOM 5870 C C . TRP B 1 214 ? -12.758 5.902 21.078 1 94.75 214 TRP B C 1
ATOM 5872 O O . TRP B 1 214 ? -13.945 6.191 20.938 1 94.75 214 TRP B O 1
ATOM 5882 N N . GLU B 1 215 ? -12.414 4.75 21.5 1 93.81 215 GLU B N 1
ATOM 5883 C CA . GLU B 1 215 ? -13.344 3.65 21.734 1 93.81 215 GLU B CA 1
ATOM 5884 C C . GLU B 1 215 ? -14.211 3.9 22.953 1 93.81 215 GLU B C 1
ATOM 5886 O O . GLU B 1 215 ? -15.383 3.514 22.984 1 93.81 215 GLU B O 1
ATOM 5891 N N . ARG B 1 216 ? -13.625 4.598 23.938 1 95.75 216 ARG B N 1
ATOM 5892 C CA . ARG B 1 216 ? -14.312 4.648 25.219 1 95.75 216 ARG B CA 1
ATOM 5893 C C . ARG B 1 216 ? -14.898 6.035 25.469 1 95.75 216 ARG B C 1
ATOM 5895 O O . ARG B 1 216 ? -15.75 6.203 26.344 1 95.75 216 ARG B O 1
ATOM 5902 N N . VAL B 1 217 ? -14.461 6.977 24.688 1 96.62 217 VAL B N 1
ATOM 5903 C CA . VAL B 1 217 ? -14.969 8.328 24.922 1 96.62 217 VAL B CA 1
ATOM 5904 C C . VAL B 1 217 ? -15.617 8.867 23.656 1 96.62 217 VAL B C 1
ATOM 5906 O O . VAL B 1 217 ? -16.828 9.094 23.625 1 96.62 217 VAL B O 1
ATOM 5909 N N . MET B 1 218 ? -14.93 8.945 22.625 1 96.44 218 MET B N 1
ATOM 5910 C CA . MET B 1 218 ? -15.406 9.578 21.391 1 96.44 218 MET B CA 1
ATOM 5911 C C . MET B 1 218 ? -16.578 8.812 20.812 1 96.44 218 MET B C 1
ATOM 5913 O O . MET B 1 218 ? -17.625 9.398 20.516 1 96.44 218 MET B O 1
ATOM 5917 N N . PHE B 1 219 ? -16.406 7.488 20.641 1 96 219 PHE B N 1
ATOM 5918 C CA . PHE B 1 219 ? -17.469 6.695 20.016 1 96 219 PHE B CA 1
ATOM 5919 C C . PHE B 1 219 ? -18.734 6.746 20.844 1 96 219 PHE B C 1
ATOM 5921 O O . PHE B 1 219 ? -19.812 7.047 20.328 1 96 219 PHE B O 1
ATOM 5928 N N . PRO B 1 220 ? -18.656 6.547 22.188 1 96.81 220 PRO B N 1
ATOM 5929 C CA . PRO B 1 220 ? -19.891 6.602 22.984 1 96.81 220 PRO B CA 1
ATOM 5930 C C . PRO B 1 220 ? -20.547 7.973 22.938 1 96.81 220 PRO B C 1
ATOM 5932 O O . PRO B 1 220 ? -21.781 8.062 22.828 1 96.81 220 PRO B O 1
ATOM 5935 N N . GLU B 1 221 ? -19.828 9.047 23.016 1 97.75 221 GLU B N 1
ATOM 5936 C CA . GLU B 1 221 ? -20.406 10.391 22.984 1 97.75 221 GLU B CA 1
ATOM 5937 C C . GLU B 1 221 ? -21.031 10.68 21.625 1 97.75 221 GLU B C 1
ATOM 5939 O O . GLU B 1 221 ? -22.109 11.281 21.547 1 97.75 221 GLU B O 1
ATOM 5944 N N . ASN B 1 222 ? -20.422 10.297 20.562 1 97.81 222 ASN B N 1
ATOM 5945 C CA . ASN B 1 222 ? -20.984 10.445 19.234 1 97.81 222 ASN B CA 1
ATOM 5946 C C . ASN B 1 222 ? -22.234 9.594 19.062 1 97.81 222 ASN B C 1
ATOM 5948 O O . ASN B 1 222 ? -23.188 9.992 18.375 1 97.81 222 ASN B O 1
ATOM 5952 N N . GLU B 1 223 ? -22.141 8.383 19.609 1 97.75 223 GLU B N 1
ATOM 5953 C CA . GLU B 1 223 ? -23.297 7.492 19.547 1 97.75 223 GLU B CA 1
ATOM 5954 C C . GLU B 1 223 ? -24.516 8.141 20.203 1 97.75 223 GLU B C 1
ATOM 5956 O O . GLU B 1 223 ? -25.625 8.086 19.641 1 97.75 223 GLU B O 1
ATOM 5961 N N . LYS B 1 224 ? -24.328 8.711 21.391 1 97.75 224 LYS B N 1
ATOM 5962 C CA . LYS B 1 224 ? -25.422 9.414 22.062 1 97.75 224 LYS B CA 1
ATOM 5963 C C . LYS B 1 224 ? -26 10.508 21.188 1 97.75 224 LYS B C 1
ATOM 5965 O O . LYS B 1 224 ? -27.219 10.633 21.062 1 97.75 224 LYS B O 1
ATOM 5970 N N . MET B 1 225 ? -25.188 11.305 20.578 1 97.75 225 MET B N 1
ATOM 5971 C CA . MET B 1 225 ? -25.625 12.391 19.719 1 97.75 225 MET B CA 1
ATOM 5972 C C . MET B 1 225 ? -26.328 11.852 18.484 1 97.75 225 MET B C 1
ATOM 5974 O O . MET B 1 225 ? -27.328 12.406 18.047 1 97.75 225 MET B O 1
ATOM 5978 N N . LEU B 1 226 ? -25.719 10.812 17.875 1 98.06 226 LEU B N 1
ATOM 5979 C CA . LEU B 1 226 ? -26.312 10.164 16.719 1 98.06 226 LEU B CA 1
ATOM 5980 C C . LEU B 1 226 ? -27.75 9.719 17.031 1 98.06 226 LEU B C 1
ATOM 5982 O O . LEU B 1 226 ? -28.672 9.984 16.25 1 98.06 226 LEU B O 1
ATOM 5986 N N . ARG B 1 227 ? -27.969 9.109 18.203 1 98 227 ARG B N 1
ATOM 5987 C CA . ARG B 1 227 ? -29.297 8.641 18.609 1 98 227 ARG B CA 1
ATOM 5988 C C . ARG B 1 227 ? -30.25 9.82 18.844 1 98 227 ARG B C 1
ATOM 5990 O O . ARG B 1 227 ? -31.422 9.742 18.5 1 98 227 ARG B O 1
ATOM 5997 N N . LYS B 1 228 ? -29.734 10.82 19.375 1 97.69 228 LYS B N 1
ATOM 5998 C CA . LYS B 1 228 ? -30.531 12 19.688 1 97.69 228 LYS B CA 1
ATOM 5999 C C . LYS B 1 228 ? -31.094 12.633 18.422 1 97.69 228 LYS B C 1
ATOM 6001 O O . LYS B 1 228 ? -32.281 13.016 18.375 1 97.69 228 LYS B O 1
ATOM 6006 N N . TYR B 1 229 ? -30.344 12.719 17.375 1 96.81 229 TYR B N 1
ATOM 6007 C CA . TYR B 1 229 ? -30.734 13.539 16.234 1 96.81 229 TYR B CA 1
ATOM 6008 C C . TYR B 1 229 ? -31.234 12.664 15.078 1 96.81 229 TYR B C 1
ATOM 6010 O O . TYR B 1 229 ? -31.922 13.148 14.18 1 96.81 229 TYR B O 1
ATOM 6018 N N . PHE B 1 230 ? -30.875 11.344 15.047 1 96.69 230 PHE B N 1
ATOM 6019 C CA . PHE B 1 230 ? -31.234 10.508 13.906 1 96.69 230 PHE B CA 1
ATOM 6020 C C . PHE B 1 230 ? -32.031 9.297 14.352 1 96.69 230 PHE B C 1
ATOM 6022 O O . PHE B 1 230 ? -32.438 8.469 13.523 1 96.69 230 PHE B O 1
ATOM 6029 N N . GLY B 1 231 ? -32.281 9.133 15.625 1 95.88 231 GLY B N 1
ATOM 6030 C CA . GLY B 1 231 ? -33.062 8.023 16.125 1 95.88 231 GLY B CA 1
ATOM 6031 C C . GLY B 1 231 ? -32.281 6.758 16.344 1 95.88 231 GLY B C 1
ATOM 6032 O O . GLY B 1 231 ? -31.047 6.77 16.266 1 95.88 231 GLY B O 1
ATOM 6033 N N . PRO B 1 232 ? -32.844 5.648 16.672 1 94.31 232 PRO B N 1
ATOM 6034 C CA . PRO B 1 232 ? -32.188 4.41 17.078 1 94.31 232 PRO B CA 1
ATOM 6035 C C . PRO B 1 232 ? -31.797 3.521 15.898 1 94.31 232 PRO B C 1
ATOM 6037 O O . PRO B 1 232 ? -31.094 2.525 16.078 1 94.31 232 PRO B O 1
ATOM 6040 N N . THR B 1 233 ? -32.125 3.855 14.758 1 92.94 233 THR B N 1
ATOM 6041 C CA . THR B 1 233 ? -32.062 2.928 13.633 1 92.94 233 THR B CA 1
ATOM 6042 C C . THR B 1 233 ? -30.656 2.855 13.055 1 92.94 233 THR B C 1
ATOM 6044 O O . THR B 1 233 ? -30.234 1.797 12.594 1 92.94 233 THR B O 1
ATOM 6047 N N . PRO B 1 234 ? -29.953 3.941 13.031 1 95.25 234 PRO B N 1
ATOM 6048 C CA . PRO B 1 234 ? -28.609 3.846 12.469 1 95.25 234 PRO B CA 1
ATOM 6049 C C . PRO B 1 234 ? -27.734 2.816 13.18 1 95.25 234 PRO B C 1
ATOM 6051 O O . PRO B 1 234 ? -27.891 2.604 14.383 1 95.25 234 PRO B O 1
ATOM 6054 N N . PRO B 1 235 ? -26.844 2.176 12.383 1 96.44 235 PRO B N 1
ATOM 6055 C CA . PRO B 1 235 ? -25.906 1.264 13.047 1 96.44 235 PRO B CA 1
ATOM 6056 C C . PRO B 1 235 ? -24.969 1.98 14.016 1 96.44 235 PRO B C 1
ATOM 6058 O O . PRO B 1 235 ? -24.812 3.201 13.945 1 96.44 235 PRO B O 1
ATOM 6061 N N . PRO B 1 236 ? -24.344 1.135 14.898 1 95.88 236 PRO B N 1
ATOM 6062 C CA . PRO B 1 236 ? -23.344 1.747 15.773 1 95.88 236 PRO B CA 1
ATOM 6063 C C . PRO B 1 236 ? -22.25 2.475 15 1 95.88 236 PRO B C 1
ATOM 6065 O O . PRO B 1 236 ? -21.859 2.033 13.922 1 95.88 236 PRO B O 1
ATOM 6068 N N . VAL B 1 237 ? -21.766 3.541 15.617 1 95.56 237 VAL B N 1
ATOM 6069 C CA . VAL B 1 237 ? -20.75 4.391 15.008 1 95.56 237 VAL B CA 1
ATOM 6070 C C . VAL B 1 237 ? -19.547 3.545 14.617 1 95.56 237 VAL B C 1
ATOM 6072 O O . VAL B 1 237 ? -18.969 3.727 13.539 1 95.56 237 VAL B O 1
ATOM 6075 N N . ARG B 1 238 ? -19.156 2.613 15.445 1 92.88 238 ARG B N 1
ATOM 6076 C CA . ARG B 1 238 ? -18 1.752 15.203 1 92.88 238 ARG B CA 1
ATOM 6077 C C . ARG B 1 238 ? -18.188 0.925 13.938 1 92.88 238 ARG B C 1
ATOM 6079 O O . ARG B 1 238 ? -17.25 0.733 13.172 1 92.88 238 ARG B O 1
ATOM 6086 N N . ASP B 1 239 ? -19.375 0.42 13.742 1 94.56 239 ASP B N 1
ATOM 6087 C CA . ASP B 1 239 ? -19.656 -0.417 12.578 1 94.56 239 ASP B CA 1
ATOM 6088 C C . ASP B 1 239 ? -19.578 0.392 11.289 1 94.56 239 ASP B C 1
ATOM 6090 O O . ASP B 1 239 ? -19.062 -0.085 10.273 1 94.56 239 ASP B O 1
ATOM 6094 N N . THR B 1 240 ? -20.062 1.596 11.359 1 95.31 240 THR B N 1
ATOM 6095 C CA . THR B 1 240 ? -20 2.463 10.188 1 95.31 240 THR B CA 1
ATOM 6096 C C . THR B 1 240 ? -18.562 2.83 9.859 1 95.31 240 THR B C 1
ATOM 6098 O O . THR B 1 240 ? -18.172 2.848 8.695 1 95.31 240 THR B O 1
ATOM 6101 N N . ALA B 1 241 ? -17.812 3.096 10.867 1 93.62 241 ALA B N 1
ATOM 6102 C CA . ALA B 1 241 ? -16.406 3.441 10.68 1 93.62 241 ALA B CA 1
ATOM 6103 C C . ALA B 1 241 ? -15.641 2.295 10.023 1 93.62 241 ALA B C 1
ATOM 6105 O O . ALA B 1 241 ? -14.719 2.523 9.234 1 93.62 241 ALA B O 1
ATOM 6106 N N . ARG B 1 242 ? -16.031 1.088 10.281 1 92.69 242 ARG B N 1
ATOM 6107 C CA . ARG B 1 242 ? -15.352 -0.103 9.773 1 92.69 242 ARG B CA 1
ATOM 6108 C C . ARG B 1 242 ? -15.828 -0.439 8.359 1 92.69 242 ARG B C 1
ATOM 6110 O O . ARG B 1 242 ? -15.234 -1.282 7.684 1 92.69 242 ARG B O 1
ATOM 6117 N N . ASN B 1 243 ? -16.844 0.243 7.906 1 93.06 243 ASN B N 1
ATOM 6118 C CA . ASN B 1 243 ? -17.438 -0.099 6.621 1 93.06 243 ASN B CA 1
ATOM 6119 C C . ASN B 1 243 ? -17.047 0.892 5.531 1 93.06 243 ASN B C 1
ATOM 6121 O O . ASN B 1 243 ? -17.719 0.996 4.508 1 93.06 243 ASN B O 1
ATOM 6125 N N . LEU B 1 244 ? -15.992 1.587 5.684 1 95.12 244 LEU B N 1
ATOM 6126 C CA . LEU B 1 244 ? -15.508 2.506 4.664 1 95.12 244 LEU B CA 1
ATOM 6127 C C . LEU B 1 244 ? -15 1.745 3.443 1 95.12 244 LEU B C 1
ATOM 6129 O O . LEU B 1 244 ? -14.312 0.728 3.582 1 95.12 244 LEU B O 1
ATOM 6133 N N . SER B 1 245 ? -15.352 2.283 2.299 1 97.56 245 SER B N 1
ATOM 6134 C CA . SER B 1 245 ? -14.914 1.686 1.038 1 97.56 245 SER B CA 1
ATOM 6135 C C . SER B 1 245 ? -13.477 2.062 0.711 1 97.56 245 SER B C 1
ATOM 6137 O O . SER B 1 245 ? -12.719 1.247 0.178 1 97.56 245 SER B O 1
ATOM 6139 N N . LEU B 1 246 ? -13.133 3.256 0.99 1 97.94 246 LEU B N 1
ATOM 6140 C CA . LEU B 1 246 ? -11.844 3.834 0.62 1 97.94 246 LEU B CA 1
ATOM 6141 C C . LEU B 1 246 ? -11.438 4.938 1.596 1 97.94 246 LEU B C 1
ATOM 6143 O O . LEU B 1 246 ? -12.289 5.699 2.059 1 97.94 246 LEU B O 1
ATOM 6147 N N . LEU B 1 247 ? -10.211 4.969 1.913 1 97.62 247 LEU B N 1
ATOM 6148 C CA . LEU B 1 247 ? -9.641 6.039 2.727 1 97.62 247 LEU B CA 1
ATOM 6149 C C . LEU B 1 247 ? -8.586 6.816 1.946 1 97.62 247 LEU B C 1
ATOM 6151 O O . LEU B 1 247 ? -7.598 6.234 1.483 1 97.62 247 LEU B O 1
ATOM 6155 N N . ILE B 1 248 ? -8.805 8.062 1.81 1 97.56 248 ILE B N 1
ATOM 6156 C CA . ILE B 1 248 ? -7.836 8.945 1.166 1 97.56 248 ILE B CA 1
ATOM 6157 C C . ILE B 1 248 ? -7.043 9.711 2.229 1 97.56 248 ILE B C 1
ATOM 6159 O O . ILE B 1 248 ? -7.629 10.367 3.094 1 97.56 248 ILE B O 1
ATOM 6163 N N . LEU B 1 249 ? -5.781 9.547 2.145 1 96.62 249 LEU B N 1
ATOM 6164 C CA . LEU B 1 249 ? -4.875 10.305 3.002 1 96.62 249 LEU B CA 1
ATOM 6165 C C . LEU B 1 249 ? -4.227 11.453 2.232 1 96.62 249 LEU B C 1
ATOM 6167 O O . LEU B 1 249 ? -3.611 11.234 1.187 1 96.62 249 LEU B O 1
ATOM 6171 N N . CYS B 1 250 ? -4.32 12.617 2.764 1 94.56 250 CYS B N 1
ATOM 6172 C CA . CYS B 1 250 ? -3.775 13.781 2.07 1 94.56 250 CYS B CA 1
ATOM 6173 C C . CYS B 1 250 ? -2.283 13.93 2.344 1 94.56 250 CYS B C 1
ATOM 6175 O O . CYS B 1 250 ? -1.758 15.047 2.355 1 94.56 250 CYS B O 1
ATOM 6177 N N . ASN B 1 251 ? -1.726 12.891 2.699 1 91 251 ASN B N 1
ATOM 6178 C CA . ASN B 1 251 ? -0.275 12.82 2.848 1 91 251 ASN B CA 1
ATOM 6179 C C . ASN B 1 251 ? 0.315 11.672 2.035 1 91 251 ASN B C 1
ATOM 6181 O O . ASN B 1 251 ? -0.401 10.742 1.648 1 91 251 ASN B O 1
ATOM 6185 N N . HIS B 1 252 ? 1.471 11.75 1.631 1 91.69 252 HIS B N 1
ATOM 6186 C CA . HIS B 1 252 ? 2.205 10.852 0.75 1 91.69 252 HIS B CA 1
ATOM 6187 C C . HIS B 1 252 ? 3.562 10.484 1.342 1 91.69 252 HIS B C 1
ATOM 6189 O O . HIS B 1 252 ? 4.109 11.227 2.158 1 91.69 252 HIS B O 1
ATOM 6195 N N . TRP B 1 253 ? 4.062 9.391 0.941 1 91.12 253 TRP B N 1
ATOM 6196 C CA . TRP B 1 253 ? 5.305 8.938 1.559 1 91.12 253 TRP B CA 1
ATOM 6197 C C . TRP B 1 253 ? 6.43 9.945 1.318 1 91.12 253 TRP B C 1
ATOM 6199 O O . TRP B 1 253 ? 7.434 9.945 2.033 1 91.12 253 TRP B O 1
ATOM 6209 N N . SER B 1 254 ? 6.301 10.805 0.359 1 91.81 254 SER B N 1
ATOM 6210 C CA . SER B 1 254 ? 7.309 11.836 0.128 1 91.81 254 SER B CA 1
ATOM 6211 C C . SER B 1 254 ? 7.324 12.859 1.259 1 91.81 254 SER B C 1
ATOM 6213 O O . SER B 1 254 ? 8.375 13.414 1.591 1 91.81 254 SER B O 1
ATOM 6215 N N . THR B 1 255 ? 6.184 13.156 1.862 1 94.5 255 THR B N 1
ATOM 6216 C CA . THR B 1 255 ? 6.09 14.102 2.975 1 94.5 255 THR B CA 1
ATOM 6217 C C . THR B 1 255 ? 5.711 13.375 4.262 1 94.5 255 THR B C 1
ATOM 6219 O O . THR B 1 255 ? 5.32 14.008 5.246 1 94.5 255 THR B O 1
ATOM 6222 N N . ASP B 1 256 ? 5.656 12.125 4.172 1 94 256 ASP B N 1
ATOM 6223 C CA . ASP B 1 256 ? 5.43 11.219 5.293 1 94 256 ASP B CA 1
ATOM 6224 C C . ASP B 1 256 ? 6.5 10.133 5.352 1 94 256 ASP B C 1
ATOM 6226 O O . ASP B 1 256 ? 7.57 10.281 4.754 1 94 256 ASP B O 1
ATOM 6230 N N . TYR B 1 257 ? 6.301 9.211 6.152 1 94.69 257 TYR B N 1
ATOM 6231 C CA . TYR B 1 257 ? 7.215 8.078 6.258 1 94.69 257 TYR B CA 1
ATOM 6232 C C . TYR B 1 257 ? 6.645 6.852 5.551 1 94.69 257 TYR B C 1
ATOM 6234 O O . TYR B 1 257 ? 5.426 6.672 5.488 1 94.69 257 TYR B O 1
ATOM 6242 N N . PRO B 1 258 ? 7.57 6.027 4.945 1 94.81 258 PRO B N 1
ATOM 6243 C CA . PRO B 1 258 ? 7.07 4.809 4.305 1 94.81 258 PRO B CA 1
ATOM 6244 C C . PRO B 1 258 ? 6.262 3.93 5.254 1 94.81 258 PRO B C 1
ATOM 6246 O O . PRO B 1 258 ? 6.723 3.625 6.359 1 94.81 258 PRO B O 1
ATOM 6249 N N . ARG B 1 259 ? 5.102 3.635 4.812 1 94.19 259 ARG B N 1
ATOM 6250 C CA . ARG B 1 259 ? 4.211 2.768 5.574 1 94.19 259 ARG B CA 1
ATOM 6251 C C . ARG B 1 259 ? 3.488 1.782 4.66 1 94.19 259 ARG B C 1
ATOM 6253 O O . ARG B 1 259 ? 3.188 2.104 3.51 1 94.19 259 ARG B O 1
ATOM 6260 N N . ALA B 1 260 ? 3.24 0.615 5.227 1 96.56 260 ALA B N 1
ATOM 6261 C CA . ALA B 1 260 ? 2.463 -0.364 4.469 1 96.56 260 ALA B CA 1
ATOM 6262 C C . ALA B 1 260 ? 0.979 -0.008 4.473 1 96.56 260 ALA B C 1
ATOM 6264 O O . ALA B 1 260 ? 0.396 0.236 5.535 1 96.56 260 ALA B O 1
ATOM 6265 N N . LEU B 1 261 ? 0.384 0.011 3.305 1 97 261 LEU B N 1
ATOM 6266 C CA . LEU B 1 261 ? -1.016 0.407 3.197 1 97 261 LEU B CA 1
ATOM 6267 C C . LEU B 1 261 ? -1.819 -0.636 2.428 1 97 261 LEU B C 1
ATOM 6269 O O . LEU B 1 261 ? -1.307 -1.254 1.492 1 97 261 LEU B O 1
ATOM 6273 N N . LEU B 1 262 ? -3.029 -0.808 2.854 1 97.19 262 LEU B N 1
ATOM 6274 C CA . LEU B 1 262 ? -3.99 -1.64 2.137 1 97.19 262 LEU B CA 1
ATOM 6275 C C . LEU B 1 262 ? -4.379 -1.001 0.809 1 97.19 262 LEU B C 1
ATOM 6277 O O . LEU B 1 262 ? -4.199 0.204 0.619 1 97.19 262 LEU B O 1
ATOM 6281 N N . PRO B 1 263 ? -4.934 -1.843 -0.098 1 95.69 263 PRO B N 1
ATOM 6282 C CA . PRO B 1 263 ? -5.285 -1.293 -1.408 1 95.69 263 PRO B CA 1
ATOM 6283 C C . PRO B 1 263 ? -6.363 -0.212 -1.324 1 95.69 263 PRO B C 1
ATOM 6285 O O . PRO B 1 263 ? -6.473 0.627 -2.223 1 95.69 263 PRO B O 1
ATOM 6288 N N . ASN B 1 264 ? -7.168 -0.215 -0.271 1 97 264 ASN B N 1
ATOM 6289 C CA . ASN B 1 264 ? -8.227 0.788 -0.168 1 97 264 ASN B CA 1
ATOM 6290 C C . ASN B 1 264 ? -7.781 1.981 0.675 1 97 264 ASN B C 1
ATOM 6292 O O . ASN B 1 264 ? -8.617 2.734 1.179 1 97 264 ASN B O 1
ATOM 6296 N N . VAL B 1 265 ? -6.527 2.111 0.934 1 97.31 265 VAL B N 1
ATOM 6297 C CA . VAL B 1 265 ? -5.93 3.303 1.528 1 97.31 265 VAL B CA 1
ATOM 6298 C C . VAL B 1 265 ? -5.023 3.988 0.511 1 97.31 265 VAL B C 1
ATOM 6300 O O . VAL B 1 265 ? -3.98 3.443 0.136 1 97.31 265 VAL B O 1
ATOM 6303 N N . VAL B 1 266 ? -5.406 5.168 0.113 1 96.25 266 VAL B N 1
ATOM 6304 C CA . VAL B 1 266 ? -4.703 5.852 -0.966 1 96.25 266 VAL B CA 1
ATOM 6305 C C . VAL B 1 266 ? -4.062 7.133 -0.434 1 96.25 266 VAL B C 1
ATOM 6307 O O . VAL B 1 266 ? -4.738 7.969 0.169 1 96.25 266 VAL B O 1
ATOM 6310 N N . GLN B 1 267 ? -2.783 7.211 -0.655 1 95.56 267 GLN B N 1
ATOM 6311 C CA . GLN B 1 267 ? -2.064 8.422 -0.281 1 95.56 267 GLN B CA 1
ATOM 6312 C C . GLN B 1 267 ? -1.988 9.398 -1.451 1 95.56 267 GLN B C 1
ATOM 6314 O O . GLN B 1 267 ? -1.696 9 -2.58 1 95.56 267 GLN B O 1
ATOM 6319 N N . LEU B 1 268 ? -2.252 10.648 -1.166 1 93.88 268 LEU B N 1
ATOM 6320 C CA . LEU B 1 268 ? -2.211 11.695 -2.188 1 93.88 268 LEU B CA 1
ATOM 6321 C C . LEU B 1 268 ? -1.453 12.914 -1.685 1 93.88 268 LEU B C 1
ATOM 6323 O O . LEU B 1 268 ? -1.315 13.117 -0.475 1 93.88 268 LEU B O 1
ATOM 6327 N N . THR B 1 269 ? -0.879 13.641 -2.623 1 88.12 269 THR B N 1
ATOM 6328 C CA . THR B 1 269 ? -0.186 14.867 -2.254 1 88.12 269 THR B CA 1
ATOM 6329 C C . THR B 1 269 ? -0.738 16.062 -3.039 1 88.12 269 THR B C 1
ATOM 6331 O O . THR B 1 269 ? -1.244 15.891 -4.148 1 88.12 269 THR B O 1
ATOM 6334 N N . GLY B 1 270 ? -0.718 17.156 -2.357 1 89.5 270 GLY B N 1
ATOM 6335 C CA . GLY B 1 270 ? -0.827 18.422 -3.041 1 89.5 270 GLY B CA 1
ATOM 6336 C C . GLY B 1 270 ? -2.156 18.609 -3.746 1 89.5 270 GLY B C 1
ATOM 6337 O O . GLY B 1 270 ? -2.201 19.094 -4.883 1 89.5 270 GLY B O 1
ATOM 6338 N N . LEU B 1 271 ? -3.219 18.078 -3.201 1 93.38 271 LEU B N 1
ATOM 6339 C CA . LEU B 1 271 ? -4.527 18.234 -3.822 1 93.38 271 LEU B CA 1
ATOM 6340 C C . LEU B 1 271 ? -4.859 19.703 -4.023 1 93.38 271 LEU B C 1
ATOM 6342 O O . LEU B 1 271 ? -5.535 20.078 -4.988 1 93.38 271 LEU B O 1
ATOM 6346 N N . HIS B 1 272 ? -4.305 20.578 -3.121 1 92 272 HIS B N 1
ATOM 6347 C CA . HIS B 1 272 ? -4.578 22.016 -3.158 1 92 272 HIS B CA 1
ATOM 6348 C C . HIS B 1 272 ? -3.492 22.766 -3.92 1 92 272 HIS B C 1
ATOM 6350 O O . HIS B 1 272 ? -3.633 23.953 -4.199 1 92 272 HIS B O 1
ATOM 6356 N N . VAL B 1 273 ? -2.381 22.078 -4.215 1 93.19 273 VAL B N 1
ATOM 6357 C CA . VAL B 1 273 ? -1.232 22.734 -4.832 1 93.19 273 VAL B CA 1
ATOM 6358 C C . VAL B 1 273 ? -1.51 22.969 -6.312 1 93.19 273 VAL B C 1
ATOM 6360 O O . VAL B 1 273 ? -1.922 22.047 -7.031 1 93.19 273 VAL B O 1
ATOM 6363 N N . ARG B 1 274 ? -1.239 24.125 -6.711 1 89.62 274 ARG B N 1
ATOM 6364 C CA . ARG B 1 274 ? -1.435 24.484 -8.109 1 89.62 274 ARG B CA 1
ATOM 6365 C C . ARG B 1 274 ? -0.16 24.266 -8.914 1 89.62 274 ARG B C 1
ATOM 6367 O O . ARG B 1 274 ? 0.938 24.594 -8.461 1 89.62 274 ARG B O 1
ATOM 6374 N N . GLU B 1 275 ? -0.377 23.75 -10.07 1 82.94 275 GLU B N 1
ATOM 6375 C CA . GLU B 1 275 ? 0.778 23.516 -10.93 1 82.94 275 GLU B CA 1
ATOM 6376 C C . GLU B 1 275 ? 1.257 24.828 -11.57 1 82.94 275 GLU B C 1
ATOM 6378 O O . GLU B 1 275 ? 2.461 25.047 -11.703 1 82.94 275 GLU B O 1
ATOM 6383 N N . GLU B 1 276 ? 0.255 25.672 -11.844 1 87.88 276 GLU B N 1
ATOM 6384 C CA . GLU B 1 276 ? 0.595 26.938 -12.484 1 87.88 276 GLU B CA 1
ATOM 6385 C C . GLU B 1 276 ? 0.635 28.078 -11.477 1 87.88 276 GLU B C 1
ATOM 6387 O O . GLU B 1 276 ? -0.263 28.203 -10.641 1 87.88 276 GLU B O 1
ATOM 6392 N N . THR B 1 277 ? 1.704 28.797 -11.531 1 92.5 277 THR B N 1
ATOM 6393 C CA . THR B 1 277 ? 1.835 29.984 -10.688 1 92.5 277 THR B CA 1
ATOM 6394 C C . THR B 1 277 ? 1.028 31.141 -11.25 1 92.5 277 THR B C 1
ATOM 6396 O O . THR B 1 277 ? 0.942 31.312 -12.469 1 92.5 277 THR B O 1
ATOM 6399 N N . ARG B 1 278 ? 0.469 31.922 -10.375 1 94.56 278 ARG B N 1
ATOM 6400 C CA . ARG B 1 278 ? -0.254 33.125 -10.773 1 94.56 278 ARG B CA 1
ATOM 6401 C C . ARG B 1 278 ? 0.617 34.375 -10.609 1 94.56 278 ARG B C 1
ATOM 6403 O O . ARG B 1 278 ? 1.52 34.406 -9.773 1 94.56 278 ARG B O 1
ATOM 6410 N N . PRO B 1 279 ? 0.264 35.375 -11.453 1 95.75 279 PRO B N 1
ATOM 6411 C CA . PRO B 1 279 ? 1.039 36.625 -11.305 1 95.75 279 PRO B CA 1
ATOM 6412 C C . PRO B 1 279 ? 0.828 37.281 -9.945 1 95.75 279 PRO B C 1
ATOM 6414 O O . PRO B 1 279 ? -0.291 37.281 -9.422 1 95.75 279 PRO B O 1
ATOM 6417 N N . LEU B 1 280 ? 1.917 37.812 -9.438 1 97 280 LEU B N 1
ATOM 6418 C CA . LEU B 1 280 ? 1.854 38.531 -8.188 1 97 280 LEU B CA 1
ATOM 6419 C C . LEU B 1 280 ? 1.402 39.969 -8.438 1 97 280 LEU B C 1
ATOM 6421 O O . LEU B 1 280 ? 1.643 40.531 -9.508 1 97 280 LEU B O 1
ATOM 6425 N N . PRO B 1 281 ? 0.719 40.562 -7.371 1 96.25 281 PRO B N 1
ATOM 6426 C CA . PRO B 1 281 ? 0.522 42 -7.477 1 96.25 281 PRO B CA 1
ATOM 6427 C C . PRO B 1 281 ? 1.824 42.75 -7.734 1 96.25 281 PRO B C 1
ATOM 6429 O O . PRO B 1 281 ? 2.877 42.375 -7.219 1 96.25 281 PRO B O 1
ATOM 6432 N N . ALA B 1 282 ? 1.751 43.844 -8.453 1 96.62 282 ALA B N 1
ATOM 6433 C CA . ALA B 1 282 ? 2.922 44.562 -8.953 1 96.62 282 ALA B CA 1
ATOM 6434 C C . ALA B 1 282 ? 3.834 45 -7.801 1 96.62 282 ALA B C 1
ATOM 6436 O O . ALA B 1 282 ? 5.059 44.906 -7.906 1 96.62 282 ALA B O 1
ATOM 6437 N N . ASP B 1 283 ? 3.295 45.5 -6.797 1 96.19 283 ASP B N 1
ATOM 6438 C CA . ASP B 1 283 ? 4.078 45.969 -5.668 1 96.19 283 ASP B CA 1
ATOM 6439 C C . ASP B 1 283 ? 4.812 44.844 -4.977 1 96.19 283 ASP B C 1
ATOM 6441 O O . ASP B 1 283 ? 5.973 44.969 -4.582 1 96.19 283 ASP B O 1
ATOM 6445 N N . LEU B 1 284 ? 4.129 43.719 -4.828 1 97.25 284 LEU B N 1
ATOM 6446 C CA . LEU B 1 284 ? 4.742 42.531 -4.223 1 97.25 284 LEU B CA 1
ATOM 6447 C C . LEU B 1 284 ? 5.844 41.969 -5.117 1 97.25 284 LEU B C 1
ATOM 6449 O O . LEU B 1 284 ? 6.902 41.562 -4.629 1 97.25 284 LEU B O 1
ATOM 6453 N N . GLN B 1 285 ? 5.559 41.906 -6.418 1 97.5 285 GLN B N 1
ATOM 6454 C CA . GLN B 1 285 ? 6.559 41.469 -7.387 1 97.5 285 GLN B CA 1
ATOM 6455 C C . GLN B 1 285 ? 7.832 42.312 -7.285 1 97.5 285 GLN B C 1
ATOM 6457 O O . GLN B 1 285 ? 8.938 41.75 -7.242 1 97.5 285 GLN B O 1
ATOM 6462 N N . ALA B 1 286 ? 7.621 43.594 -7.203 1 97.38 286 ALA B N 1
ATOM 6463 C CA . ALA B 1 286 ? 8.758 44.5 -7.125 1 97.38 286 ALA B CA 1
ATOM 6464 C C . ALA B 1 286 ? 9.547 44.281 -5.84 1 97.38 286 ALA B C 1
ATOM 6466 O O . ALA B 1 286 ? 10.781 44.344 -5.848 1 97.38 286 ALA B O 1
ATOM 6467 N N . TRP B 1 287 ? 8.82 44.062 -4.793 1 97.38 287 TRP B N 1
ATOM 6468 C CA . TRP B 1 287 ? 9.453 43.844 -3.502 1 97.38 287 TRP B CA 1
ATOM 6469 C C . TRP B 1 287 ? 10.328 42.594 -3.549 1 97.38 287 TRP B C 1
ATOM 6471 O O . TRP B 1 287 ? 11.461 42.594 -3.053 1 97.38 287 TRP B O 1
ATOM 6481 N N . LEU B 1 288 ? 9.875 41.562 -4.133 1 98.31 288 LEU B N 1
ATOM 6482 C CA . LEU B 1 288 ? 10.586 40.281 -4.207 1 98.31 288 LEU B CA 1
ATOM 6483 C C . LEU B 1 288 ? 11.742 40.375 -5.191 1 98.31 288 LEU B C 1
ATOM 6485 O O . LEU B 1 288 ? 12.844 39.906 -4.906 1 98.31 288 LEU B O 1
ATOM 6489 N N . ASP B 1 289 ? 11.5 41.031 -6.328 1 97.75 289 ASP B N 1
ATOM 6490 C CA . ASP B 1 289 ? 12.531 41.188 -7.352 1 97.75 289 ASP B CA 1
ATOM 6491 C C . ASP B 1 289 ? 13.719 41.969 -6.824 1 97.75 289 ASP B C 1
ATOM 6493 O O . ASP B 1 289 ? 14.867 41.719 -7.184 1 97.75 289 ASP B O 1
ATOM 6497 N N . GLY B 1 290 ? 13.406 42.906 -6.027 1 97.19 290 GLY B N 1
ATOM 6498 C CA . GLY B 1 290 ? 14.43 43.812 -5.559 1 97.19 290 GLY B CA 1
ATOM 6499 C C . GLY B 1 290 ? 15.258 43.281 -4.414 1 97.19 290 GLY B C 1
ATOM 6500 O O . GLY B 1 290 ? 16.203 43.906 -3.959 1 97.19 290 GLY B O 1
ATOM 6501 N N . ALA B 1 291 ? 14.922 42.094 -3.99 1 97.69 291 ALA B N 1
ATOM 6502 C CA . ALA B 1 291 ? 15.625 41.5 -2.854 1 97.69 291 ALA B CA 1
ATOM 6503 C C . ALA B 1 291 ? 16.922 40.812 -3.299 1 97.69 291 ALA B C 1
ATOM 6505 O O . ALA B 1 291 ? 16.984 39.594 -3.461 1 97.69 291 ALA B O 1
ATOM 6506 N N . GLU B 1 292 ? 17.969 41.5 -3.33 1 96 292 GLU B N 1
ATOM 6507 C CA . GLU B 1 292 ? 19.25 41.031 -3.846 1 96 292 GLU B CA 1
ATOM 6508 C C . GLU B 1 292 ? 19.812 39.906 -2.99 1 96 292 GLU B C 1
ATOM 6510 O O . GLU B 1 292 ? 20.453 39 -3.508 1 96 292 GLU B O 1
ATOM 6515 N N . GLN B 1 293 ? 19.578 40.062 -1.707 1 96.88 293 GLN B N 1
ATOM 6516 C CA . GLN B 1 293 ? 20.109 39.062 -0.804 1 96.88 293 GLN B CA 1
ATOM 6517 C C . GLN B 1 293 ? 19.078 37.938 -0.545 1 96.88 293 GLN B C 1
ATOM 6519 O O . GLN B 1 293 ? 19.312 37.062 0.267 1 96.88 293 GLN B O 1
ATOM 6524 N N . GLY B 1 294 ? 17.938 38.094 -1.187 1 98.06 294 GLY B N 1
ATOM 6525 C CA . GLY B 1 294 ? 16.891 37.062 -1.049 1 98.06 294 GLY B CA 1
ATOM 6526 C C . GLY B 1 294 ? 15.758 37.5 -0.14 1 98.06 294 GLY B C 1
ATOM 6527 O O . GLY B 1 294 ? 15.797 38.594 0.427 1 98.06 294 GLY B O 1
ATOM 6528 N N . VAL B 1 295 ? 14.766 36.656 -0.069 1 98.75 295 VAL B N 1
ATOM 6529 C CA . VAL B 1 295 ? 13.555 36.938 0.699 1 98.75 295 VAL B CA 1
ATOM 6530 C C . VAL B 1 295 ? 13.297 35.812 1.694 1 98.75 295 VAL B C 1
ATOM 6532 O O . VAL B 1 295 ? 13.469 34.625 1.367 1 98.75 295 VAL B O 1
ATOM 6535 N N . VAL B 1 296 ? 12.969 36.188 2.902 1 98.81 296 VAL B N 1
ATOM 6536 C CA . VAL B 1 296 ? 12.391 35.281 3.893 1 98.81 296 VAL B CA 1
ATOM 6537 C C . VAL B 1 296 ? 10.875 35.469 3.957 1 98.81 296 VAL B C 1
ATOM 6539 O O . VAL B 1 296 ? 10.406 36.594 4.191 1 98.81 296 VAL B O 1
ATOM 6542 N N . TYR B 1 297 ? 10.172 34.438 3.654 1 98.81 297 TYR B N 1
ATOM 6543 C CA . TYR B 1 297 ? 8.719 34.5 3.777 1 98.81 297 TYR B CA 1
ATOM 6544 C C . TYR B 1 297 ? 8.266 33.938 5.121 1 98.81 297 TYR B C 1
ATOM 6546 O O . TYR B 1 297 ? 8.648 32.812 5.5 1 98.81 297 TYR B O 1
ATOM 6554 N N . PHE B 1 298 ? 7.512 34.719 5.867 1 98.44 298 PHE B N 1
ATOM 6555 C CA . PHE B 1 298 ? 7.074 34.344 7.211 1 98.44 298 PHE B CA 1
ATOM 6556 C C . PHE B 1 298 ? 5.551 34.281 7.289 1 98.44 298 PHE B C 1
ATOM 6558 O O . PHE B 1 298 ? 4.883 35.312 7.16 1 98.44 298 PHE B O 1
ATOM 6565 N N . SER B 1 299 ? 5 33.062 7.492 1 97.12 299 SER B N 1
ATOM 6566 C CA . SER B 1 299 ? 3.561 32.875 7.645 1 97.12 299 SER B CA 1
ATOM 6567 C C . SER B 1 299 ? 3.266 31.734 8.625 1 97.12 299 SER B C 1
ATOM 6569 O O . SER B 1 299 ? 3.809 30.641 8.484 1 97.12 299 SER B O 1
ATOM 6571 N N . LEU B 1 300 ? 2.412 32 9.547 1 92 300 LEU B N 1
ATOM 6572 C CA . LEU B 1 300 ? 2.049 30.969 10.523 1 92 300 LEU B CA 1
ATOM 6573 C C . LEU B 1 300 ? 0.688 30.375 10.195 1 92 300 LEU B C 1
ATOM 6575 O O . LEU B 1 300 ? -0.037 29.938 11.094 1 92 300 LEU B O 1
ATOM 6579 N N . GLY B 1 301 ? 0.302 30.453 8.93 1 85.81 301 GLY B N 1
ATOM 6580 C CA . GLY B 1 301 ? -0.904 29.797 8.453 1 85.81 301 GLY B CA 1
ATOM 6581 C C . GLY B 1 301 ? -2.174 30.547 8.82 1 85.81 301 GLY B C 1
ATOM 6582 O O . GLY B 1 301 ? -2.16 31.766 8.969 1 85.81 301 GLY B O 1
ATOM 6583 N N . SER B 1 302 ? -3.322 29.797 8.82 1 78.19 302 SER B N 1
ATOM 6584 C CA . SER B 1 302 ? -4.637 30.406 8.969 1 78.19 302 SER B CA 1
ATOM 6585 C C . SER B 1 302 ? -5.113 30.344 10.414 1 78.19 302 SER B C 1
ATOM 6587 O O . SER B 1 302 ? -5.961 31.141 10.828 1 78.19 302 SER B O 1
ATOM 6589 N N . ASN B 1 303 ? -4.5 29.469 11.156 1 78.06 303 ASN B N 1
ATOM 6590 C CA . ASN B 1 303 ? -5.043 29.25 12.492 1 78.06 303 ASN B CA 1
ATOM 6591 C C . ASN B 1 303 ? -4.242 29.984 13.555 1 78.06 303 ASN B C 1
ATOM 6593 O O . ASN B 1 303 ? -4.816 30.594 14.461 1 78.06 303 ASN B O 1
ATOM 6597 N N . VAL B 1 304 ? -2.951 29.984 13.383 1 79.94 304 VAL B N 1
ATOM 6598 C CA . VAL B 1 304 ? -2.098 30.719 14.305 1 79.94 304 VAL B CA 1
ATOM 6599 C C . VAL B 1 304 ? -2.014 32.188 13.875 1 79.94 304 VAL B C 1
ATOM 6601 O O . VAL B 1 304 ? -1.546 32.5 12.773 1 79.94 304 VAL B O 1
ATOM 6604 N N . MET B 1 305 ? -2.439 33.031 14.773 1 84.31 305 MET B N 1
ATOM 6605 C CA . MET B 1 305 ? -2.406 34.469 14.469 1 84.31 305 MET B CA 1
ATOM 6606 C C . MET B 1 305 ? -1.158 35.125 15.055 1 84.31 305 MET B C 1
ATOM 6608 O O . MET B 1 305 ? -0.966 35.125 16.266 1 84.31 305 MET B O 1
ATOM 6612 N N . SER B 1 306 ? -0.421 35.688 14.195 1 89 306 SER B N 1
ATOM 6613 C CA . SER B 1 306 ? 0.815 36.344 14.625 1 89 306 SER B CA 1
ATOM 6614 C C . SER B 1 306 ? 0.535 37.469 15.602 1 89 306 SER B C 1
ATOM 6616 O O . SER B 1 306 ? 1.303 37.719 16.531 1 89 306 SER B O 1
ATOM 6618 N N . LYS B 1 307 ? -0.571 38.125 15.391 1 87.38 307 LYS B N 1
ATOM 6619 C CA . LYS B 1 307 ? -0.918 39.281 16.219 1 87.38 307 LYS B CA 1
ATOM 6620 C C . LYS B 1 307 ? -1.151 38.875 17.656 1 87.38 307 LYS B C 1
ATOM 6622 O O . LYS B 1 307 ? -1.098 39.719 18.562 1 87.38 307 LYS B O 1
ATOM 6627 N N . ASP B 1 308 ? -1.509 37.594 17.797 1 85.5 308 ASP B N 1
ATOM 6628 C CA . ASP B 1 308 ? -1.864 37.094 19.125 1 85.5 308 ASP B CA 1
ATOM 6629 C C . ASP B 1 308 ? -0.653 36.5 19.828 1 85.5 308 ASP B C 1
ATOM 6631 O O . ASP B 1 308 ? -0.771 35.969 20.953 1 85.5 308 ASP B O 1
ATOM 6635 N N . LEU B 1 309 ? 0.521 36.594 19.219 1 89.81 309 LEU B N 1
ATOM 6636 C CA . LEU B 1 309 ? 1.727 36.125 19.875 1 89.81 309 LEU B CA 1
ATOM 6637 C C . LEU B 1 309 ? 2.053 36.969 21.094 1 89.81 309 LEU B C 1
ATOM 6639 O O . LEU B 1 309 ? 1.798 38.188 21.109 1 89.81 309 LEU B O 1
ATOM 6643 N N . PRO B 1 310 ? 2.656 36.344 22.094 1 91 310 PRO B N 1
ATOM 6644 C CA . PRO B 1 310 ? 3.098 37.156 23.219 1 91 310 PRO B CA 1
ATOM 6645 C C . PRO B 1 310 ? 4.043 38.281 22.812 1 91 310 PRO B C 1
ATOM 6647 O O . PRO B 1 310 ? 4.914 38.094 21.969 1 91 310 PRO B O 1
ATOM 6650 N N . PRO B 1 311 ? 3.887 39.406 23.438 1 92.5 311 PRO B N 1
ATOM 6651 C CA . PRO B 1 311 ? 4.688 40.562 23.047 1 92.5 311 PRO B CA 1
ATOM 6652 C C . PRO B 1 311 ? 6.191 40.281 23.094 1 92.5 311 PRO B C 1
ATOM 6654 O O . PRO B 1 311 ? 6.934 40.781 22.234 1 92.5 311 PRO B O 1
ATOM 6657 N N . GLU B 1 312 ? 6.566 39.562 24.109 1 93.94 312 GLU B N 1
ATOM 6658 C CA . GLU B 1 312 ? 7.988 39.25 24.234 1 93.94 312 GLU B CA 1
ATOM 6659 C C . GLU B 1 312 ? 8.492 38.469 23.031 1 93.94 312 GLU B C 1
ATOM 6661 O O . GLU B 1 312 ? 9.609 38.688 22.562 1 93.94 312 GLU B O 1
ATOM 6666 N N . LYS B 1 313 ? 7.668 37.531 22.562 1 94.19 313 LYS B N 1
ATOM 6667 C CA . LYS B 1 313 ? 8.031 36.719 21.406 1 94.19 313 LYS B CA 1
ATOM 6668 C C . LYS B 1 313 ? 8.016 37.562 20.125 1 94.19 313 LYS B C 1
ATOM 6670 O O . LYS B 1 313 ? 8.906 37.438 19.281 1 94.19 313 LYS B O 1
ATOM 6675 N N . LEU B 1 314 ? 7.016 38.375 20.016 1 94.69 314 LEU B N 1
ATOM 6676 C CA . LEU B 1 314 ? 6.902 39.25 18.844 1 94.69 314 LEU B CA 1
ATOM 6677 C C . LEU B 1 314 ? 8.117 40.156 18.719 1 94.69 314 LEU B C 1
ATOM 6679 O O . LEU B 1 314 ? 8.68 40.312 17.641 1 94.69 314 LEU B O 1
ATOM 6683 N N . GLN B 1 315 ? 8.5 40.719 19.844 1 95.94 315 GLN B N 1
ATOM 6684 C CA . GLN B 1 315 ? 9.656 41.625 19.844 1 95.94 315 GLN B CA 1
ATOM 6685 C C . GLN B 1 315 ? 10.938 40.875 19.5 1 95.94 315 GLN B C 1
ATOM 6687 O O . GLN B 1 315 ? 11.789 41.375 18.781 1 95.94 315 GLN B O 1
ATOM 6692 N N . ALA B 1 316 ? 11.039 39.688 20.047 1 97.25 316 ALA B N 1
ATOM 6693 C CA . ALA B 1 316 ? 12.203 38.875 19.75 1 97.25 316 ALA B CA 1
ATOM 6694 C C . ALA B 1 316 ? 12.297 38.562 18.266 1 97.25 316 ALA B C 1
ATOM 6696 O O . ALA B 1 316 ? 13.383 38.594 17.688 1 97.25 316 ALA B O 1
ATOM 6697 N N . ILE B 1 317 ? 11.172 38.25 17.656 1 97.81 317 ILE B N 1
ATOM 6698 C CA . ILE B 1 317 ? 11.117 37.938 16.234 1 97.81 317 ILE B CA 1
ATOM 6699 C C . ILE B 1 317 ? 11.539 39.156 15.43 1 97.81 317 ILE B C 1
ATOM 6701 O O . ILE B 1 317 ? 12.391 39.062 14.539 1 97.81 317 ILE B O 1
ATOM 6705 N N . LEU B 1 318 ? 11.039 40.344 15.789 1 97.44 318 LEU B N 1
ATOM 6706 C CA . LEU B 1 318 ? 11.336 41.562 15.086 1 97.44 318 LEU B CA 1
ATOM 6707 C C . LEU B 1 318 ? 12.82 41.906 15.164 1 97.44 318 LEU B C 1
ATOM 6709 O O . LEU B 1 318 ? 13.43 42.312 14.164 1 97.44 318 LEU B O 1
ATOM 6713 N N . ARG B 1 319 ? 13.336 41.75 16.328 1 98.12 319 ARG B N 1
ATOM 6714 C CA . ARG B 1 319 ? 14.75 42.031 16.516 1 98.12 319 ARG B CA 1
ATOM 6715 C C . ARG B 1 319 ? 15.617 41.094 15.711 1 98.12 319 ARG B C 1
ATOM 6717 O O . ARG B 1 319 ? 16.625 41.5 15.125 1 98.12 319 ARG B O 1
ATOM 6724 N N . ALA B 1 320 ? 15.258 39.844 15.688 1 98.56 320 ALA B N 1
ATOM 6725 C CA . ALA B 1 320 ? 16 38.844 14.906 1 98.56 320 ALA B CA 1
ATOM 6726 C C . ALA B 1 320 ? 15.938 39.156 13.414 1 98.56 320 ALA B C 1
ATOM 6728 O O . ALA B 1 320 ? 16.953 39.094 12.719 1 98.56 320 ALA B O 1
ATOM 6729 N N . LEU B 1 321 ? 14.758 39.531 12.938 1 98.56 321 LEU B N 1
ATOM 6730 C CA . LEU B 1 321 ? 14.555 39.781 11.516 1 98.56 321 LEU B CA 1
ATOM 6731 C C . LEU B 1 321 ? 15.289 41.062 11.094 1 98.56 321 LEU B C 1
ATOM 6733 O O . LEU B 1 321 ? 15.758 41.156 9.953 1 98.56 321 LEU B O 1
ATOM 6737 N N . ALA B 1 322 ? 15.383 42 12 1 98.19 322 ALA B N 1
ATOM 6738 C CA . ALA B 1 322 ? 16.047 43.281 11.719 1 98.19 322 ALA B CA 1
ATOM 6739 C C . ALA B 1 322 ? 17.531 43.062 11.414 1 98.19 322 ALA B C 1
ATOM 6741 O O . ALA B 1 322 ? 18.141 43.875 10.727 1 98.19 322 ALA B O 1
ATOM 6742 N N . ARG B 1 323 ? 18.047 42 11.883 1 98.12 323 ARG B N 1
ATOM 6743 C CA . ARG B 1 323 ? 19.484 41.719 11.734 1 98.12 323 ARG B CA 1
ATOM 6744 C C . ARG B 1 323 ? 19.766 41.156 10.352 1 98.12 323 ARG B C 1
ATOM 6746 O O . ARG B 1 323 ? 20.938 41.062 9.938 1 98.12 323 ARG B O 1
ATOM 6753 N N . LEU B 1 324 ? 18.812 40.812 9.57 1 98.31 324 LEU B N 1
ATOM 6754 C CA . LEU B 1 324 ? 18.984 40.094 8.32 1 98.31 324 LEU B CA 1
ATOM 6755 C C . LEU B 1 324 ? 19.234 41.031 7.16 1 98.31 324 LEU B C 1
ATOM 6757 O O . LEU B 1 324 ? 18.594 42.094 7.07 1 98.31 324 LEU B O 1
ATOM 6761 N N . PRO B 1 325 ? 20.156 40.688 6.332 1 97.94 325 PRO B N 1
ATOM 6762 C CA . PRO B 1 325 ? 20.281 41.438 5.086 1 97.94 325 PRO B CA 1
ATOM 6763 C C . PRO B 1 325 ? 19.156 41.125 4.098 1 97.94 325 PRO B C 1
ATOM 6765 O O . PRO B 1 325 ? 18.938 41.906 3.162 1 97.94 325 PRO B O 1
ATOM 6768 N N . GLN B 1 326 ? 18.453 40.031 4.262 1 98.38 326 GLN B N 1
ATOM 6769 C CA . GLN B 1 326 ? 17.328 39.625 3.42 1 98.38 326 GLN B CA 1
ATOM 6770 C C . GLN B 1 326 ? 16.109 40.5 3.695 1 98.38 326 GLN B C 1
ATOM 6772 O O . GLN B 1 326 ? 15.945 41.031 4.801 1 98.38 326 GLN B O 1
ATOM 6777 N N . ARG B 1 327 ? 15.281 40.656 2.699 1 98.56 327 ARG B N 1
ATOM 6778 C CA . ARG B 1 327 ? 13.945 41.219 2.922 1 98.56 327 ARG B CA 1
ATOM 6779 C C . ARG B 1 327 ? 13.016 40.156 3.506 1 98.56 327 ARG B C 1
ATOM 6781 O O . ARG B 1 327 ? 13.156 38.969 3.219 1 98.56 327 ARG B O 1
ATOM 6788 N N . VAL B 1 328 ? 12.125 40.656 4.352 1 98.44 328 VAL B N 1
ATOM 6789 C CA . VAL B 1 328 ? 11.18 39.719 4.98 1 98.44 328 VAL B CA 1
ATOM 6790 C C . VAL B 1 328 ? 9.75 40.094 4.586 1 98.44 328 VAL B C 1
ATOM 6792 O O . VAL B 1 328 ? 9.367 41.281 4.668 1 98.44 328 VAL B O 1
ATOM 6795 N N . LEU B 1 329 ? 9.047 39.188 4.098 1 98.12 329 LEU B N 1
ATOM 6796 C CA . LEU B 1 329 ? 7.609 39.312 3.898 1 98.12 329 LEU B CA 1
ATOM 6797 C C . LEU B 1 329 ? 6.848 38.5 4.941 1 98.12 329 LEU B C 1
ATOM 6799 O O . LEU B 1 329 ? 6.984 37.25 5 1 98.12 329 LEU B O 1
ATOM 6803 N N . TRP B 1 330 ? 6.055 39.188 5.781 1 97.62 330 TRP B N 1
ATOM 6804 C CA . TRP B 1 330 ? 5.414 38.531 6.93 1 97.62 330 TRP B CA 1
ATOM 6805 C C . TRP B 1 330 ? 3.898 38.688 6.863 1 97.62 330 TRP B C 1
ATOM 6807 O O . TRP B 1 330 ? 3.383 39.812 6.887 1 97.62 330 TRP B O 1
ATOM 6817 N N . LYS B 1 331 ? 3.15 37.531 6.73 1 96.31 331 LYS B N 1
ATOM 6818 C CA . LYS B 1 331 ? 1.698 37.562 6.883 1 96.31 331 LYS B CA 1
ATOM 6819 C C . LYS B 1 331 ? 1.306 37.938 8.312 1 96.31 331 LYS B C 1
ATOM 6821 O O . LYS B 1 331 ? 1.558 37.188 9.25 1 96.31 331 LYS B O 1
ATOM 6826 N N . PHE B 1 332 ? 0.714 39.062 8.445 1 93.88 332 PHE B N 1
ATOM 6827 C CA . PHE B 1 332 ? 0.363 39.625 9.742 1 93.88 332 PHE B CA 1
ATOM 6828 C C . PHE B 1 332 ? -1.058 40.188 9.719 1 93.88 332 PHE B C 1
ATOM 6830 O O . PHE B 1 332 ? -1.434 40.906 8.797 1 93.88 332 PHE B O 1
ATOM 6837 N N . GLU B 1 333 ? -1.848 39.844 10.672 1 89.88 333 GLU B N 1
ATOM 6838 C CA . GLU B 1 333 ? -3.293 40.062 10.633 1 89.88 333 GLU B CA 1
ATOM 6839 C C . GLU B 1 333 ? -3.648 41.531 10.883 1 89.88 333 GLU B C 1
ATOM 6841 O O . GLU B 1 333 ? -4.762 41.969 10.578 1 89.88 333 GLU B O 1
ATOM 6846 N N . ASN B 1 334 ? -2.709 42.312 11.453 1 89.94 334 ASN B N 1
ATOM 6847 C CA . ASN B 1 334 ? -2.939 43.75 11.633 1 89.94 334 ASN B CA 1
ATOM 6848 C C . ASN B 1 334 ? -2.229 44.562 10.57 1 89.94 334 ASN B C 1
ATOM 6850 O O . ASN B 1 334 ? -1.222 44.125 10.008 1 89.94 334 ASN B O 1
ATOM 6854 N N . ASP B 1 335 ? -2.727 45.75 10.352 1 85.31 335 ASP B N 1
ATOM 6855 C CA . ASP B 1 335 ? -2.137 46.625 9.352 1 85.31 335 ASP B CA 1
ATOM 6856 C C . ASP B 1 335 ? -0.807 47.188 9.828 1 85.31 335 ASP B C 1
ATOM 6858 O O . ASP B 1 335 ? 0.108 47.406 9.031 1 85.31 335 ASP B O 1
ATOM 6862 N N . GLU B 1 336 ? -0.8 47.406 11.07 1 85.31 336 GLU B N 1
ATOM 6863 C CA . GLU B 1 336 ? 0.406 48 11.625 1 85.31 336 GLU B CA 1
ATOM 6864 C C . GLU B 1 336 ? 1.128 47.031 12.555 1 85.31 336 GLU B C 1
ATOM 6866 O O . GLU B 1 336 ? 0.489 46.25 13.266 1 85.31 336 GLU B O 1
ATOM 6871 N N . LEU B 1 337 ? 2.373 47 12.359 1 90.12 337 LEU B N 1
ATOM 6872 C CA . LEU B 1 337 ? 3.271 46.281 13.25 1 90.12 337 LEU B CA 1
ATOM 6873 C C . LEU B 1 337 ? 4.273 47.219 13.906 1 90.12 337 LEU B C 1
ATOM 6875 O O . LEU B 1 337 ? 5.27 47.594 13.289 1 90.12 337 LEU B O 1
ATOM 6879 N N . PRO B 1 338 ? 3.922 47.625 15.102 1 87.06 338 PRO B N 1
ATOM 6880 C CA . PRO B 1 338 ? 4.832 48.562 15.766 1 87.06 338 PRO B CA 1
ATOM 6881 C C . PRO B 1 338 ? 6.27 48.062 15.812 1 87.06 338 PRO B C 1
ATOM 6883 O O . PRO B 1 338 ? 6.508 46.875 16.094 1 87.06 338 PRO B O 1
ATOM 6886 N N . GLY B 1 339 ? 7.215 48.969 15.484 1 89 339 GLY B N 1
ATOM 6887 C CA . GLY B 1 339 ? 8.625 48.656 15.555 1 89 339 GLY B CA 1
ATOM 6888 C C . GLY B 1 339 ? 9.109 47.812 14.375 1 89 339 GLY B C 1
ATOM 6889 O O . GLY B 1 339 ? 10.203 47.281 14.398 1 89 339 GLY B O 1
ATOM 6890 N N . ARG B 1 340 ? 8.344 47.844 13.383 1 93.19 340 ARG B N 1
ATOM 6891 C CA . ARG B 1 340 ? 8.68 47.062 12.203 1 93.19 340 ARG B CA 1
ATOM 6892 C C . ARG B 1 340 ? 9.953 47.562 11.547 1 93.19 340 ARG B C 1
ATOM 6894 O O . ARG B 1 340 ? 10.031 48.75 11.172 1 93.19 340 ARG B O 1
ATOM 6901 N N . PRO B 1 341 ? 10.969 46.781 11.43 1 96.19 341 PRO B N 1
ATOM 6902 C CA . PRO B 1 341 ? 12.195 47.188 10.742 1 96.19 341 PRO B CA 1
ATOM 6903 C C . PRO B 1 341 ? 11.961 47.469 9.258 1 96.19 341 PRO B C 1
ATOM 6905 O O . PRO B 1 341 ? 11 46.969 8.672 1 96.19 341 PRO B O 1
ATOM 6908 N N . PRO B 1 342 ? 12.867 48.188 8.586 1 95.81 342 PRO B N 1
ATOM 6909 C CA . PRO B 1 342 ? 12.68 48.594 7.184 1 95.81 342 PRO B CA 1
ATOM 6910 C C . PRO B 1 342 ? 12.711 47.406 6.227 1 95.81 342 PRO B C 1
ATOM 6912 O O . PRO B 1 342 ? 12.117 47.438 5.148 1 95.81 342 PRO B O 1
ATOM 6915 N N . ASN B 1 343 ? 13.344 46.375 6.645 1 97.69 343 ASN B N 1
ATOM 6916 C CA . ASN B 1 343 ? 13.461 45.219 5.738 1 97.69 343 ASN B CA 1
ATOM 6917 C C . ASN B 1 343 ? 12.273 44.281 5.875 1 97.69 343 ASN B C 1
ATOM 6919 O O . ASN B 1 343 ? 12.227 43.25 5.211 1 97.69 343 ASN B O 1
ATOM 6923 N N . VAL B 1 344 ? 11.305 44.625 6.742 1 97.75 344 VAL B N 1
ATOM 6924 C CA . VAL B 1 344 ? 10.141 43.75 6.969 1 97.75 344 VAL B CA 1
ATOM 6925 C C . VAL B 1 344 ? 8.891 44.406 6.379 1 97.75 344 VAL B C 1
ATOM 6927 O O . VAL B 1 344 ? 8.555 45.531 6.723 1 97.75 344 VAL B O 1
ATOM 6930 N N . ARG B 1 345 ? 8.234 43.688 5.543 1 96.44 345 ARG B N 1
ATOM 6931 C CA . ARG B 1 345 ? 6.934 44.062 5 1 96.44 345 ARG B CA 1
ATOM 6932 C C . ARG B 1 345 ? 5.844 43.125 5.48 1 96.44 345 ARG B C 1
ATOM 6934 O O . ARG B 1 345 ? 6.051 41.906 5.547 1 96.44 345 ARG B O 1
ATOM 6941 N N . VAL B 1 346 ? 4.68 43.656 5.871 1 96.12 346 VAL B N 1
ATOM 6942 C CA . VAL B 1 346 ? 3.586 42.844 6.371 1 96.12 346 VAL B CA 1
ATOM 6943 C C . VAL B 1 346 ? 2.352 43.031 5.492 1 96.12 346 VAL B C 1
ATOM 6945 O O . VAL B 1 346 ? 2.205 44.062 4.832 1 96.12 346 VAL B O 1
ATOM 6948 N N . ALA B 1 347 ? 1.563 42 5.406 1 94.5 347 ALA B N 1
ATOM 6949 C CA . ALA B 1 347 ? 0.257 42.062 4.754 1 94.5 347 ALA B CA 1
ATOM 6950 C C . ALA B 1 347 ? -0.704 41.062 5.375 1 94.5 347 ALA B C 1
ATOM 6952 O O . ALA B 1 347 ? -0.285 39.969 5.828 1 94.5 347 ALA B O 1
ATOM 6953 N N . LYS B 1 348 ? -1.946 41.406 5.383 1 92.5 348 LYS B N 1
ATOM 6954 C CA . LYS B 1 348 ? -2.977 40.562 5.98 1 92.5 348 LYS B CA 1
ATOM 6955 C C . LYS B 1 348 ? -3.189 39.281 5.164 1 92.5 348 LYS B C 1
ATOM 6957 O O . LYS B 1 348 ? -3.52 38.219 5.719 1 92.5 348 LYS B O 1
ATOM 6962 N N . TRP B 1 349 ? -3.127 39.438 3.916 1 90.5 349 TRP B N 1
ATOM 6963 C CA . TRP B 1 349 ? -3.246 38.312 3.016 1 90.5 349 TRP B CA 1
ATOM 6964 C C . TRP B 1 349 ? -2.121 38.312 1.987 1 90.5 349 TRP B C 1
ATOM 6966 O O . TRP B 1 349 ? -1.757 39.344 1.452 1 90.5 349 TRP B O 1
ATOM 6976 N N . LEU B 1 350 ? -1.526 37.156 1.795 1 95.25 350 LEU B N 1
ATOM 6977 C CA . LEU B 1 350 ? -0.443 36.969 0.838 1 95.25 350 LEU B CA 1
ATOM 6978 C C . LEU B 1 350 ? -0.657 35.688 0.023 1 95.25 350 LEU B C 1
ATOM 6980 O O . LEU B 1 350 ? -1.043 34.656 0.57 1 95.25 350 LEU B O 1
ATOM 6984 N N . PRO B 1 351 ? -0.497 35.75 -1.311 1 96.25 351 PRO B N 1
ATOM 6985 C CA . PRO B 1 351 ? -0.583 34.562 -2.133 1 96.25 351 PRO B CA 1
ATOM 6986 C C . PRO B 1 351 ? 0.599 33.625 -1.921 1 96.25 351 PRO B C 1
ATOM 6988 O O . PRO B 1 351 ? 1.518 33.562 -2.744 1 96.25 351 PRO B O 1
ATOM 6991 N N . GLN B 1 352 ? 0.548 32.781 -0.996 1 96.75 352 GLN B N 1
ATOM 6992 C CA . GLN B 1 352 ? 1.654 32 -0.455 1 96.75 352 GLN B CA 1
ATOM 6993 C C . GLN B 1 352 ? 2.309 31.156 -1.541 1 96.75 352 GLN B C 1
ATOM 6995 O O . GLN B 1 352 ? 3.533 31.156 -1.682 1 96.75 352 GLN B O 1
ATOM 7000 N N . GLN B 1 353 ? 1.549 30.438 -2.342 1 96.94 353 GLN B N 1
ATOM 7001 C CA . GLN B 1 353 ? 2.115 29.547 -3.352 1 96.94 353 GLN B CA 1
ATOM 7002 C C . GLN B 1 353 ? 2.902 30.328 -4.398 1 96.94 353 GLN B C 1
ATOM 7004 O O . GLN B 1 353 ? 3.979 29.906 -4.82 1 96.94 353 GLN B O 1
ATOM 7009 N N . ASP B 1 354 ? 2.348 31.469 -4.754 1 98.25 354 ASP B N 1
ATOM 7010 C CA . ASP B 1 354 ? 3.012 32.281 -5.762 1 98.25 354 ASP B CA 1
ATOM 7011 C C . ASP B 1 354 ? 4.277 32.938 -5.199 1 98.25 354 ASP B C 1
ATOM 7013 O O . ASP B 1 354 ? 5.254 33.125 -5.922 1 98.25 354 ASP B O 1
ATOM 7017 N N . ILE B 1 355 ? 4.227 33.281 -3.973 1 98.31 355 ILE B N 1
ATOM 7018 C CA . ILE B 1 355 ? 5.406 33.812 -3.305 1 98.31 355 ILE B CA 1
ATOM 7019 C C . ILE B 1 355 ? 6.488 32.75 -3.213 1 98.31 355 ILE B C 1
ATOM 7021 O O . ILE B 1 355 ? 7.648 33 -3.553 1 98.31 355 ILE B O 1
ATOM 7025 N N . LEU B 1 356 ? 6.129 31.547 -2.811 1 98.31 356 LEU B N 1
ATOM 7026 C CA . LEU B 1 356 ? 7.082 30.453 -2.668 1 98.31 356 LEU B CA 1
ATOM 7027 C C . LEU B 1 356 ? 7.688 30.078 -4.016 1 98.31 356 LEU B C 1
ATOM 7029 O O . LEU B 1 356 ? 8.812 29.562 -4.074 1 98.31 356 LEU B O 1
ATOM 7033 N N . ALA B 1 357 ? 6.957 30.359 -5.066 1 97.88 357 ALA B N 1
ATOM 7034 C CA . ALA B 1 357 ? 7.422 30.031 -6.414 1 97.88 357 ALA B CA 1
ATOM 7035 C C . ALA B 1 357 ? 8.469 31.031 -6.887 1 97.88 357 ALA B C 1
ATOM 7037 O O . ALA B 1 357 ? 9.156 30.797 -7.883 1 97.88 357 ALA B O 1
ATOM 7038 N N . HIS B 1 358 ? 8.562 32.188 -6.25 1 98 358 HIS B N 1
ATOM 7039 C CA . HIS B 1 358 ? 9.492 33.219 -6.684 1 98 358 HIS B CA 1
ATOM 7040 C C . HIS B 1 358 ? 10.938 32.812 -6.438 1 98 358 HIS B C 1
ATOM 7042 O O . HIS B 1 358 ? 11.273 32.344 -5.355 1 98 358 HIS B O 1
ATOM 7048 N N . PRO B 1 359 ? 11.836 33.031 -7.352 1 96.88 359 PRO B N 1
ATOM 7049 C CA . PRO B 1 359 ? 13.203 32.531 -7.258 1 96.88 359 PRO B CA 1
ATOM 7050 C C . PRO B 1 359 ? 14.008 33.188 -6.141 1 96.88 359 PRO B C 1
ATOM 7052 O O . PRO B 1 359 ? 15 32.625 -5.672 1 96.88 359 PRO B O 1
ATOM 7055 N N . ASN B 1 360 ? 13.578 34.344 -5.656 1 98.38 360 ASN B N 1
ATOM 7056 C CA . ASN B 1 360 ? 14.344 35.062 -4.633 1 98.38 360 ASN B CA 1
ATOM 7057 C C . ASN B 1 360 ? 13.953 34.594 -3.229 1 98.38 360 ASN B C 1
ATOM 7059 O O . ASN B 1 360 ? 14.594 34.969 -2.248 1 98.38 360 ASN B O 1
ATOM 7063 N N . VAL B 1 361 ? 12.891 33.812 -3.098 1 98.75 361 VAL B N 1
ATOM 7064 C CA . VAL B 1 361 ? 12.516 33.312 -1.779 1 98.75 361 VAL B CA 1
ATOM 7065 C C . VAL B 1 361 ? 13.461 32.188 -1.366 1 98.75 361 VAL B C 1
ATOM 7067 O O . VAL B 1 361 ? 13.531 31.141 -2.039 1 98.75 361 VAL B O 1
ATOM 7070 N N . ARG B 1 362 ? 14.102 32.406 -0.212 1 98.44 362 ARG B N 1
ATOM 7071 C CA . ARG B 1 362 ? 15.172 31.5 0.171 1 98.44 362 ARG B CA 1
ATOM 7072 C C . ARG B 1 362 ? 14.805 30.703 1.423 1 98.44 362 ARG B C 1
ATOM 7074 O O . ARG B 1 362 ? 15.406 29.672 1.716 1 98.44 362 ARG B O 1
ATOM 7081 N N . LEU B 1 363 ? 13.867 31.188 2.09 1 98.88 363 LEU B N 1
ATOM 7082 C CA . LEU B 1 363 ? 13.469 30.562 3.348 1 98.88 363 LEU B CA 1
ATOM 7083 C C . LEU B 1 363 ? 11.992 30.812 3.629 1 98.88 363 LEU B C 1
ATOM 7085 O O . LEU B 1 363 ? 11.492 31.922 3.438 1 98.88 363 LEU B O 1
ATOM 7089 N N . PHE B 1 364 ? 11.297 29.797 4.023 1 98.88 364 PHE B N 1
ATOM 7090 C CA . PHE B 1 364 ? 9.914 29.891 4.477 1 98.88 364 PHE B CA 1
ATOM 7091 C C . PHE B 1 364 ? 9.812 29.594 5.969 1 98.88 364 PHE B C 1
ATOM 7093 O O . PHE B 1 364 ? 10.133 28.484 6.41 1 98.88 364 PHE B O 1
ATOM 7100 N N . ILE B 1 365 ? 9.484 30.562 6.766 1 98.81 365 ILE B N 1
ATOM 7101 C CA . ILE B 1 365 ? 9.18 30.359 8.18 1 98.81 365 ILE B CA 1
ATOM 7102 C C . ILE B 1 365 ? 7.699 30.047 8.344 1 98.81 365 ILE B C 1
ATOM 7104 O O . ILE B 1 365 ? 6.836 30.859 8.008 1 98.81 365 ILE B O 1
ATOM 7108 N N . THR B 1 366 ? 7.387 28.844 8.875 1 97.75 366 THR B N 1
ATOM 7109 C CA . THR B 1 366 ? 6.012 28.359 8.914 1 97.75 366 THR B CA 1
ATOM 7110 C C . THR B 1 366 ? 5.746 27.609 10.211 1 97.75 366 THR B C 1
ATOM 7112 O O . THR B 1 366 ? 6.68 27.281 10.945 1 97.75 366 THR B O 1
ATOM 7115 N N . GLN B 1 367 ? 4.531 27.453 10.547 1 95.25 367 GLN B N 1
ATOM 7116 C CA . GLN B 1 367 ? 4.141 26.656 11.703 1 95.25 367 GLN B CA 1
ATOM 7117 C C . GLN B 1 367 ? 4.25 25.172 11.398 1 95.25 367 GLN B C 1
ATOM 7119 O O . GLN B 1 367 ? 4.227 24.344 12.305 1 95.25 367 GLN B O 1
ATOM 7124 N N . GLY B 1 368 ? 4.281 24.828 10.117 1 94.94 368 GLY B N 1
ATOM 7125 C CA . GLY B 1 368 ? 4.535 23.438 9.766 1 94.94 368 GLY B CA 1
ATOM 7126 C C . GLY B 1 368 ? 3.268 22.641 9.508 1 94.94 368 GLY B C 1
ATOM 7127 O O . GLY B 1 368 ? 3.242 21.422 9.688 1 94.94 368 GLY B O 1
ATOM 7128 N N . GLY B 1 369 ? 2.16 23.359 9.07 1 94.38 369 GLY B N 1
ATOM 7129 C CA . GLY B 1 369 ? 0.984 22.625 8.609 1 94.38 369 GLY B CA 1
ATOM 7130 C C . GLY B 1 369 ? 1.233 21.828 7.352 1 94.38 369 GLY B C 1
ATOM 7131 O O . GLY B 1 369 ? 2.123 22.156 6.562 1 94.38 369 GLY B O 1
ATOM 7132 N N . LEU B 1 370 ? 0.458 20.812 7.164 1 94.62 370 LEU B N 1
ATOM 7133 C CA . LEU B 1 370 ? 0.681 19.906 6.047 1 94.62 370 LEU B CA 1
ATOM 7134 C C . LEU B 1 370 ? 0.531 20.625 4.715 1 94.62 370 LEU B C 1
ATOM 7136 O O . LEU B 1 370 ? 1.298 20.391 3.781 1 94.62 370 LEU B O 1
ATOM 7140 N N . GLN B 1 371 ? -0.445 21.516 4.57 1 94.25 371 GLN B N 1
ATOM 7141 C CA . GLN B 1 371 ? -0.643 22.234 3.314 1 94.25 371 GLN B CA 1
ATOM 7142 C C . GLN B 1 371 ? 0.568 23.094 2.98 1 94.25 371 GLN B C 1
ATOM 7144 O O . GLN B 1 371 ? 1.035 23.109 1.84 1 94.25 371 GLN B O 1
ATOM 7149 N N . SER B 1 372 ? 1.034 23.797 3.984 1 95.75 372 SER B N 1
ATOM 7150 C CA . SER B 1 372 ? 2.227 24.609 3.783 1 95.75 372 SER B CA 1
ATOM 7151 C C . SER B 1 372 ? 3.439 23.75 3.453 1 95.75 372 SER B C 1
ATOM 7153 O O . SER B 1 372 ? 4.258 24.109 2.607 1 95.75 372 SER B O 1
ATOM 7155 N N . PHE B 1 373 ? 3.547 22.656 4.16 1 96.69 373 PHE B N 1
ATOM 7156 C CA . PHE B 1 373 ? 4.629 21.719 3.896 1 96.69 373 PHE B CA 1
ATOM 7157 C C . PHE B 1 373 ? 4.609 21.266 2.441 1 96.69 373 PHE B C 1
ATOM 7159 O O . PHE B 1 373 ? 5.645 21.25 1.773 1 96.69 373 PHE B O 1
ATOM 7166 N N . GLN B 1 374 ? 3.459 20.938 1.968 1 96.5 374 GLN B N 1
ATOM 7167 C CA . GLN B 1 374 ? 3.322 20.453 0.597 1 96.5 374 GLN B CA 1
ATOM 7168 C C . GLN B 1 374 ? 3.615 21.562 -0.407 1 96.5 374 GLN B C 1
ATOM 7170 O O . GLN B 1 374 ? 4.23 21.312 -1.447 1 96.5 374 GLN B O 1
ATOM 7175 N N . GLU B 1 375 ? 3.207 22.766 -0.099 1 96.62 375 GLU B N 1
ATOM 7176 C CA . GLU B 1 375 ? 3.484 23.891 -0.977 1 96.62 375 GLU B CA 1
ATOM 7177 C C . GLU B 1 375 ? 4.984 24.172 -1.068 1 96.62 375 GLU B C 1
ATOM 7179 O O . GLU B 1 375 ? 5.52 24.359 -2.162 1 96.62 375 GLU B O 1
ATOM 7184 N N . THR B 1 376 ? 5.629 24.156 0.077 1 97.62 376 THR B N 1
ATOM 7185 C CA . THR B 1 376 ? 7.055 24.453 0.051 1 97.62 376 THR B CA 1
ATOM 7186 C C . THR B 1 376 ? 7.84 23.312 -0.563 1 97.62 376 THR B C 1
ATOM 7188 O O . THR B 1 376 ? 8.852 23.516 -1.231 1 97.62 376 THR B O 1
ATOM 7191 N N . ALA B 1 377 ? 7.371 22.094 -0.338 1 97.25 377 ALA B N 1
ATOM 7192 C CA . ALA B 1 377 ? 7.984 20.938 -0.999 1 97.25 377 ALA B CA 1
ATOM 7193 C C . ALA B 1 377 ? 7.867 21.047 -2.516 1 97.25 377 ALA B C 1
ATOM 7195 O O . ALA B 1 377 ? 8.82 20.75 -3.24 1 97.25 377 ALA B O 1
ATOM 7196 N N . TYR B 1 378 ? 6.727 21.453 -2.975 1 96.62 378 TYR B N 1
ATOM 7197 C CA . TYR B 1 378 ? 6.496 21.594 -4.41 1 96.62 378 TYR B CA 1
ATOM 7198 C C . TYR B 1 378 ? 7.41 22.656 -5.004 1 96.62 378 TYR B C 1
ATOM 7200 O O . TYR B 1 378 ? 7.988 22.453 -6.074 1 96.62 378 TYR B O 1
ATOM 7208 N N . HIS B 1 379 ? 7.574 23.75 -4.34 1 97.38 379 HIS B N 1
ATOM 7209 C CA . HIS B 1 379 ? 8.297 24.906 -4.895 1 97.38 379 HIS B CA 1
ATOM 7210 C C . HIS B 1 379 ? 9.766 24.859 -4.512 1 97.38 379 HIS B C 1
ATOM 7212 O O . HIS B 1 379 ? 10.57 25.641 -5.027 1 97.38 379 HIS B O 1
ATOM 7218 N N . GLY B 1 380 ? 10.148 24 -3.584 1 98 380 GLY B N 1
ATOM 7219 C CA . GLY B 1 380 ? 11.547 23.734 -3.291 1 98 380 GLY B CA 1
ATOM 7220 C C . GLY B 1 380 ? 12.18 24.797 -2.41 1 98 380 GLY B C 1
ATOM 7221 O O . GLY B 1 380 ? 13.32 25.188 -2.633 1 98 380 GLY B O 1
ATOM 7222 N N . VAL B 1 381 ? 11.461 25.266 -1.39 1 98.81 381 VAL B N 1
ATOM 7223 C CA . VAL B 1 381 ? 11.992 26.297 -0.507 1 98.81 381 VAL B CA 1
ATOM 7224 C C . VAL B 1 381 ? 12.289 25.703 0.867 1 98.81 381 VAL B C 1
ATOM 7226 O O . VAL B 1 381 ? 11.398 25.156 1.519 1 98.81 381 VAL B O 1
ATOM 7229 N N . PRO B 1 382 ? 13.516 25.828 1.38 1 98.81 382 PRO B N 1
ATOM 7230 C CA . PRO B 1 382 ? 13.82 25.359 2.732 1 98.81 382 PRO B CA 1
ATOM 7231 C C . PRO B 1 382 ? 12.984 26.062 3.805 1 98.81 382 PRO B C 1
ATOM 7233 O O . PRO B 1 382 ? 12.414 27.125 3.555 1 98.81 382 PRO B O 1
ATOM 7236 N N . VAL B 1 383 ? 13.039 25.422 5.078 1 98.88 383 VAL B N 1
ATOM 7237 C CA . VAL B 1 383 ? 12.047 25.938 6.02 1 98.88 383 VAL B CA 1
ATOM 7238 C C . VAL B 1 383 ? 12.68 26.109 7.395 1 98.88 383 VAL B C 1
ATOM 7240 O O . VAL B 1 383 ? 13.641 25.422 7.734 1 98.88 383 VAL B O 1
ATOM 7243 N N . LEU B 1 384 ? 12.266 27.062 8.094 1 98.88 384 LEU B N 1
ATOM 7244 C CA . LEU B 1 384 ? 12.281 27.125 9.555 1 98.88 384 LEU B CA 1
ATOM 7245 C C . LEU B 1 384 ? 10.891 26.891 10.117 1 98.88 384 LEU B C 1
ATOM 7247 O O . LEU B 1 384 ? 9.977 27.672 9.883 1 98.88 384 LEU B O 1
ATOM 7251 N N . VAL B 1 385 ? 10.727 25.812 10.844 1 98.12 385 VAL B N 1
ATOM 7252 C CA . VAL B 1 385 ? 9.391 25.438 11.297 1 98.12 385 VAL B CA 1
ATOM 7253 C C . VAL B 1 385 ? 9.266 25.703 12.797 1 98.12 385 VAL B C 1
ATOM 7255 O O . VAL B 1 385 ? 10.141 25.328 13.578 1 98.12 385 VAL B O 1
ATOM 7258 N N . ILE B 1 386 ? 8.258 26.406 13.164 1 96.5 386 ILE B N 1
ATOM 7259 C CA . ILE B 1 386 ? 7.875 26.656 14.555 1 96.5 386 ILE B CA 1
ATOM 7260 C C . ILE B 1 386 ? 6.488 26.078 14.82 1 96.5 386 ILE B C 1
ATOM 7262 O O . ILE B 1 386 ? 5.477 26.766 14.672 1 96.5 386 ILE B O 1
ATOM 7266 N N . PRO B 1 387 ? 6.438 24.844 15.312 1 94 387 PRO B N 1
ATOM 7267 C CA . PRO B 1 387 ? 5.141 24.188 15.461 1 94 387 PRO B CA 1
ATOM 7268 C C . PRO B 1 387 ? 4.371 24.672 16.688 1 94 387 PRO B C 1
ATOM 7270 O O . PRO B 1 387 ? 4.977 25.016 17.703 1 94 387 PRO B O 1
ATOM 7273 N N . PHE B 1 388 ? 3.057 24.656 16.578 1 88.56 388 PHE B N 1
ATOM 7274 C CA . PHE B 1 388 ? 2.193 25.094 17.672 1 88.56 388 PHE B CA 1
ATOM 7275 C C . PHE B 1 388 ? 1.242 23.984 18.094 1 88.56 388 PHE B C 1
ATOM 7277 O O . PHE B 1 388 ? 1.048 23.75 19.281 1 88.56 388 PHE B O 1
ATOM 7284 N N . MET B 1 389 ? 0.624 23.312 17.078 1 83.06 389 MET B N 1
ATOM 7285 C CA . MET B 1 389 ? -0.41 22.344 17.453 1 83.06 389 MET B CA 1
ATOM 7286 C C . MET B 1 389 ? -0.556 21.266 16.406 1 83.06 389 MET B C 1
ATOM 7288 O O . MET B 1 389 ? -0.105 21.438 15.266 1 83.06 389 MET B O 1
ATOM 7292 N N . GLY B 1 390 ? -1.154 20.156 16.938 1 83.38 390 GLY B N 1
ATOM 7293 C CA . GLY B 1 390 ? -1.624 19.125 16.016 1 83.38 390 GLY B CA 1
ATOM 7294 C C . GLY B 1 390 ? -0.496 18.359 15.359 1 83.38 390 GLY B C 1
ATOM 7295 O O . GLY B 1 390 ? 0.414 17.875 16.031 1 83.38 390 GLY B O 1
ATOM 7296 N N . ASP B 1 391 ? -0.654 18.297 13.984 1 90.25 391 ASP B N 1
ATOM 7297 C CA . ASP B 1 391 ? 0.273 17.484 13.219 1 90.25 391 ASP B CA 1
ATOM 7298 C C . ASP B 1 391 ? 1.547 18.25 12.883 1 90.25 391 ASP B C 1
ATOM 7300 O O . ASP B 1 391 ? 2.441 17.734 12.211 1 90.25 391 ASP B O 1
ATOM 7304 N N . GLN B 1 392 ? 1.641 19.453 13.352 1 94.06 392 GLN B N 1
ATOM 7305 C CA . GLN B 1 392 ? 2.729 20.328 12.938 1 94.06 392 GLN B CA 1
ATOM 7306 C C . GLN B 1 392 ? 4.078 19.781 13.398 1 94.06 392 GLN B C 1
ATOM 7308 O O . GLN B 1 392 ? 5.051 19.797 12.641 1 94.06 392 GLN B O 1
ATOM 7313 N N . LYS B 1 393 ? 4.133 19.281 14.609 1 93.94 393 LYS B N 1
ATOM 7314 C CA . LYS B 1 393 ? 5.387 18.703 15.094 1 93.94 393 LYS B CA 1
ATOM 7315 C C . LYS B 1 393 ? 5.762 17.453 14.297 1 93.94 393 LYS B C 1
ATOM 7317 O O . LYS B 1 393 ? 6.945 17.188 14.078 1 93.94 393 LYS B O 1
ATOM 7322 N N . TYR B 1 394 ? 4.762 16.688 13.945 1 95.38 394 TYR B N 1
ATOM 7323 C CA . TYR B 1 394 ? 4.969 15.531 13.086 1 95.38 394 TYR B CA 1
ATOM 7324 C C . TYR B 1 394 ? 5.578 15.938 11.75 1 95.38 394 TYR B C 1
ATOM 7326 O O . TYR B 1 394 ? 6.555 15.336 11.297 1 95.38 394 TYR B O 1
ATOM 7334 N N . ASN B 1 395 ? 5.023 16.906 11.125 1 96.56 395 ASN B N 1
ATOM 7335 C CA . ASN B 1 395 ? 5.535 17.438 9.859 1 96.56 395 ASN B CA 1
ATOM 7336 C C . ASN B 1 395 ? 6.941 18.016 10.023 1 96.56 395 ASN B C 1
ATOM 7338 O O . ASN B 1 395 ? 7.797 17.812 9.156 1 96.56 395 ASN B O 1
ATOM 7342 N N . ALA B 1 396 ? 7.121 18.703 11.141 1 97 396 ALA B N 1
ATOM 7343 C CA . ALA B 1 396 ? 8.43 19.281 11.43 1 97 396 ALA B CA 1
ATOM 7344 C C . ALA B 1 396 ? 9.492 18.188 11.523 1 97 396 ALA B C 1
ATOM 7346 O O . ALA B 1 396 ? 10.602 18.344 11.008 1 97 396 ALA B O 1
ATOM 7347 N N . ALA B 1 397 ? 9.148 17.109 12.18 1 96.88 397 ALA B N 1
ATOM 7348 C CA . ALA B 1 397 ? 10.086 16 12.312 1 96.88 397 ALA B CA 1
ATOM 7349 C C . ALA B 1 397 ? 10.492 15.461 10.945 1 96.88 397 ALA B C 1
ATOM 7351 O O . ALA B 1 397 ? 11.664 15.133 10.727 1 96.88 397 ALA B O 1
ATOM 7352 N N . LYS B 1 398 ? 9.586 15.367 10.07 1 96.88 398 LYS B N 1
ATOM 7353 C CA . LYS B 1 398 ? 9.883 14.906 8.711 1 96.88 398 LYS B CA 1
ATOM 7354 C C . LYS B 1 398 ? 10.781 15.898 7.984 1 96.88 398 LYS B C 1
ATOM 7356 O O . LYS B 1 398 ? 11.734 15.5 7.305 1 96.88 398 LYS B O 1
ATOM 7361 N N . MET B 1 399 ? 10.5 17.188 8.109 1 98.12 399 MET B N 1
ATOM 7362 C CA . MET B 1 399 ? 11.312 18.219 7.469 1 98.12 399 MET B CA 1
ATOM 7363 C C . MET B 1 399 ? 12.75 18.156 7.961 1 98.12 399 MET B C 1
ATOM 7365 O O . MET B 1 399 ? 13.688 18.188 7.16 1 98.12 399 MET B O 1
ATOM 7369 N N . VAL B 1 400 ? 12.891 18 9.25 1 98.06 400 VAL B N 1
ATOM 7370 C CA . VAL B 1 400 ? 14.211 18 9.875 1 98.06 400 VAL B CA 1
ATOM 7371 C C . VAL B 1 400 ? 14.953 16.719 9.492 1 98.06 400 VAL B C 1
ATOM 7373 O O . VAL B 1 400 ? 16.125 16.766 9.102 1 98.06 400 VAL B O 1
ATOM 7376 N N . SER B 1 401 ? 14.281 15.586 9.555 1 96 401 SER B N 1
ATOM 7377 C CA . SER B 1 401 ? 14.93 14.32 9.258 1 96 401 SER B CA 1
ATOM 7378 C C . SER B 1 401 ? 15.32 14.227 7.789 1 96 401 SER B C 1
ATOM 7380 O O . SER B 1 401 ? 16.25 13.508 7.434 1 96 401 SER B O 1
ATOM 7382 N N . SER B 1 402 ? 14.656 15.008 6.953 1 97.19 402 SER B N 1
ATOM 7383 C CA . SER B 1 402 ? 14.969 15.031 5.527 1 97.19 402 SER B CA 1
ATOM 7384 C C . SER B 1 402 ? 16.062 16.047 5.223 1 97.19 402 SER B C 1
ATOM 7386 O O . SER B 1 402 ? 16.531 16.141 4.086 1 97.19 402 SER B O 1
ATOM 7388 N N . GLY B 1 403 ? 16.406 16.859 6.211 1 97.94 403 GLY B N 1
ATOM 7389 C CA . GLY B 1 403 ? 17.469 17.844 6.074 1 97.94 403 GLY B CA 1
ATOM 7390 C C . GLY B 1 403 ? 17.062 19.078 5.309 1 97.94 403 GLY B C 1
ATOM 7391 O O . GLY B 1 403 ? 17.906 19.766 4.719 1 97.94 403 GLY B O 1
ATOM 7392 N N . ILE B 1 404 ? 15.766 19.344 5.297 1 98.62 404 ILE B N 1
ATOM 7393 C CA . ILE B 1 404 ? 15.32 20.438 4.43 1 98.62 404 ILE B CA 1
ATOM 7394 C C . ILE B 1 404 ? 14.938 21.641 5.281 1 98.62 404 ILE B C 1
ATOM 7396 O O . ILE B 1 404 ? 14.461 22.656 4.754 1 98.62 404 ILE B O 1
ATOM 7400 N N . GLY B 1 405 ? 15.125 21.562 6.547 1 98.5 405 GLY B N 1
ATOM 7401 C CA . GLY B 1 405 ? 14.812 22.672 7.441 1 98.5 405 GLY B CA 1
ATOM 7402 C C . GLY B 1 405 ? 15.227 22.406 8.875 1 98.5 405 GLY B C 1
ATOM 7403 O O . GLY B 1 405 ? 15.828 21.375 9.18 1 98.5 405 GLY B O 1
ATOM 7404 N N . VAL B 1 406 ? 14.906 23.438 9.695 1 98.62 406 VAL B N 1
ATOM 7405 C CA . VAL B 1 406 ? 15.195 23.344 11.117 1 98.62 406 VAL B CA 1
ATOM 7406 C C . VAL B 1 406 ? 13.93 23.609 11.922 1 98.62 406 VAL B C 1
ATOM 7408 O O . VAL B 1 406 ? 13.008 24.281 11.438 1 98.62 406 VAL B O 1
ATOM 7411 N N . GLN B 1 407 ? 13.859 23.016 13.047 1 98.19 407 GLN B N 1
ATOM 7412 C CA . GLN B 1 407 ? 12.734 23.234 13.953 1 98.19 407 GLN B CA 1
ATOM 7413 C C . GLN B 1 407 ? 13.148 24.094 15.141 1 98.19 407 GLN B C 1
ATOM 7415 O O . GLN B 1 407 ? 14.234 23.922 15.695 1 98.19 407 GLN B O 1
ATOM 7420 N N . LEU B 1 408 ? 12.414 25.078 15.422 1 97.88 408 LEU B N 1
ATOM 7421 C CA . LEU B 1 408 ? 12.531 25.906 16.625 1 97.88 408 LEU B CA 1
ATOM 7422 C C . LEU B 1 408 ? 11.281 25.797 17.484 1 97.88 408 LEU B C 1
ATOM 7424 O O . LEU B 1 408 ? 10.188 26.156 17.047 1 97.88 408 LEU B O 1
ATOM 7428 N N . GLU B 1 409 ? 11.43 25.281 18.672 1 94.81 409 GLU B N 1
ATOM 7429 C CA . GLU B 1 409 ? 10.289 25.188 19.578 1 94.81 409 GLU B CA 1
ATOM 7430 C C . GLU B 1 409 ? 9.844 26.578 20.031 1 94.81 409 GLU B C 1
ATOM 7432 O O . GLU B 1 409 ? 10.68 27.453 20.297 1 94.81 409 GLU B O 1
ATOM 7437 N N . PHE B 1 410 ? 8.617 26.734 20.156 1 93.38 410 PHE B N 1
ATOM 7438 C CA . PHE B 1 410 ? 8.07 28.031 20.516 1 93.38 410 PHE B CA 1
ATOM 7439 C C . PHE B 1 410 ? 8.57 28.469 21.891 1 93.38 410 PHE B C 1
ATOM 7441 O O . PHE B 1 410 ? 8.883 29.641 22.094 1 93.38 410 PHE B O 1
ATOM 7448 N N . LYS B 1 411 ? 8.648 27.5 22.781 1 92.25 411 LYS B N 1
ATOM 7449 C CA . LYS B 1 411 ? 9.102 27.812 24.125 1 92.25 411 LYS B CA 1
ATOM 7450 C C . LYS B 1 411 ? 10.539 28.328 24.125 1 92.25 411 LYS B C 1
ATOM 7452 O O . LYS B 1 411 ? 10.922 29.109 25 1 92.25 411 LYS B O 1
ATOM 7457 N N . ASP B 1 412 ? 11.312 27.984 23.125 1 95.88 412 ASP B N 1
ATOM 7458 C CA . ASP B 1 412 ? 12.727 28.344 23.062 1 95.88 412 ASP B CA 1
ATOM 7459 C C . ASP B 1 412 ? 12.945 29.547 22.156 1 95.88 412 ASP B C 1
ATOM 7461 O O . ASP B 1 412 ? 14.078 30.016 21.984 1 95.88 412 ASP B O 1
ATOM 7465 N N . LEU B 1 413 ? 11.914 30.094 21.562 1 96.62 413 LEU B N 1
ATOM 7466 C CA . LEU B 1 413 ? 12.023 31.188 20.609 1 96.62 413 LEU B CA 1
ATOM 7467 C C . LEU B 1 413 ? 12.414 32.5 21.312 1 96.62 413 LEU B C 1
ATOM 7469 O O . LEU B 1 413 ? 11.727 32.938 22.234 1 96.62 413 LEU B O 1
ATOM 7473 N N . ASN B 1 414 ? 13.508 33 21.031 1 97.88 414 ASN B N 1
ATOM 7474 C CA . ASN B 1 414 ? 14.023 34.312 21.375 1 97.88 414 ASN B CA 1
ATOM 7475 C C . ASN B 1 414 ? 14.836 34.906 20.234 1 97.88 414 ASN B C 1
ATOM 7477 O O . ASN B 1 414 ? 14.961 34.312 19.172 1 97.88 414 ASN B O 1
ATOM 7481 N N . GLU B 1 415 ? 15.281 36.094 20.5 1 98.44 415 GLU B N 1
ATOM 7482 C CA . GLU B 1 415 ? 15.992 36.812 19.438 1 98.44 415 GLU B CA 1
ATOM 7483 C C . GLU B 1 415 ? 17.172 36 18.938 1 98.44 415 GLU B C 1
ATOM 7485 O O . GLU B 1 415 ? 17.344 35.844 17.719 1 98.44 415 GLU B O 1
ATOM 7490 N N . GLU B 1 416 ? 17.938 35.344 19.797 1 98.62 416 GLU B N 1
ATOM 7491 C CA . GLU B 1 416 ? 19.156 34.656 19.438 1 98.62 416 GLU B CA 1
ATOM 7492 C C . GLU B 1 416 ? 18.844 33.312 18.734 1 98.62 416 GLU B C 1
ATOM 7494 O O . GLU B 1 416 ? 19.453 33 17.719 1 98.62 416 GLU B O 1
ATOM 7499 N N . THR B 1 417 ? 17.938 32.562 19.266 1 98.62 417 THR B N 1
ATOM 7500 C CA . THR B 1 417 ? 17.625 31.266 18.672 1 98.62 417 THR B CA 1
ATOM 7501 C C . THR B 1 417 ? 16.938 31.438 17.328 1 98.62 417 THR B C 1
ATOM 7503 O O . THR B 1 417 ? 17.156 30.641 16.406 1 98.62 417 THR B O 1
ATOM 7506 N N . MET B 1 418 ? 16.094 32.469 17.234 1 98.44 418 MET B N 1
ATOM 7507 C CA . MET B 1 418 ? 15.445 32.75 15.969 1 98.44 418 MET B CA 1
ATOM 7508 C C . MET B 1 418 ? 16.469 33.125 14.906 1 98.44 418 MET B C 1
ATOM 7510 O O . MET B 1 418 ? 16.469 32.562 13.805 1 98.44 418 MET B O 1
ATOM 7514 N N . PHE B 1 419 ? 17.359 34.062 15.273 1 98.69 419 PHE B N 1
ATOM 7515 C CA . PHE B 1 419 ? 18.391 34.531 14.336 1 98.69 419 PHE B CA 1
ATOM 7516 C C . PHE B 1 419 ? 19.297 33.375 13.938 1 98.69 419 PHE B C 1
ATOM 7518 O O . PHE B 1 419 ? 19.594 33.188 12.75 1 98.69 419 PHE B O 1
ATOM 7525 N N . ALA B 1 420 ? 19.672 32.562 14.883 1 98.75 420 ALA B N 1
ATOM 7526 C CA . ALA B 1 420 ? 20.562 31.438 14.633 1 98.75 420 ALA B CA 1
ATOM 7527 C C . ALA B 1 420 ? 19.906 30.406 13.727 1 98.75 420 ALA B C 1
ATOM 7529 O O . ALA B 1 420 ? 20.562 29.844 12.844 1 98.75 420 ALA B O 1
ATOM 7530 N N . SER B 1 421 ? 18.625 30.125 13.93 1 98.81 421 SER B N 1
ATOM 7531 C CA . SER B 1 421 ? 17.906 29.156 13.125 1 98.81 421 SER B CA 1
ATOM 7532 C C . SER B 1 421 ? 17.766 29.609 11.68 1 98.81 421 SER B C 1
ATOM 7534 O O . SER B 1 421 ? 17.953 28.828 10.75 1 98.81 421 SER B O 1
ATOM 7536 N N . ILE B 1 422 ? 17.438 30.938 11.531 1 98.81 422 ILE B N 1
ATOM 7537 C CA . ILE B 1 422 ? 17.281 31.5 10.195 1 98.81 422 ILE B CA 1
ATOM 7538 C C . ILE B 1 422 ? 18.609 31.453 9.445 1 98.81 422 ILE B C 1
ATOM 7540 O O . ILE B 1 422 ? 18.688 30.969 8.312 1 98.81 422 ILE B O 1
ATOM 7544 N N . THR B 1 423 ? 19.656 31.859 10.078 1 98.56 423 THR B N 1
ATOM 7545 C CA . THR B 1 423 ? 20.953 31.984 9.422 1 98.56 423 THR B CA 1
ATOM 7546 C C . THR B 1 423 ? 21.547 30.594 9.141 1 98.56 423 THR B C 1
ATOM 7548 O O . THR B 1 423 ? 22.25 30.406 8.156 1 98.56 423 THR B O 1
ATOM 7551 N N . LYS B 1 424 ? 21.234 29.641 10 1 98.56 424 LYS B N 1
ATOM 7552 C CA . LYS B 1 424 ? 21.688 28.281 9.758 1 98.56 424 LYS B CA 1
ATOM 7553 C C . LYS B 1 424 ? 21.188 27.766 8.406 1 98.56 424 LYS B C 1
ATOM 7555 O O . LYS B 1 424 ? 21.969 27.219 7.621 1 98.56 424 LYS B O 1
ATOM 7560 N N . VAL B 1 425 ? 19.938 27.953 8.125 1 98.69 425 VAL B N 1
ATOM 7561 C CA . VAL B 1 425 ? 19.344 27.453 6.891 1 98.69 425 VAL B CA 1
ATOM 7562 C C . VAL B 1 425 ? 19.859 28.266 5.703 1 98.69 425 VAL B C 1
ATOM 7564 O O . VAL B 1 425 ? 20.219 27.703 4.668 1 98.69 425 VAL B O 1
ATOM 7567 N N . LEU B 1 426 ? 19.953 29.594 5.883 1 98.31 426 LEU B N 1
ATOM 7568 C CA . LEU B 1 426 ? 20.297 30.484 4.777 1 98.31 426 LEU B CA 1
ATOM 7569 C C . LEU B 1 426 ? 21.766 30.328 4.395 1 98.31 426 LEU B C 1
ATOM 7571 O O . LEU B 1 426 ? 22.125 30.469 3.225 1 98.31 426 LEU B O 1
ATOM 7575 N N . ASN B 1 427 ? 22.594 29.984 5.355 1 97.81 427 ASN B N 1
ATOM 7576 C CA . ASN B 1 427 ? 24.031 30 5.105 1 97.81 427 ASN B CA 1
ATOM 7577 C C . ASN B 1 427 ? 24.562 28.609 4.77 1 97.81 427 ASN B C 1
ATOM 7579 O O . ASN B 1 427 ? 25.703 28.469 4.297 1 97.81 427 ASN B O 1
ATOM 7583 N N . ASP B 1 428 ? 23.906 27.578 5.027 1 98.12 428 ASP B N 1
ATOM 7584 C CA . ASP B 1 428 ? 24.281 26.219 4.641 1 98.12 428 ASP B CA 1
ATOM 7585 C C . ASP B 1 428 ? 23.578 25.812 3.346 1 98.12 428 ASP B C 1
ATOM 7587 O O . ASP B 1 428 ? 22.391 25.484 3.354 1 98.12 428 ASP B O 1
ATOM 7591 N N . PRO B 1 429 ? 24.328 25.781 2.311 1 97.56 429 PRO B N 1
ATOM 7592 C CA . PRO B 1 429 ? 23.703 25.438 1.025 1 97.56 429 PRO B CA 1
ATOM 7593 C C . PRO B 1 429 ? 23.125 24.031 1.01 1 97.56 429 PRO B C 1
ATOM 7595 O O . PRO B 1 429 ? 22.328 23.688 0.12 1 97.56 429 PRO B O 1
ATOM 7598 N N . GLY B 1 430 ? 23.578 23.25 1.963 1 98.44 430 GLY B N 1
ATOM 7599 C CA . GLY B 1 430 ? 23.078 21.891 2.049 1 98.44 430 GLY B CA 1
ATOM 7600 C C . GLY B 1 430 ? 21.562 21.812 2.174 1 98.44 430 GLY B C 1
ATOM 7601 O O . GLY B 1 430 ? 20.938 20.891 1.648 1 98.44 430 GLY B O 1
ATOM 7602 N N . TYR B 1 431 ? 20.922 22.75 2.828 1 98.62 431 TYR B N 1
ATOM 7603 C CA . TYR B 1 431 ? 19.484 22.75 2.988 1 98.62 431 TYR B CA 1
ATOM 7604 C C . TYR B 1 431 ? 18.781 22.969 1.65 1 98.62 431 TYR B C 1
ATOM 7606 O O . TYR B 1 431 ? 17.812 22.281 1.324 1 98.62 431 TYR B O 1
ATOM 7614 N N . ALA B 1 432 ? 19.25 23.906 0.894 1 98.38 432 ALA B N 1
ATOM 7615 C CA . ALA B 1 432 ? 18.656 24.188 -0.414 1 98.38 432 ALA B CA 1
ATOM 7616 C C . ALA B 1 432 ? 18.859 23 -1.365 1 98.38 432 ALA B C 1
ATOM 7618 O O . ALA B 1 432 ? 17.953 22.672 -2.139 1 98.38 432 ALA B O 1
ATOM 7619 N N . GLU B 1 433 ? 20.031 22.422 -1.316 1 98.19 433 GLU B N 1
ATOM 7620 C CA . GLU B 1 433 ? 20.328 21.281 -2.176 1 98.19 433 GLU B CA 1
ATOM 7621 C C . GLU B 1 433 ? 19.422 20.094 -1.853 1 98.19 433 GLU B C 1
ATOM 7623 O O . GLU B 1 433 ? 18.844 19.484 -2.752 1 98.19 433 GLU B O 1
ATOM 7628 N N . ARG B 1 434 ? 19.312 19.781 -0.601 1 98.25 434 ARG B N 1
ATOM 7629 C CA . ARG B 1 434 ? 18.453 18.672 -0.181 1 98.25 434 ARG B CA 1
ATOM 7630 C C . ARG B 1 434 ? 16.984 18.969 -0.477 1 98.25 434 ARG B C 1
ATOM 7632 O O . ARG B 1 434 ? 16.219 18.078 -0.843 1 98.25 434 ARG B O 1
ATOM 7639 N N . MET B 1 435 ? 16.594 20.203 -0.361 1 98.5 435 MET B N 1
ATOM 7640 C CA . MET B 1 435 ? 15.211 20.594 -0.675 1 98.5 435 MET B CA 1
ATOM 7641 C C . MET B 1 435 ? 14.93 20.406 -2.162 1 98.5 435 MET B C 1
ATOM 7643 O O . MET B 1 435 ? 13.828 20 -2.543 1 98.5 435 MET B O 1
ATOM 7647 N N . ARG B 1 436 ? 15.883 20.75 -2.941 1 97.56 436 ARG B N 1
ATOM 7648 C CA . ARG B 1 436 ? 15.711 20.531 -4.375 1 97.56 436 ARG B CA 1
ATOM 7649 C C . ARG B 1 436 ? 15.477 19.062 -4.695 1 97.56 436 ARG B C 1
ATOM 7651 O O . ARG B 1 436 ? 14.594 18.734 -5.492 1 97.56 436 ARG B O 1
ATOM 7658 N N . ARG B 1 437 ? 16.281 18.234 -4.086 1 96.44 437 ARG B N 1
ATOM 7659 C CA . ARG B 1 437 ? 16.094 16.797 -4.273 1 96.44 437 ARG B CA 1
ATOM 7660 C C . ARG B 1 437 ? 14.742 16.344 -3.736 1 96.44 437 ARG B C 1
ATOM 7662 O O . ARG B 1 437 ? 14.055 15.555 -4.379 1 96.44 437 ARG B O 1
ATOM 7669 N N . PHE B 1 438 ? 14.438 16.859 -2.58 1 97.25 438 PHE B N 1
ATOM 7670 C CA . PHE B 1 438 ? 13.156 16.547 -1.957 1 97.25 438 PHE B CA 1
ATOM 7671 C C . PHE B 1 438 ? 12 16.953 -2.859 1 97.25 438 PHE B C 1
ATOM 7673 O O . PHE B 1 438 ? 11.047 16.188 -3.047 1 97.25 438 PHE B O 1
ATOM 7680 N N . SER B 1 439 ? 12.055 18.141 -3.404 1 97.06 439 SER B N 1
ATOM 7681 C CA . SER B 1 439 ? 11.031 18.656 -4.316 1 97.06 439 SER B CA 1
ATOM 7682 C C . SER B 1 439 ? 10.906 17.766 -5.555 1 97.06 439 SER B C 1
ATOM 7684 O O . SER B 1 439 ? 9.805 17.531 -6.047 1 97.06 439 SER B O 1
ATOM 7686 N N . GLY B 1 440 ? 12.023 17.344 -6.07 1 95 440 GLY B N 1
ATOM 7687 C CA . GLY B 1 440 ? 12.008 16.438 -7.199 1 95 440 GLY B CA 1
ATOM 7688 C C . GLY B 1 440 ? 11.234 15.156 -6.922 1 95 440 GLY B C 1
ATOM 7689 O O . GLY B 1 440 ? 10.422 14.727 -7.742 1 95 440 GLY B O 1
ATOM 7690 N N . VAL B 1 441 ? 11.484 14.562 -5.805 1 95.38 441 VAL B N 1
ATOM 7691 C CA . VAL B 1 441 ? 10.773 13.352 -5.387 1 95.38 441 VAL B CA 1
ATOM 7692 C C . VAL B 1 441 ? 9.289 13.664 -5.191 1 95.38 441 VAL B C 1
ATOM 7694 O O . VAL B 1 441 ? 8.43 12.914 -5.66 1 95.38 441 VAL B O 1
ATOM 7697 N N . TYR B 1 442 ? 8.992 14.781 -4.547 1 95.56 442 TYR B N 1
ATOM 7698 C CA . TYR B 1 442 ? 7.625 15.172 -4.238 1 95.56 442 TYR B CA 1
ATOM 7699 C C . TYR B 1 442 ? 6.812 15.375 -5.512 1 95.56 442 TYR B C 1
ATOM 7701 O O . TYR B 1 442 ? 5.633 15.023 -5.566 1 95.56 442 TYR B O 1
ATOM 7709 N N . ARG B 1 443 ? 7.391 15.906 -6.535 1 93.31 443 ARG B N 1
ATOM 7710 C CA . ARG B 1 443 ? 6.688 16.297 -7.754 1 93.31 443 ARG B CA 1
ATOM 7711 C C . ARG B 1 443 ? 6.535 15.109 -8.703 1 93.31 443 ARG B C 1
ATOM 7713 O O . ARG B 1 443 ? 5.75 15.156 -9.648 1 93.31 443 ARG B O 1
ATOM 7720 N N . GLU B 1 444 ? 7.27 14.117 -8.445 1 90.75 444 GLU B N 1
ATOM 7721 C CA . GLU B 1 444 ? 7.293 13.031 -9.422 1 90.75 444 GLU B CA 1
ATOM 7722 C C . GLU B 1 444 ? 6.273 11.953 -9.07 1 90.75 444 GLU B C 1
ATOM 7724 O O . GLU B 1 444 ? 6.5 11.141 -8.18 1 90.75 444 GLU B O 1
ATOM 7729 N N . HIS B 1 445 ? 5.23 11.906 -9.852 1 85.5 445 HIS B N 1
ATOM 7730 C CA . HIS B 1 445 ? 4.176 10.906 -9.727 1 85.5 445 HIS B CA 1
ATOM 7731 C C . HIS B 1 445 ? 3.738 10.406 -11.102 1 85.5 445 HIS B C 1
ATOM 7733 O O . HIS B 1 445 ? 3.906 11.102 -12.109 1 85.5 445 HIS B O 1
ATOM 7739 N N . LYS B 1 446 ? 3.248 9.219 -11.078 1 78 446 LYS B N 1
ATOM 7740 C CA . LYS B 1 446 ? 2.725 8.664 -12.32 1 78 446 LYS B CA 1
ATOM 7741 C C . LYS B 1 446 ? 1.533 9.469 -12.828 1 78 446 LYS B C 1
ATOM 7743 O O . LYS B 1 446 ? 1.344 9.617 -14.039 1 78 446 LYS B O 1
ATOM 7748 N N . ALA B 1 447 ? 0.708 9.898 -11.883 1 83.62 447 ALA B N 1
ATOM 7749 C CA . ALA B 1 447 ? -0.453 10.75 -12.156 1 83.62 447 ALA B CA 1
ATOM 7750 C C . ALA B 1 447 ? -0.601 11.828 -11.094 1 83.62 447 ALA B C 1
ATOM 7752 O O . ALA B 1 447 ? -0.105 11.688 -9.977 1 83.62 447 ALA B O 1
ATOM 7753 N N . ARG B 1 448 ? -1.319 12.875 -11.516 1 86.31 448 ARG B N 1
ATOM 7754 C CA . ARG B 1 448 ? -1.604 13.922 -10.539 1 86.31 448 ARG B CA 1
ATOM 7755 C C . ARG B 1 448 ? -2.496 13.391 -9.422 1 86.31 448 ARG B C 1
ATOM 7757 O O . ARG B 1 448 ? -3.375 12.562 -9.656 1 86.31 448 ARG B O 1
ATOM 7764 N N . SER B 1 449 ? -2.256 13.906 -8.305 1 92.5 449 SER B N 1
ATOM 7765 C CA . SER B 1 449 ? -2.996 13.477 -7.121 1 92.5 449 SER B CA 1
ATOM 7766 C C . SER B 1 449 ? -4.496 13.68 -7.301 1 92.5 449 SER B C 1
ATOM 7768 O O . SER B 1 449 ? -5.297 12.828 -6.918 1 92.5 449 SER B O 1
ATOM 7770 N N . LEU B 1 450 ? -4.848 14.828 -7.805 1 94.5 450 LEU B N 1
ATOM 7771 C CA . LEU B 1 450 ? -6.27 15.102 -8.008 1 94.5 450 LEU B CA 1
ATOM 7772 C C . LEU B 1 450 ? -6.895 14.07 -8.938 1 94.5 450 LEU B C 1
ATOM 7774 O O . LEU B 1 450 ? -7.977 13.547 -8.656 1 94.5 450 LEU B O 1
ATOM 7778 N N . GLU B 1 451 ? -6.242 13.75 -10.016 1 94.5 451 GLU B N 1
ATOM 7779 C CA . GLU B 1 451 ? -6.734 12.742 -10.945 1 94.5 451 GLU B CA 1
ATOM 7780 C C . GLU B 1 451 ? -6.852 11.375 -10.273 1 94.5 451 GLU B C 1
ATOM 7782 O O . GLU B 1 451 ? -7.797 10.633 -10.531 1 94.5 451 GLU B O 1
ATOM 7787 N N . THR B 1 452 ? -5.875 11.07 -9.516 1 95.44 452 THR B N 1
ATOM 7788 C CA . THR B 1 452 ? -5.895 9.805 -8.789 1 95.44 452 THR B CA 1
ATOM 7789 C C . THR B 1 452 ? -7.09 9.75 -7.84 1 95.44 452 THR B C 1
ATOM 7791 O O . THR B 1 452 ? -7.762 8.719 -7.738 1 95.44 452 THR B O 1
ATOM 7794 N N . ALA B 1 453 ? -7.336 10.836 -7.125 1 96.88 453 ALA B N 1
ATOM 7795 C CA . ALA B 1 453 ? -8.492 10.898 -6.238 1 96.88 453 ALA B CA 1
ATOM 7796 C C . ALA B 1 453 ? -9.789 10.648 -7.008 1 96.88 453 ALA B C 1
ATOM 7798 O O . ALA B 1 453 ? -10.625 9.844 -6.586 1 96.88 453 ALA B O 1
ATOM 7799 N N . LEU B 1 454 ? -9.945 11.328 -8.125 1 97.12 454 LEU B N 1
ATOM 7800 C CA . LEU B 1 454 ? -11.148 11.195 -8.938 1 97.12 454 LEU B CA 1
ATOM 7801 C C . LEU B 1 454 ? -11.312 9.758 -9.43 1 97.12 454 LEU B C 1
ATOM 7803 O O . LEU B 1 454 ? -12.414 9.203 -9.383 1 97.12 454 LEU B O 1
ATOM 7807 N N . TRP B 1 455 ? -10.203 9.188 -9.867 1 96.5 455 TRP B N 1
ATOM 7808 C CA . TRP B 1 455 ? -10.25 7.82 -10.367 1 96.5 455 TRP B CA 1
ATOM 7809 C C . TRP B 1 455 ? -10.75 6.859 -9.297 1 96.5 455 TRP B C 1
ATOM 7811 O O . TRP B 1 455 ? -11.609 6.016 -9.562 1 96.5 455 TRP B O 1
ATOM 7821 N N . TRP B 1 456 ? -10.297 6.992 -8.117 1 97.25 456 TRP B N 1
ATOM 7822 C CA . TRP B 1 456 ? -10.641 6.066 -7.043 1 97.25 456 TRP B CA 1
ATOM 7823 C C . TRP B 1 456 ? -12.07 6.289 -6.566 1 97.25 456 TRP B C 1
ATOM 7825 O O . TRP B 1 456 ? -12.781 5.332 -6.262 1 97.25 456 TRP B O 1
ATOM 7835 N N . VAL B 1 457 ? -12.445 7.559 -6.438 1 98 457 VAL B N 1
ATOM 7836 C CA . VAL B 1 457 ? -13.828 7.836 -6.062 1 98 457 VAL B CA 1
ATOM 7837 C C . VAL B 1 457 ? -14.773 7.195 -7.074 1 98 457 VAL B C 1
ATOM 7839 O O . VAL B 1 457 ? -15.734 6.516 -6.695 1 98 457 VAL B O 1
ATOM 7842 N N . GLU B 1 458 ? -14.539 7.371 -8.305 1 97.75 458 GLU B N 1
ATOM 7843 C CA . GLU B 1 458 ? -15.359 6.797 -9.359 1 97.75 458 GLU B CA 1
ATOM 7844 C C . GLU B 1 458 ? -15.258 5.273 -9.375 1 97.75 458 GLU B C 1
ATOM 7846 O O . GLU B 1 458 ? -16.219 4.586 -9.734 1 97.75 458 GLU B O 1
ATOM 7851 N N . TYR B 1 459 ? -14.062 4.758 -9.047 1 96.81 459 TYR B N 1
ATOM 7852 C CA . TYR B 1 459 ? -13.898 3.312 -8.922 1 96.81 459 TYR B CA 1
ATOM 7853 C C . TYR B 1 459 ? -14.867 2.742 -7.891 1 96.81 459 TYR B C 1
ATOM 7855 O O . TYR B 1 459 ? -15.5 1.708 -8.125 1 96.81 459 TYR B O 1
ATOM 7863 N N . VAL B 1 460 ? -14.945 3.383 -6.738 1 97.56 460 VAL B N 1
ATOM 7864 C CA . VAL B 1 460 ? -15.867 2.959 -5.688 1 97.56 460 VAL B CA 1
ATOM 7865 C C . VAL B 1 460 ? -17.297 2.99 -6.215 1 97.56 460 VAL B C 1
ATOM 7867 O O . VAL B 1 460 ? -18.094 2.084 -5.934 1 97.56 460 VAL B O 1
ATOM 7870 N N . LEU B 1 461 ? -17.625 4.027 -7 1 97.12 461 LEU B N 1
ATOM 7871 C CA . LEU B 1 461 ? -18.938 4.141 -7.602 1 97.12 461 LEU B CA 1
ATOM 7872 C C . LEU B 1 461 ? -19.203 3.002 -8.586 1 97.12 461 LEU B C 1
ATOM 7874 O O . LEU B 1 461 ? -20.234 2.336 -8.516 1 97.12 461 LEU B O 1
ATOM 7878 N N . ARG B 1 462 ? -18.234 2.695 -9.422 1 94.94 462 ARG B N 1
ATOM 7879 C CA . ARG B 1 462 ? -18.391 1.708 -10.484 1 94.94 462 ARG B CA 1
ATOM 7880 C C . ARG B 1 462 ? -18.484 0.297 -9.914 1 94.94 462 ARG B C 1
ATOM 7882 O O . ARG B 1 462 ? -19.141 -0.569 -10.492 1 94.94 462 ARG B O 1
ATOM 7889 N N . HIS B 1 463 ? -17.859 0.09 -8.797 1 95 463 HIS B N 1
ATOM 7890 C CA . HIS B 1 463 ? -17.812 -1.26 -8.242 1 95 463 HIS B CA 1
ATOM 7891 C C . HIS B 1 463 ? -18.625 -1.358 -6.957 1 95 463 HIS B C 1
ATOM 7893 O O . HIS B 1 463 ? -18.297 -2.15 -6.074 1 95 463 HIS B O 1
ATOM 7899 N N . GLU B 1 464 ? -19.609 -0.507 -6.801 1 93.81 464 GLU B N 1
ATOM 7900 C CA . GLU B 1 464 ? -20.609 -0.586 -5.75 1 93.81 464 GLU B CA 1
ATOM 7901 C C . GLU B 1 464 ? -19.969 -0.698 -4.371 1 93.81 464 GLU B C 1
ATOM 7903 O O . GLU B 1 464 ? -20.281 -1.604 -3.6 1 93.81 464 GLU B O 1
ATOM 7908 N N . GLY B 1 465 ? -19.031 0.172 -4.152 1 96.56 465 GLY B N 1
ATOM 7909 C CA . GLY B 1 465 ? -18.375 0.237 -2.855 1 96.56 465 GLY B CA 1
ATOM 7910 C C . GLY B 1 465 ? -17.047 -0.49 -2.818 1 96.56 465 GLY B C 1
ATOM 7911 O O . GLY B 1 465 ? -16.312 -0.409 -1.828 1 96.56 465 GLY B O 1
ATOM 7912 N N . ALA B 1 466 ? -16.766 -1.354 -3.828 1 96.38 466 ALA B N 1
ATOM 7913 C CA . ALA B 1 466 ? -15.5 -2.068 -4 1 96.38 466 ALA B CA 1
ATOM 7914 C C . ALA B 1 466 ? -15.188 -2.926 -2.777 1 96.38 466 ALA B C 1
ATOM 7916 O O . ALA B 1 466 ? -14.094 -2.834 -2.213 1 96.38 466 ALA B O 1
ATOM 7917 N N . PRO B 1 467 ? -16.078 -3.832 -2.354 1 94.44 467 PRO B N 1
ATOM 7918 C CA . PRO B 1 467 ? -15.844 -4.652 -1.162 1 94.44 467 PRO B CA 1
ATOM 7919 C C . PRO B 1 467 ? -14.609 -5.543 -1.286 1 94.44 467 PRO B C 1
ATOM 7921 O O . PRO B 1 467 ? -14.055 -5.973 -0.274 1 94.44 467 PRO B O 1
ATOM 7924 N N . HIS B 1 468 ? -14.172 -5.816 -2.525 1 93.62 468 HIS B N 1
ATOM 7925 C CA . HIS B 1 468 ? -13.031 -6.695 -2.775 1 93.62 468 HIS B CA 1
ATOM 7926 C C . HIS B 1 468 ? -11.734 -6.066 -2.289 1 93.62 468 HIS B C 1
ATOM 7928 O O . HIS B 1 468 ? -10.711 -6.746 -2.186 1 93.62 468 HIS B O 1
ATOM 7934 N N . LEU B 1 469 ? -11.734 -4.781 -1.876 1 95.5 469 LEU B N 1
ATOM 7935 C CA . LEU B 1 469 ? -10.523 -4.105 -1.411 1 95.5 469 LEU B CA 1
ATOM 7936 C C . LEU B 1 469 ? -10.383 -4.223 0.103 1 95.5 469 LEU B C 1
ATOM 7938 O O . LEU B 1 469 ? -9.336 -3.902 0.661 1 95.5 469 LEU B O 1
ATOM 7942 N N . ARG B 1 470 ? -11.367 -4.684 0.772 1 91.5 470 ARG B N 1
ATOM 7943 C CA . ARG B 1 470 ? -11.414 -4.645 2.23 1 91.5 470 ARG B CA 1
ATOM 7944 C C . ARG B 1 470 ? -10.516 -5.711 2.838 1 91.5 470 ARG B C 1
ATOM 7946 O O . ARG B 1 470 ? -10.375 -6.805 2.285 1 91.5 470 ARG B O 1
ATOM 7953 N N . ALA B 1 471 ? -10.016 -5.426 3.961 1 87.44 471 ALA B N 1
ATOM 7954 C CA . ALA B 1 471 ? -9.055 -6.281 4.648 1 87.44 471 ALA B CA 1
ATOM 7955 C C . ALA B 1 471 ? -9.758 -7.406 5.402 1 87.44 471 ALA B C 1
ATOM 7957 O O . ALA B 1 471 ? -10.82 -7.195 5.992 1 87.44 471 ALA B O 1
ATOM 7958 N N . ALA B 1 472 ? -9.133 -8.492 5.43 1 92.81 472 ALA B N 1
ATOM 7959 C CA . ALA B 1 472 ? -9.633 -9.625 6.199 1 92.81 472 ALA B CA 1
ATOM 7960 C C . ALA B 1 472 ? -9.469 -9.383 7.699 1 92.81 472 ALA B C 1
ATOM 7962 O O . ALA B 1 472 ? -10.133 -10.023 8.516 1 92.81 472 ALA B O 1
ATOM 7963 N N . SER B 1 473 ? -8.617 -8.445 8.039 1 94 473 SER B N 1
ATOM 7964 C CA . SER B 1 473 ? -8.336 -8.164 9.445 1 94 473 SER B CA 1
ATOM 7965 C C . SER B 1 473 ? -9.594 -7.711 10.18 1 94 473 SER B C 1
ATOM 7967 O O . SER B 1 473 ? -9.711 -7.895 11.391 1 94 473 SER B O 1
ATOM 7969 N N . LEU B 1 474 ? -10.523 -7.152 9.523 1 93.38 474 LEU B N 1
ATOM 7970 C CA . LEU B 1 474 ? -11.719 -6.594 10.141 1 93.38 474 LEU B CA 1
ATOM 7971 C C . LEU B 1 474 ? -12.672 -7.699 10.586 1 93.38 474 LEU B C 1
ATOM 7973 O O . LEU B 1 474 ? -13.609 -7.449 11.344 1 93.38 474 LEU B O 1
ATOM 7977 N N . ARG B 1 475 ? -12.383 -8.906 10.156 1 93 475 ARG B N 1
ATOM 7978 C CA . ARG B 1 475 ? -13.25 -10.023 10.508 1 93 475 ARG B CA 1
ATOM 7979 C C . ARG B 1 475 ? -12.727 -10.766 11.734 1 93 475 ARG B C 1
ATOM 7981 O O . ARG B 1 475 ? -13.375 -11.695 12.234 1 93 475 ARG B O 1
ATOM 7988 N N . LEU B 1 476 ? -11.586 -10.422 12.188 1 95 476 LEU B N 1
ATOM 7989 C CA . LEU B 1 476 ? -10.961 -11.109 13.305 1 95 476 LEU B CA 1
ATOM 7990 C C . LEU B 1 476 ? -10.961 -10.234 14.555 1 95 476 LEU B C 1
ATOM 7992 O O . LEU B 1 476 ? -10.891 -9.008 14.453 1 95 476 LEU B O 1
ATOM 7996 N N . ALA B 1 477 ? -11.039 -10.969 15.672 1 93.5 477 ALA B N 1
ATOM 7997 C CA . ALA B 1 477 ? -10.773 -10.281 16.922 1 93.5 477 ALA B CA 1
ATOM 7998 C C . ALA B 1 477 ? -9.289 -9.969 17.078 1 93.5 477 ALA B C 1
ATOM 8000 O O . ALA B 1 477 ? -8.453 -10.555 16.391 1 93.5 477 ALA B O 1
ATOM 8001 N N . TRP B 1 478 ? -9.078 -9.023 17.969 1 89.56 478 TRP B N 1
ATOM 8002 C CA . TRP B 1 478 ? -7.699 -8.57 18.156 1 89.56 478 TRP B CA 1
ATOM 8003 C C . TRP B 1 478 ? -6.793 -9.734 18.562 1 89.56 478 TRP B C 1
ATOM 8005 O O . TRP B 1 478 ? -5.648 -9.82 18.109 1 89.56 478 TRP B O 1
ATOM 8015 N N . TYR B 1 479 ? -7.227 -10.633 19.406 1 93.12 479 TYR B N 1
ATOM 8016 C CA . TYR B 1 479 ? -6.391 -11.727 19.906 1 93.12 479 TYR B CA 1
ATOM 8017 C C . TYR B 1 479 ? -6.176 -12.773 18.812 1 93.12 479 TYR B C 1
ATOM 8019 O O . TYR B 1 479 ? -5.18 -13.5 18.828 1 93.12 479 TYR B O 1
ATOM 8027 N N . GLU B 1 480 ? -7.121 -12.867 17.797 1 96.06 480 GLU B N 1
ATOM 8028 C CA . GLU B 1 480 ? -6.941 -13.742 16.641 1 96.06 480 GLU B CA 1
ATOM 8029 C C . GLU B 1 480 ? -5.918 -13.164 15.672 1 96.06 480 GLU B C 1
ATOM 8031 O O . GLU B 1 480 ? -5.086 -13.898 15.133 1 96.06 480 GLU B O 1
ATOM 8036 N N . LEU B 1 481 ? -6.043 -11.828 15.523 1 93.5 481 LEU B N 1
ATOM 8037 C CA . LEU B 1 481 ? -5.137 -11.141 14.609 1 93.5 481 LEU B CA 1
ATOM 8038 C C . LEU B 1 481 ? -3.689 -11.266 15.078 1 93.5 481 LEU B C 1
ATOM 8040 O O . LEU B 1 481 ? -2.77 -11.344 14.266 1 93.5 481 LEU B O 1
ATOM 8044 N N . LEU B 1 482 ? -3.512 -11.375 16.422 1 91.44 482 LEU B N 1
ATOM 8045 C CA . LEU B 1 482 ? -2.178 -11.484 17 1 91.44 482 LEU B CA 1
ATOM 8046 C C . LEU B 1 482 ? -1.79 -12.945 17.203 1 91.44 482 LEU B C 1
ATOM 8048 O O . LEU B 1 482 ? -0.728 -13.242 17.75 1 91.44 482 LEU B O 1
ATOM 8052 N N . LEU B 1 483 ? -2.641 -13.883 16.844 1 95.69 483 LEU B N 1
ATOM 8053 C CA . LEU B 1 483 ? -2.439 -15.32 16.938 1 95.69 483 LEU B CA 1
ATOM 8054 C C . LEU B 1 483 ? -2.24 -15.75 18.375 1 95.69 483 LEU B C 1
ATOM 8056 O O . LEU B 1 483 ? -1.509 -16.703 18.656 1 95.69 483 LEU B O 1
ATOM 8060 N N . LEU B 1 484 ? -2.814 -14.984 19.266 1 93.94 484 LEU B N 1
ATOM 8061 C CA . LEU B 1 484 ? -2.693 -15.336 20.672 1 93.94 484 LEU B CA 1
ATOM 8062 C C . LEU B 1 484 ? -3.484 -16.594 20.984 1 93.94 484 LEU B C 1
ATOM 8064 O O . LEU B 1 484 ? -3.086 -17.391 21.859 1 93.94 484 LEU B O 1
ATOM 8068 N N . ASP B 1 485 ? -4.641 -16.734 20.344 1 96.62 485 ASP B N 1
ATOM 8069 C CA . ASP B 1 485 ? -5.402 -17.969 20.5 1 96.62 485 ASP B CA 1
ATOM 8070 C C . ASP B 1 485 ? -4.59 -19.172 20.062 1 96.62 485 ASP B C 1
ATOM 8072 O O . ASP B 1 485 ? -4.547 -20.188 20.75 1 96.62 485 ASP B O 1
ATOM 8076 N N . VAL B 1 486 ? -3.895 -19.031 18.938 1 96.62 486 VAL B N 1
ATOM 8077 C CA . VAL B 1 486 ? -3.051 -20.094 18.406 1 96.62 486 VAL B CA 1
ATOM 8078 C C . VAL B 1 486 ? -1.891 -20.359 19.359 1 96.62 486 VAL B C 1
ATOM 8080 O O . VAL B 1 486 ? -1.615 -21.5 19.703 1 96.62 486 VAL B O 1
ATOM 8083 N N . ALA B 1 487 ? -1.218 -19.328 19.797 1 95.81 487 ALA B N 1
ATOM 8084 C CA . ALA B 1 487 ? -0.103 -19.469 20.734 1 95.81 487 ALA B CA 1
ATOM 8085 C C . ALA B 1 487 ? -0.552 -20.141 22.031 1 95.81 487 ALA B C 1
ATOM 8087 O O . ALA B 1 487 ? 0.145 -21.016 22.562 1 95.81 487 ALA B O 1
ATOM 8088 N N . ALA B 1 488 ? -1.64 -19.719 22.531 1 96.38 488 ALA B N 1
ATOM 8089 C CA . ALA B 1 488 ? -2.18 -20.297 23.766 1 96.38 488 ALA B CA 1
ATOM 8090 C C . ALA B 1 488 ? -2.453 -21.781 23.609 1 96.38 488 ALA B C 1
ATOM 8092 O O . ALA B 1 488 ? -2.145 -22.578 24.5 1 96.38 488 ALA B O 1
ATOM 8093 N N . ALA B 1 489 ? -3.059 -22.094 22.5 1 96.69 489 ALA B N 1
ATOM 8094 C CA . ALA B 1 489 ? -3.361 -23.5 22.234 1 96.69 489 ALA B CA 1
ATOM 8095 C C . ALA B 1 489 ? -2.086 -24.328 22.188 1 96.69 489 ALA B C 1
ATOM 8097 O O . ALA B 1 489 ? -2.033 -25.422 22.75 1 96.69 489 ALA B O 1
ATOM 8098 N N . VAL B 1 490 ? -1.106 -23.844 21.5 1 96.5 490 VAL B N 1
ATOM 8099 C CA . VAL B 1 490 ? 0.169 -24.547 21.391 1 96.5 490 VAL B CA 1
ATOM 8100 C C . VAL B 1 490 ? 0.818 -24.641 22.766 1 96.5 490 VAL B C 1
ATOM 8102 O O . VAL B 1 490 ? 1.348 -25.703 23.141 1 96.5 490 VAL B O 1
ATOM 8105 N N . ALA B 1 491 ? 0.794 -23.578 23.531 1 96.25 491 ALA B N 1
ATOM 8106 C CA . ALA B 1 491 ? 1.365 -23.578 24.875 1 96.25 491 ALA B CA 1
ATOM 8107 C C . ALA B 1 491 ? 0.646 -24.562 25.781 1 96.25 491 ALA B C 1
ATOM 8109 O O . ALA B 1 491 ? 1.284 -25.297 26.547 1 96.25 491 ALA B O 1
ATOM 8110 N N . LEU B 1 492 ? -0.627 -24.578 25.734 1 96.69 492 LEU B N 1
ATOM 8111 C CA . LEU B 1 492 ? -1.423 -25.5 26.531 1 96.69 492 LEU B CA 1
ATOM 8112 C C . LEU B 1 492 ? -1.131 -26.953 26.172 1 96.69 492 LEU B C 1
ATOM 8114 O O . LEU B 1 492 ? -1.048 -27.812 27.031 1 96.69 492 LEU B O 1
ATOM 8118 N N . ALA B 1 493 ? -1.037 -27.172 24.875 1 96.62 493 ALA B N 1
ATOM 8119 C CA . ALA B 1 493 ? -0.698 -28.516 24.422 1 96.62 493 ALA B CA 1
ATOM 8120 C C . ALA B 1 493 ? 0.685 -28.938 24.906 1 96.62 493 ALA B C 1
ATOM 8122 O O . ALA B 1 493 ? 0.884 -30.078 25.328 1 96.62 493 ALA B O 1
ATOM 8123 N N . ALA B 1 494 ? 1.576 -27.984 24.812 1 96.19 494 ALA B N 1
ATOM 8124 C CA . ALA B 1 494 ? 2.928 -28.25 25.297 1 96.19 494 ALA B CA 1
ATOM 8125 C C . ALA B 1 494 ? 2.928 -28.516 26.797 1 96.19 494 ALA B C 1
ATOM 8127 O O . ALA B 1 494 ? 3.6 -29.438 27.281 1 96.19 494 ALA B O 1
ATOM 8128 N N . LEU B 1 495 ? 2.201 -27.75 27.5 1 96.69 495 LEU B N 1
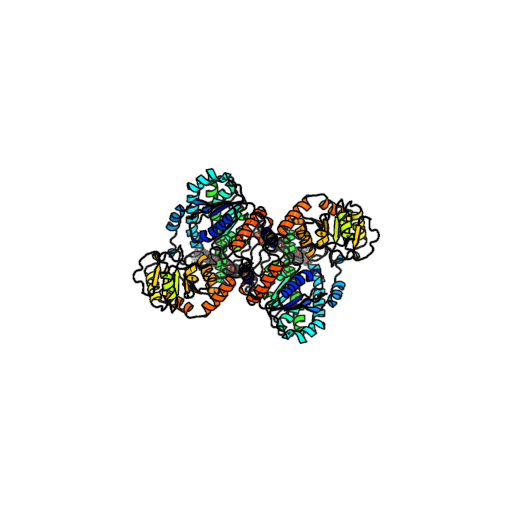ATOM 8129 C CA . LEU B 1 495 ? 2.102 -27.922 28.938 1 96.69 495 LEU B CA 1
ATOM 8130 C C . LEU B 1 495 ? 1.483 -29.281 29.281 1 96.69 495 LEU B C 1
ATOM 8132 O O . LEU B 1 495 ? 1.955 -29.969 30.188 1 96.69 495 LEU B O 1
ATOM 8136 N N . ALA B 1 496 ? 0.496 -29.609 28.594 1 96.94 496 ALA B N 1
ATOM 8137 C CA . ALA B 1 496 ? -0.148 -30.906 28.797 1 96.94 496 ALA B CA 1
ATOM 8138 C C . ALA B 1 496 ? 0.827 -32.062 28.516 1 96.94 496 ALA B C 1
ATOM 8140 O O . ALA B 1 496 ? 0.86 -33.031 29.266 1 96.94 496 ALA B O 1
ATOM 8141 N N . ALA B 1 497 ? 1.545 -31.891 27.484 1 96.75 497 ALA B N 1
ATOM 8142 C CA . ALA B 1 497 ? 2.541 -32.906 27.156 1 96.75 497 ALA B CA 1
ATOM 8143 C C . ALA B 1 497 ? 3.604 -33 28.25 1 96.75 497 ALA B C 1
ATOM 8145 O O . ALA B 1 497 ? 4.016 -34.125 28.609 1 96.75 497 ALA B O 1
ATOM 8146 N N . LEU B 1 498 ? 3.998 -31.891 28.703 1 96.62 498 LEU B N 1
ATOM 8147 C CA . LEU B 1 498 ? 4.996 -31.859 29.766 1 96.62 498 LEU B CA 1
ATOM 8148 C C . LEU B 1 498 ? 4.445 -32.469 31.047 1 96.62 498 LEU B C 1
ATOM 8150 O O . LEU B 1 498 ? 5.148 -33.219 31.734 1 96.62 498 LEU B O 1
ATOM 8154 N N . LEU B 1 499 ? 3.264 -32.188 31.406 1 96.5 499 LEU B N 1
ATOM 8155 C CA . LEU B 1 499 ? 2.627 -32.75 32.594 1 96.5 499 LEU B CA 1
ATOM 8156 C C . LEU B 1 499 ? 2.449 -34.25 32.469 1 96.5 499 LEU B C 1
ATOM 8158 O O . LEU B 1 499 ? 2.646 -35 33.406 1 96.5 499 LEU B O 1
ATOM 8162 N N . LEU B 1 500 ? 2.074 -34.656 31.281 1 96.69 500 LEU B N 1
ATOM 8163 C CA . LEU B 1 500 ? 1.93 -36.094 31.031 1 96.69 500 LEU B CA 1
ATOM 8164 C C . LEU B 1 500 ? 3.275 -36.812 31.125 1 96.69 500 LEU B C 1
ATOM 8166 O O . LEU B 1 500 ? 3.361 -37.906 31.656 1 96.69 500 LEU B O 1
ATOM 8170 N N . ALA B 1 501 ? 4.215 -36.156 30.562 1 96.44 501 ALA B N 1
ATOM 8171 C CA . ALA B 1 501 ? 5.562 -36.719 30.656 1 96.44 501 ALA B CA 1
ATOM 8172 C C . ALA B 1 501 ? 6.02 -36.781 32.125 1 96.44 501 ALA B C 1
ATOM 8174 O O . ALA B 1 501 ? 6.605 -37.781 32.531 1 96.44 501 ALA B O 1
ATOM 8175 N N . ALA B 1 502 ? 5.758 -35.75 32.812 1 95.81 502 ALA B N 1
ATOM 8176 C CA . ALA B 1 502 ? 6.117 -35.719 34.219 1 95.81 502 ALA B CA 1
ATOM 8177 C C . ALA B 1 502 ? 5.371 -36.781 35 1 95.81 502 ALA B C 1
ATOM 8179 O O . ALA B 1 502 ? 5.945 -37.438 35.875 1 95.81 502 ALA B O 1
ATOM 8180 N N . PHE B 1 503 ? 4.152 -36.875 34.719 1 95.38 503 PHE B N 1
ATOM 8181 C CA . PHE B 1 503 ? 3.332 -37.906 35.344 1 95.38 503 PHE B CA 1
ATOM 8182 C C . PHE B 1 503 ? 3.877 -39.312 35.031 1 95.38 503 PHE B C 1
ATOM 8184 O O . PHE B 1 503 ? 3.986 -40.156 35.938 1 95.38 503 PHE B O 1
ATOM 8191 N N . ALA B 1 504 ? 4.246 -39.531 33.812 1 95.88 504 ALA B N 1
ATOM 8192 C CA . ALA B 1 504 ? 4.801 -40.812 33.375 1 95.88 504 ALA B CA 1
ATOM 8193 C C . ALA B 1 504 ? 6.129 -41.094 34.062 1 95.88 504 ALA B C 1
ATOM 8195 O O . ALA B 1 504 ? 6.383 -42.219 34.531 1 95.88 504 ALA B O 1
ATOM 8196 N N . LEU B 1 505 ? 6.871 -40.062 34.156 1 95.06 505 LEU B N 1
ATOM 8197 C CA . LEU B 1 505 ? 8.164 -40.188 34.812 1 95.06 505 LEU B CA 1
ATOM 8198 C C . LEU B 1 505 ? 8 -40.5 36.281 1 95.06 505 LEU B C 1
ATOM 8200 O O . LEU B 1 505 ? 8.742 -41.281 36.875 1 95.06 505 LEU B O 1
ATOM 8204 N N . ARG B 1 506 ? 7.098 -39.844 36.875 1 94.38 506 ARG B N 1
ATOM 8205 C CA . ARG B 1 506 ? 6.824 -40.094 38.281 1 94.38 506 ARG B CA 1
ATOM 8206 C C . ARG B 1 506 ? 6.328 -41.5 38.531 1 94.38 506 ARG B C 1
ATOM 8208 O O . ARG B 1 506 ? 6.715 -42.156 39.5 1 94.38 506 ARG B O 1
ATOM 8215 N N . ARG B 1 507 ? 5.52 -41.969 37.656 1 94 507 ARG B N 1
ATOM 8216 C CA . ARG B 1 507 ? 4.996 -43.312 37.75 1 94 507 ARG B CA 1
ATOM 8217 C C . ARG B 1 507 ? 6.102 -44.344 37.562 1 94 507 ARG B C 1
ATOM 8219 O O . ARG B 1 507 ? 6.145 -45.375 38.25 1 94 507 ARG B O 1
ATOM 8226 N N . LEU B 1 508 ? 6.922 -44.031 36.625 1 93.81 508 LEU B N 1
ATOM 8227 C CA . LEU B 1 508 ? 8.055 -44.906 36.375 1 93.81 508 LEU B CA 1
ATOM 8228 C C . LEU B 1 508 ? 9.016 -44.906 37.562 1 93.81 508 LEU B C 1
ATOM 8230 O O . LEU B 1 508 ? 9.539 -45.969 37.938 1 93.81 508 LEU B O 1
ATOM 8234 N N . TRP B 1 509 ? 9.219 -43.719 38.156 1 92.19 509 TRP B N 1
ATOM 8235 C CA . TRP B 1 509 ? 10.094 -43.594 39.344 1 92.19 509 TRP B CA 1
ATOM 8236 C C . TRP B 1 509 ? 9.523 -44.344 40.531 1 92.19 509 TRP B C 1
ATOM 8238 O O . TRP B 1 509 ? 10.258 -45 41.25 1 92.19 509 TRP B O 1
ATOM 8248 N N . ARG B 1 510 ? 8.281 -44.406 40.75 1 91.56 510 ARG B N 1
ATOM 8249 C CA . ARG B 1 510 ? 7.621 -45.094 41.844 1 91.56 510 ARG B CA 1
ATOM 8250 C C . ARG B 1 510 ? 7.66 -46.625 41.625 1 91.56 510 ARG B C 1
ATOM 8252 O O . ARG B 1 510 ? 7.789 -47.375 42.562 1 91.56 510 ARG B O 1
ATOM 8259 N N . ALA B 1 511 ? 7.664 -46.969 40.375 1 91.44 511 ALA B N 1
ATOM 8260 C CA . ALA B 1 511 ? 7.676 -48.406 40.031 1 91.44 511 ALA B CA 1
ATOM 8261 C C . ALA B 1 511 ? 9.07 -49 40.219 1 91.44 511 ALA B C 1
ATOM 8263 O O . ALA B 1 511 ? 9.203 -50.156 40.531 1 91.44 511 ALA B O 1
ATOM 8264 N N . LEU B 1 512 ? 10.062 -48.25 40.188 1 89.44 512 LEU B N 1
ATOM 8265 C CA . LEU B 1 512 ? 11.438 -48.719 40.281 1 89.44 512 LEU B CA 1
ATOM 8266 C C . LEU B 1 512 ? 11.953 -48.625 41.719 1 89.44 512 LEU B C 1
ATOM 8268 O O . LEU B 1 512 ? 12.984 -49.219 42.062 1 89.44 512 LEU B O 1
ATOM 8272 N N . ARG B 1 513 ? 11.383 -47.875 42.562 1 81.56 513 ARG B N 1
ATOM 8273 C CA . ARG B 1 513 ? 11.797 -47.844 43.969 1 81.56 513 ARG B CA 1
ATOM 8274 C C . ARG B 1 513 ? 11.484 -49.156 44.688 1 81.56 513 ARG B C 1
ATOM 8276 O O . ARG B 1 513 ? 10.367 -49.656 44.594 1 81.56 513 ARG B O 1
ATOM 8283 N N . PRO B 1 514 ? 12.484 -49.969 45.031 1 68.75 514 PRO B N 1
ATOM 8284 C CA . PRO B 1 514 ? 12.312 -51.219 45.75 1 68.75 514 PRO B CA 1
ATOM 8285 C C . PRO B 1 514 ? 11.43 -51.094 46.969 1 68.75 514 PRO B C 1
ATOM 8287 O O . PRO B 1 514 ? 11.453 -50.062 47.656 1 68.75 514 PRO B O 1
ATOM 8290 N N . SER B 1 515 ? 10.352 -51.75 46.938 1 61.34 515 SER B N 1
ATOM 8291 C CA . SER B 1 515 ? 9.555 -51.875 48.156 1 61.34 515 SER B CA 1
ATOM 8292 C C . SER B 1 515 ? 10.43 -52.25 49.344 1 61.34 515 SER B C 1
ATOM 8294 O O . SER B 1 515 ? 11.109 -53.281 49.312 1 61.34 515 SER B O 1
ATOM 8296 N N . THR B 1 516 ? 11.094 -51.438 49.969 1 57.84 516 THR B N 1
ATOM 8297 C CA . THR B 1 516 ? 11.672 -51.875 51.25 1 57.84 516 THR B CA 1
ATOM 8298 C C . THR B 1 516 ? 10.625 -52.594 52.094 1 57.84 516 THR B C 1
ATOM 8300 O O . THR B 1 516 ? 9.648 -52 52.531 1 57.84 516 THR B O 1
ATOM 8303 N N . ALA B 1 517 ? 10.555 -53.875 51.969 1 56.25 517 ALA B N 1
ATOM 8304 C CA . ALA B 1 517 ? 9.82 -54.75 52.906 1 56.25 517 ALA B CA 1
ATOM 8305 C C . ALA B 1 517 ? 10.156 -54.375 54.375 1 56.25 517 ALA B C 1
ATOM 8307 O O . ALA B 1 517 ? 11.32 -54.188 54.719 1 56.25 517 ALA B O 1
ATOM 8308 N N . PRO B 1 518 ? 9.141 -53.969 55.062 1 51.25 518 PRO B N 1
ATOM 8309 C CA . PRO B 1 518 ? 9.461 -53.875 56.469 1 51.25 518 PRO B CA 1
ATOM 8310 C C . PRO B 1 518 ? 10.078 -55.125 57.062 1 51.25 518 PRO B C 1
ATOM 8312 O O . PRO B 1 518 ? 9.703 -56.25 56.656 1 51.25 518 PRO B O 1
ATOM 8315 N N . ALA B 1 519 ? 11.281 -55.125 57.656 1 49.81 519 ALA B N 1
ATOM 8316 C CA . ALA B 1 519 ? 11.852 -56.156 58.531 1 49.81 519 ALA B CA 1
ATOM 8317 C C . ALA B 1 519 ? 10.93 -56.469 59.688 1 49.81 519 ALA B C 1
ATOM 8319 O O . ALA B 1 519 ? 10.648 -55.594 60.531 1 49.81 519 ALA B O 1
ATOM 8320 N N . HIS B 1 520 ? 10.133 -57.406 59.531 1 49 520 HIS B N 1
ATOM 8321 C CA . HIS B 1 520 ? 9.469 -58 60.688 1 49 520 HIS B CA 1
ATOM 8322 C C . HIS B 1 520 ? 10.492 -58.594 61.656 1 49 520 HIS B C 1
ATOM 8324 O O . HIS B 1 520 ? 11.352 -59.375 61.281 1 49 520 HIS B O 1
ATOM 8330 N N . HIS B 1 521 ? 10.789 -57.938 62.75 1 47.38 521 HIS B N 1
ATOM 8331 C CA . HIS B 1 521 ? 11.414 -58.469 63.938 1 47.38 521 HIS B CA 1
ATOM 8332 C C . HIS B 1 521 ? 10.578 -59.594 64.562 1 47.38 521 HIS B C 1
ATOM 8334 O O . HIS B 1 521 ? 9.414 -59.406 64.875 1 47.38 521 HIS B O 1
ATOM 8340 N N . ALA B 1 522 ? 10.789 -60.781 64.188 1 42.69 522 ALA B N 1
ATOM 8341 C CA . ALA B 1 522 ? 10.398 -62 64.938 1 42.69 522 ALA B CA 1
ATOM 8342 C C . ALA B 1 522 ? 11.07 -62.062 66.312 1 42.69 522 ALA B C 1
ATOM 8344 O O . ALA B 1 522 ? 12.297 -62.094 66.375 1 42.69 522 ALA B O 1
ATOM 8345 N N . ARG B 1 523 ? 10.445 -61.531 67.438 1 38.84 523 ARG B N 1
ATOM 8346 C CA . ARG B 1 523 ? 10.688 -61.781 68.812 1 38.84 523 ARG B CA 1
ATOM 8347 C C . ARG B 1 523 ? 10.562 -63.281 69.125 1 38.84 523 ARG B C 1
ATOM 8349 O O . ARG B 1 523 ? 9.539 -63.875 68.875 1 38.84 523 ARG B O 1
ATOM 8356 N N . LEU B 1 524 ? 11.672 -64 69.188 1 39.19 524 LEU B N 1
ATOM 8357 C CA . LEU B 1 524 ? 11.898 -65.312 69.812 1 39.19 524 LEU B CA 1
ATOM 8358 C C . LEU B 1 524 ? 11.57 -65.188 71.312 1 39.19 524 LEU B C 1
ATOM 8360 O O . LEU B 1 524 ? 12.148 -64.438 72.062 1 39.19 524 LEU B O 1
ATOM 8364 N N . ARG B 1 525 ? 10.289 -65.375 71.75 1 32 525 ARG B N 1
ATOM 8365 C CA . ARG B 1 525 ? 9.953 -65.812 73.062 1 32 525 ARG B CA 1
ATOM 8366 C C . ARG B 1 525 ? 10.57 -67.125 73.438 1 32 525 ARG B C 1
ATOM 8368 O O . ARG B 1 525 ? 10.227 -68.188 72.875 1 32 525 ARG B O 1
ATOM 8375 N N . LYS B 1 526 ? 11.867 -67.125 73.812 1 35.88 526 LYS B N 1
ATOM 8376 C CA . LYS B 1 526 ? 12.391 -68.188 74.75 1 35.88 526 LYS B CA 1
ATOM 8377 C C . LYS B 1 526 ? 11.641 -68.188 76.062 1 35.88 526 LYS B C 1
ATOM 8379 O O . LYS B 1 526 ? 11.555 -67.125 76.75 1 35.88 526 LYS B O 1
ATOM 8384 N N . ASP B 1 527 ? 10.57 -69 76.188 1 34.38 527 ASP B N 1
ATOM 8385 C CA . ASP B 1 527 ? 10.086 -69.688 77.375 1 34.38 527 ASP B CA 1
ATOM 8386 C C . ASP B 1 527 ? 11.242 -70.188 78.25 1 34.38 527 ASP B C 1
ATOM 8388 O O . ASP B 1 527 ? 12.07 -71 77.812 1 34.38 527 ASP B O 1
ATOM 8392 N N . GLN B 1 528 ? 12 -69.25 79 1 27.62 528 GLN B N 1
ATOM 8393 C CA . GLN B 1 528 ? 12.188 -69.75 80.375 1 27.62 528 GLN B CA 1
ATOM 8394 C C . GLN B 1 528 ? 10.906 -69.625 81.188 1 27.62 528 GLN B C 1
ATOM 8396 O O . GLN B 1 528 ? 10.188 -68.625 81.062 1 27.62 528 GLN B O 1
#

Foldseek 3Di:
DPPVVVCVVVVVVVVPPPPPPPLDAFEEEEAEEDQDPLFCLLVVLLQLVSVVSPHQYEYEYCDDDPDDDHSYHYLHPVVLNVLLLVQDDLQVLFPPAPVVQCVSCLVSLLVSLLCSLPDPSNVVCLVPPLQVAGQEYEYEDDLSLLCVLSCVSNPNHAYEYEYSQFDALQLCVLQVHDDQLQQAAGLQHLAHSDDDPVSSVVRVVVSVVVNVCCVPPSQVSSQVSSCVRRNDPRDRSSVSSNQHLAYEYQADCLLHPDDDGFPRYHYAYDSNPDPDADDDDPVVVCLQVPFPLFEEEEEADDSDAPVPDDPQLNVQLQLLVLPDSGAYEYQHCDPDDPPHHPSYDYDVDDPLLNSLLRPRHAEYEYQQGRNSLRSNLQNQHAYEHEHRGGSRSVSQNSSVVLLQAHYDRPVRRGNVVNNCRVCVSSVDCSNSVSSVVSNVVSPDDPDHRSVVSNVVSSVCSVCRSPCVRGDPSSVDDPCVVVCVVVVVVVVVVVVVVVVVVVVVVVVVVVVPPPPPPDPPDDPPPPDD/DPVVVVCVVVVVVVVPPPPPPPLDAFEEEEAEQDQDPLFCLLVCLLQLVSVVSPHQYEYEYCDDDPDDDHSYHYLHPVVLNVLLLVQDDLQVLFPPAPVVQCVSCLVSLLVSLLCSLPDPSNVVCLVPPLQVAGQEYEYEDDLSLLCVLSCVSNPNHAYEYEYSQFDALQLCVLQVHDDQLQQAAGLQHLAHSDDDPVSSVVRVVSSVVVNVCCVPPSQVSSQVSSCVRRNDPRDRSSVSSNQHLAYEYQADCLLHPDDDGFPRYHYAYDSNPDPDADDDDPVVVCLQVPFPLFEEEEEADDSDAPVPDDPQLNVQLQLLVLVDSGAYEYQHCDPDDPPHHPSYDYDVDDPLLNSLLRPRHAEYEYQQGRNSLRSNLQNQHAYEHEHRGGSRSVSQNSSVVLLQAHYDYPVRRGNVVSNCRVCVSSVDCSNSVSSVVSNVVSPDDPDHRSVVSNVVSSVCSVCRSPCVRGDPSSVDDPCVVVCVVVVVVVVVVVVVVVVVVVVVVVVVVVVPPPPPDPPDPDPPPPDD

Solvent-accessible surface area (backbone atoms only — not comparable to full-atom values): 56321 Å² total; per-residue (Å²): 125,71,74,69,60,67,56,48,59,56,54,54,50,61,62,53,67,67,54,69,73,79,69,74,64,44,35,36,39,33,44,37,77,65,62,41,69,82,54,44,44,44,54,50,44,52,50,52,54,43,17,74,71,55,22,38,34,38,35,37,24,32,71,57,73,90,62,91,48,75,48,54,44,71,42,65,41,47,75,49,35,58,58,51,55,73,70,50,62,51,77,74,35,43,81,54,52,53,67,59,45,48,62,60,43,46,61,52,54,53,48,51,47,50,54,49,62,70,28,63,56,46,47,48,38,64,71,71,47,35,84,70,55,45,59,30,36,40,32,56,65,77,82,59,54,31,55,53,31,54,44,45,65,34,66,54,44,40,30,35,34,35,24,67,79,36,71,40,63,60,57,30,55,41,58,38,34,76,79,52,39,51,42,45,52,42,39,51,33,63,46,46,49,79,54,53,74,67,50,29,44,51,32,39,48,50,46,52,48,53,47,46,46,40,67,68,42,50,45,53,56,25,41,54,50,19,37,71,77,56,42,81,76,48,73,57,52,70,60,56,55,47,58,54,36,31,38,36,24,52,37,28,52,77,77,48,67,49,52,47,36,30,76,33,46,43,66,28,50,54,53,67,54,69,90,72,78,61,87,65,59,68,69,57,45,49,56,50,70,67,25,84,73,17,28,36,38,35,39,47,70,91,77,44,57,62,75,72,46,55,66,71,50,50,50,19,50,48,56,26,54,56,71,45,84,33,33,33,44,32,52,26,76,50,94,70,60,89,83,62,40,92,52,52,46,72,35,68,74,70,67,58,68,42,52,50,58,35,86,38,42,58,33,37,37,29,27,27,46,64,68,58,48,44,46,32,38,63,50,36,38,18,35,42,26,39,38,34,57,64,46,8,37,21,42,37,27,47,36,39,77,60,42,23,35,46,74,46,55,62,91,65,52,34,35,65,53,46,36,51,55,53,47,51,53,70,70,35,62,62,22,49,54,37,17,44,54,49,13,53,57,59,66,60,61,97,61,55,36,56,58,51,52,52,50,50,57,50,45,31,58,75,48,75,23,35,70,78,38,56,42,51,52,70,78,44,54,73,52,50,58,68,39,45,60,51,50,48,52,52,50,50,50,50,48,50,50,50,51,49,49,49,50,50,49,50,51,51,52,61,69,66,52,74,77,76,71,78,80,78,80,80,79,78,76,71,84,122,126,71,74,70,59,67,55,47,59,56,54,55,49,61,62,52,67,67,55,67,73,79,70,74,64,44,34,36,39,34,44,38,75,66,63,40,69,81,54,44,45,44,55,50,44,52,52,53,53,43,18,75,70,53,20,38,34,39,35,37,23,33,71,56,73,89,61,92,48,75,48,52,44,70,41,66,41,46,75,49,36,60,58,50,56,74,69,50,62,52,77,75,36,42,83,54,52,53,67,59,45,50,63,62,44,48,61,51,54,53,49,51,48,52,53,48,63,68,29,64,57,48,48,48,39,62,73,71,48,35,84,68,56,45,61,29,36,40,31,55,65,79,84,59,53,31,55,52,32,55,45,47,64,33,65,54,45,40,31,35,34,35,25,66,80,37,73,40,63,58,58,31,56,42,59,38,33,76,80,53,39,51,43,44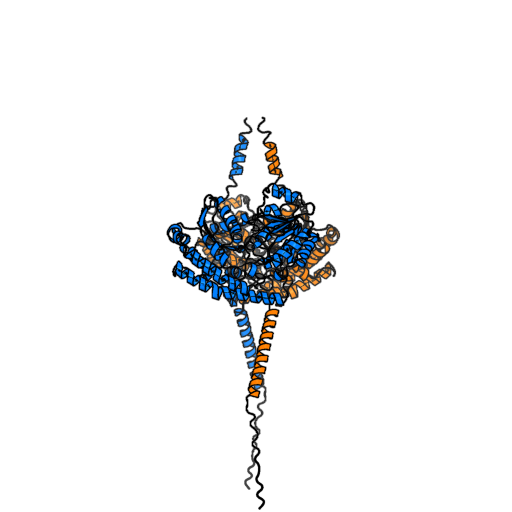,52,43,39,51,32,64,47,47,49,78,53,51,74,68,49,27,44,51,33,38,49,51,46,51,47,52,47,46,45,40,66,69,43,49,44,54,56,25,40,53,51,18,36,72,76,55,42,82,76,47,74,57,51,68,58,56,54,47,59,53,37,31,37,36,24,50,38,29,52,78,79,48,68,48,54,46,36,30,75,34,48,43,65,26,50,52,53,66,55,69,90,69,76,59,88,65,59,67,70,59,44,50,57,50,70,67,24,84,73,16,28,35,39,36,39,46,70,90,76,45,57,64,75,73,45,55,64,70,50,50,50,18,50,48,56,27,54,57,72,46,85,32,33,32,43,32,53,26,76,51,93,70,58,89,84,63,41,91,52,52,45,72,34,67,72,72,67,58,68,43,52,48,59,36,87,39,41,57,33,36,37,30,26,29,45,62,69,56,48,44,45,31,37,63,49,36,39,18,35,41,26,39,37,34,57,64,46,8,37,21,42,37,26,46,37,39,76,61,42,22,35,47,75,46,55,61,92,65,54,35,36,65,53,47,36,50,55,53,48,51,53,71,69,35,63,62,23,48,54,37,16,44,54,49,13,52,55,59,68,60,60,98,60,57,36,55,59,52,51,53,51,51,57,49,45,30,60,75,46,75,24,34,71,78,40,55,41,52,54,69,77,47,53,72,53,49,61,68,39,45,60,49,50,47,51,53,50,51,51,51,49,50,51,50,49,50,49,50,50,50,49,50,53,51,53,60,68,64,52,73,78,76,69,78,80,77,80,79,81,80,78,75,84,122

Sequence (1056 aa):
MGALIARLPLLLLALGLWLPAPTHAARILGIFPTPSISHQLPYQAVLKALAARGHQITVISPDPLKEPVANYSDVDLSFSYEDFRQSITFAGMADVNPIRMMKMMTPTILSVTEKQLASKPIQDFLKYNVSDGFDLIFLEWFGYEAYYGLIHAVGSPPIVGIVSLGGSAIQYNAIGNPNNPAINPEVLAGYSDRMTFWQRLDNAYTNMWMTWHWERVMFPENEKMLRKYFGPTPPPVRDTARNLSLLILCNHWSTDYPRALLPNVVQLTGLHVREETRPLPADLQAWLDGAEQGVVYFSLGSNVMSKDLPPEKLQAILRALARLPQRVLWKFENDELPGRPPNVRVAKWLPQQDILAHPNVRLFITQGGLQSFQETAYHGVPVLVIPFMGDQKYNAAKMVSSGIGVQLEFKDLNEETMFASITKVLNDPGYAERMRRFSGVYREHKARSLETALWWVEYVLRHEGAPHLRAASLRLAWYELLLLDVAAAVALAALAALLLAAFALRRLWRALRPSTAPAHHARLRKDQMGALIARLPLLLLALGLWLPAPTHAARILGIFPTPSISHQLPYQAVLKALAARGHQITVISPDPLKEPVANYSDVDLSFSYEDFRQSITFAGMADVNPIRMMKMMTPTILSVTEKQLASKPIQDFLKYNVSDGFDLIFLEWFGYEAYYGLIHAVGSPPIVGIVSLGGSAIQYNAIGNPNNPAINPEVLAGYSDRMTFWQRLDNAYTNMWMTWHWERVMFPENEKMLRKYFGPTPPPVRDTARNLSLLILCNHWSTDYPRALLPNVVQLTGLHVREETRPLPADLQAWLDGAEQGVVYFSLGSNVMSKDLPPEKLQAILRALARLPQRVLWKFENDELPGRPPNVRVAKWLPQQDILAHPNVRLFITQGGLQSFQETAYHGVPVLVIPFMGDQKYNAAKMVSSGIGVQLEFKDLNEETMFASITKVLNDPGYAERMRRFSGVYREHKARSLETALWWVEYVLRHEGAPHLRAASLRLAWYELLLLDVAAAVALAALAALLLAAFALRRLWRALRPSTAPAHHARLRKDQ